Protein 4QNL (pdb70)

Foldseek 3Di:
DVLQVLLVVVCVVVVHDSVQEEEDDFFAFNPNHQKYADPVVRDIFGDDDDDDHRKGWHDADQQGWTAIDVGIDRRLVVCLVVLNADEDPEALQQWDWAAYQRYWHDDPRWTKGFQEDPGQGRDHHGDQCRRAHEDNNGIATSVVRPVVVCVVQVVDDDPFEDEQVPFPPDDFDAPDACQVRLVVPPTAYEDEPPGEYEHQDALLDQPRSYAYFYWYWHAQPFDRDTFIFGRNCLLPPPFAPQNQLVVCLVVVAAAEAEEEEADLQQAFPQDQQADGADADPVRAHDFQEQDASCVHRRVRFLLQQLCLSCQQSLLPDNDDRYDYQYNYYYPDDLLVVRSSSNQSCSQLRYVNNVNAQGQAYEYEQDNDPVDDLVSLQVSVSSNSSRSSRRNHQYEYEYEADPDPSSCSCCSHRVVVVVSVYHYYYLHVLLCQQCVVDDCSLCVWAAHPVGDGGRPRTHNQSSNNLSVVHLCVQQAEEDEALADFQPPVSSWDWKAFPPVRDTFHKDKDADDDALLSVVVRIFIKTFFLGKIKWGHAYQDFFWKKKKDAFLAQWDQQFAKKKWKFPPGGDQDDCDDPCNPVSVVVRVVRTPAIAGALSQQTGPDIFMETGGDGHGDMMMMTIDGDRDRMGTDMIHGRGQVAFKAWFPDKDKDFEAWAWDFVADDCVQPVQRPSADRNRYNHHKHGLYYRFFQFKKKKKKFAQFAAEQKWKWFLAGPSQRWTKTDHHHNQQWFIAIRRVGPGPGTDTKFDNNRHRFIKMKMWGADPVNSKIWIWIATPVRGIIDRPDIDSPSRMHHITIDHNHPGMDMTDMIMITDGHDHDDDDDDPD

Radius of gyration: 43.77 Å; Cα contacts (8 Å, |Δi|>4): 1983; chains: 1; bounding box: 65×56×160 Å

Organism: NCBI:txid1054461

Sequence (826 aa):
TGILTNKQAIARHFGVKQSEVVYFSVGAVLSGYKVIYDKGTQRAYSLPANIGSGVTAISLSPAGVLVHSAGSVDLGALAVTRKEYVTLPDTFTSGSVIQTKNELLTHNGTQYRWAGGLPKSVPLNSTPVSAGGISPTAWVIANDELIRRQELNNGLIPPVGSTSVYDVPGIVVNTTTDNRAAAYAFPGKIFIPNGVTIRCNLLPDDDVRKFVGEGKLIVKNQWYAKDHTFDIAASNGNNKTVNDEIYCCAFRDQTFCRRIGIIGDSITDGAWGKQDWSSPPTNSDGDLDAPSTYNHSLSGGSHSWTEHWNGLLLTQSRRSGETIYQSANCSVSGKKLSDGWGYRNFDRGFFGNTRYGAEAPRVCILAGWNDSSASSIATYRDQIDKFVRKAWGYGCAVGIVTVNDNDSVRAFELSTKKYADKLGVEYFNLGPNLTSASSRNEQTGYYYYVKKDGTWDTTHPQELGQAGNAYQTLGNKYCRRVRPGDLTQAAVENYWDCVGYPSGTHYAPQYVPVSGAPALNVFRFLSKCVTNENVTTTVWCEEEGTVSLLEPWTNAAVVGQSHNIRVESPVGKALFESGEYQERNTQINAYRTVLNGKTASYFGGGKTLTTYGRLRKGLNFIRYIIDGSPTDAYFPLKFGSYKTDGVKLPVRLSKEPNTRRPAPVKQSNANDYGVFGEVLSGTQFSKTADSHLYNGASVGYLAVPRGLKKNTYIALNYNPLTNVGVLVGVNAAGNCIGTFNNANPTDWVVFGDTTREDKGFKVWEYTSSSTGAHTFTVESDDGTATTSAFSTTVATSGYVGLYNPSASSQLFTLEYSTIGNVGLEHHHHHH

Nearest PDB structures (foldseek):
  4qnl-assembly1_A  TM=1.001E+00  e=0.000E+00  Escherichia phage vB_EcoP_G7C
  4oj5-assembly1_B  TM=6.820E-01  e=7.387E-23  Kuttervirus CBA120
  5w6f-assembly1_C  TM=6.525E-01  e=1.036E-22  Kuttervirus CBA120
  4oj6-assembly1_C  TM=4.013E-01  e=1.036E-22  Kuttervirus CBA120
  5w6h-assembly1_C  TM=2.340E-01  e=4.776E-21  Kuttervirus CBA120

CATH classification: 3.30.2020.50 (+1 more: 2.10.10.80)

B-factor: mean 52.01, std 12.49, range [31.35, 166.33]

Secondary structure (DSSP, 8-state):
-HHHHHHHHHHHHHT--GGGEEE--TT-B-TT-SEEEETTTTEEEEPPTTPPTT-BEEEE-TT-EEEETTEEEEHHHHHHHTT--EEEEEETTT-EEE-STTEEEEETTEEEEE-SSSSEEE-SS--TTTTT-BSTTSEEE-TTHHHHHHHHTT-PPPTTEEEGGGSTT---SSSS--HHHHHHS-SEEEE-TT-EEE----TTS-GGGEEES-EEEEE-SSSS-EEEEETTT-------HHHHHHHHHHHT--EEEEEEE-HHHHTTTTSTT--PPPB-TTSSBPSSB---GGGTTTTTSHHHH--HHHHHHTTT-SS--EEEEEEE-TT--TTTTHHHHHHIIIIITBGGGTSS--SEEEE---S-SSS-HHHHHHHHHHHHHHHHHTT-EEEEEE-----S---HHIIIII--TTTT-EEEE-HHHHHHHHTSSSSHHHHHHB-TTS-B-SSS--TTT--------THHHHS-EE-TT---STTHHHH---BEETT--B---EEEE--SSHHHHHHSEEEEEE-SSEE----EESS---EEEEE---TT--TT---EEEEESS-SSPP-SSSTTHHHHHHHHHHHEEEEEE----S-SS--EEE-----SEE-EEEEEB-S--SEEE---EE--TTT-B--B--EEEE------EE----TTT--SSSTTBTBSSTT-B--SB-SS-SS--EEEEETT---BTEEEEEEEETTTTEEEEEEE-TT---EEEEESSS-SS-B--S-S--TT--EEEEEEE-TTT--EEEEEEETTSS-EEEEEEESSS-S-EEEEE--SSS-EEEE-EE----SS---------

InterPro domains:
  IPR036514 SGNH hydrolase superfamily [G3DSA:3.40.50.1110] (243-493)
  IPR040775 Tail spike TSP1/Gp66, N-terminal domain [PF18668] (91-153)
  IPR049297 Tail fiber protein, third domain [PF21562] (179-244)
  IPR054153 Tailspike protein, galactose-binding domain-like [PF21988] (514-665)
  IPR055017 Tailspike protein, C-terminal domain [PF22245] (669-848)

Structure (mmCIF, N/CA/C/O backbone):
data_4QNL
#
_entry.id   4QNL
#
_cell.length_a   92.773
_cell.length_b   92.773
_cell.length_c   551.926
_cell.angle_alpha   90.00
_cell.angle_beta   90.00
_cell.angle_gamma   120.00
#
_symmetry.space_group_name_H-M   'H 3 2'
#
loop_
_entity.id
_entity.type
_entity.pdbx_description
1 polymer 'Tail fiber protein'
2 non-polymer DI(HYDROXYETHYL)ETHER
3 non-polymer 1,2-ETHANEDIOL
4 non-polymer 'ZINC ION'
5 non-polymer 'SULFATE ION'
6 non-polymer 'CHLORIDE ION'
7 water water
#
loop_
_atom_site.group_PDB
_atom_site.id
_atom_site.type_symbol
_atom_site.label_atom_id
_atom_site.label_alt_id
_atom_site.label_comp_id
_atom_site.label_asym_id
_atom_site.label_entity_id
_atom_site.label_seq_id
_atom_site.pdbx_PDB_ins_code
_atom_site.Cartn_x
_atom_site.Cartn_y
_atom_site.Cartn_z
_atom_site.occupancy
_atom_site.B_iso_or_equiv
_atom_site.auth_seq_id
_atom_site.auth_comp_id
_atom_site.auth_asym_id
_atom_site.auth_atom_id
_atom_site.pdbx_PDB_model_num
ATOM 1 N N . THR A 1 13 ? 3.497 4.311 231.474 1.00 85.07 13 THR A N 1
ATOM 2 C CA . THR A 1 13 ? 2.914 5.573 231.032 1.00 84.27 13 THR A CA 1
ATOM 3 C C . THR A 1 13 ? 2.370 5.453 229.608 1.00 76.83 13 THR A C 1
ATOM 4 O O . THR A 1 13 ? 2.789 4.582 228.842 1.00 72.49 13 THR A O 1
ATOM 8 N N . GLY A 1 14 ? 1.430 6.331 229.267 1.00 72.42 14 GLY A N 1
ATOM 9 C CA . GLY A 1 14 ? 0.806 6.322 227.956 1.00 67.01 14 GLY A CA 1
ATOM 10 C C . GLY A 1 14 ? 1.749 6.736 226.842 1.00 60.98 14 GLY A C 1
ATOM 11 O O . GLY A 1 14 ? 1.516 6.424 225.673 1.00 57.11 14 GLY A O 1
ATOM 12 N N . ILE A 1 15 ? 2.814 7.445 227.208 1.00 60.44 15 ILE A N 1
ATOM 13 C CA . ILE A 1 15 ? 3.827 7.864 226.248 1.00 60.04 15 ILE A CA 1
ATOM 14 C C . ILE A 1 15 ? 4.535 6.653 225.650 1.00 59.15 15 ILE A C 1
ATOM 15 O O . ILE A 1 15 ? 4.672 6.541 224.430 1.00 58.31 15 ILE A O 1
ATOM 20 N N . LEU A 1 16 ? 4.976 5.747 226.516 1.00 59.69 16 LEU A N 1
ATOM 21 C CA . LEU A 1 16 ? 5.747 4.587 226.082 1.00 58.92 16 LEU A CA 1
ATOM 22 C C . LEU A 1 16 ? 4.946 3.674 225.159 1.00 57.83 16 LEU A C 1
ATOM 23 O O . LEU A 1 16 ? 5.461 3.216 224.136 1.00 55.74 16 LEU A O 1
ATOM 28 N N . THR A 1 17 ? 3.689 3.417 225.512 1.00 55.15 17 THR A N 1
ATOM 29 C CA . THR A 1 17 ? 2.850 2.548 224.691 1.00 55.51 17 THR A CA 1
ATOM 30 C C . THR A 1 17 ? 2.514 3.208 223.347 1.00 53.38 17 THR A C 1
ATOM 31 O O . THR A 1 17 ? 2.357 2.526 222.333 1.00 52.55 17 THR A O 1
ATOM 35 N N . ASN A 1 18 ? 2.411 4.533 223.339 1.00 53.08 18 ASN A N 1
ATOM 36 C CA . ASN A 1 18 ? 2.162 5.251 222.098 1.00 47.57 18 ASN A CA 1
ATOM 37 C C . ASN A 1 18 ? 3.388 5.198 221.193 1.00 50.76 18 ASN A C 1
ATOM 38 O O . ASN A 1 18 ? 3.282 4.885 220.006 1.00 47.10 18 ASN A O 1
ATOM 43 N N . LYS A 1 19 ? 4.554 5.494 221.761 1.00 50.55 19 LYS A N 1
ATOM 44 C CA . LYS A 1 19 ? 5.809 5.353 221.028 1.00 52.47 19 LYS A CA 1
ATOM 45 C C . LYS A 1 19 ? 5.954 3.925 220.510 1.00 56.49 19 LYS A C 1
ATOM 46 O O . LYS A 1 19 ? 6.459 3.694 219.412 1.00 59.98 19 LYS A O 1
ATOM 52 N N . GLN A 1 20 ? 5.489 2.974 221.309 1.00 55.99 20 GLN A N 1
ATOM 53 C CA . GLN A 1 20 ? 5.505 1.570 220.938 1.00 56.13 20 GLN A CA 1
ATOM 54 C C . GLN A 1 20 ? 4.588 1.309 219.747 1.00 59.48 20 GLN A C 1
ATOM 55 O O . GLN A 1 20 ? 4.968 0.622 218.795 1.00 59.17 20 GLN A O 1
ATOM 61 N N . ALA A 1 21 ? 3.382 1.868 219.806 1.00 47.18 21 ALA A N 1
ATOM 62 C CA . ALA A 1 21 ? 2.414 1.721 218.727 1.00 46.62 21 ALA A CA 1
ATOM 63 C C . ALA A 1 21 ? 2.929 2.357 217.433 1.00 50.91 21 ALA A C 1
ATOM 64 O O . ALA A 1 21 ? 2.831 1.768 216.360 1.00 46.02 21 ALA A O 1
ATOM 66 N N . ILE A 1 22 ? 3.479 3.561 217.555 1.00 51.69 22 ILE A N 1
ATOM 67 C CA . ILE A 1 22 ? 4.091 4.269 216.436 1.00 52.58 22 ILE A CA 1
ATOM 68 C C . ILE A 1 22 ? 5.280 3.501 215.856 1.00 46.40 22 ILE A C 1
ATOM 69 O O . ILE A 1 22 ? 5.426 3.393 214.639 1.00 46.13 22 ILE A O 1
ATOM 74 N N . ALA A 1 23 ? 6.125 2.961 216.727 1.00 46.87 23 ALA A N 1
ATOM 75 C CA . ALA A 1 23 ? 7.322 2.262 216.275 1.00 47.13 23 ALA A CA 1
ATOM 76 C C . ALA A 1 23 ? 6.979 1.044 215.411 1.00 55.89 23 ALA A C 1
ATOM 77 O O . ALA A 1 23 ? 7.662 0.770 214.425 1.00 54.26 23 ALA A O 1
ATOM 79 N N . ARG A 1 24 ? 5.921 0.322 215.776 1.00 52.54 24 ARG A N 1
ATOM 80 C CA . ARG A 1 24 ? 5.510 -0.852 215.010 1.00 51.75 24 ARG A CA 1
ATOM 81 C C . ARG A 1 24 ? 4.858 -0.452 213.695 1.00 52.44 24 ARG A C 1
ATOM 82 O O . ARG A 1 24 ? 4.948 -1.173 212.701 1.00 49.65 24 ARG A O 1
ATOM 90 N N . HIS A 1 25 ? 4.188 0.692 213.698 1.00 45.74 25 HIS A N 1
ATOM 91 C CA . HIS A 1 25 ? 3.526 1.169 212.499 1.00 45.29 25 HIS A CA 1
ATOM 92 C C . HIS A 1 25 ? 4.555 1.518 211.426 1.00 49.25 25 HIS A C 1
ATOM 93 O O . HIS A 1 25 ? 4.370 1.195 210.253 1.00 47.78 25 HIS A O 1
ATOM 100 N N . PHE A 1 26 ? 5.648 2.158 211.836 1.00 45.63 26 PHE A N 1
ATOM 101 C CA . PHE A 1 26 ? 6.685 2.585 210.901 1.00 45.72 26 PHE A CA 1
ATOM 102 C C . PHE A 1 26 ? 7.809 1.571 210.753 1.00 46.06 26 PHE A C 1
ATOM 103 O O . PHE A 1 26 ? 8.614 1.663 209.831 1.00 51.10 26 PHE A O 1
ATOM 111 N N . GLY A 1 27 ? 7.869 0.610 211.666 1.00 46.31 27 GLY A N 1
ATOM 112 C CA . GLY A 1 27 ? 8.886 -0.424 211.601 1.00 52.97 27 GLY A CA 1
ATOM 113 C C . GLY A 1 27 ? 10.235 0.028 212.123 1.00 47.22 27 GLY A C 1
ATOM 114 O O . GLY A 1 27 ? 11.274 -0.453 211.680 1.00 52.84 27 GLY A O 1
ATOM 115 N N . VAL A 1 28 ? 10.219 0.958 213.069 1.00 47.34 28 VAL A N 1
ATOM 116 C CA . VAL A 1 28 ? 11.443 1.411 213.720 1.00 52.83 28 VAL A CA 1
ATOM 117 C C . VAL A 1 28 ? 11.501 0.934 215.173 1.00 56.95 28 VAL A C 1
ATOM 118 O O . VAL A 1 28 ? 10.608 0.226 215.642 1.00 48.18 28 VAL A O 1
ATOM 122 N N . LYS A 1 29 ? 12.561 1.320 215.877 1.00 48.85 29 LYS A N 1
ATOM 123 C CA . LYS A 1 29 ? 12.690 1.014 217.295 1.00 49.34 29 LYS A CA 1
ATOM 124 C C . LYS A 1 29 ? 11.892 2.013 218.120 1.00 53.18 29 LYS A C 1
ATOM 125 O O . LYS A 1 29 ? 11.678 3.153 217.699 1.00 48.92 29 LYS A O 1
ATOM 131 N N . GLN A 1 30 ? 11.458 1.575 219.297 1.00 52.54 30 GLN A N 1
ATOM 132 C CA . GLN A 1 30 ? 10.743 2.441 220.224 1.00 55.57 30 GLN A CA 1
ATOM 133 C C . GLN A 1 30 ? 11.581 3.666 220.576 1.00 56.51 30 GLN A C 1
ATOM 134 O O . GLN A 1 30 ? 11.059 4.778 220.675 1.00 53.77 30 GLN A O 1
ATOM 140 N N . SER A 1 31 ? 12.884 3.456 220.738 1.00 50.35 31 SER A N 1
ATOM 141 C CA . SER A 1 31 ? 13.807 4.536 221.065 1.00 50.78 31 SER A CA 1
ATOM 142 C C . SER A 1 31 ? 13.987 5.536 219.919 1.00 50.42 31 SER A C 1
ATOM 143 O O . SER A 1 31 ? 14.527 6.619 220.126 1.00 54.08 31 SER A O 1
ATOM 146 N N . GLU A 1 32 ? 13.544 5.173 218.717 1.00 49.86 32 GLU A N 1
ATOM 147 C CA . GLU A 1 32 ? 13.710 6.037 217.549 1.00 49.56 32 GLU A CA 1
ATOM 148 C C . GLU A 1 32 ? 12.488 6.917 217.287 1.00 53.47 32 GLU A C 1
ATOM 149 O O . GLU A 1 32 ? 12.427 7.616 216.274 1.00 50.41 32 GLU A O 1
ATOM 155 N N . VAL A 1 33 ? 11.517 6.878 218.195 1.00 48.94 33 VAL A N 1
ATOM 156 C CA . VAL A 1 33 ? 10.372 7.778 218.113 1.00 48.55 33 VAL A CA 1
ATOM 157 C C . VAL A 1 33 ? 10.532 8.906 219.127 1.00 48.96 33 VAL A C 1
ATOM 158 O O . VAL A 1 33 ? 11.000 8.682 220.238 1.00 55.21 33 VAL A O 1
ATOM 162 N N . VAL A 1 34 ? 10.154 10.118 218.740 1.00 48.80 34 VAL A N 1
ATOM 163 C CA . VAL A 1 34 ? 10.229 11.256 219.645 1.00 49.97 34 VAL A CA 1
ATOM 164 C C . VAL A 1 34 ? 8.970 12.119 219.536 1.00 49.38 34 VAL A C 1
ATOM 165 O O . VAL A 1 34 ? 8.466 12.365 218.442 1.00 48.42 34 VAL A O 1
ATOM 169 N N . TYR A 1 35 ? 8.446 12.548 220.680 1.00 49.12 35 TYR A N 1
ATOM 170 C CA . TYR A 1 35 ? 7.364 13.529 220.704 1.00 51.53 35 TYR A CA 1
ATOM 171 C C . TYR A 1 35 ? 7.906 14.901 220.339 1.00 52.73 35 TYR A C 1
ATOM 172 O O . TYR A 1 35 ? 8.976 15.297 220.806 1.00 49.73 35 TYR A O 1
ATOM 181 N N . PHE A 1 36 ? 7.175 15.638 219.514 1.00 52.73 36 PHE A N 1
ATOM 182 C CA . PHE A 1 36 ? 7.552 17.016 219.289 1.00 53.25 36 PHE A CA 1
ATOM 183 C C . PHE A 1 36 ? 7.405 17.783 220.587 1.00 54.56 36 PHE A C 1
ATOM 184 O O . PHE A 1 36 ? 6.466 17.559 221.346 1.00 56.99 36 PHE A O 1
ATOM 192 N N . SER A 1 37 ? 8.355 18.674 220.834 1.00 54.56 37 SER A N 1
ATOM 193 C CA . SER A 1 37 ? 8.227 19.706 221.850 1.00 58.55 37 SER A CA 1
ATOM 194 C C . SER A 1 37 ? 9.286 20.750 221.540 1.00 62.56 37 SER A C 1
ATOM 195 O O . SER A 1 37 ? 10.138 20.529 220.681 1.00 62.81 37 SER A O 1
ATOM 198 N N . VAL A 1 38 ? 9.234 21.887 222.222 1.00 63.68 38 VAL A N 1
ATOM 199 C CA . VAL A 1 38 ? 10.231 22.923 221.993 1.00 61.82 38 VAL A CA 1
ATOM 200 C C . VAL A 1 38 ? 11.547 22.518 222.645 1.00 57.63 38 VAL A C 1
ATOM 201 O O . VAL A 1 38 ? 11.576 22.117 223.805 1.00 60.27 38 VAL A O 1
ATOM 205 N N . GLY A 1 39 ? 12.631 22.596 221.880 1.00 55.93 39 GLY A N 1
ATOM 206 C CA . GLY A 1 39 ? 13.946 22.254 222.385 1.00 53.55 39 GLY A CA 1
ATOM 207 C C . GLY A 1 39 ? 14.269 20.774 222.294 1.00 57.54 39 GLY A C 1
ATOM 208 O O . GLY A 1 39 ? 15.376 20.358 222.626 1.00 59.57 39 GLY A O 1
ATOM 209 N N . ALA A 1 40 ? 13.304 19.977 221.846 1.00 55.51 40 ALA A N 1
ATOM 210 C CA . ALA A 1 40 ? 13.502 18.538 221.722 1.00 57.16 40 ALA A CA 1
ATOM 211 C C . ALA A 1 40 ? 14.612 18.211 220.720 1.00 56.88 40 ALA A C 1
ATOM 212 O O . ALA A 1 40 ? 14.515 18.555 219.543 1.00 59.80 40 ALA A O 1
ATOM 214 N N . VAL A 1 41 ? 15.667 17.555 221.192 1.00 55.84 41 VAL A N 1
ATOM 215 C CA . VAL A 1 41 ? 16.775 17.167 220.320 1.00 58.64 41 VAL A CA 1
ATOM 216 C C . VAL A 1 41 ? 16.309 16.121 219.295 1.00 59.65 41 VAL A C 1
ATOM 217 O O . VAL A 1 41 ? 15.640 15.144 219.645 1.00 59.87 41 VAL A O 1
ATOM 221 N N . LEU A 1 42 ? 16.649 16.336 218.027 1.00 55.76 42 LEU A N 1
ATOM 222 C CA . LEU A 1 42 ? 16.088 15.529 216.948 1.00 56.12 42 LEU A CA 1
ATOM 223 C C . LEU A 1 42 ? 17.039 14.465 216.409 1.00 60.14 42 LEU A C 1
ATOM 224 O O . LEU A 1 42 ? 16.599 13.511 215.762 1.00 60.51 42 LEU A O 1
ATOM 229 N N . SER A 1 43 ? 18.332 14.631 216.671 1.00 61.01 43 SER A N 1
ATOM 230 C CA . SER A 1 43 ? 19.348 13.730 216.130 1.00 59.00 43 SER A CA 1
ATOM 231 C C . SER A 1 43 ? 19.092 12.276 216.503 1.00 53.52 43 SER A C 1
ATOM 232 O O . SER A 1 43 ? 18.724 11.975 217.633 1.00 53.62 43 SER A O 1
ATOM 235 N N . GLY A 1 44 ? 19.277 11.381 215.539 1.00 51.65 44 GLY A N 1
ATOM 236 C CA . GLY A 1 44 ? 19.132 9.957 215.781 1.00 51.53 44 GLY A CA 1
ATOM 237 C C . GLY A 1 44 ? 17.715 9.423 215.650 1.00 55.62 44 GLY A C 1
ATOM 238 O O . GLY A 1 44 ? 17.516 8.227 215.437 1.00 55.78 44 GLY A O 1
ATOM 239 N N . TYR A 1 45 ? 16.727 10.302 215.778 1.00 50.48 45 TYR A N 1
ATOM 240 C CA . TYR A 1 45 ? 15.334 9.875 215.709 1.00 49.84 45 TYR A CA 1
ATOM 241 C C . TYR A 1 45 ? 14.875 9.701 214.269 1.00 54.16 45 TYR A C 1
ATOM 242 O O . TYR A 1 45 ? 15.386 10.353 213.358 1.00 49.36 45 TYR A O 1
ATOM 251 N N . LYS A 1 46 ? 13.913 8.805 214.073 1.00 48.82 46 LYS A N 1
ATOM 252 C CA . LYS A 1 46 ? 13.439 8.465 212.739 1.00 52.70 46 LYS A CA 1
ATOM 253 C C . LYS A 1 46 ? 11.967 8.819 212.551 1.00 54.76 46 LYS A C 1
ATOM 254 O O . LYS A 1 46 ? 11.496 8.961 211.422 1.00 47.43 46 LYS A O 1
ATOM 260 N N . VAL A 1 47 ? 11.244 8.955 213.661 1.00 47.77 47 VAL A N 1
ATOM 261 C CA . VAL A 1 47 ? 9.838 9.348 213.626 1.00 47.33 47 VAL A CA 1
ATOM 262 C C . VAL A 1 47 ? 9.550 10.410 214.685 1.00 50.19 47 VAL A C 1
ATOM 263 O O . VAL A 1 47 ? 9.996 10.297 215.829 1.00 47.97 47 VAL A O 1
ATOM 267 N N . ILE A 1 48 ? 8.810 11.444 214.297 1.00 47.37 48 ILE A N 1
ATOM 268 C CA . ILE A 1 48 ? 8.358 12.453 215.243 1.00 47.58 48 ILE A CA 1
ATOM 269 C C . ILE A 1 48 ? 6.837 12.397 215.362 1.00 51.51 48 ILE A C 1
ATOM 270 O O . ILE A 1 48 ? 6.135 12.127 214.383 1.00 49.16 48 ILE A O 1
ATOM 275 N N . TYR A 1 49 ? 6.338 12.636 216.571 1.00 51.87 49 TYR A N 1
ATOM 276 C CA . TYR A 1 49 ? 4.906 12.586 216.845 1.00 50.10 49 TYR A CA 1
ATOM 277 C C . TYR A 1 49 ? 4.360 13.933 217.310 1.00 47.29 49 TYR A C 1
ATOM 278 O O . TYR A 1 49 ? 4.830 14.490 218.294 1.00 47.75 49 TYR A O 1
ATOM 287 N N . ASP A 1 50 ? 3.368 14.448 216.590 1.00 52.69 50 ASP A N 1
ATOM 288 C CA . ASP A 1 50 ? 2.663 15.672 216.967 1.00 50.75 50 ASP A CA 1
ATOM 289 C C . ASP A 1 50 ? 1.490 15.310 217.874 1.00 52.12 50 ASP A C 1
ATOM 290 O O . ASP A 1 50 ? 0.465 14.828 217.397 1.00 48.74 50 ASP A O 1
ATOM 295 N N . LYS A 1 51 ? 1.632 15.551 219.173 1.00 47.55 51 LYS A N 1
ATOM 296 C CA . LYS A 1 51 ? 0.616 15.115 220.125 1.00 49.23 51 LYS A CA 1
ATOM 297 C C . LYS A 1 51 ? -0.686 15.910 220.003 1.00 51.48 51 LYS A C 1
ATOM 298 O O . LYS A 1 51 ? -1.759 15.412 220.342 1.00 47.35 51 LYS A O 1
ATOM 304 N N . GLY A 1 52 ? -0.588 17.140 219.513 1.00 51.04 52 GLY A N 1
ATOM 305 C CA . GLY A 1 52 ? -1.764 17.962 219.286 1.00 52.73 52 GLY A CA 1
ATOM 306 C C . GLY A 1 52 ? -2.646 17.444 218.159 1.00 56.51 52 GLY A C 1
ATOM 307 O O . GLY A 1 52 ? -3.862 17.339 218.308 1.00 59.52 52 GLY A O 1
ATOM 308 N N . THR A 1 53 ? -2.041 17.116 217.024 1.00 54.72 53 THR A N 1
ATOM 309 C CA . THR A 1 53 ? -2.810 16.599 215.899 1.00 52.43 53 THR A CA 1
ATOM 310 C C . THR A 1 53 ? -2.901 15.077 215.937 1.00 49.69 53 THR A C 1
ATOM 311 O O . THR A 1 53 ? -3.694 14.488 215.212 1.00 45.66 53 THR A O 1
ATOM 315 N N . GLN A 1 54 ? -2.092 14.456 216.794 1.00 49.48 54 GLN A N 1
ATOM 316 C CA . GLN A 1 54 ? -1.973 12.998 216.863 1.00 47.90 54 GLN A CA 1
ATOM 317 C C . GLN A 1 54 ? -1.658 12.413 215.484 1.00 49.77 54 GLN A C 1
ATOM 318 O O . GLN A 1 54 ? -2.310 11.479 215.021 1.00 51.26 54 GLN A O 1
ATOM 324 N N . ARG A 1 55 ? -0.653 12.993 214.835 1.00 50.03 55 ARG A N 1
ATOM 325 C CA . ARG A 1 55 ? -0.129 12.496 213.572 1.00 48.11 55 ARG A CA 1
ATOM 326 C C . ARG A 1 55 ? 1.372 12.260 213.715 1.00 49.88 55 ARG A C 1
ATOM 327 O O . ARG A 1 55 ? 2.066 13.030 214.374 1.00 51.48 55 ARG A O 1
ATOM 335 N N . ALA A 1 56 ? 1.871 11.189 213.109 1.00 50.37 56 ALA A N 1
ATOM 336 C CA . ALA A 1 56 ? 3.300 10.895 213.149 1.00 46.93 56 ALA A CA 1
ATOM 337 C C . ALA A 1 56 ? 3.920 11.032 211.762 1.00 46.32 56 ALA A C 1
ATOM 338 O O . ALA A 1 56 ? 3.293 10.715 210.750 1.00 45.33 56 ALA A O 1
ATOM 340 N N . TYR A 1 57 ? 5.157 11.511 211.729 1.00 46.75 57 TYR A N 1
ATOM 341 C CA . TYR A 1 57 ? 5.887 11.693 210.486 1.00 45.94 57 TYR A CA 1
ATOM 342 C C . TYR A 1 57 ? 7.275 11.097 210.602 1.00 49.71 57 TYR A C 1
ATOM 343 O O . TYR A 1 57 ? 7.954 11.284 211.616 1.00 50.77 57 TYR A O 1
ATOM 352 N N . SER A 1 58 ? 7.700 10.375 209.572 1.00 46.11 58 SER A N 1
ATOM 353 C CA . SER A 1 58 ? 9.080 9.915 209.520 1.00 52.45 58 SER A CA 1
ATOM 354 C C . SER A 1 58 ? 9.972 11.118 209.201 1.00 46.81 58 SER A C 1
ATOM 355 O O . SER A 1 58 ? 9.572 12.016 208.465 1.00 46.73 58 SER A O 1
ATOM 358 N N . LEU A 1 59 ? 11.166 11.139 209.781 1.00 47.27 59 LEU A N 1
ATOM 359 C CA . LEU A 1 59 ? 12.051 12.300 209.710 1.00 49.84 59 LEU A CA 1
ATOM 360 C C . LEU A 1 59 ? 13.031 12.215 208.542 1.00 47.90 59 LEU A C 1
ATOM 361 O O . LEU A 1 59 ? 13.296 11.128 208.031 1.00 50.05 59 LEU A O 1
ATOM 366 N N . PRO A 1 60 ? 13.569 13.367 208.109 1.00 48.22 60 PRO A N 1
ATOM 367 C CA . PRO A 1 60 ? 14.583 13.357 207.050 1.00 54.94 60 PRO A CA 1
ATOM 368 C C . PRO A 1 60 ? 15.797 12.522 207.441 1.00 56.68 60 PRO A C 1
ATOM 369 O O . PRO A 1 60 ? 16.114 12.420 208.625 1.00 57.60 60 PRO A O 1
ATOM 373 N N . ALA A 1 61 ? 16.459 11.941 206.447 1.00 60.43 61 ALA A N 1
ATOM 374 C CA . ALA A 1 61 ? 17.524 10.966 206.668 1.00 66.62 61 ALA A CA 1
ATOM 375 C C . ALA A 1 61 ? 18.653 11.466 207.562 1.00 71.73 61 ALA A C 1
ATOM 376 O O . ALA A 1 61 ? 18.986 10.820 208.558 1.00 75.91 61 ALA A O 1
ATOM 378 N N . ASN A 1 62 ? 19.252 12.602 207.222 1.00 71.80 62 ASN A N 1
ATOM 379 C CA . ASN A 1 62 ? 20.355 13.090 208.039 1.00 75.85 62 ASN A CA 1
ATOM 380 C C . ASN A 1 62 ? 20.128 14.480 208.619 1.00 74.77 62 ASN A C 1
ATOM 381 O O . ASN A 1 62 ? 20.666 15.473 208.130 1.00 74.72 62 ASN A O 1
ATOM 386 N N . ILE A 1 63 ? 19.316 14.533 209.667 1.00 73.01 63 ILE A N 1
ATOM 387 C CA . ILE A 1 63 ? 19.278 15.685 210.551 1.00 70.01 63 ILE A CA 1
ATOM 388 C C . ILE A 1 63 ? 20.641 15.797 211.232 1.00 71.71 63 ILE A C 1
ATOM 389 O O . ILE A 1 63 ? 21.174 14.801 211.729 1.00 70.45 63 ILE A O 1
ATOM 394 N N . GLY A 1 64 ? 21.211 17.000 211.236 1.00 72.50 64 GLY A N 1
ATOM 395 C CA . GLY A 1 64 ? 22.521 17.222 211.825 1.00 73.52 64 GLY A CA 1
ATOM 396 C C . GLY A 1 64 ? 22.605 16.859 213.297 1.00 76.34 64 GLY A C 1
ATOM 397 O O . GLY A 1 64 ? 21.586 16.689 213.969 1.00 77.78 64 GLY A O 1
ATOM 398 N N . SER A 1 65 ? 23.827 16.734 213.804 1.00 76.02 65 SER A N 1
ATOM 399 C CA . SER A 1 65 ? 24.026 16.437 215.215 1.00 74.19 65 SER A CA 1
ATOM 400 C C . SER A 1 65 ? 23.656 17.645 216.070 1.00 69.67 65 SER A C 1
ATOM 401 O O . SER A 1 65 ? 23.872 18.788 215.667 1.00 67.81 65 SER A O 1
ATOM 404 N N . GLY A 1 66 ? 23.089 17.384 217.244 1.00 66.54 66 GLY A N 1
ATOM 405 C CA . GLY A 1 66 ? 22.720 18.438 218.173 1.00 65.85 66 GLY A CA 1
ATOM 406 C C . GLY A 1 66 ? 21.659 19.389 217.649 1.00 67.08 66 GLY A C 1
ATOM 407 O O . GLY A 1 66 ? 21.619 20.556 218.032 1.00 69.18 66 GLY A O 1
ATOM 408 N N . VAL A 1 67 ? 20.796 18.892 216.771 1.00 65.67 67 VAL A N 1
ATOM 409 C CA . VAL A 1 67 ? 19.720 19.707 216.217 1.00 64.88 67 VAL A CA 1
ATOM 410 C C . VAL A 1 67 ? 18.461 19.616 217.087 1.00 59.98 67 VAL A C 1
ATOM 411 O O . VAL A 1 67 ? 18.028 18.525 217.467 1.00 52.74 67 VAL A O 1
ATOM 415 N N . THR A 1 68 ? 17.884 20.771 217.406 1.00 55.02 68 THR A N 1
ATOM 416 C CA . THR A 1 68 ? 16.715 20.835 218.276 1.00 53.76 68 THR A CA 1
ATOM 417 C C . THR A 1 68 ? 15.489 21.387 217.554 1.00 54.18 68 THR A C 1
ATOM 418 O O . THR A 1 68 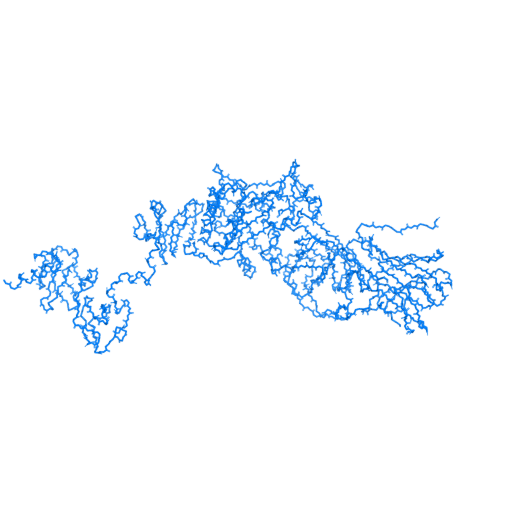? 15.613 22.163 216.605 1.00 52.51 68 THR A O 1
ATOM 422 N N . ALA A 1 69 ? 14.310 20.992 218.027 1.00 53.55 69 ALA A N 1
ATOM 423 C CA . ALA A 1 69 ? 13.042 21.363 217.396 1.00 57.04 69 ALA A CA 1
ATOM 424 C C . ALA A 1 69 ? 12.535 22.729 217.854 1.00 55.17 69 ALA A C 1
ATOM 425 O O . ALA A 1 69 ? 12.602 23.057 219.039 1.00 52.32 69 ALA A O 1
ATOM 427 N N . ILE A 1 70 ? 12.023 23.516 216.910 1.00 53.24 70 ILE A N 1
ATOM 428 C CA . ILE A 1 70 ? 11.440 24.815 217.227 1.00 56.54 70 ILE A CA 1
ATOM 429 C C . ILE A 1 70 ? 9.923 24.771 217.130 1.00 57.70 70 ILE A C 1
ATOM 430 O O . ILE A 1 70 ? 9.224 25.049 218.104 1.00 61.30 70 ILE A O 1
ATOM 435 N N . SER A 1 71 ? 9.419 24.428 215.947 1.00 55.07 71 SER A N 1
ATOM 436 C CA . SER A 1 71 ? 7.979 24.425 215.711 1.00 55.47 71 SER A CA 1
ATOM 437 C C . SER A 1 71 ? 7.536 23.353 214.719 1.00 53.17 71 SER A C 1
ATOM 438 O O . SER A 1 71 ? 8.316 22.908 213.877 1.00 51.51 71 SER A O 1
ATOM 441 N N . LEU A 1 72 ? 6.270 22.957 214.824 1.00 52.88 72 LEU A N 1
ATOM 442 C CA . LEU A 1 72 ? 5.663 22.012 213.889 1.00 51.48 72 LEU A CA 1
ATOM 443 C C . LEU A 1 72 ? 4.257 22.464 213.494 1.00 54.32 72 LEU A C 1
ATOM 444 O O . LEU A 1 72 ? 3.353 22.497 214.329 1.00 53.28 72 LEU A O 1
ATOM 449 N N . SER A 1 73 ? 4.080 22.800 212.216 1.00 55.55 73 SER A N 1
ATOM 450 C CA . SER A 1 73 ? 2.830 23.381 211.716 1.00 56.56 73 SER A CA 1
ATOM 451 C C . SER A 1 73 ? 1.727 22.331 211.519 1.00 60.07 73 SER A C 1
ATOM 452 O O . SER A 1 73 ? 2.001 21.130 211.552 1.00 60.96 73 SER A O 1
ATOM 455 N N . PRO A 1 74 ? 0.470 22.781 211.333 1.00 61.42 74 PRO A N 1
ATOM 456 C CA . PRO A 1 74 ? -0.629 21.854 211.027 1.00 59.24 74 PRO A CA 1
ATOM 457 C C . PRO A 1 74 ? -0.475 21.150 209.681 1.00 59.35 74 PRO A C 1
ATOM 458 O O . PRO A 1 74 ? -1.118 20.123 209.459 1.00 61.52 74 PRO A O 1
ATOM 462 N N . ALA A 1 75 ? 0.356 21.693 208.795 1.00 55.13 75 ALA A N 1
ATOM 463 C CA . ALA A 1 75 ? 0.603 21.052 207.508 1.00 55.98 75 ALA A CA 1
ATOM 464 C C . ALA A 1 75 ? 1.747 20.051 207.616 1.00 57.41 75 ALA A C 1
ATOM 465 O O . ALA A 1 75 ? 2.034 19.319 206.671 1.00 58.67 75 ALA A O 1
ATOM 467 N N . GLY A 1 76 ? 2.400 20.026 208.773 1.00 46.94 76 GLY A N 1
ATOM 468 C CA . GLY A 1 76 ? 3.498 19.108 208.998 1.00 46.88 76 GLY A CA 1
ATOM 469 C C . GLY A 1 76 ? 4.858 19.689 208.661 1.00 49.13 76 GLY A C 1
ATOM 470 O O . GLY A 1 76 ? 5.811 18.950 208.412 1.00 47.25 76 GLY A O 1
ATOM 471 N N . VAL A 1 77 ? 4.961 21.013 208.651 1.00 48.18 77 VAL A N 1
ATOM 472 C CA . VAL A 1 77 ? 6.247 21.650 208.395 1.00 50.19 77 VAL A CA 1
ATOM 473 C C . VAL A 1 77 ? 7.024 21.770 209.700 1.00 54.80 77 VAL A C 1
ATOM 474 O O . VAL A 1 77 ? 6.542 22.346 210.681 1.00 54.96 77 VAL A O 1
ATOM 478 N N . LEU A 1 78 ? 8.225 21.202 209.705 1.00 56.19 78 LEU A N 1
ATOM 479 C CA . LEU A 1 78 ? 9.057 21.172 210.894 1.00 49.00 78 LEU A CA 1
ATOM 480 C C . LEU A 1 78 ? 10.155 22.220 210.815 1.00 56.33 78 LEU A C 1
ATOM 481 O O . LEU A 1 78 ? 10.898 22.277 209.832 1.00 55.09 78 LEU A O 1
ATOM 486 N N . VAL A 1 79 ? 10.254 23.050 211.848 1.00 50.10 79 VAL A N 1
ATOM 487 C CA . VAL A 1 79 ? 11.358 23.997 211.952 1.00 50.78 79 VAL A CA 1
ATOM 488 C C . VAL A 1 79 ? 12.291 23.586 213.084 1.00 53.75 79 VAL A C 1
ATOM 489 O O . VAL A 1 79 ? 11.850 23.297 214.196 1.00 54.84 79 VAL A O 1
ATOM 493 N N . HIS A 1 80 ? 13.585 23.562 212.791 1.00 54.46 80 HIS A N 1
ATOM 494 C CA . HIS A 1 80 ? 14.578 23.142 213.765 1.00 55.56 80 HIS A CA 1
ATOM 495 C C . HIS A 1 80 ? 15.837 23.999 213.674 1.00 57.46 80 HIS A C 1
ATOM 496 O O . HIS A 1 80 ? 15.882 24.975 212.929 1.00 55.51 80 HIS A O 1
ATOM 503 N N . SER A 1 81 ? 16.857 23.618 214.435 1.00 61.73 81 SER A N 1
ATOM 504 C CA . SER A 1 81 ? 18.087 24.393 214.549 1.00 63.66 81 SER A CA 1
ATOM 505 C C . SER A 1 81 ? 18.798 24.607 213.216 1.00 65.17 81 SER A C 1
ATOM 506 O O . SER A 1 81 ? 19.317 25.692 212.951 1.00 63.72 81 SER A O 1
ATOM 509 N N . ALA A 1 82 ? 18.821 23.574 212.380 1.00 65.40 82 ALA A N 1
ATOM 510 C CA . ALA A 1 82 ? 19.603 23.618 211.149 1.00 64.66 82 ALA A CA 1
ATOM 511 C C . ALA A 1 82 ? 18.751 23.845 209.902 1.00 64.78 82 ALA A C 1
ATOM 512 O O . ALA A 1 82 ? 19.222 23.645 208.783 1.00 66.30 82 ALA A O 1
ATOM 514 N N . GLY A 1 83 ? 17.503 24.259 210.087 1.00 63.22 83 GLY A N 1
ATOM 515 C CA . GLY A 1 83 ? 16.656 24.577 208.953 1.00 60.47 83 GLY A CA 1
ATOM 516 C C . GLY A 1 83 ? 15.200 24.171 209.075 1.00 58.32 83 GLY A C 1
ATOM 517 O O . GLY A 1 83 ? 14.629 24.156 210.166 1.00 57.01 83 GLY A O 1
ATOM 518 N N . SER A 1 84 ? 14.600 23.839 207.937 1.00 56.76 84 SER A N 1
ATOM 519 C CA . SER A 1 84 ? 13.174 23.558 207.877 1.00 58.09 84 SER A CA 1
ATOM 520 C C . SER A 1 84 ? 12.863 22.459 206.862 1.00 57.14 84 SER A C 1
ATOM 521 O O . SER A 1 84 ? 13.457 22.416 205.785 1.00 58.45 84 SER A O 1
ATOM 524 N N . VAL A 1 85 ? 11.933 21.573 207.208 1.00 54.98 85 VAL A N 1
ATOM 525 C CA . VAL A 1 85 ? 11.539 20.493 206.309 1.00 54.25 85 VAL A CA 1
ATOM 526 C C . VAL A 1 85 ? 10.022 20.270 206.329 1.00 48.58 85 VAL A C 1
ATOM 527 O O . VAL A 1 85 ? 9.393 20.326 207.387 1.00 48.49 85 VAL A O 1
ATOM 531 N N . ASP A 1 86 ? 9.442 20.042 205.151 1.00 48.30 86 ASP A N 1
ATOM 532 C CA . ASP A 1 86 ? 8.021 19.714 205.023 1.00 47.82 86 ASP A CA 1
ATOM 533 C C . ASP A 1 86 ? 7.817 18.207 205.179 1.00 47.33 86 ASP A C 1
ATOM 534 O O . ASP A 1 86 ? 8.057 17.441 204.245 1.00 47.90 86 ASP A O 1
ATOM 539 N N . LEU A 1 87 ? 7.355 17.786 206.352 1.00 52.62 87 LEU A N 1
ATOM 540 C CA . LEU A 1 87 ? 7.216 16.359 206.638 1.00 52.82 87 LEU A CA 1
ATOM 541 C C . LEU A 1 87 ? 6.092 15.711 205.837 1.00 46.29 87 LEU A C 1
ATOM 542 O O . LEU A 1 87 ? 6.134 14.512 205.567 1.00 46.02 87 LEU A O 1
ATOM 547 N N . GLY A 1 88 ? 5.091 16.502 205.463 1.00 46.24 88 GLY A N 1
ATOM 548 C CA . GLY A 1 88 ? 4.008 16.014 204.626 1.00 45.87 88 GLY A CA 1
ATOM 549 C C . GLY A 1 88 ? 4.510 15.679 203.233 1.00 51.47 88 GLY A C 1
ATOM 550 O O . GLY A 1 88 ? 4.153 14.654 202.656 1.00 45.56 88 GLY A O 1
ATOM 551 N N . ALA A 1 89 ? 5.353 16.554 202.693 1.00 50.94 89 ALA A N 1
ATOM 552 C CA . ALA A 1 89 ? 5.975 16.316 201.400 1.00 49.24 89 ALA A CA 1
ATOM 553 C C . ALA A 1 89 ? 6.921 15.126 201.479 1.00 51.20 89 ALA A C 1
ATOM 554 O O . ALA A 1 89 ? 7.031 14.342 200.532 1.00 51.78 89 ALA A O 1
ATOM 556 N N . LEU A 1 90 ? 7.607 14.993 202.611 1.00 46.42 90 LEU A N 1
ATOM 557 C CA . LEU A 1 90 ? 8.537 13.886 202.790 1.00 46.43 90 LEU A CA 1
ATOM 558 C C . LEU A 1 90 ? 7.782 12.557 202.869 1.00 58.51 90 LEU A C 1
ATOM 559 O O . LEU A 1 90 ? 8.262 11.527 202.386 1.00 45.93 90 LEU A O 1
ATOM 564 N N . ALA A 1 91 ? 6.592 12.589 203.462 1.00 45.69 91 ALA A N 1
ATOM 565 C CA . ALA A 1 91 ? 5.783 11.384 203.586 1.00 45.29 91 ALA A CA 1
ATOM 566 C C . ALA A 1 91 ? 5.249 10.961 202.219 1.00 55.35 91 ALA A C 1
ATOM 567 O O . ALA A 1 91 ? 5.098 9.768 201.942 1.00 54.73 91 ALA A O 1
ATOM 569 N N . VAL A 1 92 ? 4.974 11.940 201.363 1.00 45.20 92 VAL A N 1
ATOM 570 C CA . VAL A 1 92 ? 4.537 11.645 200.005 1.00 46.56 92 VAL A CA 1
ATOM 571 C C . VAL A 1 92 ? 5.621 10.859 199.270 1.00 48.24 92 VAL A C 1
ATOM 572 O O . VAL A 1 92 ? 5.319 9.881 198.581 1.00 45.06 92 VAL A O 1
ATOM 576 N N . THR A 1 93 ? 6.880 11.263 199.436 1.00 45.59 93 THR A N 1
ATOM 577 C CA . THR A 1 93 ? 7.983 10.562 198.772 1.00 50.51 93 THR A CA 1
ATOM 578 C C . THR A 1 93 ? 8.128 9.135 199.290 1.00 45.61 93 THR A C 1
ATOM 579 O O . THR A 1 93 ? 8.647 8.267 198.591 1.00 45.69 93 THR A O 1
ATOM 583 N N . ARG A 1 94 ? 7.670 8.898 200.516 1.00 46.47 94 ARG A N 1
ATOM 584 C CA . ARG A 1 94 ? 7.778 7.578 201.130 1.00 46.10 94 ARG A CA 1
ATOM 585 C C . ARG A 1 94 ? 6.451 6.828 201.092 1.00 48.08 94 ARG A C 1
ATOM 586 O O . ARG A 1 94 ? 6.345 5.719 201.615 1.00 48.67 94 ARG A O 1
ATOM 594 N N . LYS A 1 95 ? 5.453 7.440 200.455 1.00 47.29 95 LYS A N 1
ATOM 595 C CA . LYS A 1 95 ? 4.098 6.889 200.358 1.00 47.68 95 LYS A CA 1
ATOM 596 C C . LYS A 1 95 ? 3.552 6.512 201.732 1.00 48.03 95 LYS A C 1
ATOM 597 O O . LYS A 1 95 ? 2.999 5.430 201.929 1.00 44.04 95 LYS A O 1
ATOM 603 N N . GLU A 1 96 ? 3.725 7.424 202.678 1.00 48.29 96 GLU A N 1
ATOM 604 C CA . GLU A 1 96 ? 3.199 7.258 204.024 1.00 50.82 96 GLU A CA 1
ATOM 605 C C . GLU A 1 96 ? 2.002 8.184 204.208 1.00 50.41 96 GLU A C 1
ATOM 606 O O . GLU A 1 96 ? 2.147 9.373 204.497 1.00 44.28 96 GLU A O 1
ATOM 612 N N . TYR A 1 97 ? 0.817 7.613 204.021 1.00 49.06 97 TYR A N 1
ATOM 613 C CA . TYR A 1 97 ? -0.410 8.384 203.884 1.00 47.23 97 TYR A CA 1
ATOM 614 C C . TYR A 1 97 ? -1.386 8.155 205.021 1.00 48.13 97 TYR A C 1
ATOM 615 O O . TYR A 1 97 ? -1.422 7.078 205.617 1.00 47.78 97 TYR A O 1
ATOM 624 N N . VAL A 1 98 ? -2.194 9.169 205.304 1.00 43.66 98 VAL A N 1
ATOM 625 C CA . VAL A 1 98 ? -3.370 8.971 206.131 1.00 47.80 98 VAL A CA 1
ATOM 626 C C . VAL A 1 98 ? -4.596 9.030 205.225 1.00 49.22 98 VAL A C 1
ATOM 627 O O . VAL A 1 98 ? -4.836 10.031 204.550 1.00 50.08 98 VAL A O 1
ATOM 631 N N . THR A 1 99 ? -5.351 7.937 205.183 1.00 49.35 99 THR A N 1
ATOM 632 C CA . THR A 1 99 ? -6.569 7.890 204.386 1.00 47.98 99 THR A CA 1
ATOM 633 C C . THR A 1 99 ? -7.740 8.390 205.218 1.00 46.75 99 THR A C 1
ATOM 634 O O . THR A 1 99 ? -8.244 7.674 206.083 1.00 49.07 99 THR A O 1
ATOM 638 N N . LEU A 1 100 ? -8.156 9.627 204.961 1.00 48.28 100 LEU A N 1
ATOM 639 C CA . LEU A 1 100 ? -9.264 10.234 205.688 1.00 50.59 100 LEU A CA 1
ATOM 640 C C . LEU A 1 100 ? -10.546 9.412 205.562 1.00 52.24 100 LEU A C 1
ATOM 641 O O . LEU A 1 100 ? -10.786 8.777 204.539 1.00 51.32 100 LEU A O 1
ATOM 646 N N . PRO A 1 101 ? -11.370 9.409 206.618 1.00 58.50 101 PRO A N 1
ATOM 647 C CA . PRO A 1 101 ? -12.638 8.674 206.577 1.00 58.47 101 PRO A CA 1
ATOM 648 C C . PRO A 1 101 ? -13.751 9.485 205.909 1.00 60.20 101 PRO A C 1
ATOM 649 O O . PRO A 1 101 ? -14.896 9.469 206.364 1.00 60.16 101 PRO A O 1
ATOM 653 N N . ASP A 1 102 ? -13.403 10.188 204.835 1.00 61.02 102 ASP A N 1
ATOM 654 C CA . ASP A 1 102 ? -14.360 10.990 204.085 1.00 56.99 102 ASP A CA 1
ATOM 655 C C . ASP A 1 102 ? -14.272 10.730 202.587 1.00 51.82 102 ASP A C 1
ATOM 656 O O . ASP A 1 102 ? -13.419 9.980 202.109 1.00 50.05 102 ASP A O 1
ATOM 661 N N . THR A 1 103 ? -15.169 11.378 201.855 1.00 50.37 103 THR A N 1
ATOM 662 C CA . THR A 1 103 ? -15.167 11.357 200.404 1.00 47.50 103 THR A CA 1
ATOM 663 C C . THR A 1 103 ? -15.257 12.788 199.886 1.00 48.22 103 THR A C 1
ATOM 664 O O . THR A 1 103 ? -15.436 13.724 200.665 1.00 48.93 103 THR A O 1
ATOM 668 N N . PHE A 1 104 ? -15.128 12.963 198.576 1.00 45.81 104 PHE A N 1
ATOM 669 C CA . PHE A 1 104 ? -15.366 14.269 197.979 1.00 49.00 104 PHE A CA 1
ATOM 670 C C . PHE A 1 104 ? -16.846 14.596 198.120 1.00 50.80 104 PHE A C 1
ATOM 671 O O . PHE A 1 104 ? -17.232 15.759 198.253 1.00 45.65 104 PHE A O 1
ATOM 679 N N . THR A 1 105 ? -17.660 13.545 198.104 1.00 45.10 105 THR A N 1
ATOM 680 C CA . THR A 1 105 ? -19.102 13.661 198.250 1.00 49.71 105 THR A CA 1
ATOM 681 C C . THR A 1 105 ? -19.505 14.148 199.641 1.00 51.75 105 THR A C 1
ATOM 682 O O . THR A 1 105 ? -20.376 15.008 199.772 1.00 53.21 105 THR A O 1
ATOM 686 N N . SER A 1 106 ? -18.870 13.602 200.677 1.00 48.70 106 SER A N 1
ATOM 687 C CA . SER A 1 106 ? -19.207 13.971 202.051 1.00 48.30 106 SER A CA 1
ATOM 688 C C . SER A 1 106 ? -18.564 15.285 202.462 1.00 48.27 106 SER A C 1
ATOM 689 O O . SER A 1 106 ? -19.020 15.940 203.391 1.00 52.07 106 SER A O 1
ATOM 692 N N . GLY A 1 107 ? -17.499 15.662 201.767 1.00 49.91 107 GLY A N 1
ATOM 693 C CA . GLY A 1 107 ? -16.764 16.862 202.105 1.00 48.45 107 GLY A CA 1
ATOM 694 C C . GLY A 1 107 ? -15.693 16.586 203.143 1.00 49.77 107 GLY A C 1
ATOM 695 O O . GLY A 1 107 ? -15.742 15.574 203.851 1.00 47.64 107 GLY A O 1
ATOM 696 N N . SER A 1 108 ? -14.730 17.498 203.233 1.00 50.71 108 SER A N 1
ATOM 697 C CA . SER A 1 108 ? -13.613 17.359 204.154 1.00 52.03 108 SER A CA 1
ATOM 698 C C . SER A 1 108 ? -12.731 18.595 204.128 1.00 51.98 108 SER A C 1
ATOM 699 O O . SER A 1 108 ? -12.914 19.485 203.301 1.00 52.93 108 SER A O 1
ATOM 702 N N . VAL A 1 109 ? -11.775 18.643 205.047 1.00 53.40 109 VAL A N 1
ATOM 703 C CA . VAL A 1 109 ? -10.739 19.665 205.017 1.00 52.89 109 VAL A CA 1
ATOM 704 C C . VAL A 1 109 ? -9.380 18.978 204.989 1.00 51.32 109 VAL A C 1
ATOM 705 O O . VAL A 1 109 ? -9.124 18.074 205.774 1.00 50.18 109 VAL A O 1
ATOM 709 N N . ILE A 1 110 ? -8.522 19.393 204.066 1.00 53.80 110 ILE A N 1
ATOM 710 C CA . ILE A 1 110 ? -7.196 18.803 203.939 1.00 53.80 110 ILE A CA 1
ATOM 711 C C . ILE A 1 110 ? -6.161 19.729 204.560 1.00 51.65 110 ILE A C 1
ATOM 712 O O . ILE A 1 110 ? -6.141 20.927 204.279 1.00 50.10 110 ILE A O 1
ATOM 717 N N . GLN A 1 111 ? -5.302 19.170 205.403 1.00 50.58 111 GLN A N 1
ATOM 718 C CA . GLN A 1 111 ? -4.327 19.968 206.130 1.00 48.23 111 GLN A CA 1
ATOM 719 C C . GLN A 1 111 ? -2.897 19.680 205.692 1.00 47.15 111 GLN A C 1
ATOM 720 O O . GLN A 1 111 ? -2.037 20.554 205.759 1.00 47.65 111 GLN A O 1
ATOM 726 N N . THR A 1 112 ? -2.639 18.449 205.262 1.00 46.07 112 THR A N 1
ATOM 727 C CA . THR A 1 112 ? -1.283 18.048 204.904 1.00 48.16 112 THR A CA 1
ATOM 728 C C . THR A 1 112 ? -1.222 17.455 203.506 1.00 49.45 112 THR A C 1
ATOM 729 O O . THR A 1 112 ? -2.233 17.019 202.953 1.00 50.27 112 THR A O 1
ATOM 733 N N . LYS A 1 113 ? -0.021 17.417 202.946 1.00 47.52 113 LYS A N 1
ATOM 734 C CA . LYS A 1 113 ? 0.184 16.803 201.645 1.00 47.54 113 LYS A CA 1
ATOM 735 C C . LYS A 1 113 ? 0.051 15.276 201.677 1.00 47.55 113 LYS A C 1
ATOM 736 O O . LYS A 1 113 ? -0.068 14.649 200.625 1.00 44.92 113 LYS A O 1
ATOM 742 N N . ASN A 1 114 ? 0.065 14.669 202.864 1.00 44.88 114 ASN A N 1
ATOM 743 C CA . ASN A 1 114 ? -0.017 13.210 202.924 1.00 49.27 114 ASN A CA 1
ATOM 744 C C . ASN A 1 114 ? -1.398 12.688 203.350 1.00 47.46 114 ASN A C 1
ATOM 745 O O . ASN A 1 114 ? -1.554 11.509 203.672 1.00 47.36 114 ASN A O 1
ATOM 750 N N . GLU A 1 115 ? -2.403 13.559 203.319 1.00 46.88 115 GLU A N 1
ATOM 751 C CA . GLU A 1 115 ? -3.782 13.132 203.540 1.00 48.40 115 GLU A CA 1
ATOM 752 C C . GLU A 1 115 ? -4.445 12.729 202.220 1.00 49.89 115 GLU A C 1
ATOM 753 O O . GLU A 1 115 ? -4.228 13.362 201.187 1.00 44.20 115 GLU A O 1
ATOM 759 N N . LEU A 1 116 ? -5.244 11.666 202.261 1.00 48.86 116 LEU A N 1
ATOM 760 C CA . LEU A 1 116 ? -5.891 11.150 201.062 1.00 43.66 116 LEU A CA 1
ATOM 761 C C . LEU A 1 116 ? -7.407 11.237 201.159 1.00 49.07 116 LEU A C 1
ATOM 762 O O . LEU A 1 116 ? -8.006 10.800 202.145 1.00 46.48 116 LEU A O 1
ATOM 767 N N . LEU A 1 117 ? -8.021 11.805 200.125 1.00 47.25 117 LEU A N 1
ATOM 768 C CA . LEU A 1 117 ? -9.473 11.914 200.046 1.00 47.17 117 LEU A CA 1
ATOM 769 C C . LEU A 1 117 ? -9.996 11.025 198.919 1.00 47.65 117 LEU A C 1
ATOM 770 O O . LEU A 1 117 ? -9.432 10.993 197.821 1.00 44.86 117 LEU A O 1
ATOM 775 N N . THR A 1 118 ? -11.081 10.311 199.196 1.00 43.61 118 THR A N 1
ATOM 776 C CA . THR A 1 118 ? -11.561 9.275 198.298 1.00 48.92 118 THR A CA 1
ATOM 777 C C . THR A 1 118 ? -12.717 9.744 197.402 1.00 50.11 118 THR A C 1
ATOM 778 O O . THR A 1 118 ? -13.582 10.513 197.816 1.00 51.94 118 THR A O 1
ATOM 782 N N . HIS A 1 119 ? -12.697 9.296 196.153 1.00 52.09 119 HIS A N 1
ATOM 783 C CA . HIS A 1 119 ? -13.802 9.521 195.238 1.00 49.95 119 HIS A CA 1
ATOM 784 C C . HIS A 1 119 ? -13.995 8.257 194.426 1.00 51.74 119 HIS A C 1
ATOM 785 O O . HIS A 1 119 ? -13.124 7.893 193.635 1.00 54.05 119 HIS A O 1
ATOM 792 N N . ASN A 1 120 ? -15.121 7.582 194.646 1.00 50.21 120 ASN A N 1
ATOM 793 C CA . ASN A 1 120 ? -15.418 6.322 193.974 1.00 50.08 120 ASN A CA 1
ATOM 794 C C . ASN A 1 120 ? -14.291 5.302 194.105 1.00 49.10 120 ASN A C 1
ATOM 795 O O . ASN A 1 120 ? -13.873 4.692 193.118 1.00 50.61 120 ASN A O 1
ATOM 800 N N . GLY A 1 121 ? -13.793 5.131 195.323 1.00 47.41 121 GLY A N 1
ATOM 801 C CA . GLY A 1 121 ? -12.806 4.103 195.601 1.00 47.30 121 GLY A CA 1
ATOM 802 C C . GLY A 1 121 ? -11.384 4.470 195.228 1.00 48.82 121 GLY A C 1
ATOM 803 O O . GLY A 1 121 ? -10.479 3.645 195.331 1.00 51.54 121 GLY A O 1
ATOM 804 N N . THR A 1 122 ? -11.184 5.712 194.801 1.00 50.31 122 THR A N 1
ATOM 805 C CA . THR A 1 122 ? -9.860 6.183 194.403 1.00 49.31 122 THR A CA 1
ATOM 806 C C . THR A 1 122 ? -9.364 7.291 195.338 1.00 48.08 122 THR A C 1
ATOM 807 O O . THR A 1 122 ? -10.130 8.171 195.737 1.00 48.24 122 THR A O 1
ATOM 811 N N . GLN A 1 123 ? -8.083 7.236 195.692 1.00 45.88 123 GLN A N 1
ATOM 812 C CA . GLN A 1 123 ? -7.516 8.189 196.639 1.00 46.63 123 GLN A CA 1
ATOM 813 C C . GLN A 1 123 ? -6.747 9.314 195.950 1.00 47.34 123 GLN A C 1
ATOM 814 O O . GLN A 1 123 ? -5.940 9.077 195.049 1.00 46.68 123 GLN A O 1
ATOM 820 N N . TYR A 1 124 ? -7.009 10.540 196.390 1.00 44.19 124 TYR A N 1
ATOM 821 C CA . TYR A 1 124 ? -6.343 11.716 195.849 1.00 44.19 124 TYR A CA 1
ATOM 822 C C . TYR A 1 124 ? -5.582 12.461 196.939 1.00 47.38 124 TYR A C 1
ATOM 823 O O . TYR A 1 124 ? -6.084 12.627 198.049 1.00 46.63 124 TYR A O 1
ATOM 832 N N . ARG A 1 125 ? -4.371 12.901 196.615 1.00 47.70 125 ARG A N 1
ATOM 833 C CA . ARG A 1 125 ? -3.623 13.830 197.457 1.00 45.22 125 ARG A CA 1
ATOM 834 C C . ARG A 1 125 ? -3.751 15.232 196.867 1.00 45.02 125 ARG A C 1
ATOM 835 O O . ARG A 1 125 ? -4.021 15.380 195.676 1.00 45.20 125 ARG A O 1
ATOM 843 N N . TRP A 1 126 ? -3.563 16.255 197.695 1.00 45.23 126 TRP A N 1
ATOM 844 C CA . TRP A 1 126 ? -3.669 17.638 197.232 1.00 49.04 126 TRP A CA 1
ATOM 845 C C . TRP A 1 126 ? -2.295 18.306 197.177 1.00 50.34 126 TRP A C 1
ATOM 846 O O . TRP A 1 126 ? -1.578 18.360 198.182 1.00 48.39 126 TRP A O 1
ATOM 857 N N . ALA A 1 127 ? -1.938 18.814 195.997 1.00 46.36 127 ALA A N 1
ATOM 858 C CA . ALA A 1 127 ? -0.610 19.388 195.767 1.00 49.39 127 ALA A CA 1
ATOM 859 C C . ALA A 1 127 ? -0.601 20.914 195.697 1.00 47.28 127 ALA A C 1
ATOM 860 O O . ALA A 1 127 ? 0.426 21.508 195.377 1.00 50.71 127 ALA A O 1
ATOM 862 N N . GLY A 1 128 ? -1.735 21.545 195.993 1.00 49.86 128 GLY A N 1
ATOM 863 C CA . GLY A 1 128 ? -1.828 22.996 195.981 1.00 47.96 128 GLY A CA 1
ATOM 864 C C . GLY A 1 128 ? -1.747 23.627 197.362 1.00 52.05 128 GLY A C 1
ATOM 865 O O . GLY A 1 128 ? -1.114 23.084 198.272 1.00 52.44 128 GLY A O 1
ATOM 866 N N . GLY A 1 129 ? -2.403 24.775 197.521 1.00 52.09 129 GLY A N 1
ATOM 867 C CA . GLY A 1 129 ? -2.368 25.524 198.765 1.00 49.29 129 GLY A CA 1
ATOM 868 C C . GLY A 1 129 ? -3.086 24.842 199.914 1.00 52.01 129 GLY A C 1
ATOM 869 O O . GLY A 1 129 ? -4.084 24.153 199.707 1.00 51.18 129 GLY A O 1
ATOM 870 N N . LEU A 1 130 ? -2.575 25.042 201.128 1.00 53.38 130 LEU A N 1
ATOM 871 C CA . LEU A 1 130 ? -3.148 24.446 202.334 1.00 55.48 130 LEU A CA 1
ATOM 872 C C . LEU A 1 130 ? -3.577 25.521 203.339 1.00 55.26 130 LEU A C 1
ATOM 873 O O . LEU A 1 130 ? -2.957 26.583 203.417 1.00 55.36 130 LEU A O 1
ATOM 878 N N . PRO A 1 131 ? -4.650 25.256 204.104 1.00 55.65 131 PRO A N 1
ATOM 879 C CA . PRO A 1 131 ? -5.492 24.054 204.042 1.00 53.26 131 PRO A CA 1
ATOM 880 C C . PRO A 1 131 ? -6.422 24.050 202.831 1.00 51.09 131 PRO A C 1
ATOM 881 O O . PRO A 1 131 ? -6.706 25.105 202.268 1.00 53.46 131 PRO A O 1
ATOM 885 N N . LYS A 1 132 ? -6.883 22.868 202.440 1.00 51.83 132 LYS A N 1
ATOM 886 C CA . LYS A 1 132 ? -7.768 22.725 201.291 1.00 52.21 132 LYS A CA 1
ATOM 887 C C . LYS A 1 132 ? -9.185 22.363 201.725 1.00 52.24 132 LYS A C 1
ATOM 888 O O . LYS A 1 132 ? -9.444 21.252 202.191 1.00 53.13 132 LYS A O 1
ATOM 894 N N . SER A 1 133 ? -10.099 23.312 201.572 1.00 53.99 133 SER A N 1
ATOM 895 C CA . SER A 1 133 ? -11.500 23.075 201.877 1.00 59.93 133 SER A CA 1
ATOM 896 C C . SER A 1 133 ? -12.182 22.317 200.734 1.00 59.87 133 SER A C 1
ATOM 897 O O . SER A 1 133 ? -12.060 22.695 199.566 1.00 59.96 133 SER A O 1
ATOM 900 N N . VAL A 1 134 ? -12.880 21.236 201.071 1.00 55.37 134 VAL A N 1
ATOM 901 C CA . VAL A 1 134 ? -13.641 20.481 200.079 1.00 51.82 134 VAL A CA 1
ATOM 902 C C . VAL A 1 134 ? -15.102 20.396 200.503 1.00 51.66 134 VAL A C 1
ATOM 903 O O . VAL A 1 134 ? -15.448 19.618 201.387 1.00 51.74 134 VAL A O 1
ATOM 907 N N . PRO A 1 135 ? -15.966 21.209 199.878 1.00 52.27 135 PRO A N 1
ATOM 908 C CA . PRO A 1 135 ? -17.382 21.218 200.255 1.00 51.68 135 PRO A CA 1
ATOM 909 C C . PRO A 1 135 ? -18.125 19.934 199.910 1.00 53.28 135 PRO A C 1
ATOM 910 O O . PRO A 1 135 ? -17.644 19.102 199.140 1.00 53.49 135 PRO A O 1
ATOM 914 N N . LEU A 1 136 ? -19.307 19.804 200.499 1.00 54.76 136 LEU A N 1
ATOM 915 C CA . LEU A 1 136 ? -20.233 18.714 200.236 1.00 56.73 136 LEU A CA 1
ATOM 916 C C . LEU A 1 136 ? -20.551 18.563 198.741 1.00 53.94 136 LEU A C 1
ATOM 917 O O . LEU A 1 136 ? -20.554 19.544 198.000 1.00 51.03 136 LEU A O 1
ATOM 922 N N . ASN A 1 137 ? -20.815 17.329 198.314 1.00 54.53 137 ASN A N 1
ATOM 923 C CA . ASN A 1 137 ? -21.163 17.020 196.923 1.00 54.37 137 ASN A CA 1
ATOM 924 C C . ASN A 1 137 ? -20.126 17.495 195.924 1.00 53.80 137 ASN A C 1
ATOM 925 O O . ASN A 1 137 ? -20.466 18.062 194.884 1.00 52.36 137 ASN A O 1
ATOM 930 N N . SER A 1 138 ? -18.858 17.266 196.234 1.00 53.89 138 SER A N 1
ATOM 931 C CA . SER A 1 138 ? -17.809 17.697 195.331 1.00 55.10 138 SER A CA 1
ATOM 932 C C . SER A 1 138 ? -17.263 16.565 194.474 1.00 52.86 138 SER A C 1
ATOM 933 O O . SER A 1 138 ? -17.721 15.420 194.525 1.00 48.76 138 SER A O 1
ATOM 936 N N . THR A 1 139 ? -16.264 16.930 193.687 1.00 51.90 139 THR A N 1
ATOM 937 C CA . THR A 1 139 ? -15.620 16.056 192.737 1.00 48.84 139 THR A CA 1
ATOM 938 C C . THR A 1 139 ? -14.190 16.564 192.675 1.00 49.27 139 THR A C 1
ATOM 939 O O . THR A 1 139 ? -13.956 17.755 192.892 1.00 50.42 139 THR A O 1
ATOM 943 N N . PRO A 1 140 ? -13.221 15.668 192.446 1.00 46.04 140 PRO A N 1
ATOM 944 C CA . PRO A 1 140 ? -11.855 16.140 192.201 1.00 53.02 140 PRO A CA 1
ATOM 945 C C . PRO A 1 140 ? -11.785 17.231 191.115 1.00 55.46 140 PRO A C 1
ATOM 946 O O . PRO A 1 140 ? -10.953 18.133 191.210 1.00 61.63 140 PRO A O 1
ATOM 950 N N . VAL A 1 141 ? -12.654 17.154 190.112 1.00 51.27 141 VAL A N 1
ATOM 951 C CA . VAL A 1 141 ? -12.705 18.164 189.060 1.00 51.90 141 VAL A CA 1
ATOM 952 C C . VAL A 1 141 ? -13.391 19.442 189.546 1.00 52.67 141 VAL A C 1
ATOM 953 O O . VAL A 1 141 ? -12.952 20.551 189.244 1.00 53.28 141 VAL A O 1
ATOM 957 N N . SER A 1 142 ? -14.467 19.280 190.308 1.00 54.06 142 SER A N 1
ATOM 958 C CA . SER A 1 142 ? -15.238 20.418 190.799 1.00 53.60 142 SER A CA 1
ATOM 959 C C . SER A 1 142 ? -14.519 21.202 191.900 1.00 54.95 142 SER A C 1
ATOM 960 O O . SER A 1 142 ? -14.832 22.367 192.140 1.00 53.21 142 SER A O 1
ATOM 963 N N . ALA A 1 143 ? -13.564 20.560 192.570 1.00 54.02 143 ALA A N 1
ATOM 964 C CA . ALA A 1 143 ? -12.895 21.170 193.717 1.00 50.58 143 ALA A CA 1
ATOM 965 C C . ALA A 1 143 ? -11.417 21.447 193.460 1.00 49.55 143 ALA A C 1
ATOM 966 O O . ALA A 1 143 ? -10.579 21.200 194.326 1.00 47.45 143 ALA A O 1
ATOM 968 N N . GLY A 1 144 ? -11.099 21.953 192.273 1.00 49.29 144 GLY A N 1
ATOM 969 C CA . GLY A 1 144 ? -9.743 22.376 191.971 1.00 49.24 144 GLY A CA 1
ATOM 970 C C . GLY A 1 144 ? -9.106 21.661 190.797 1.00 50.93 144 GLY A C 1
ATOM 971 O O . GLY A 1 144 ? -7.976 21.966 190.417 1.00 51.85 144 GLY A O 1
ATOM 972 N N . GLY A 1 145 ? -9.825 20.702 190.227 1.00 51.88 145 GLY A N 1
ATOM 973 C CA . GLY A 1 145 ? -9.338 19.974 189.073 1.00 48.10 145 GLY A CA 1
ATOM 974 C C . GLY A 1 145 ? -8.200 19.016 189.369 1.00 53.99 145 GLY A C 1
ATOM 975 O O . GLY A 1 145 ? -7.600 19.046 190.442 1.00 55.40 145 GLY A O 1
ATOM 976 N N . ILE A 1 146 ? -7.907 18.158 188.398 1.00 51.68 146 ILE A N 1
ATOM 977 C CA . ILE A 1 146 ? -6.851 17.164 188.518 1.00 52.73 146 ILE A CA 1
ATOM 978 C C . ILE A 1 146 ? -5.625 17.584 187.714 1.00 55.91 146 ILE A C 1
ATOM 979 O O . ILE A 1 146 ? -5.664 17.625 186.485 1.00 58.11 146 ILE A O 1
ATOM 984 N N . SER A 1 147 ? -4.540 17.897 188.412 1.00 56.99 147 SER A N 1
ATOM 985 C CA . SER A 1 147 ? -3.314 18.354 187.768 1.00 59.70 147 SER A CA 1
ATOM 986 C C . SER A 1 147 ? -2.161 18.260 188.767 1.00 61.07 147 SER A C 1
ATOM 987 O O . SER A 1 147 ? -2.400 18.153 189.969 1.00 59.72 147 SER A O 1
ATOM 990 N N . PRO A 1 148 ? -0.907 18.287 188.274 1.00 64.20 148 PRO A N 1
ATOM 991 C CA . PRO A 1 148 ? 0.266 18.188 189.155 1.00 61.77 148 PRO A CA 1
ATOM 992 C C . PRO A 1 148 ? 0.300 19.232 190.272 1.00 59.86 148 PRO A C 1
ATOM 993 O O . PRO A 1 148 ? 0.935 18.992 191.299 1.00 59.67 148 PRO A O 1
ATOM 997 N N . THR A 1 149 ? -0.366 20.367 190.073 1.00 60.49 149 THR A N 1
ATOM 998 C CA . THR A 1 149 ? -0.425 21.408 191.100 1.00 60.82 149 THR A CA 1
ATOM 999 C C . THR A 1 149 ? -1.773 21.416 191.817 1.00 57.71 149 THR A C 1
ATOM 1000 O O . THR A 1 149 ? -2.106 22.364 192.530 1.00 59.98 149 THR A O 1
ATOM 1004 N N . ALA A 1 150 ? -2.547 20.354 191.625 1.00 53.31 150 ALA A N 1
ATOM 1005 C CA . ALA A 1 150 ? -3.871 20.263 192.226 1.00 53.41 150 ALA A CA 1
ATOM 1006 C C . ALA A 1 150 ? -4.099 18.875 192.815 1.00 53.07 150 ALA A C 1
ATOM 1007 O O . ALA A 1 150 ? -3.289 18.392 193.610 1.00 52.94 150 ALA A O 1
ATOM 1009 N N . TRP A 1 151 ? -5.197 18.231 192.427 1.00 51.30 151 TRP A N 1
ATOM 1010 C CA . TRP A 1 151 ? -5.478 16.881 192.908 1.00 48.34 151 TRP A CA 1
ATOM 1011 C C . TRP A 1 151 ? -4.664 15.858 192.130 1.00 48.36 151 TRP A C 1
ATOM 1012 O O . TRP A 1 151 ? -4.603 15.901 190.903 1.00 47.80 151 TRP A O 1
ATOM 1023 N N . VAL A 1 152 ? -4.028 14.948 192.857 1.00 45.54 152 VAL A N 1
ATOM 1024 C CA . VAL A 1 152 ? -3.212 13.905 192.249 1.00 49.65 152 VAL A CA 1
ATOM 1025 C C . VAL A 1 152 ? -3.664 12.535 192.741 1.00 48.06 152 VAL A C 1
ATOM 1026 O O . VAL A 1 152 ? -3.823 12.328 193.942 1.00 44.71 152 VAL A O 1
ATOM 1030 N N . ILE A 1 153 ? -3.882 11.608 191.814 1.00 44.93 153 ILE A N 1
ATOM 1031 C CA . ILE A 1 153 ? -4.241 10.246 192.185 1.00 50.32 153 ILE A CA 1
ATOM 1032 C C . ILE A 1 153 ? -3.041 9.554 192.822 1.00 51.05 153 ILE A C 1
ATOM 1033 O O . ILE A 1 153 ? -1.981 9.442 192.202 1.00 49.03 153 ILE A O 1
ATOM 1038 N N . ALA A 1 154 ? -3.215 9.095 194.061 1.00 51.33 154 ALA A N 1
ATOM 1039 C CA . ALA A 1 154 ? -2.126 8.493 194.824 1.00 52.36 154 ALA A CA 1
ATOM 1040 C C . ALA A 1 154 ? -1.934 7.015 194.493 1.00 55.80 154 ALA A C 1
ATOM 1041 O O . ALA A 1 154 ? -0.810 6.511 194.510 1.00 59.13 154 ALA A O 1
ATOM 1043 N N . ASN A 1 155 ? -3.031 6.322 194.200 1.00 54.60 155 ASN A N 1
ATOM 1044 C CA . ASN A 1 155 ? -2.965 4.926 193.775 1.00 55.12 155 ASN A CA 1
ATOM 1045 C C . ASN A 1 155 ? -2.198 4.771 192.461 1.00 58.34 155 ASN A C 1
ATOM 1046 O O . ASN A 1 155 ? -2.520 5.428 191.468 1.00 61.49 155 ASN A O 1
ATOM 1051 N N . ASP A 1 156 ? -1.185 3.908 192.466 1.00 54.48 156 ASP A N 1
ATOM 1052 C CA . ASP A 1 156 ? -0.427 3.589 191.261 1.00 51.22 156 ASP A CA 1
ATOM 1053 C C . ASP A 1 156 ? 0.249 4.824 190.664 1.00 50.08 156 ASP A C 1
ATOM 1054 O O . ASP A 1 156 ? 0.413 4.920 189.448 1.00 51.57 156 ASP A O 1
ATOM 1059 N N . GLU A 1 157 ? 0.652 5.760 191.515 1.00 51.94 157 GLU A N 1
ATOM 1060 C CA . GLU A 1 157 ? 1.050 7.088 191.044 1.00 54.69 157 GLU A CA 1
ATOM 1061 C C . GLU A 1 157 ? 2.185 7.096 190.015 1.00 54.28 157 GLU A C 1
ATOM 1062 O O . GLU A 1 157 ? 2.110 7.826 189.030 1.00 52.15 157 GLU A O 1
ATOM 1068 N N . LEU A 1 158 ? 3.229 6.301 190.229 1.00 56.61 158 LEU A N 1
ATOM 1069 C CA . LEU A 1 158 ? 4.353 6.314 189.294 1.00 59.12 158 LEU A CA 1
ATOM 1070 C C . LEU A 1 158 ? 4.001 5.644 187.964 1.00 55.78 158 LEU A C 1
ATOM 1071 O O . LEU A 1 158 ? 4.290 6.188 186.897 1.00 55.97 158 LEU A O 1
ATOM 1076 N N . ILE A 1 159 ? 3.382 4.469 188.029 1.00 50.92 159 ILE A N 1
ATOM 1077 C CA . ILE A 1 159 ? 3.075 3.724 186.818 1.00 51.51 159 ILE A CA 1
ATOM 1078 C C . ILE A 1 159 ? 2.074 4.506 185.962 1.00 51.68 159 ILE A C 1
ATOM 1079 O O . ILE A 1 159 ? 2.067 4.376 184.745 1.00 51.71 159 ILE A O 1
ATOM 1084 N N . ARG A 1 160 ? 1.250 5.338 186.594 1.00 54.31 160 ARG A N 1
ATOM 1085 C CA A ARG A 1 160 ? 0.324 6.188 185.853 0.45 55.34 160 ARG A CA 1
ATOM 1086 C CA B ARG A 1 160 ? 0.325 6.188 185.856 0.55 55.33 160 ARG A CA 1
ATOM 1087 C C . ARG A 1 160 ? 1.080 7.269 185.095 1.00 59.21 160 ARG A C 1
ATOM 1088 O O . ARG A 1 160 ? 0.778 7.554 183.937 1.00 62.41 160 ARG A O 1
ATOM 1103 N N . GLN A 1 161 ? 2.065 7.868 185.754 1.00 64.09 161 GLN A N 1
ATOM 1104 C CA . GLN A 1 161 ? 2.827 8.943 185.139 1.00 68.81 161 GLN A CA 1
ATOM 1105 C C . GLN A 1 161 ? 3.675 8.419 183.988 1.00 69.88 161 GLN A C 1
ATOM 1106 O O . GLN A 1 161 ? 3.822 9.089 182.969 1.00 72.95 161 GLN A O 1
ATOM 1112 N N . GLU A 1 162 ? 4.219 7.216 184.146 1.00 70.67 162 GLU A N 1
ATOM 1113 C CA . GLU A 1 162 ? 5.020 6.605 183.093 1.00 74.42 162 GLU A CA 1
ATOM 1114 C C . GLU A 1 162 ? 4.159 6.306 181.866 1.00 73.56 162 GLU A C 1
ATOM 1115 O O . GLU A 1 162 ? 4.598 6.475 180.732 1.00 73.31 162 GLU A O 1
ATOM 1121 N N . LEU A 1 163 ? 2.927 5.874 182.106 1.00 66.79 163 LEU A N 1
ATOM 1122 C CA . LEU A 1 163 ? 1.980 5.600 181.035 1.00 66.13 163 LEU A CA 1
ATOM 1123 C C . LEU A 1 163 ? 1.498 6.877 180.352 1.00 70.91 163 LEU A C 1
ATOM 1124 O O . LEU A 1 163 ? 1.267 6.895 179.145 1.00 72.21 163 LEU A O 1
ATOM 1129 N N . ASN A 1 164 ? 1.346 7.945 181.129 1.00 75.26 164 ASN A N 1
ATOM 1130 C CA . ASN A 1 164 ? 0.845 9.206 180.597 1.00 79.44 164 ASN A CA 1
ATOM 1131 C C . ASN A 1 164 ? 1.939 10.038 179.941 1.00 78.63 164 ASN A C 1
ATOM 1132 O O . ASN A 1 164 ? 1.659 11.059 179.313 1.00 79.40 164 ASN A O 1
ATOM 1137 N N . ASN A 1 165 ? 3.185 9.605 180.096 1.00 75.17 165 ASN A N 1
ATOM 1138 C CA . ASN A 1 165 ? 4.316 10.312 179.507 1.00 71.73 165 ASN A CA 1
ATOM 1139 C C . ASN A 1 165 ? 5.122 9.435 178.557 1.00 67.06 165 ASN A C 1
ATOM 1140 O O . ASN A 1 165 ? 6.228 9.800 178.164 1.00 65.65 165 ASN A O 1
ATOM 1145 N N . GLY A 1 166 ? 4.562 8.281 178.200 1.00 65.65 166 GLY A N 1
ATOM 1146 C CA . GLY A 1 166 ? 5.238 7.315 177.351 1.00 65.99 166 GLY A CA 1
ATOM 1147 C C . GLY A 1 166 ? 6.648 6.977 177.811 1.00 67.33 166 GLY A C 1
ATOM 1148 O O . GLY A 1 166 ? 7.610 7.127 177.052 1.00 66.57 166 GLY A O 1
ATOM 1149 N N . LEU A 1 167 ? 6.773 6.526 179.055 1.00 63.71 167 LEU A N 1
ATOM 1150 C CA . LEU A 1 167 ? 8.079 6.203 179.619 1.00 65.49 167 LEU A CA 1
ATOM 1151 C C . LEU A 1 167 ? 8.243 4.708 179.871 1.00 64.22 167 LEU A C 1
ATOM 1152 O O . LEU A 1 167 ? 9.171 4.284 180.560 1.00 65.47 167 LEU A O 1
ATOM 1157 N N . ILE A 1 168 ? 7.343 3.910 179.314 1.00 60.73 168 ILE A N 1
ATOM 1158 C CA . ILE A 1 168 ? 7.424 2.467 179.479 1.00 57.92 168 ILE A CA 1
ATOM 1159 C C . ILE A 1 168 ? 8.088 1.815 178.270 1.00 53.69 168 ILE A C 1
ATOM 1160 O O . ILE A 1 168 ? 7.616 1.949 177.144 1.00 51.48 168 ILE A O 1
ATOM 1165 N N . PRO A 1 169 ? 9.202 1.109 178.507 1.00 50.96 169 PRO A N 1
ATOM 1166 C CA . PRO A 1 169 ? 9.993 0.511 177.434 1.00 50.66 169 PRO A CA 1
ATOM 1167 C C . PRO A 1 169 ? 9.218 -0.585 176.730 1.00 54.17 169 PRO A C 1
ATOM 1168 O O . PRO A 1 169 ? 8.455 -1.296 177.380 1.00 57.75 169 PRO A O 1
ATOM 1172 N N . PRO A 1 170 ? 9.393 -0.709 175.409 1.00 53.24 170 PRO A N 1
ATOM 1173 C CA . PRO A 1 170 ? 8.856 -1.860 174.683 1.00 51.95 170 PRO A CA 1
ATOM 1174 C C . PRO A 1 170 ? 9.370 -3.162 175.281 1.00 52.60 170 PRO A C 1
ATOM 1175 O O . PRO A 1 170 ? 10.475 -3.181 175.831 1.00 51.19 170 PRO A O 1
ATOM 1179 N N . VAL A 1 171 ? 8.574 -4.223 175.189 1.00 53.10 171 VAL A N 1
ATOM 1180 C CA . VAL A 1 171 ? 8.985 -5.537 175.664 1.00 51.87 171 VAL A CA 1
ATOM 1181 C C . VAL A 1 171 ? 10.354 -5.890 175.098 1.00 53.83 171 VAL A C 1
ATOM 1182 O O . VAL A 1 171 ? 10.576 -5.801 173.892 1.00 62.13 171 VAL A O 1
ATOM 1186 N N . GLY A 1 172 ? 11.279 -6.263 175.968 1.00 51.62 172 GLY A N 1
ATOM 1187 C CA . GLY A 1 172 ? 12.596 -6.670 175.525 1.00 54.63 172 GLY A CA 1
ATOM 1188 C C . GLY A 1 172 ? 13.616 -5.550 175.506 1.00 58.10 172 GLY A C 1
ATOM 1189 O O . GLY A 1 172 ? 14.773 -5.769 175.148 1.00 64.53 172 GLY A O 1
ATOM 1190 N N . SER A 1 173 ? 13.195 -4.346 175.880 1.00 53.99 173 SER A N 1
ATOM 1191 C CA . SER A 1 173 ? 14.129 -3.232 175.984 1.00 48.63 173 SER A CA 1
ATOM 1192 C C . SER A 1 173 ? 14.248 -2.749 177.430 1.00 48.64 173 SER A C 1
ATOM 1193 O O . SER A 1 173 ? 13.367 -2.983 178.255 1.00 48.58 173 SER A O 1
ATOM 1196 N N . THR A 1 174 ? 15.359 -2.088 177.729 1.00 46.81 174 THR A N 1
ATOM 1197 C CA . THR A 1 174 ? 15.579 -1.509 179.039 1.00 44.07 174 THR A CA 1
ATOM 1198 C C . THR A 1 174 ? 15.597 0.002 178.918 1.00 46.03 174 THR A C 1
ATOM 1199 O O . THR A 1 174 ? 16.162 0.540 177.963 1.00 50.72 174 THR A O 1
ATOM 1203 N N . SER A 1 175 ? 14.976 0.682 179.875 1.00 45.89 175 SER A N 1
ATOM 1204 C CA . SER A 1 175 ? 15.027 2.137 179.927 1.00 45.58 175 SER A CA 1
ATOM 1205 C C . SER A 1 175 ? 16.462 2.613 180.072 1.00 45.13 175 SER A C 1
ATOM 1206 O O . SER A 1 175 ? 17.237 2.045 180.838 1.00 46.27 175 SER A O 1
ATOM 1209 N N . VAL A 1 176 ? 16.800 3.666 179.334 1.00 47.57 176 VAL A N 1
ATOM 1210 C CA . VAL A 1 176 ? 18.155 4.203 179.304 1.00 45.90 176 VAL A CA 1
ATOM 1211 C C . VAL A 1 176 ? 18.628 4.651 180.694 1.00 48.12 176 VAL A C 1
ATOM 1212 O O . VAL A 1 176 ? 19.828 4.658 180.975 1.00 50.27 176 VAL A O 1
ATOM 1216 N N . TYR A 1 177 ? 17.682 4.992 181.567 1.00 47.85 177 TYR A N 1
ATOM 1217 C CA . TYR A 1 177 ? 17.998 5.441 182.924 1.00 48.32 177 TYR A CA 1
ATOM 1218 C C . TYR A 1 177 ? 18.427 4.298 183.846 1.00 52.51 177 TYR A C 1
ATOM 1219 O O . TYR A 1 177 ? 18.933 4.536 184.941 1.00 58.58 177 TYR A O 1
ATOM 1228 N N . ASP A 1 178 ? 18.219 3.063 183.408 1.00 51.90 178 ASP A N 1
ATOM 1229 C CA . ASP A 1 178 ? 18.497 1.896 184.239 1.00 52.00 178 ASP A CA 1
ATOM 1230 C C . ASP A 1 178 ? 19.730 1.128 183.778 1.00 50.36 178 ASP A C 1
ATOM 1231 O O . ASP A 1 178 ? 20.098 0.117 184.378 1.00 50.66 178 ASP A O 1
ATOM 1236 N N . VAL A 1 179 ? 20.355 1.605 182.705 1.00 49.14 179 VAL A N 1
ATOM 1237 C CA . VAL A 1 179 ? 21.487 0.912 182.096 1.00 50.40 179 VAL A CA 1
ATOM 1238 C C . VAL A 1 179 ? 22.809 1.355 182.711 1.00 53.56 179 VAL A C 1
ATOM 1239 O O . VAL A 1 179 ? 23.077 2.553 182.823 1.00 57.62 179 VAL A O 1
ATOM 1243 N N . PRO A 1 180 ? 23.638 0.384 183.121 1.00 53.03 180 PRO A N 1
ATOM 1244 C CA . PRO A 1 180 ? 24.935 0.672 183.740 1.00 53.35 180 PRO A CA 1
ATOM 1245 C C . PRO A 1 180 ? 25.847 1.505 182.846 1.00 54.70 180 PRO A C 1
ATOM 1246 O O . PRO A 1 180 ? 25.973 1.228 181.647 1.00 55.04 180 PRO A O 1
ATOM 1250 N N . GLY A 1 181 ? 26.463 2.529 183.427 1.00 52.96 181 GLY A N 1
ATOM 1251 C CA . GLY A 1 181 ? 27.470 3.303 182.728 1.00 51.94 181 GLY A CA 1
ATOM 1252 C C . GLY A 1 181 ? 26.954 4.462 181.899 1.00 52.00 181 GLY A C 1
ATOM 1253 O O . GLY A 1 181 ? 27.721 5.357 181.551 1.00 54.21 181 GLY A O 1
ATOM 1254 N N . ILE A 1 182 ? 25.665 4.460 181.575 1.00 50.84 182 ILE A N 1
ATOM 1255 C CA . ILE A 1 182 ? 25.106 5.551 180.782 1.00 51.06 182 ILE A CA 1
ATOM 1256 C C . ILE A 1 182 ? 25.017 6.831 181.607 1.00 48.04 182 ILE A C 1
ATOM 1257 O O . ILE A 1 182 ? 24.575 6.808 182.749 1.00 49.02 182 ILE A O 1
ATOM 1262 N N . VAL A 1 183 ? 25.464 7.939 181.025 1.00 49.15 183 VAL A N 1
ATOM 1263 C CA . VAL A 1 183 ? 25.224 9.260 181.592 1.00 50.75 183 VAL A CA 1
ATOM 1264 C C . VAL A 1 183 ? 24.309 10.036 180.656 1.00 56.87 183 VAL A C 1
ATOM 1265 O O . VAL A 1 183 ? 24.637 10.219 179.480 1.00 61.76 183 VAL A O 1
ATOM 1269 N N . VAL A 1 184 ? 23.164 10.486 181.158 1.00 55.11 184 VAL A N 1
ATOM 1270 C CA . VAL A 1 184 ? 22.211 11.175 180.292 1.00 54.91 184 VAL A CA 1
ATOM 1271 C C . VAL A 1 184 ? 22.525 12.665 180.209 1.00 58.90 184 VAL A C 1
ATOM 1272 O O . VAL A 1 184 ? 22.046 13.466 181.006 1.00 64.75 184 VAL A O 1
ATOM 1276 N N . ASN A 1 185 ? 23.363 13.017 179.242 1.00 57.35 185 ASN A N 1
ATOM 1277 C CA . ASN A 1 185 ? 23.622 14.406 178.889 1.00 53.28 185 ASN A CA 1
ATOM 1278 C C . ASN A 1 185 ? 23.917 14.479 177.390 1.00 54.25 185 ASN A C 1
ATOM 1279 O O . ASN A 1 185 ? 23.520 13.591 176.640 1.00 57.05 185 ASN A O 1
ATOM 1284 N N . THR A 1 186 ? 24.617 15.519 176.952 1.00 54.67 186 THR A N 1
ATOM 1285 C CA . THR A 1 186 ? 24.973 15.637 175.543 1.00 55.59 186 THR A CA 1
ATOM 1286 C C . THR A 1 186 ? 26.484 15.612 175.348 1.00 56.38 186 THR A C 1
ATOM 1287 O O . THR A 1 186 ? 26.972 15.719 174.226 1.00 58.19 186 THR A O 1
ATOM 1291 N N . THR A 1 187 ? 27.226 15.458 176.438 1.00 55.43 187 THR A N 1
ATOM 1292 C CA . THR A 1 187 ? 28.678 15.555 176.370 1.00 57.04 187 THR A CA 1
ATOM 1293 C C . THR A 1 187 ? 29.384 14.212 176.555 1.00 56.36 187 THR A C 1
ATOM 1294 O O . THR A 1 187 ? 30.440 13.978 175.970 1.00 57.63 187 THR A O 1
ATOM 1298 N N . THR A 1 188 ? 28.803 13.335 177.367 1.00 54.23 188 THR A N 1
ATOM 1299 C CA . THR A 1 188 ? 29.411 12.036 177.645 1.00 52.90 188 THR A CA 1
ATOM 1300 C C . THR A 1 188 ? 29.121 11.032 176.532 1.00 51.70 188 THR A C 1
ATOM 1301 O O . THR A 1 188 ? 27.965 10.837 176.151 1.00 53.50 188 THR A O 1
ATOM 1305 N N . ASP A 1 189 ? 30.173 10.401 176.014 1.00 49.75 189 ASP A N 1
ATOM 1306 C CA . ASP A 1 189 ? 30.023 9.391 174.969 1.00 49.75 189 ASP A CA 1
ATOM 1307 C C . ASP A 1 189 ? 29.579 8.062 175.563 1.00 47.32 189 ASP A C 1
ATOM 1308 O O . ASP A 1 189 ? 30.370 7.341 176.166 1.00 46.60 189 ASP A O 1
ATOM 1313 N N . ASN A 1 190 ? 28.308 7.741 175.363 1.00 45.51 190 ASN A N 1
ATOM 1314 C CA . ASN A 1 190 ? 27.704 6.554 175.944 1.00 48.15 190 ASN A CA 1
ATOM 1315 C C . ASN A 1 190 ? 27.888 5.288 175.110 1.00 48.40 190 ASN A C 1
ATOM 1316 O O . ASN A 1 190 ? 27.308 4.252 175.421 1.00 50.15 190 ASN A O 1
ATOM 1321 N N . ARG A 1 191 ? 28.704 5.377 174.064 1.00 50.99 191 ARG A N 1
ATOM 1322 C CA . ARG A 1 191 ? 28.892 4.273 173.120 1.00 51.46 191 ARG A CA 1
ATOM 1323 C C . ARG A 1 191 ? 29.383 2.988 173.802 1.00 49.65 191 ARG A C 1
ATOM 1324 O O . ARG A 1 191 ? 28.763 1.933 173.654 1.00 50.39 191 ARG A O 1
ATOM 1332 N N . ALA A 1 192 ? 30.478 3.073 174.551 1.00 44.69 192 ALA A N 1
ATOM 1333 C CA . ALA A 1 192 ? 31.041 1.892 175.206 1.00 50.49 192 ALA A CA 1
ATOM 1334 C C . ALA A 1 192 ? 30.050 1.230 176.170 1.00 49.94 192 ALA A C 1
ATOM 1335 O O . ALA A 1 192 ? 29.953 0.004 176.231 1.00 51.99 192 ALA A O 1
ATOM 1337 N N . ALA A 1 193 ? 29.305 2.043 176.911 1.00 47.98 193 ALA A N 1
ATOM 1338 C CA . ALA A 1 193 ? 28.348 1.521 177.880 1.00 48.36 193 ALA A CA 1
ATOM 1339 C C . ALA A 1 193 ? 27.160 0.859 177.191 1.00 49.64 193 ALA A C 1
ATOM 1340 O O . ALA A 1 193 ? 26.699 -0.205 177.604 1.00 51.54 193 ALA A O 1
ATOM 1342 N N . ALA A 1 194 ? 26.675 1.493 176.132 1.00 47.67 194 ALA A N 1
ATOM 1343 C CA . ALA A 1 194 ? 25.485 1.023 175.437 1.00 42.06 194 ALA A CA 1
ATOM 1344 C C . ALA A 1 194 ? 25.684 -0.340 174.767 1.00 44.56 194 ALA A C 1
ATOM 1345 O O . ALA A 1 194 ? 24.764 -1.153 174.737 1.00 45.65 194 ALA A O 1
ATOM 1347 N N . TYR A 1 195 ? 26.876 -0.600 174.235 1.00 41.61 195 TYR A N 1
ATOM 1348 C CA . TYR A 1 195 ? 27.098 -1.855 173.527 1.00 40.76 195 TYR A CA 1
ATOM 1349 C C . TYR A 1 195 ? 27.784 -2.899 174.404 1.00 44.82 195 TYR A C 1
ATOM 1350 O O . TYR A 1 195 ? 27.904 -4.060 174.011 1.00 46.55 195 TYR A O 1
ATOM 1359 N N . ALA A 1 196 ? 28.215 -2.489 175.594 1.00 46.26 196 ALA A N 1
ATOM 1360 C CA . ALA A 1 196 ? 28.601 -3.443 176.635 1.00 49.11 196 ALA A CA 1
ATOM 1361 C C . ALA A 1 196 ? 27.345 -4.062 177.246 1.00 53.40 196 ALA A C 1
ATOM 1362 O O . ALA A 1 196 ? 27.342 -5.227 177.649 1.00 57.26 196 ALA A O 1
ATOM 1364 N N . PHE A 1 197 ? 26.284 -3.267 177.320 1.00 51.57 197 PHE A N 1
ATOM 1365 C CA . PHE A 1 197 ? 24.975 -3.769 177.711 1.00 56.14 197 PHE A CA 1
ATOM 1366 C C . PHE A 1 197 ? 24.427 -4.648 176.586 1.00 60.41 197 PHE A C 1
ATOM 1367 O O . PHE A 1 197 ? 24.313 -4.202 175.443 1.00 61.35 197 PHE A O 1
ATOM 1375 N N . PRO A 1 198 ? 24.098 -5.908 176.906 1.00 61.18 198 PRO A N 1
ATOM 1376 C CA . PRO A 1 198 ? 23.750 -6.922 175.901 1.00 61.15 198 PRO A CA 1
ATOM 1377 C C . PRO A 1 198 ? 22.350 -6.793 175.287 1.00 64.13 198 PRO A C 1
ATOM 1378 O O . PRO A 1 198 ? 22.109 -7.376 174.228 1.00 67.13 198 PRO A O 1
ATOM 1382 N N . GLY A 1 199 ? 21.449 -6.050 175.923 1.00 60.21 199 GLY A N 1
ATOM 1383 C CA . GLY A 1 199 ? 20.085 -5.946 175.431 1.00 52.85 199 GLY A CA 1
ATOM 1384 C C . GLY A 1 199 ? 19.766 -4.634 174.742 1.00 49.79 199 GLY A C 1
ATOM 1385 O O . GLY A 1 199 ? 20.648 -3.807 174.515 1.00 52.11 199 GLY A O 1
ATOM 1386 N N . LYS A 1 200 ? 18.495 -4.436 174.408 1.00 46.51 200 LYS A N 1
ATOM 1387 C CA . LYS A 1 200 ? 18.074 -3.210 173.739 1.00 46.44 200 LYS A CA 1
ATOM 1388 C C . LYS A 1 200 ? 17.828 -2.070 174.726 1.00 45.74 200 LYS A C 1
ATOM 1389 O O . LYS A 1 200 ? 17.509 -2.298 175.897 1.00 46.87 200 LYS A O 1
ATOM 1395 N N . ILE A 1 201 ? 17.982 -0.843 174.238 1.00 42.13 201 ILE A N 1
ATOM 1396 C CA . ILE A 1 201 ? 17.915 0.338 175.086 1.00 43.31 201 ILE A CA 1
ATOM 1397 C C . ILE A 1 201 ? 16.797 1.283 174.664 1.00 45.03 201 ILE A C 1
ATOM 1398 O O . ILE A 1 201 ? 16.708 1.692 173.503 1.00 47.73 201 ILE A O 1
ATOM 1403 N N . PHE A 1 202 ? 15.942 1.630 175.617 1.00 43.03 202 PHE A N 1
ATOM 1404 C CA . PHE A 1 202 ? 14.808 2.498 175.340 1.00 41.98 202 PHE A CA 1
ATOM 1405 C C . PHE A 1 202 ? 15.076 3.939 175.745 1.00 41.27 202 PHE A C 1
ATOM 1406 O O . PHE A 1 202 ? 15.313 4.232 176.914 1.00 47.72 202 PHE A O 1
ATOM 1414 N N . ILE A 1 203 ? 15.033 4.840 174.775 1.00 36.26 203 ILE A N 1
ATOM 1415 C CA . ILE A 1 203 ? 15.171 6.261 175.055 1.00 39.74 203 ILE A CA 1
ATOM 1416 C C . ILE A 1 203 ? 13.857 6.970 174.739 1.00 41.74 203 ILE A C 1
ATOM 1417 O O . ILE A 1 203 ? 13.404 6.973 173.597 1.00 43.31 203 ILE A O 1
ATOM 1422 N N . PRO A 1 204 ? 13.224 7.550 175.762 1.00 43.67 204 PRO A N 1
ATOM 1423 C CA . PRO A 1 204 ? 11.893 8.149 175.605 1.00 43.45 204 PRO A CA 1
ATOM 1424 C C . PRO A 1 204 ? 11.885 9.423 174.765 1.00 48.22 204 PRO A C 1
ATOM 1425 O O . PRO A 1 204 ? 12.932 10.035 174.540 1.00 51.47 204 PRO A O 1
ATOM 1429 N N . ASN A 1 205 ? 10.697 9.800 174.303 1.00 49.80 205 ASN A N 1
ATOM 1430 C CA . ASN A 1 205 ? 10.497 11.037 173.560 1.00 48.86 205 ASN A CA 1
ATOM 1431 C C . ASN A 1 205 ? 11.001 12.240 174.343 1.00 46.47 205 ASN A C 1
ATOM 1432 O O . ASN A 1 205 ? 10.791 12.327 175.549 1.00 47.52 205 ASN A O 1
ATOM 1437 N N . GLY A 1 206 ? 11.676 13.157 173.659 1.00 47.73 206 GLY A N 1
ATOM 1438 C CA . GLY A 1 206 ? 12.193 14.358 174.295 1.00 45.83 206 GLY A CA 1
ATOM 1439 C C . GLY A 1 206 ? 13.565 14.207 174.929 1.00 47.61 206 GLY A C 1
ATOM 1440 O O . GLY A 1 206 ? 14.148 15.185 175.394 1.00 49.32 206 GLY A O 1
ATOM 1441 N N . VAL A 1 207 ? 14.096 12.989 174.946 1.00 45.60 207 VAL A N 1
ATOM 1442 C CA . VAL A 1 207 ? 15.379 12.755 175.599 1.00 46.08 207 VAL A CA 1
ATOM 1443 C C . VAL A 1 207 ? 16.498 12.526 174.592 1.00 44.17 207 VAL A C 1
ATOM 1444 O O . VAL A 1 207 ? 16.387 11.690 173.698 1.00 43.05 207 VAL A O 1
ATOM 1448 N N . THR A 1 208 ? 17.580 13.279 174.750 1.00 44.22 208 THR A N 1
ATOM 1449 C CA . THR A 1 208 ? 18.741 13.147 173.889 1.00 47.30 208 THR A CA 1
ATOM 1450 C C . THR A 1 208 ? 19.965 12.722 174.690 1.00 50.90 208 THR A C 1
ATOM 1451 O O . THR A 1 208 ? 20.205 13.231 175.781 1.00 56.18 208 THR A O 1
ATOM 1455 N N . ILE A 1 209 ? 20.733 11.776 174.161 1.00 48.52 209 ILE A N 1
ATOM 1456 C CA . ILE A 1 209 ? 22.033 11.465 174.741 1.00 45.89 209 ILE A CA 1
ATOM 1457 C C . ILE A 1 209 ? 23.090 11.480 173.646 1.00 44.35 209 ILE A C 1
ATOM 1458 O O . ILE A 1 209 ? 22.770 11.353 172.463 1.00 42.58 209 ILE A O 1
ATOM 1463 N N . ARG A 1 210 ? 24.347 11.661 174.035 1.00 42.41 210 ARG A N 1
ATOM 1464 C CA . ARG A 1 210 ? 25.439 11.517 173.089 1.00 40.03 210 ARG A CA 1
ATOM 1465 C C . ARG A 1 210 ? 25.893 10.070 173.051 1.00 45.14 210 ARG A C 1
ATOM 1466 O O . ARG A 1 210 ? 26.289 9.502 174.067 1.00 48.99 210 ARG A O 1
ATOM 1474 N N . CYS A 1 211 ? 25.836 9.483 171.865 1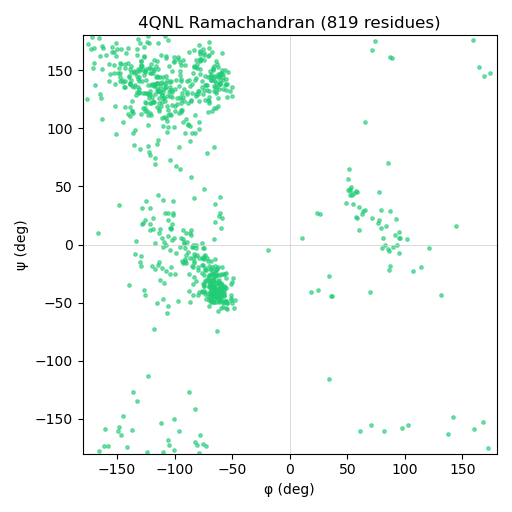.00 47.05 211 CYS A N 1
ATOM 1475 C CA . CYS A 1 211 ? 26.348 8.143 171.649 1.00 44.85 211 CYS A CA 1
ATOM 1476 C C . CYS A 1 211 ? 27.144 8.113 170.354 1.00 45.24 211 CYS A C 1
ATOM 1477 O O . CYS A 1 211 ? 26.569 7.978 169.269 1.00 45.99 211 CYS A O 1
ATOM 1480 N N . ASN A 1 212 ? 28.463 8.253 170.462 1.00 42.63 212 ASN A N 1
ATOM 1481 C CA . ASN A 1 212 ? 29.310 8.327 169.275 1.00 39.79 212 ASN A CA 1
ATOM 1482 C C . ASN A 1 212 ? 29.430 6.981 168.584 1.00 41.93 212 ASN A C 1
ATOM 1483 O O . ASN A 1 212 ? 30.437 6.285 168.721 1.00 42.99 212 ASN A O 1
ATOM 1488 N N . LEU A 1 213 ? 28.390 6.636 167.829 1.00 43.88 213 LEU A N 1
ATOM 1489 C CA . LEU A 1 213 ? 28.300 5.356 167.138 1.00 42.52 213 LEU A CA 1
ATOM 1490 C C . LEU A 1 213 ? 29.422 5.155 166.141 1.00 41.59 213 LEU A C 1
ATOM 1491 O O . LEU A 1 213 ? 29.801 6.074 165.421 1.00 41.04 213 LEU A O 1
ATOM 1496 N N . LEU A 1 214 ? 29.950 3.939 166.110 1.00 42.17 214 LEU A N 1
ATOM 1497 C CA . LEU A 1 214 ? 30.906 3.555 165.092 1.00 44.05 214 LEU A CA 1
ATOM 1498 C C . LEU A 1 214 ? 30.138 2.867 163.964 1.00 45.72 214 LEU A C 1
ATOM 1499 O O . LEU A 1 214 ? 29.108 2.243 164.211 1.00 49.03 214 LEU A O 1
ATOM 1504 N N . PRO A 1 215 ? 30.627 2.995 162.721 1.00 43.35 215 PRO A N 1
ATOM 1505 C CA . PRO A 1 215 ? 29.939 2.517 161.513 1.00 44.30 215 PRO A CA 1
ATOM 1506 C C . PRO A 1 215 ? 29.434 1.073 161.571 1.00 47.26 215 PRO A C 1
ATOM 1507 O O . PRO A 1 215 ? 28.451 0.756 160.905 1.00 49.28 215 PRO A O 1
ATOM 1511 N N . ASP A 1 216 ? 30.088 0.214 162.345 1.00 50.28 216 ASP A N 1
ATOM 1512 C CA . ASP A 1 216 ? 29.655 -1.177 162.452 1.00 49.47 216 ASP A CA 1
ATOM 1513 C C . ASP A 1 216 ? 28.575 -1.391 163.521 1.00 47.85 216 ASP A C 1
ATOM 1514 O O . ASP A 1 216 ? 27.958 -2.455 163.577 1.00 52.14 216 ASP A O 1
ATOM 1519 N N . ASP A 1 217 ? 28.334 -0.386 164.357 1.00 41.53 217 ASP A N 1
ATOM 1520 C CA . ASP A 1 217 ? 27.375 -0.533 165.451 1.00 46.82 217 ASP A CA 1
ATOM 1521 C C . ASP A 1 217 ? 25.933 -0.619 164.954 1.00 46.47 217 ASP A C 1
ATOM 1522 O O . ASP A 1 217 ? 25.472 0.240 164.210 1.00 48.21 217 ASP A O 1
ATOM 1527 N N . ASP A 1 218 ? 25.223 -1.659 165.381 1.00 44.33 218 ASP A N 1
ATOM 1528 C CA . ASP A 1 218 ? 23.830 -1.857 164.988 1.00 42.51 218 ASP A CA 1
ATOM 1529 C C . ASP A 1 218 ? 22.933 -0.816 165.663 1.00 40.18 218 ASP A C 1
ATOM 1530 O O . ASP A 1 218 ? 22.779 -0.820 166.883 1.00 43.31 218 ASP A O 1
ATOM 1535 N N . VAL A 1 219 ? 22.336 0.071 164.873 1.00 38.09 219 VAL A N 1
ATOM 1536 C CA . VAL A 1 219 ? 21.536 1.154 165.442 1.00 39.62 219 VAL A CA 1
ATOM 1537 C C . VAL A 1 219 ? 20.203 0.643 165.982 1.00 36.84 219 VAL A C 1
ATOM 1538 O O . VAL A 1 219 ? 19.483 1.367 166.663 1.00 34.56 219 VAL A O 1
ATOM 1542 N N . ARG A 1 220 ? 19.888 -0.616 165.695 1.00 40.30 220 ARG A N 1
ATOM 1543 C CA . ARG A 1 220 ? 18.667 -1.230 166.209 1.00 40.81 220 ARG A CA 1
ATOM 1544 C C . ARG A 1 220 ? 18.807 -1.600 167.689 1.00 43.90 220 ARG A C 1
ATOM 1545 O O . ARG A 1 220 ? 17.890 -2.154 168.296 1.00 43.63 220 ARG A O 1
ATOM 1553 N N . LYS A 1 221 ? 19.970 -1.285 168.254 1.00 46.03 221 LYS A N 1
ATOM 1554 C CA . LYS A 1 221 ? 20.204 -1.341 169.692 1.00 44.08 221 LYS A CA 1
ATOM 1555 C C . LYS A 1 221 ? 19.224 -0.430 170.439 1.00 43.83 221 LYS A C 1
ATOM 1556 O O . LYS A 1 221 ? 18.777 -0.754 171.538 1.00 40.51 221 LYS A O 1
ATOM 1562 N N . PHE A 1 222 ? 18.887 0.702 169.822 1.00 42.55 222 PHE A N 1
ATOM 1563 C CA . PHE A 1 222 ? 18.044 1.710 170.456 1.00 42.35 222 PHE A CA 1
ATOM 1564 C C . PHE A 1 222 ? 16.606 1.686 169.958 1.00 42.55 222 PHE A C 1
ATOM 1565 O O . PHE A 1 222 ? 16.347 1.645 168.753 1.00 40.46 222 PHE A O 1
ATOM 1573 N N . VAL A 1 223 ? 15.674 1.726 170.901 1.00 43.98 223 VAL A N 1
ATOM 1574 C CA . VAL A 1 223 ? 14.259 1.830 170.580 1.00 43.66 223 VAL A CA 1
ATOM 1575 C C . VAL A 1 223 ? 13.672 3.045 171.284 1.00 45.98 223 VAL A C 1
ATOM 1576 O O . VAL A 1 223 ? 14.348 3.693 172.081 1.00 46.49 223 VAL A O 1
ATOM 1580 N N . GLY A 1 224 ? 12.412 3.349 171.002 1.00 46.12 224 GLY A N 1
ATOM 1581 C CA . GLY A 1 224 ? 11.767 4.495 171.613 1.00 41.75 224 GLY A CA 1
ATOM 1582 C C . GLY A 1 224 ? 11.696 5.653 170.645 1.00 42.76 224 GLY A C 1
ATOM 1583 O O . GLY A 1 224 ? 11.724 5.448 169.432 1.00 48.06 224 GLY A O 1
ATOM 1584 N N . GLU A 1 225 ? 11.608 6.870 171.169 1.00 42.98 225 GLU A N 1
ATOM 1585 C CA . GLU A 1 225 ? 11.432 8.044 170.317 1.00 46.76 225 GLU A CA 1
ATOM 1586 C C . GLU A 1 225 ? 12.454 9.134 170.606 1.00 46.63 225 GLU A C 1
ATOM 1587 O O . GLU A 1 225 ? 12.261 10.288 170.228 1.00 46.17 225 GLU A O 1
ATOM 1593 N N . GLY A 1 226 ? 13.537 8.773 171.282 1.00 43.86 226 GLY A N 1
ATOM 1594 C CA . GLY A 1 226 ? 14.549 9.745 171.644 1.00 43.76 226 GLY A CA 1
ATOM 1595 C C . GLY A 1 226 ? 15.515 10.014 170.509 1.00 42.58 226 GLY A C 1
ATOM 1596 O O . GLY A 1 226 ? 15.285 9.583 169.377 1.00 43.53 226 GLY A O 1
ATOM 1597 N N . LYS A 1 227 ? 16.596 10.726 170.818 1.00 40.41 227 LYS A N 1
ATOM 1598 C CA . LYS A 1 227 ? 17.611 11.066 169.829 1.00 42.25 227 LYS A CA 1
ATOM 1599 C C . LYS A 1 227 ? 19.025 10.771 170.317 1.00 40.19 227 LYS A C 1
ATOM 1600 O O . LYS A 1 227 ? 19.301 10.807 171.513 1.00 40.34 227 LYS A O 1
ATOM 1606 N N . LEU A 1 228 ? 19.918 10.481 169.377 1.00 36.72 228 LEU A N 1
ATOM 1607 C CA . LEU A 1 228 ? 21.337 10.354 169.680 1.00 37.60 228 LEU A CA 1
ATOM 1608 C C . LEU A 1 228 ? 22.114 11.506 169.068 1.00 40.10 228 LEU A C 1
ATOM 1609 O O . LEU A 1 228 ? 21.832 11.922 167.939 1.00 38.99 228 LEU A O 1
ATOM 1614 N N . ILE A 1 229 ? 23.085 12.028 169.813 1.00 41.54 229 ILE A N 1
ATOM 1615 C CA . ILE A 1 229 ? 24.075 12.923 169.231 1.00 42.31 229 ILE A CA 1
ATOM 1616 C C . ILE A 1 229 ? 25.269 12.080 168.814 1.00 41.61 229 ILE A C 1
ATOM 1617 O O . ILE A 1 229 ? 25.935 11.479 169.661 1.00 37.91 229 ILE A O 1
ATOM 1622 N N . VAL A 1 230 ? 25.528 12.038 167.509 1.00 40.22 230 VAL A N 1
ATOM 1623 C CA . VAL A 1 230 ? 26.596 11.220 166.954 1.00 41.31 230 VAL A CA 1
ATOM 1624 C C . VAL A 1 230 ? 27.713 12.055 166.337 1.00 44.54 230 VAL A C 1
ATOM 1625 O O . VAL A 1 230 ? 27.505 12.755 165.348 1.00 47.61 230 VAL A O 1
ATOM 1629 N N . LYS A 1 231 ? 28.898 11.969 166.931 1.00 46.45 231 LYS A N 1
ATOM 1630 C CA . LYS A 1 231 ? 30.088 12.646 166.425 1.00 48.66 231 LYS A CA 1
ATOM 1631 C C . LYS A 1 231 ? 30.527 12.105 165.068 1.00 48.95 231 LYS A C 1
ATOM 1632 O O . LYS A 1 231 ? 30.546 10.891 164.852 1.00 49.10 231 LYS A O 1
ATOM 1638 N N . ASN A 1 232 ? 30.874 13.013 164.160 1.00 46.62 232 ASN A N 1
ATOM 1639 C CA . ASN A 1 232 ? 31.494 12.641 162.895 1.00 44.01 232 ASN A CA 1
ATOM 1640 C C . ASN A 1 232 ? 32.914 12.156 163.155 1.00 42.69 232 ASN A C 1
ATOM 1641 O O . ASN A 1 232 ? 33.718 12.876 163.745 1.00 42.43 232 ASN A O 1
ATOM 1646 N N . GLN A 1 233 ? 33.224 10.941 162.711 1.00 41.07 233 GLN A N 1
ATOM 1647 C CA . GLN A 1 233 ? 34.522 10.337 163.010 1.00 41.83 233 GLN A CA 1
ATOM 1648 C C . GLN A 1 233 ? 35.663 10.930 162.188 1.00 42.16 233 GLN A C 1
ATOM 1649 O O . GLN A 1 233 ? 36.814 10.561 162.379 1.00 41.29 233 GLN A O 1
ATOM 1655 N N . TRP A 1 234 ? 35.350 11.845 161.275 1.00 46.14 234 TRP A N 1
ATOM 1656 C CA . TRP A 1 234 ? 36.365 12.364 160.358 1.00 49.74 234 TRP A CA 1
ATOM 1657 C C . TRP A 1 234 ? 36.417 13.889 160.311 1.00 49.37 234 TRP A C 1
ATOM 1658 O O . TRP A 1 234 ? 37.411 14.465 159.871 1.00 51.31 234 TRP A O 1
ATOM 1669 N N . TYR A 1 235 ? 35.352 14.538 160.773 1.00 49.05 235 TYR A N 1
ATOM 1670 C CA . TYR A 1 235 ? 35.305 15.996 160.812 1.00 46.08 235 TYR A CA 1
ATOM 1671 C C . TYR A 1 235 ? 34.748 16.488 162.147 1.00 49.35 235 TYR A C 1
ATOM 1672 O O . TYR A 1 235 ? 33.922 15.821 162.769 1.00 48.92 235 TYR A O 1
ATOM 1681 N N . ALA A 1 236 ? 35.212 17.657 162.582 1.00 52.87 236 ALA A N 1
ATOM 1682 C CA . ALA A 1 236 ? 34.709 18.284 163.799 1.00 51.05 236 ALA A CA 1
ATOM 1683 C C . ALA A 1 236 ? 33.248 18.684 163.618 1.00 51.16 236 ALA A C 1
ATOM 1684 O O . ALA A 1 236 ? 32.940 19.836 163.306 1.00 53.94 236 ALA A O 1
ATOM 1686 N N . LYS A 1 237 ? 32.355 17.726 163.841 1.00 48.64 237 LYS A N 1
ATOM 1687 C CA . LYS A 1 237 ? 30.966 17.848 163.428 1.00 47.63 237 LYS A CA 1
ATOM 1688 C C . LYS A 1 237 ? 30.116 16.822 164.171 1.00 45.87 237 LYS A C 1
ATOM 1689 O O . LYS A 1 237 ? 30.613 15.755 164.531 1.00 48.30 237 LYS A O 1
ATOM 1695 N N . ASP A 1 238 ? 28.843 17.131 164.400 1.00 42.90 238 ASP A N 1
ATOM 1696 C CA . ASP A 1 238 ? 27.934 16.166 165.027 1.00 41.71 238 ASP A CA 1
ATOM 1697 C C . ASP A 1 238 ? 26.757 15.862 164.113 1.00 41.57 238 ASP A C 1
ATOM 1698 O O . ASP A 1 238 ? 26.386 16.677 163.279 1.00 41.85 238 ASP A O 1
ATOM 1703 N N . HIS A 1 239 ? 26.163 14.688 164.290 1.00 43.40 239 HIS A N 1
ATOM 1704 C CA . HIS A 1 239 ? 24.970 14.310 163.545 1.00 40.73 239 HIS A CA 1
ATOM 1705 C C . HIS A 1 239 ? 23.899 13.784 164.490 1.00 42.92 239 HIS A C 1
ATOM 1706 O O . HIS A 1 239 ? 24.201 13.133 165.489 1.00 45.18 239 HIS A O 1
ATOM 1713 N N . THR A 1 240 ? 22.647 14.080 164.171 1.00 42.68 240 THR A N 1
ATOM 1714 C CA . THR A 1 240 ? 21.526 13.654 164.991 1.00 42.37 240 THR A CA 1
ATOM 1715 C C . THR A 1 240 ? 20.944 12.368 164.445 1.00 44.40 240 THR A C 1
ATOM 1716 O O . THR A 1 240 ? 20.613 12.284 163.265 1.00 50.45 240 THR A O 1
ATOM 1720 N N . PHE A 1 241 ? 20.830 11.361 165.301 1.00 43.62 241 PHE A N 1
ATOM 1721 C CA . PHE A 1 241 ? 20.156 10.130 164.921 1.00 40.65 241 PHE A CA 1
ATOM 1722 C C . PHE A 1 241 ? 18.786 10.067 165.585 1.00 40.11 241 PHE A C 1
ATOM 1723 O O . PHE A 1 241 ? 18.677 10.011 166.809 1.00 41.54 241 PHE A O 1
ATOM 1731 N N . ASP A 1 242 ? 17.743 10.084 164.768 1.00 41.85 242 ASP A N 1
ATOM 1732 C CA . ASP A 1 242 ? 16.372 10.069 165.263 1.00 40.19 242 ASP A CA 1
ATOM 1733 C C . ASP A 1 242 ? 15.887 8.628 165.408 1.00 39.29 242 ASP A C 1
ATOM 1734 O O . ASP A 1 242 ? 15.618 7.948 164.416 1.00 36.65 242 ASP A O 1
ATOM 1739 N N . ILE A 1 243 ? 15.757 8.178 166.653 1.00 36.89 243 ILE A N 1
ATOM 1740 C CA . ILE A 1 243 ? 15.393 6.795 166.921 1.00 38.09 243 ILE A CA 1
ATOM 1741 C C . ILE A 1 243 ? 13.941 6.523 166.513 1.00 41.80 243 ILE A C 1
ATOM 1742 O O . ILE A 1 243 ? 13.627 5.442 166.013 1.00 44.89 243 ILE A O 1
ATOM 1747 N N . ALA A 1 244 ? 13.066 7.509 166.694 1.00 37.98 244 ALA A N 1
ATOM 1748 C CA . ALA A 1 244 ? 11.659 7.356 166.314 1.00 37.52 244 ALA A CA 1
ATOM 1749 C C . ALA A 1 244 ? 11.513 7.083 164.811 1.00 36.28 244 ALA A C 1
ATOM 1750 O O . ALA A 1 244 ? 10.737 6.219 164.391 1.00 34.57 244 ALA A O 1
ATOM 1752 N N . ALA A 1 245 ? 12.269 7.821 164.008 1.00 36.93 245 ALA A N 1
ATOM 1753 C CA . ALA A 1 245 ? 12.276 7.614 162.568 1.00 39.39 245 ALA A CA 1
ATOM 1754 C C . ALA A 1 245 ? 12.896 6.258 162.240 1.00 44.27 245 ALA A C 1
ATOM 1755 O O . ALA A 1 245 ? 12.448 5.560 161.328 1.00 47.24 245 ALA A O 1
ATOM 1757 N N . SER A 1 246 ? 13.926 5.883 162.988 1.00 40.93 246 SER A N 1
ATOM 1758 C CA . SER A 1 246 ? 14.555 4.587 162.788 1.00 44.34 246 SER A CA 1
ATOM 1759 C C . SER A 1 246 ? 13.607 3.434 163.120 1.00 45.32 246 SER A C 1
ATOM 1760 O O . SER A 1 246 ? 13.665 2.365 162.510 1.00 43.56 246 SER A O 1
ATOM 1771 N N . ASN A 1 248 ? 10.039 3.641 163.310 1.00 43.86 248 ASN A N 1
ATOM 1772 C CA . ASN A 1 248 ? 8.722 3.689 162.682 1.00 43.43 248 ASN A CA 1
ATOM 1773 C C . ASN A 1 248 ? 8.753 4.088 161.212 1.00 42.49 248 ASN A C 1
ATOM 1774 O O . ASN A 1 248 ? 7.722 4.080 160.544 1.00 43.21 248 ASN A O 1
ATOM 1779 N N . GLY A 1 249 ? 9.934 4.438 160.712 1.00 39.39 249 GLY A N 1
ATOM 1780 C CA . GLY A 1 249 ? 10.044 5.051 159.403 1.00 41.01 249 GLY A CA 1
ATOM 1781 C C . GLY A 1 249 ? 9.913 6.552 159.572 1.00 42.81 249 GLY A C 1
ATOM 1782 O O . GLY A 1 249 ? 9.412 7.021 160.596 1.00 44.60 249 GLY A O 1
ATOM 1783 N N . ASN A 1 250 ? 10.377 7.308 158.582 1.00 41.30 250 ASN A N 1
ATOM 1784 C CA . ASN A 1 250 ? 10.300 8.767 158.634 1.00 39.95 250 ASN A CA 1
ATOM 1785 C C . ASN A 1 250 ? 9.275 9.295 157.638 1.00 41.90 250 ASN A C 1
ATOM 1786 O O . ASN A 1 250 ? 9.103 10.504 157.492 1.00 41.39 250 ASN A O 1
ATOM 1791 N N . ASN A 1 251 ? 8.615 8.366 156.947 1.00 45.16 251 ASN A N 1
ATOM 1792 C CA . ASN A 1 251 ? 7.588 8.672 155.952 1.00 48.11 251 ASN A CA 1
ATOM 1793 C C . ASN A 1 251 ? 8.094 9.512 154.785 1.00 46.84 251 ASN A C 1
ATOM 1794 O O . ASN A 1 251 ? 7.305 10.035 154.003 1.00 44.61 251 ASN A O 1
ATOM 1799 N N . LYS A 1 252 ? 9.406 9.643 154.661 1.00 45.26 252 LYS A N 1
ATOM 1800 C CA . LYS A 1 252 ? 9.947 10.386 153.545 1.00 46.35 252 LYS A CA 1
ATOM 1801 C C . LYS A 1 252 ? 9.977 9.494 152.318 1.00 46.58 252 LYS A C 1
ATOM 1802 O O . LYS A 1 252 ? 9.948 8.269 152.416 1.00 49.32 252 LYS A O 1
ATOM 1808 N N . THR A 1 253 ? 10.024 10.126 151.159 1.00 43.03 253 THR A N 1
ATOM 1809 C CA . THR A 1 253 ? 9.913 9.418 149.903 1.00 41.74 253 THR A CA 1
ATOM 1810 C C . THR A 1 253 ? 10.904 9.998 148.900 1.00 40.68 253 THR A C 1
ATOM 1811 O O . THR A 1 253 ? 11.085 11.213 148.830 1.00 44.07 253 THR A O 1
ATOM 1815 N N . VAL A 1 254 ? 11.565 9.123 148.150 1.00 40.53 254 VAL A N 1
ATOM 1816 C CA . VAL A 1 254 ? 12.537 9.539 147.146 1.00 37.08 254 VAL A CA 1
ATOM 1817 C C . VAL A 1 254 ? 11.928 10.510 146.140 1.00 36.51 254 VAL A C 1
ATOM 1818 O O . VAL A 1 254 ? 12.497 11.568 145.853 1.00 37.82 254 VAL A O 1
ATOM 1822 N N . ASN A 1 255 ? 10.763 10.155 145.617 1.00 36.44 255 ASN A N 1
ATOM 1823 C CA . ASN A 1 255 ? 10.076 11.024 144.675 1.00 43.60 255 ASN A CA 1
ATOM 1824 C C . ASN A 1 255 ? 9.646 12.330 145.321 1.00 44.04 255 ASN A C 1
ATOM 1825 O O . ASN A 1 255 ? 9.736 13.392 144.706 1.00 45.68 255 ASN A O 1
ATOM 1830 N N . ASP A 1 256 ? 9.203 12.251 146.572 1.00 43.76 256 ASP A N 1
ATOM 1831 C CA . ASP A 1 256 ? 8.760 13.434 147.285 1.00 44.83 256 ASP A CA 1
ATOM 1832 C C . ASP A 1 256 ? 9.893 14.437 147.403 1.00 44.80 256 ASP A C 1
ATOM 1833 O O . ASP A 1 256 ? 9.715 15.610 147.094 1.00 50.90 256 ASP A O 1
ATOM 1838 N N . GLU A 1 257 ? 11.059 13.972 147.838 1.00 42.04 257 GLU A N 1
ATOM 1839 C CA . GLU A 1 257 ? 12.219 14.848 147.976 1.00 42.19 257 GLU A CA 1
ATOM 1840 C C . GLU A 1 257 ? 12.657 15.441 146.639 1.00 43.79 257 GLU A C 1
ATOM 1841 O O . GLU A 1 257 ? 12.995 16.623 146.562 1.00 43.51 257 GLU A O 1
ATOM 1847 N N . ILE A 1 258 ? 12.644 14.620 145.590 1.00 42.27 258 ILE A N 1
ATOM 1848 C CA . ILE A 1 258 ? 13.104 15.057 144.273 1.00 41.63 258 ILE A CA 1
ATOM 1849 C C . ILE A 1 258 ? 12.156 16.094 143.670 1.00 39.39 258 ILE A C 1
ATOM 1850 O O . ILE A 1 258 ? 12.600 17.107 143.123 1.00 36.82 258 ILE A O 1
ATOM 1855 N N . TYR A 1 259 ? 10.853 15.855 143.791 1.00 39.92 259 TYR A N 1
ATOM 1856 C CA . TYR A 1 259 ? 9.865 16.820 143.318 1.00 42.72 259 TYR A CA 1
ATOM 1857 C C . TYR A 1 259 ? 9.857 18.073 144.191 1.00 45.07 259 TYR A C 1
ATOM 1858 O O . TYR A 1 259 ? 9.686 19.178 143.687 1.00 47.12 259 TYR A O 1
ATOM 1867 N N . CYS A 1 260 ? 10.057 17.904 145.496 1.00 43.77 260 CYS A N 1
ATOM 1868 C CA A CYS A 1 260 ? 10.098 19.040 146.409 0.63 43.81 260 CYS A CA 1
ATOM 1869 C CA B CYS A 1 260 ? 10.103 19.043 146.407 0.37 43.78 260 CYS A CA 1
ATOM 1870 C C . CYS A 1 260 ? 11.272 19.955 146.076 1.00 42.82 260 CYS A C 1
ATOM 1871 O O . CYS A 1 260 ? 11.134 21.177 146.068 1.00 45.01 260 CYS A O 1
ATOM 1876 N N . ALA A 1 261 ? 12.422 19.350 145.802 1.00 38.89 261 ALA A N 1
ATOM 1877 C CA . ALA A 1 261 ? 13.623 20.103 145.467 1.00 38.96 261 ALA A CA 1
ATOM 1878 C C . ALA A 1 261 ? 13.448 20.872 144.155 1.00 43.55 261 ALA A C 1
ATOM 1879 O O . ALA A 1 261 ? 13.997 21.955 143.985 1.00 48.68 261 ALA A O 1
ATOM 1881 N N . PHE A 1 262 ? 12.685 20.305 143.228 1.00 43.75 262 PHE A N 1
ATOM 1882 C CA . PHE A 1 262 ? 12.380 20.984 141.978 1.00 46.08 262 PHE A CA 1
ATOM 1883 C C . PHE A 1 262 ? 11.530 22.220 142.253 1.00 49.22 262 PHE A C 1
ATOM 1884 O O . PHE A 1 262 ? 11.812 23.306 141.744 1.00 47.02 262 PHE A O 1
ATOM 1892 N N . ARG A 1 263 ? 10.503 22.044 143.080 1.00 51.47 263 ARG A N 1
ATOM 1893 C CA . ARG A 1 263 ? 9.591 23.127 143.432 1.00 54.13 263 ARG A CA 1
ATOM 1894 C C . ARG A 1 263 ? 10.248 24.204 144.292 1.00 56.85 263 ARG A C 1
ATOM 1895 O O . ARG A 1 263 ? 10.109 25.390 144.007 1.00 60.21 263 ARG A O 1
ATOM 1903 N N . ASP A 1 264 ? 10.947 23.789 145.349 1.00 55.12 264 ASP A N 1
ATOM 1904 C CA . ASP A 1 264 ? 11.555 24.729 146.293 1.00 53.44 264 ASP A CA 1
ATOM 1905 C C . ASP A 1 264 ? 12.899 25.271 145.820 1.00 51.43 264 ASP A C 1
ATOM 1906 O O . ASP A 1 264 ? 13.450 26.191 146.428 1.00 52.45 264 ASP A O 1
ATOM 1911 N N . GLN A 1 265 ? 13.421 24.688 144.745 1.00 47.95 265 GLN A N 1
ATOM 1912 C CA . GLN A 1 265 ? 14.747 25.021 144.226 1.00 48.52 265 GLN A CA 1
ATOM 1913 C C . GLN A 1 265 ? 15.832 24.884 145.287 1.00 49.54 265 GLN A C 1
ATOM 1914 O O . GLN A 1 265 ? 16.795 25.649 145.306 1.00 54.94 265 GLN A O 1
ATOM 1920 N N . THR A 1 266 ? 15.675 23.901 146.166 1.00 46.51 266 THR A N 1
ATOM 1921 C CA . THR A 1 266 ? 16.679 23.627 147.185 1.00 46.87 266 THR A CA 1
ATOM 1922 C C . THR A 1 266 ? 17.601 22.505 146.730 1.00 44.68 266 THR A C 1
ATOM 1923 O O . THR A 1 266 ? 17.262 21.744 145.827 1.00 45.65 266 THR A O 1
ATOM 1927 N N . PHE A 1 267 ? 18.767 22.411 147.358 1.00 43.75 267 PHE A N 1
ATOM 1928 C CA . PHE A 1 267 ? 19.758 21.415 146.985 1.00 43.84 267 PHE A CA 1
ATOM 1929 C C . PHE A 1 267 ? 19.286 20.010 147.336 1.00 43.20 267 PHE A C 1
ATOM 1930 O O . PHE A 1 267 ? 18.651 19.793 148.371 1.00 42.58 267 PHE A O 1
ATOM 1938 N N . CYS A 1 268 ? 19.592 19.056 146.463 1.00 43.11 268 CYS A N 1
ATOM 1939 C CA . CYS A 1 268 ? 19.157 17.683 146.671 1.00 40.19 268 CYS A CA 1
ATOM 1940 C C . CYS A 1 268 ? 20.267 16.679 146.393 1.00 39.81 268 CYS A C 1
ATOM 1941 O O . CYS A 1 268 ? 20.368 16.147 145.288 1.00 43.76 268 CYS A O 1
ATOM 1944 N N . ARG A 1 269 ? 21.103 16.424 147.395 1.00 40.11 269 ARG A N 1
ATOM 1945 C CA A ARG A 1 269 ? 22.177 15.441 147.277 0.45 39.78 269 ARG A CA 1
ATOM 1946 C CA B ARG A 1 269 ? 22.168 15.444 147.233 0.55 40.33 269 ARG A CA 1
ATOM 1947 C C . ARG A 1 269 ? 21.621 14.023 147.308 1.00 41.65 269 ARG A C 1
ATOM 1948 O O . ARG A 1 269 ? 20.977 13.625 148.290 1.00 42.71 269 ARG A O 1
ATOM 1963 N N . ILE A 1 270 ? 21.880 13.266 146.248 1.00 39.75 270 ILE A N 1
ATOM 1964 C CA . ILE A 1 270 ? 21.399 11.899 146.132 1.00 38.63 270 ILE A CA 1
ATOM 1965 C C . ILE A 1 270 ? 22.527 10.890 146.305 1.00 38.28 270 ILE A C 1
ATOM 1966 O O . ILE A 1 270 ? 23.381 10.750 145.434 1.00 40.94 270 ILE A O 1
ATOM 1971 N N . GLY A 1 271 ? 22.523 10.183 147.427 1.00 36.08 271 GLY A N 1
ATOM 1972 C CA . GLY A 1 271 ? 23.557 9.209 147.704 1.00 36.24 271 GLY A CA 1
ATOM 1973 C C . GLY A 1 271 ? 23.137 7.817 147.291 1.00 40.25 271 GLY A C 1
ATOM 1974 O O . GLY A 1 271 ? 21.961 7.464 147.374 1.00 39.97 271 GLY A O 1
ATOM 1975 N N . ILE A 1 272 ? 24.103 7.024 146.837 1.00 41.27 272 ILE A N 1
ATOM 1976 C CA . ILE A 1 272 ? 23.833 5.659 146.414 1.00 38.45 272 ILE A CA 1
ATOM 1977 C C . ILE A 1 272 ? 24.851 4.712 147.031 1.00 40.43 272 ILE A C 1
ATOM 1978 O O . ILE A 1 272 ? 26.058 4.964 146.990 1.00 43.22 272 ILE A O 1
ATOM 1983 N N . ILE A 1 273 ? 24.360 3.631 147.622 1.00 39.84 273 ILE A N 1
ATOM 1984 C CA . ILE A 1 273 ? 25.234 2.585 148.141 1.00 41.93 273 ILE A CA 1
ATOM 1985 C C . ILE A 1 273 ? 25.012 1.367 147.266 1.00 44.34 273 ILE A C 1
ATOM 1986 O O . ILE A 1 273 ? 23.896 0.862 147.169 1.00 46.44 273 ILE A O 1
ATOM 1991 N N . GLY A 1 274 ? 26.065 0.907 146.604 1.00 46.02 274 GLY A N 1
ATOM 1992 C CA . GLY A 1 274 ? 25.907 -0.153 145.631 1.00 43.90 274 GLY A CA 1
ATOM 1993 C C . GLY A 1 274 ? 27.161 -0.942 145.341 1.00 42.40 274 GLY A C 1
ATOM 1994 O O . GLY A 1 274 ? 28.192 -0.769 145.992 1.00 44.57 274 GLY A O 1
ATOM 1995 N N . ASP A 1 275 ? 27.060 -1.820 144.352 1.00 41.57 275 ASP A N 1
ATOM 1996 C CA . ASP A 1 275 ? 28.175 -2.670 143.961 1.00 45.04 275 ASP A CA 1
ATOM 1997 C C . ASP A 1 275 ? 28.716 -2.295 142.580 1.00 43.03 275 ASP A C 1
ATOM 1998 O O . ASP A 1 275 ? 28.571 -1.157 142.130 1.00 44.33 275 ASP A O 1
ATOM 2003 N N . SER A 1 276 ? 29.319 -3.275 141.917 1.00 42.67 276 SER A N 1
ATOM 2004 C CA . SER A 1 276 ? 30.021 -3.081 140.643 1.00 46.19 276 SER A CA 1
ATOM 2005 C C . SER A 1 276 ? 29.227 -2.343 139.563 1.00 45.56 276 SER A C 1
ATOM 2006 O O . SER A 1 276 ? 29.735 -1.415 138.930 1.00 45.87 276 SER A O 1
ATOM 2009 N N . ILE A 1 277 ? 27.988 -2.769 139.354 1.00 44.13 277 ILE A N 1
ATOM 2010 C CA . ILE A 1 277 ? 27.142 -2.202 138.317 1.00 42.21 277 ILE A CA 1
ATOM 2011 C C . ILE A 1 277 ? 26.915 -0.708 138.533 1.00 40.01 277 ILE A C 1
ATOM 2012 O O . ILE A 1 277 ? 26.902 0.068 137.579 1.00 43.48 277 ILE A O 1
ATOM 2017 N N . THR A 1 278 ? 26.755 -0.307 139.791 1.00 38.94 278 THR A N 1
ATOM 2018 C CA . THR A 1 278 ? 26.463 1.086 140.119 1.00 36.16 278 THR A CA 1
ATOM 2019 C C . THR A 1 278 ? 27.747 1.893 140.266 1.00 46.39 278 THR A C 1
ATOM 2020 O O . THR A 1 278 ? 27.759 3.111 140.071 1.00 36.32 278 THR A O 1
ATOM 2024 N N . ASP A 1 279 ? 28.825 1.195 140.610 1.00 44.10 279 ASP A N 1
ATOM 2025 C CA . ASP A 1 279 ? 30.171 1.757 140.601 1.00 37.47 279 ASP A CA 1
ATOM 2026 C C . ASP A 1 279 ? 30.425 2.442 139.255 1.00 46.41 279 ASP A C 1
ATOM 2027 O O . ASP A 1 279 ? 30.856 3.594 139.209 1.00 43.23 279 ASP A O 1
ATOM 2032 N N . GLY A 1 280 ? 30.142 1.733 138.163 1.00 43.85 280 GLY A N 1
ATOM 2033 C CA . GLY A 1 280 ? 30.189 2.339 136.844 1.00 43.93 280 GLY A CA 1
ATOM 2034 C C . GLY A 1 280 ? 30.685 1.453 135.715 1.00 45.42 280 GLY A C 1
ATOM 2035 O O . GLY A 1 280 ? 31.027 1.946 134.644 1.00 48.57 280 GLY A O 1
ATOM 2036 N N . ALA A 1 281 ? 30.722 0.146 135.948 1.00 45.16 281 ALA A N 1
ATOM 2037 C CA . ALA A 1 281 ? 31.177 -0.798 134.940 1.00 46.92 281 ALA A CA 1
ATOM 2038 C C . ALA A 1 281 ? 29.994 -1.354 134.144 1.00 48.33 281 ALA A C 1
ATOM 2039 O O . ALA A 1 281 ? 29.083 -1.940 134.727 1.00 45.39 281 ALA A O 1
ATOM 2041 N N . TRP A 1 282 ? 29.996 -1.176 132.820 1.00 48.37 282 TRP A N 1
ATOM 2042 C CA . TRP A 1 282 ? 31.059 -0.483 132.097 1.00 45.88 282 TRP A CA 1
ATOM 2043 C C . TRP A 1 282 ? 30.544 0.772 131.400 1.00 46.24 282 TRP A C 1
ATOM 2044 O O . TRP A 1 282 ? 30.385 0.793 130.176 1.00 48.49 282 TRP A O 1
ATOM 2055 N N . GLY A 1 283 ? 30.289 1.814 132.181 1.00 42.95 283 GLY A N 1
ATOM 2056 C CA . GLY A 1 283 ? 29.732 3.044 131.649 1.00 44.75 283 GLY A CA 1
ATOM 2057 C C . GLY A 1 283 ? 30.676 3.794 130.737 1.00 41.50 283 GLY A C 1
ATOM 2058 O O . GLY A 1 283 ? 30.244 4.583 129.903 1.00 44.60 283 GLY A O 1
ATOM 2059 N N . LYS A 1 284 ? 31.969 3.564 130.930 1.00 43.82 284 LYS A N 1
ATOM 2060 C CA . LYS A 1 284 ? 33.010 4.034 130.020 1.00 46.75 284 LYS A CA 1
ATOM 2061 C C . LYS A 1 284 ? 34.181 3.072 130.152 1.00 45.47 284 LYS A C 1
ATOM 2062 O O . LYS A 1 284 ? 34.405 2.525 131.226 1.00 47.53 284 LYS A O 1
ATOM 2068 N N . GLN A 1 285 ? 34.924 2.854 129.073 1.00 47.15 285 GLN A N 1
ATOM 2069 C CA . GLN A 1 285 ? 35.966 1.829 129.086 1.00 50.10 285 GLN A CA 1
ATOM 2070 C C . GLN A 1 285 ? 37.097 2.119 130.088 1.00 50.46 285 GLN A C 1
ATOM 2071 O O . GLN A 1 285 ? 37.808 1.205 130.504 1.00 50.28 285 GLN A O 1
ATOM 2077 N N . ASP A 1 286 ? 37.254 3.377 130.489 1.00 48.41 286 ASP A N 1
ATOM 2078 C CA . ASP A 1 286 ? 38.264 3.717 131.491 1.00 48.40 286 ASP A CA 1
ATOM 2079 C C . ASP A 1 286 ? 37.647 3.909 132.885 1.00 46.60 286 ASP A C 1
ATOM 2080 O O . ASP A 1 286 ? 38.073 4.767 133.659 1.00 47.22 286 ASP A O 1
ATOM 2085 N N . TRP A 1 287 ? 36.650 3.090 133.202 1.00 44.84 287 TRP A N 1
ATOM 2086 C CA . TRP A 1 287 ? 35.995 3.141 134.505 1.00 45.60 287 TRP A CA 1
ATOM 2087 C C . TRP A 1 287 ? 36.915 2.670 135.634 1.00 48.34 287 TRP A C 1
ATOM 2088 O O . TRP A 1 287 ? 37.721 1.762 135.449 1.00 52.41 287 TRP A O 1
ATOM 2099 N N . SER A 1 288 ? 36.785 3.287 136.805 1.00 45.53 288 SER A N 1
ATOM 2100 C CA . SER A 1 288 ? 37.539 2.857 137.982 1.00 48.49 288 SER A CA 1
ATOM 2101 C C . SER A 1 288 ? 36.739 3.070 139.274 1.00 49.56 288 SER A C 1
ATOM 2102 O O . SER A 1 288 ? 35.839 3.910 139.339 1.00 49.15 288 SER A O 1
ATOM 2105 N N . SER A 1 289 ? 37.072 2.298 140.301 1.00 48.03 289 SER A N 1
ATOM 2106 C CA . SER A 1 289 ? 36.354 2.355 141.569 1.00 45.68 289 SER A CA 1
ATOM 2107 C C . SER A 1 289 ? 36.766 3.561 142.414 1.00 45.76 289 SER A C 1
ATOM 2108 O O . SER A 1 289 ? 37.823 4.146 142.192 1.00 46.99 289 SER A O 1
ATOM 2111 N N . PRO A 1 290 ? 35.914 3.952 143.375 1.00 43.61 290 PRO A N 1
ATOM 2112 C CA . PRO A 1 290 ? 36.315 4.976 144.347 1.00 46.32 290 PRO A CA 1
ATOM 2113 C C . PRO A 1 290 ? 37.508 4.488 145.163 1.00 49.23 290 PRO A C 1
ATOM 2114 O O . PRO A 1 290 ? 37.677 3.279 145.311 1.00 53.16 290 PRO A O 1
ATOM 2118 N N . PRO A 1 291 ? 38.338 5.409 145.670 1.00 47.50 291 PRO A N 1
ATOM 2119 C CA . PRO A 1 291 ? 39.486 4.961 146.468 1.00 45.18 291 PRO A CA 1
ATOM 2120 C C . PRO A 1 291 ? 39.049 4.258 147.753 1.00 45.33 291 PRO A C 1
ATOM 2121 O O . PRO A 1 291 ? 38.088 4.683 148.400 1.00 42.96 291 PRO A O 1
ATOM 2125 N N . THR A 1 292 ? 39.748 3.176 148.090 1.00 45.99 292 THR A N 1
ATOM 2126 C CA . THR A 1 292 ? 39.464 2.390 149.282 1.00 44.94 292 THR A CA 1
ATOM 2127 C C . THR A 1 292 ? 40.749 2.153 150.073 1.00 51.83 292 THR A C 1
ATOM 2128 O O . THR A 1 292 ? 41.835 2.102 149.495 1.00 57.98 292 THR A O 1
ATOM 2132 N N . ASN A 1 293 ? 40.630 2.012 151.391 1.00 50.45 293 ASN A N 1
ATOM 2133 C CA . ASN A 1 293 ? 41.804 1.798 152.237 1.00 49.59 293 ASN A CA 1
ATOM 2134 C C . ASN A 1 293 ? 42.263 0.343 152.229 1.00 53.10 293 ASN A C 1
ATOM 2135 O O . ASN A 1 293 ? 41.748 -0.475 151.467 1.00 51.85 293 ASN A O 1
ATOM 2140 N N . SER A 1 294 ? 43.220 0.022 153.092 1.00 60.48 294 SER A N 1
ATOM 2141 C CA . SER A 1 294 ? 43.769 -1.330 153.149 1.00 64.93 294 SER A CA 1
ATOM 2142 C C . SER A 1 294 ? 42.764 -2.329 153.722 1.00 67.04 294 SER A C 1
ATOM 2143 O O . SER A 1 294 ? 42.907 -3.536 153.533 1.00 70.56 294 SER A O 1
ATOM 2146 N N . ASP A 1 295 ? 41.744 -1.825 154.411 1.00 62.63 295 ASP A N 1
ATOM 2147 C CA . ASP A 1 295 ? 40.691 -2.682 154.943 1.00 58.31 295 ASP A CA 1
ATOM 2148 C C . ASP A 1 295 ? 39.642 -2.996 153.886 1.00 53.96 295 ASP A C 1
ATOM 2149 O O . ASP A 1 295 ? 38.823 -3.893 154.066 1.00 56.67 295 ASP A O 1
ATOM 2154 N N . GLY A 1 296 ? 39.666 -2.253 152.783 1.00 48.92 296 GLY A N 1
ATOM 2155 C CA . GLY A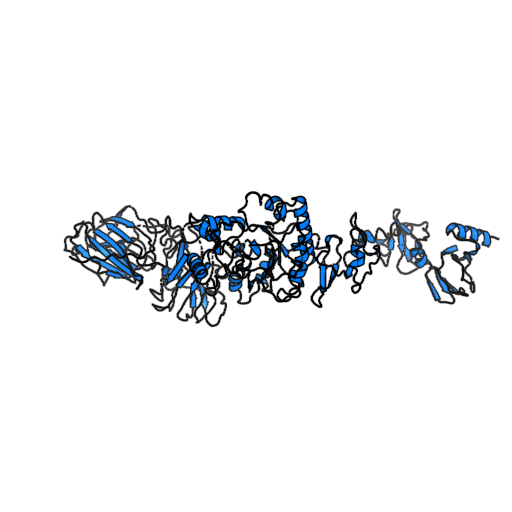 1 296 ? 38.677 -2.423 151.732 1.00 44.08 296 GLY A CA 1
ATOM 2156 C C . GLY A 1 296 ? 37.511 -1.450 151.836 1.00 45.54 296 GLY A C 1
ATOM 2157 O O . GLY A 1 296 ? 36.547 -1.541 151.078 1.00 46.63 296 GLY A O 1
ATOM 2158 N N . ASP A 1 297 ? 37.596 -0.514 152.777 1.00 46.00 297 ASP A N 1
ATOM 2159 C CA . ASP A 1 297 ? 36.541 0.480 152.961 1.00 45.64 297 ASP A CA 1
ATOM 2160 C C . ASP A 1 297 ? 36.858 1.793 152.260 1.00 45.03 297 ASP A C 1
ATOM 2161 O O . ASP A 1 297 ? 38.014 2.086 151.960 1.00 46.57 297 ASP A O 1
ATOM 2166 N N . LEU A 1 298 ? 35.816 2.578 152.011 1.00 43.46 298 LEU A N 1
ATOM 2167 C CA . LEU A 1 298 ? 35.954 3.910 151.434 1.00 41.57 298 LEU A CA 1
ATOM 2168 C C . LEU A 1 298 ? 36.892 4.794 152.248 1.00 40.98 298 LEU A C 1
ATOM 2169 O O . LEU A 1 298 ? 36.789 4.860 153.475 1.00 43.64 298 LEU A O 1
ATOM 2174 N N . ASP A 1 299 ? 37.806 5.468 151.560 1.00 41.65 299 ASP A N 1
ATOM 2175 C CA . ASP A 1 299 ? 38.724 6.395 152.209 1.00 46.36 299 ASP A CA 1
ATOM 2176 C C . ASP A 1 299 ? 37.987 7.536 152.882 1.00 48.18 299 ASP A C 1
ATOM 2177 O O . ASP A 1 299 ? 37.088 8.139 152.294 1.00 49.14 299 ASP A O 1
ATOM 2182 N N . ALA A 1 300 ? 38.384 7.828 154.116 1.00 45.64 300 ALA A N 1
ATOM 2183 C CA . ALA A 1 300 ? 37.856 8.966 154.849 1.00 44.85 300 ALA A CA 1
ATOM 2184 C C . ALA A 1 300 ? 38.912 9.462 155.834 1.00 44.51 300 ALA A C 1
ATOM 2185 O O . ALA A 1 300 ? 39.583 8.656 156.476 1.00 45.41 300 ALA A O 1
ATOM 2187 N N . PRO A 1 301 ? 39.076 10.790 155.950 1.00 45.49 301 PRO A N 1
ATOM 2188 C CA . PRO A 1 301 ? 38.329 11.836 155.238 1.00 43.40 301 PRO A CA 1
ATOM 2189 C C . PRO A 1 301 ? 38.682 11.912 153.747 1.00 47.40 301 PRO A C 1
ATOM 2190 O O . PRO A 1 301 ? 39.715 11.399 153.322 1.00 48.81 301 PRO A O 1
ATOM 2194 N N . SER A 1 302 ? 37.822 12.551 152.966 1.00 45.63 302 SER A N 1
ATOM 2195 C CA . SER A 1 302 ? 37.950 12.501 151.522 1.00 47.48 302 SER A CA 1
ATOM 2196 C C . SER A 1 302 ? 37.365 13.731 150.846 1.00 48.66 302 SER A C 1
ATOM 2197 O O . SER A 1 302 ? 36.472 14.389 151.387 1.00 49.91 302 SER A O 1
ATOM 2200 N N . THR A 1 303 ? 37.887 14.027 149.659 1.00 44.92 303 THR A N 1
ATOM 2201 C CA . THR A 1 303 ? 37.348 15.068 148.797 1.00 44.79 303 THR A CA 1
ATOM 2202 C C . THR A 1 303 ? 37.052 14.461 147.432 1.00 46.68 303 THR A C 1
ATOM 2203 O O . THR A 1 303 ? 36.962 15.161 146.425 1.00 50.62 303 THR A O 1
ATOM 2207 N N . TYR A 1 304 ? 36.905 13.142 147.413 1.00 43.63 304 TYR A N 1
ATOM 2208 C CA . TYR A 1 304 ? 36.670 12.412 146.180 1.00 42.36 304 TYR A CA 1
ATOM 2209 C C . TYR A 1 304 ? 35.233 12.571 145.687 1.00 41.95 304 TYR A C 1
ATOM 2210 O O . TYR A 1 304 ? 34.287 12.503 146.472 1.00 42.93 304 TYR A O 1
ATOM 2219 N N . ASN A 1 305 ? 35.073 12.799 144.388 1.00 42.85 305 ASN A N 1
ATOM 2220 C CA . ASN A 1 305 ? 33.754 12.737 143.775 1.00 40.58 305 ASN A CA 1
ATOM 2221 C C . ASN A 1 305 ? 33.765 11.750 142.622 1.00 42.11 305 ASN A C 1
ATOM 2222 O O . ASN A 1 305 ? 34.450 11.963 141.624 1.00 45.86 305 ASN A O 1
ATOM 2227 N N . HIS A 1 306 ? 32.998 10.673 142.767 1.00 41.37 306 HIS A N 1
ATOM 2228 C CA . HIS A 1 306 ? 32.987 9.592 141.786 1.00 42.35 306 HIS A CA 1
ATOM 2229 C C . HIS A 1 306 ? 32.459 10.043 140.430 1.00 45.57 306 HIS A C 1
ATOM 2230 O O . HIS A 1 306 ? 32.897 9.552 139.389 1.00 49.26 306 HIS A O 1
ATOM 2237 N N . SER A 1 307 ? 31.518 10.981 140.456 1.00 45.85 307 SER A N 1
ATOM 2238 C CA . SER A 1 307 ? 30.872 11.476 139.249 1.00 49.42 307 SER A CA 1
ATOM 2239 C C . SER A 1 307 ? 31.825 12.285 138.376 1.00 50.04 307 SER A C 1
ATOM 2240 O O . SER A 1 307 ? 31.585 12.472 137.185 1.00 51.37 307 SER A O 1
ATOM 2243 N N . LEU A 1 308 ? 32.895 12.785 138.978 1.00 52.63 308 LEU A N 1
ATOM 2244 C CA . LEU A 1 308 ? 33.890 13.549 138.237 1.00 52.39 308 LEU A CA 1
ATOM 2245 C C . LEU A 1 308 ? 35.098 12.676 137.916 1.00 51.53 308 LEU A C 1
ATOM 2246 O O . LEU A 1 308 ? 36.098 13.155 137.383 1.00 51.71 308 LEU A O 1
ATOM 2251 N N . SER A 1 309 ? 34.997 11.392 138.246 1.00 49.57 309 SER A N 1
ATOM 2252 C CA . SER A 1 309 ? 36.119 10.481 138.091 1.00 49.99 309 SER A CA 1
ATOM 2253 C C . SER A 1 309 ? 35.704 9.184 137.400 1.00 49.27 309 SER A C 1
ATOM 2254 O O . SER A 1 309 ? 34.993 9.209 136.397 1.00 50.35 309 SER A O 1
ATOM 2257 N N . GLY A 1 310 ? 36.149 8.055 137.944 1.00 48.06 310 GLY A N 1
ATOM 2258 C CA . GLY A 1 310 ? 35.932 6.759 137.321 1.00 47.71 310 GLY A CA 1
ATOM 2259 C C . GLY A 1 310 ? 34.478 6.347 137.170 1.00 46.90 310 GLY A C 1
ATOM 2260 O O . GLY A 1 310 ? 34.157 5.462 136.376 1.00 48.08 310 GLY A O 1
ATOM 2261 N N . GLY A 1 311 ? 33.595 6.977 137.939 1.00 47.53 311 GLY A N 1
ATOM 2262 C CA . GLY A 1 311 ? 32.175 6.686 137.848 1.00 47.02 311 GLY A CA 1
ATOM 2263 C C . GLY A 1 311 ? 31.404 7.788 137.147 1.00 43.54 311 GLY A C 1
ATOM 2264 O O . GLY A 1 311 ? 30.210 7.974 137.388 1.00 40.92 311 GLY A O 1
ATOM 2265 N N . SER A 1 312 ? 32.089 8.517 136.270 1.00 43.47 312 SER A N 1
ATOM 2266 C CA . SER A 1 312 ? 31.485 9.650 135.578 1.00 43.49 312 SER A CA 1
ATOM 2267 C C . SER A 1 312 ? 30.342 9.219 134.669 1.00 48.62 312 SER A C 1
ATOM 2268 O O . SER A 1 312 ? 29.464 10.023 134.354 1.00 50.75 312 SER A O 1
ATOM 2271 N N . HIS A 1 313 ? 30.353 7.958 134.245 1.00 45.04 313 HIS A N 1
ATOM 2272 C CA . HIS A 1 313 ? 29.322 7.475 133.336 1.00 43.84 313 HIS A CA 1
ATOM 2273 C C . HIS A 1 313 ? 28.595 6.242 133.862 1.00 43.22 313 HIS A C 1
ATOM 2274 O O . HIS A 1 313 ? 28.236 5.342 133.101 1.00 45.64 313 HIS A O 1
ATOM 2281 N N . SER A 1 314 ? 28.366 6.224 135.169 1.00 42.12 314 SER A N 1
ATOM 2282 C CA . SER A 1 314 ? 27.487 5.238 135.775 1.00 43.56 314 SER A CA 1
ATOM 2283 C C . SER A 1 314 ? 26.034 5.627 135.521 1.00 43.07 314 SER A C 1
ATOM 2284 O O . SER A 1 314 ? 25.745 6.794 135.236 1.00 44.52 314 SER A O 1
ATOM 2287 N N . TRP A 1 315 ? 25.125 4.661 135.635 1.00 39.02 315 TRP A N 1
ATOM 2288 C CA . TRP A 1 315 ? 23.701 4.923 135.434 1.00 38.44 315 TRP A CA 1
ATOM 2289 C C . TRP A 1 315 ? 23.205 6.037 136.351 1.00 39.37 315 TRP A C 1
ATOM 2290 O O . TRP A 1 315 ? 22.265 6.754 136.005 1.00 39.10 315 TRP A O 1
ATOM 2301 N N . THR A 1 316 ? 23.844 6.187 137.508 1.00 35.40 316 THR A N 1
ATOM 2302 C CA . THR A 1 316 ? 23.495 7.263 138.428 1.00 39.94 316 THR A CA 1
ATOM 2303 C C . THR A 1 316 ? 23.710 8.632 137.783 1.00 41.08 316 THR A C 1
ATOM 2304 O O . THR A 1 316 ? 22.875 9.523 137.909 1.00 44.98 316 THR A O 1
ATOM 2308 N N . GLU A 1 317 ? 24.822 8.796 137.077 1.00 42.51 317 GLU A N 1
ATOM 2309 C CA . GLU A 1 317 ? 25.117 10.081 136.459 1.00 42.24 317 GLU A CA 1
ATOM 2310 C C . GLU A 1 317 ? 24.254 10.344 135.229 1.00 41.36 317 GLU A C 1
ATOM 2311 O O . GLU A 1 317 ? 24.007 11.502 134.892 1.00 42.83 317 GLU A O 1
ATOM 2317 N N . HIS A 1 318 ? 23.794 9.281 134.567 1.00 38.95 318 HIS A N 1
ATOM 2318 C CA . HIS A 1 318 ? 22.841 9.433 133.463 1.00 38.65 318 HIS A CA 1
ATOM 2319 C C . HIS A 1 318 ? 21.462 9.775 134.009 1.00 41.70 318 HIS A C 1
ATOM 2320 O O . HIS A 1 318 ? 20.711 10.542 133.402 1.00 36.10 318 HIS A O 1
ATOM 2327 N N . TRP A 1 319 ? 21.142 9.193 135.164 1.00 40.24 319 TRP A N 1
ATOM 2328 C CA . TRP A 1 319 ? 19.957 9.564 135.925 1.00 38.37 319 TRP A CA 1
ATOM 2329 C C . TRP A 1 319 ? 20.006 11.050 136.288 1.00 40.71 319 TRP A C 1
ATOM 2330 O O . TRP A 1 319 ? 19.014 11.760 136.113 1.00 40.29 319 TRP A O 1
ATOM 2349 N N . ASN A 1 321 ? 21.704 13.385 134.775 1.00 42.55 321 ASN A N 1
ATOM 2350 C CA . ASN A 1 321 ? 21.553 14.095 133.504 1.00 42.61 321 ASN A CA 1
ATOM 2351 C C . ASN A 1 321 ? 20.085 14.374 133.151 1.00 43.86 321 ASN A C 1
ATOM 2352 O O . ASN A 1 321 ? 19.733 15.483 132.739 1.00 36.73 321 ASN A O 1
ATOM 2357 N N . GLY A 1 322 ? 19.233 13.368 133.326 1.00 39.31 322 GLY A N 1
ATOM 2358 C CA . GLY A 1 322 ? 17.810 13.528 133.088 1.00 39.16 322 GLY A CA 1
ATOM 2359 C C . GLY A 1 322 ? 17.180 14.499 134.070 1.00 44.44 322 GLY A C 1
ATOM 2360 O O . GLY A 1 322 ? 16.376 15.348 133.682 1.00 42.70 322 GLY A O 1
ATOM 2361 N N . LEU A 1 323 ? 17.544 14.377 135.345 1.00 35.03 323 LEU A N 1
ATOM 2362 C CA . LEU A 1 323 ? 17.048 15.299 136.353 1.00 40.95 323 LEU A CA 1
ATOM 2363 C C . LEU A 1 323 ? 17.471 16.733 136.035 1.00 43.57 323 LEU A C 1
ATOM 2364 O O . LEU A 1 323 ? 16.655 17.653 136.101 1.00 49.64 323 LEU A O 1
ATOM 2369 N N . LEU A 1 324 ? 18.743 16.914 135.687 1.00 40.29 324 LEU A N 1
ATOM 2370 C CA . LEU A 1 324 ? 19.293 18.245 135.442 1.00 45.44 324 LEU A CA 1
ATOM 2371 C C . LEU A 1 324 ? 18.718 18.868 134.176 1.00 47.70 324 LEU A C 1
ATOM 2372 O O . LEU A 1 324 ? 18.547 20.084 134.094 1.00 46.21 324 LEU A O 1
ATOM 2377 N N . LEU A 1 325 ? 18.415 18.031 133.192 1.00 49.56 325 LEU A N 1
ATOM 2378 C CA . LEU A 1 325 ? 17.766 18.515 131.984 1.00 50.15 325 LEU A CA 1
ATOM 2379 C C . LEU A 1 325 ? 16.315 18.905 132.267 1.00 50.12 325 LEU A C 1
ATOM 2380 O O . LEU A 1 325 ? 15.773 19.795 131.618 1.00 55.55 325 LEU A O 1
ATOM 2385 N N . THR A 1 326 ? 15.692 18.262 133.248 1.00 44.16 326 THR A N 1
ATOM 2386 C CA . THR A 1 326 ? 14.363 18.685 133.676 1.00 44.34 326 THR A CA 1
ATOM 2387 C C . THR A 1 326 ? 14.459 19.953 134.528 1.00 43.29 326 THR A C 1
ATOM 2388 O O . THR A 1 326 ? 13.637 20.864 134.405 1.00 45.24 326 THR A O 1
ATOM 2392 N N . GLN A 1 327 ? 15.475 20.008 135.382 1.00 40.07 327 GLN A N 1
ATOM 2393 C CA . GLN A 1 327 ? 15.728 21.183 136.206 1.00 43.79 327 GLN A CA 1
ATOM 2394 C C . GLN A 1 327 ? 16.011 22.417 135.349 1.00 48.11 327 GLN A C 1
ATOM 2395 O O . GLN A 1 327 ? 15.631 23.534 135.701 1.00 51.56 327 GLN A O 1
ATOM 2401 N N . SER A 1 328 ? 16.660 22.202 134.211 1.00 49.38 328 SER A N 1
ATOM 2402 C CA . SER A 1 328 ? 17.045 23.289 133.322 1.00 49.97 328 SER A CA 1
ATOM 2403 C C . SER A 1 328 ? 15.851 24.110 132.827 1.00 53.51 328 SER A C 1
ATOM 2404 O O . SER A 1 328 ? 16.008 25.248 132.385 1.00 54.41 328 SER A O 1
ATOM 2407 N N . ARG A 1 329 ? 14.658 23.531 132.909 1.00 54.93 329 ARG A N 1
ATOM 2408 C CA . ARG A 1 329 ? 13.443 24.214 132.481 1.00 53.48 329 ARG A CA 1
ATOM 2409 C C . ARG A 1 329 ? 13.001 25.276 133.487 1.00 58.89 329 ARG A C 1
ATOM 2410 O O . ARG A 1 329 ? 12.128 26.091 133.190 1.00 60.28 329 ARG A O 1
ATOM 2418 N N . ARG A 1 330 ? 13.604 25.263 134.675 1.00 58.02 330 ARG A N 1
ATOM 2419 C CA . ARG A 1 330 ? 13.368 26.312 135.662 1.00 56.68 330 ARG A CA 1
ATOM 2420 C C . ARG A 1 330 ? 14.586 27.209 135.845 1.00 56.70 330 ARG A C 1
ATOM 2421 O O . ARG A 1 330 ? 14.471 28.431 135.850 1.00 59.77 330 ARG A O 1
ATOM 2429 N N . SER A 1 331 ? 15.754 26.597 135.998 1.00 56.44 331 SER A N 1
ATOM 2430 C CA . SER A 1 331 ? 16.944 27.340 136.390 1.00 59.02 331 SER A CA 1
ATOM 2431 C C . SER A 1 331 ? 18.239 26.712 135.892 1.00 62.37 331 SER A C 1
ATOM 2432 O O . SER A 1 331 ? 18.265 25.556 135.467 1.00 65.05 331 SER A O 1
ATOM 2435 N N . GLY A 1 332 ? 19.319 27.482 135.957 1.00 61.62 332 GLY A N 1
ATOM 2436 C CA . GLY A 1 332 ? 20.631 26.977 135.602 1.00 62.64 332 GLY A CA 1
ATOM 2437 C C . GLY A 1 332 ? 21.363 26.384 136.793 1.00 62.93 332 GLY A C 1
ATOM 2438 O O . GLY A 1 332 ? 22.416 25.764 136.630 1.00 61.60 332 GLY A O 1
ATOM 2439 N N . GLU A 1 333 ? 20.805 26.574 137.989 1.00 62.52 333 GLU A N 1
ATOM 2440 C CA . GLU A 1 333 ? 21.415 26.071 139.216 1.00 61.73 333 GLU A CA 1
ATOM 2441 C C . GLU A 1 333 ? 21.391 24.549 139.233 1.00 60.18 333 GLU A C 1
ATOM 2442 O O . GLU A 1 333 ? 20.418 23.932 138.799 1.00 60.85 333 GLU A O 1
ATOM 2448 N N . THR A 1 334 ? 22.466 23.948 139.730 1.00 60.76 334 THR A N 1
ATOM 2449 C CA . THR A 1 334 ? 22.597 22.495 139.737 1.00 62.11 334 THR A CA 1
ATOM 2450 C C . THR A 1 334 ? 22.164 21.902 141.075 1.00 59.01 334 THR A C 1
ATOM 2451 O O . THR A 1 334 ? 22.995 21.634 141.940 1.00 60.90 334 THR A O 1
ATOM 2455 N N . ILE A 1 335 ? 20.863 21.683 141.236 1.00 53.09 335 ILE A N 1
ATOM 2456 C CA . ILE A 1 335 ? 20.324 21.232 142.512 1.00 51.58 335 ILE A CA 1
ATOM 2457 C C . ILE A 1 335 ? 20.396 19.710 142.710 1.00 48.91 335 ILE A C 1
ATOM 2458 O O . ILE A 1 335 ? 20.329 19.229 143.842 1.00 46.41 335 ILE A O 1
ATOM 2463 N N . TYR A 1 336 ? 20.541 18.956 141.621 1.00 47.93 336 TYR A N 1
ATOM 2464 C CA . TYR A 1 336 ? 20.650 17.498 141.716 1.00 45.80 336 TYR A CA 1
ATOM 2465 C C . TYR A 1 336 ? 22.086 17.020 141.529 1.00 46.74 336 TYR A C 1
ATOM 2466 O O . TYR A 1 336 ? 22.641 17.115 140.442 1.00 49.54 336 TYR A O 1
ATOM 2475 N N . GLN A 1 337 ? 22.687 16.510 142.598 1.00 49.16 337 GLN A N 1
ATOM 2476 C CA . GLN A 1 337 ? 24.032 15.949 142.514 1.00 50.98 337 GLN A CA 1
ATOM 2477 C C . GLN A 1 337 ? 24.120 14.626 143.255 1.00 48.54 337 GLN A C 1
ATOM 2478 O O . GLN A 1 337 ? 23.451 14.424 144.269 1.00 47.49 337 GLN A O 1
ATOM 2484 N N . SER A 1 338 ? 24.969 13.736 142.753 1.00 47.93 338 SER A N 1
ATOM 2485 C CA . SER A 1 338 ? 25.087 12.396 143.310 1.00 47.32 338 SER A CA 1
ATOM 2486 C C . SER A 1 338 ? 26.223 12.255 144.322 1.00 47.92 338 SER A C 1
ATOM 2487 O O . SER A 1 338 ? 27.185 13.024 144.328 1.00 49.25 338 SER A O 1
ATOM 2490 N N . ALA A 1 339 ? 26.082 11.257 145.183 1.00 43.48 339 ALA A N 1
ATOM 2491 C CA . ALA A 1 339 ? 27.163 10.795 146.032 1.00 42.05 339 ALA A CA 1
ATOM 2492 C C . ALA A 1 339 ? 27.237 9.284 145.869 1.00 41.52 339 ALA A C 1
ATOM 2493 O O . ALA A 1 339 ? 26.684 8.524 146.672 1.00 38.80 339 ALA A O 1
ATOM 2495 N N . ASN A 1 340 ? 27.899 8.854 144.802 1.00 44.23 340 ASN A N 1
ATOM 2496 C CA . ASN A 1 340 ? 27.911 7.446 144.432 1.00 41.03 340 ASN A CA 1
ATOM 2497 C C . ASN A 1 340 ? 28.989 6.686 145.192 1.00 42.56 340 ASN A C 1
ATOM 2498 O O . ASN A 1 340 ? 30.157 6.673 144.801 1.00 44.31 340 ASN A O 1
ATOM 2503 N N . CYS A 1 341 ? 28.583 6.065 146.294 1.00 40.18 341 CYS A N 1
ATOM 2504 C CA . CYS A 1 341 ? 29.487 5.264 147.104 1.00 41.30 341 CYS A CA 1
ATOM 2505 C C . CYS A 1 341 ? 29.311 3.795 146.749 1.00 44.90 341 CYS A C 1
ATOM 2506 O O . CYS A 1 341 ? 28.808 2.997 147.543 1.00 46.28 341 CYS A O 1
ATOM 2509 N N . SER A 1 342 ? 29.712 3.452 145.531 1.00 45.99 342 SER A N 1
ATOM 2510 C CA . SER A 1 342 ? 29.572 2.091 145.043 1.00 43.89 342 SER A CA 1
ATOM 2511 C C . SER A 1 342 ? 30.931 1.528 144.661 1.00 46.27 342 SER A C 1
ATOM 2512 O O . SER A 1 342 ? 31.714 2.181 143.974 1.00 48.47 342 SER A O 1
ATOM 2515 N N . VAL A 1 343 ? 31.217 0.321 145.129 1.00 43.39 343 VAL A N 1
ATOM 2516 C CA . VAL A 1 343 ? 32.507 -0.295 144.872 1.00 44.45 343 VAL A CA 1
ATOM 2517 C C . VAL A 1 343 ? 32.309 -1.714 144.374 1.00 46.96 343 VAL A C 1
ATOM 2518 O O . VAL A 1 343 ? 31.514 -2.470 144.928 1.00 47.86 343 VAL A O 1
ATOM 2522 N N . SER A 1 344 ? 33.029 -2.060 143.313 1.00 49.26 344 SER A N 1
ATOM 2523 C CA . SER A 1 344 ? 32.942 -3.384 142.723 1.00 48.28 344 SER A CA 1
ATOM 2524 C C . SER A 1 344 ? 33.451 -4.443 143.694 1.00 47.18 344 SER A C 1
ATOM 2525 O O . SER A 1 344 ? 34.484 -4.257 144.340 1.00 40.38 344 SER A O 1
ATOM 2528 N N . GLY A 1 345 ? 32.712 -5.545 143.801 1.00 44.43 345 GLY A N 1
ATOM 2529 C CA . GLY A 1 345 ? 33.112 -6.665 144.634 1.00 47.26 345 GLY A CA 1
ATOM 2530 C C . GLY A 1 345 ? 32.622 -6.605 146.074 1.00 48.36 345 GLY A C 1
ATOM 2531 O O . GLY A 1 345 ? 32.869 -7.513 146.865 1.00 49.02 345 GLY A O 1
ATOM 2532 N N . LYS A 1 346 ? 31.923 -5.534 146.425 1.00 50.26 346 LYS A N 1
ATOM 2533 C CA . LYS A 1 346 ? 31.455 -5.375 147.796 1.00 47.39 346 LYS A CA 1
ATOM 2534 C C . LYS A 1 346 ? 30.060 -5.964 147.968 1.00 48.89 346 LYS A C 1
ATOM 2535 O O . LYS A 1 346 ? 29.293 -6.060 147.010 1.00 49.02 346 LYS A O 1
ATOM 2541 N N . LYS A 1 347 ? 29.742 -6.365 149.193 1.00 49.49 347 LYS A N 1
ATOM 2542 C CA . LYS A 1 347 ? 28.509 -7.091 149.460 1.00 50.45 347 LYS A CA 1
ATOM 2543 C C . LYS A 1 347 ? 27.697 -6.464 150.583 1.00 52.17 347 LYS A C 1
ATOM 2544 O O . LYS A 1 347 ? 28.240 -5.804 151.467 1.00 54.91 347 LYS A O 1
ATOM 2550 N N . LEU A 1 348 ? 26.389 -6.673 150.545 1.00 53.66 348 LEU A N 1
ATOM 2551 C CA . LEU A 1 348 ? 25.532 -6.233 151.633 1.00 55.62 348 LEU A CA 1
ATOM 2552 C C . LEU A 1 348 ? 25.577 -7.253 152.765 1.00 55.85 348 LEU A C 1
ATOM 2553 O O . LEU A 1 348 ? 25.454 -6.896 153.936 1.00 55.31 348 LEU A O 1
ATOM 2558 N N . SER A 1 349 ? 25.771 -8.523 152.410 1.00 58.98 349 SER A N 1
ATOM 2559 C CA . SER A 1 349 ? 25.816 -9.597 153.402 1.00 61.37 349 SER A CA 1
ATOM 2560 C C . SER A 1 349 ? 27.032 -9.484 154.317 1.00 60.75 349 SER A C 1
ATOM 2561 O O . SER A 1 349 ? 27.008 -9.962 155.449 1.00 59.36 349 SER A O 1
ATOM 2564 N N . ASP A 1 350 ? 28.090 -8.851 153.819 1.00 62.24 350 ASP A N 1
ATOM 2565 C CA . ASP A 1 350 ? 29.305 -8.632 154.598 1.00 64.43 350 ASP A CA 1
ATOM 2566 C C . ASP A 1 350 ? 29.140 -7.553 155.656 1.00 63.43 350 ASP A C 1
ATOM 2567 O O . ASP A 1 350 ? 29.895 -7.508 156.620 1.00 64.65 350 ASP A O 1
ATOM 2572 N N . GLY A 1 351 ? 28.162 -6.675 155.463 1.00 62.30 351 GLY A N 1
ATOM 2573 C CA . GLY A 1 351 ? 28.022 -5.503 156.306 1.00 59.56 351 GLY A CA 1
ATOM 2574 C C . GLY A 1 351 ? 28.758 -4.298 155.739 1.00 58.25 351 GLY A C 1
ATOM 2575 O O . GLY A 1 351 ? 28.850 -3.262 156.395 1.00 57.78 351 GLY A O 1
ATOM 2576 N N . TRP A 1 352 ? 29.269 -4.428 154.515 1.00 55.89 352 TRP A N 1
ATOM 2577 C CA . TRP A 1 352 ? 30.070 -3.376 153.890 1.00 50.00 352 TRP A CA 1
ATOM 2578 C C . TRP A 1 352 ? 29.253 -2.116 153.605 1.00 46.22 352 TRP A C 1
ATOM 2579 O O . TRP A 1 352 ? 29.722 -1.003 153.837 1.00 43.16 352 TRP A O 1
ATOM 2590 N N . GLY A 1 353 ? 28.042 -2.296 153.084 1.00 43.27 353 GLY A N 1
ATOM 2591 C CA . GLY A 1 353 ? 27.176 -1.178 152.755 1.00 39.12 353 GLY A CA 1
ATOM 2592 C C . GLY A 1 353 ? 26.700 -0.443 153.994 1.00 46.99 353 GLY A C 1
ATOM 2593 O O . GLY A 1 353 ? 26.515 0.776 153.975 1.00 49.39 353 GLY A O 1
ATOM 2594 N N . TYR A 1 354 ? 26.510 -1.189 155.079 1.00 44.35 354 TYR A N 1
ATOM 2595 C CA . TYR A 1 354 ? 26.076 -0.612 156.345 1.00 40.71 354 TYR A CA 1
ATOM 2596 C C . TYR A 1 354 ? 27.185 0.240 156.957 1.00 40.01 354 TYR A C 1
ATOM 2597 O O . TYR A 1 354 ? 26.951 1.358 157.412 1.00 39.08 354 TYR A O 1
ATOM 2606 N N . ARG A 1 355 ? 28.397 -0.297 156.954 1.00 39.45 355 ARG A N 1
ATOM 2607 C CA . ARG A 1 355 ? 29.551 0.403 157.498 1.00 39.35 355 ARG A CA 1
ATOM 2608 C C . ARG A 1 355 ? 29.903 1.643 156.682 1.00 39.60 355 ARG A C 1
ATOM 2609 O O . ARG A 1 355 ? 30.183 2.713 157.232 1.00 39.11 355 ARG A O 1
ATOM 2617 N N . ASN A 1 356 ? 29.886 1.492 155.362 1.00 37.77 356 ASN A N 1
ATOM 2618 C CA . ASN A 1 356 ? 30.390 2.537 154.488 1.00 38.57 356 ASN A CA 1
ATOM 2619 C C . ASN A 1 356 ? 29.357 3.607 154.179 1.00 40.43 356 ASN A C 1
ATOM 2620 O O . ASN A 1 356 ? 29.654 4.585 153.491 1.00 40.36 356 ASN A O 1
ATOM 2625 N N . PHE A 1 357 ? 28.148 3.416 154.695 1.00 39.79 357 PHE A N 1
ATOM 2626 C CA . PHE A 1 357 ? 27.189 4.501 154.761 1.00 38.85 357 PHE A CA 1
ATOM 2627 C C . PHE A 1 357 ? 27.847 5.672 155.489 1.00 39.53 357 PHE A C 1
ATOM 2628 O O . PHE A 1 357 ? 27.925 6.775 154.954 1.00 39.96 357 PHE A O 1
ATOM 2636 N N . ASP A 1 358 ? 28.331 5.413 156.704 1.00 40.10 358 ASP A N 1
ATOM 2637 C CA . ASP A 1 358 ? 29.015 6.428 157.507 1.00 43.00 358 ASP A CA 1
ATOM 2638 C C . ASP A 1 358 ? 30.254 6.973 156.796 1.00 44.33 358 ASP A C 1
ATOM 2639 O O . ASP A 1 358 ? 30.405 8.181 156.622 1.00 44.18 358 ASP A O 1
ATOM 2644 N N . ARG A 1 359 ? 31.141 6.070 156.396 1.00 42.83 359 ARG A N 1
ATOM 2645 C CA . ARG A 1 359 ? 32.415 6.455 155.802 1.00 42.68 359 ARG A CA 1
ATOM 2646 C C . ARG A 1 359 ? 32.227 7.213 154.492 1.00 41.24 359 ARG A C 1
ATOM 2647 O O . ARG A 1 359 ? 32.959 8.160 154.202 1.00 39.16 359 ARG A O 1
ATOM 2655 N N . GLY A 1 360 ? 31.241 6.790 153.707 1.00 38.42 360 GLY A N 1
ATOM 2656 C CA . GLY A 1 360 ? 31.001 7.376 152.404 1.00 36.04 360 GLY A CA 1
ATOM 2657 C C . GLY A 1 360 ? 30.380 8.760 152.462 1.00 40.23 360 GLY A C 1
ATOM 2658 O O . GLY A 1 360 ? 30.780 9.653 151.719 1.00 40.77 360 GLY A O 1
ATOM 2659 N N . PHE A 1 361 ? 29.405 8.945 153.345 1.00 34.14 361 PHE A N 1
ATOM 2660 C CA . PHE A 1 361 ? 28.690 10.215 153.414 1.00 41.23 361 PHE A CA 1
ATOM 2661 C C . PHE A 1 361 ? 29.239 11.148 154.495 1.00 40.57 361 PHE A C 1
ATOM 2662 O O . PHE A 1 361 ? 29.494 12.317 154.222 1.00 42.21 361 PHE A O 1
ATOM 2670 N N . PHE A 1 362 ? 29.425 10.641 155.713 1.00 38.19 362 PHE A N 1
ATOM 2671 C CA . PHE A 1 362 ? 29.967 11.469 156.790 1.00 41.98 362 PHE A CA 1
ATOM 2672 C C . PHE A 1 362 ? 31.425 11.815 156.513 1.00 43.39 362 PHE A C 1
ATOM 2673 O O . PHE A 1 362 ? 31.892 12.906 156.848 1.00 44.63 362 PHE A O 1
ATOM 2681 N N . GLY A 1 363 ? 32.139 10.874 155.900 1.00 39.88 363 GLY A N 1
ATOM 2682 C CA . GLY A 1 363 ? 33.579 10.979 155.773 1.00 37.95 363 GLY A CA 1
ATOM 2683 C C . GLY A 1 363 ? 34.056 11.705 154.535 1.00 42.53 363 GLY A C 1
ATOM 2684 O O . GLY A 1 363 ? 35.261 11.813 154.301 1.00 45.06 363 GLY A O 1
ATOM 2685 N N . ASN A 1 364 ? 33.114 12.204 153.742 1.00 40.21 364 ASN A N 1
ATOM 2686 C CA . ASN A 1 364 ? 33.443 12.893 152.503 1.00 41.25 364 ASN A CA 1
ATOM 2687 C C . ASN A 1 364 ? 32.863 14.301 152.493 1.00 42.65 364 ASN A C 1
ATOM 2688 O O . ASN A 1 364 ? 31.644 14.486 152.407 1.00 41.64 364 ASN A O 1
ATOM 2693 N N . THR A 1 365 ? 33.739 15.296 152.553 1.00 41.20 365 THR A N 1
ATOM 2694 C CA . THR A 1 365 ? 33.284 16.673 152.654 1.00 40.39 365 THR A CA 1
ATOM 2695 C C . THR A 1 365 ? 32.759 17.197 151.308 1.00 44.45 365 THR A C 1
ATOM 2696 O O . THR A 1 365 ? 31.927 18.102 151.285 1.00 47.54 365 THR A O 1
ATOM 2700 N N . ARG A 1 366 ? 33.210 16.617 150.194 1.00 45.22 366 ARG A N 1
ATOM 2701 C CA . ARG A 1 366 ? 32.616 16.937 148.891 1.00 46.31 366 ARG A CA 1
ATOM 2702 C C . ARG A 1 366 ? 31.189 16.408 148.785 1.00 46.69 366 ARG A C 1
ATOM 2703 O O . ARG A 1 366 ? 30.380 16.926 148.011 1.00 46.45 366 ARG A O 1
ATOM 2711 N N . TYR A 1 367 ? 30.886 15.363 149.548 1.00 42.68 367 TYR A N 1
ATOM 2712 C CA . TYR A 1 367 ? 29.525 14.847 149.596 1.00 41.77 367 TYR A CA 1
ATOM 2713 C C . TYR A 1 367 ? 28.760 15.494 150.751 1.00 45.01 367 TYR A C 1
ATOM 2714 O O . TYR A 1 367 ? 27.683 15.034 151.125 1.00 45.98 367 TYR A O 1
ATOM 2723 N N . GLY A 1 368 ? 29.332 16.550 151.323 1.00 42.78 368 GLY A N 1
ATOM 2724 C CA . GLY A 1 368 ? 28.647 17.328 152.341 1.00 39.19 368 GLY A CA 1
ATOM 2725 C C . GLY A 1 368 ? 28.984 16.921 153.764 1.00 43.20 368 GLY A C 1
ATOM 2726 O O . GLY A 1 368 ? 28.581 17.592 154.716 1.00 42.84 368 GLY A O 1
ATOM 2727 N N . ALA A 1 369 ? 29.729 15.826 153.903 1.00 44.34 369 ALA A N 1
ATOM 2728 C CA . ALA A 1 369 ? 30.096 15.282 155.210 1.00 42.59 369 ALA A CA 1
ATOM 2729 C C . ALA A 1 369 ? 28.869 15.130 156.103 1.00 41.31 369 ALA A C 1
ATOM 2730 O O . ALA A 1 369 ? 28.883 15.528 157.266 1.00 41.92 369 ALA A O 1
ATOM 2732 N N . GLU A 1 370 ? 27.810 14.556 155.539 1.00 41.67 370 GLU A N 1
ATOM 2733 C CA . GLU A 1 370 ? 26.539 14.399 156.236 1.00 46.22 370 GLU A CA 1
ATOM 2734 C C . GLU A 1 370 ? 25.675 13.349 155.544 1.00 45.69 370 GLU A C 1
ATOM 2735 O O . GLU A 1 370 ? 25.982 12.919 154.431 1.00 47.21 370 GLU A O 1
ATOM 2741 N N . ALA A 1 371 ? 24.592 12.940 156.198 1.00 42.69 371 ALA A N 1
ATOM 2742 C CA . ALA A 1 371 ? 23.616 12.074 155.550 1.00 39.43 371 ALA A CA 1
ATOM 2743 C C . ALA A 1 371 ? 23.040 12.799 154.340 1.00 41.03 371 ALA A C 1
ATOM 2744 O O . ALA A 1 371 ? 22.765 13.995 154.404 1.00 44.33 371 ALA A O 1
ATOM 2746 N N . PRO A 1 372 ? 22.877 12.083 153.222 1.00 38.56 372 PRO A N 1
ATOM 2747 C CA . PRO A 1 372 ? 22.334 12.707 152.014 1.00 39.30 372 PRO A CA 1
ATOM 2748 C C . PRO A 1 372 ? 20.811 12.817 152.077 1.00 41.44 372 PRO A C 1
ATOM 2749 O O . PRO A 1 372 ? 20.180 12.036 152.790 1.00 41.61 372 PRO A O 1
ATOM 2753 N N . ARG A 1 373 ? 20.242 13.772 151.346 1.00 37.53 373 ARG A N 1
ATOM 2754 C CA . ARG A 1 373 ? 18.801 14.002 151.344 1.00 40.13 373 ARG A CA 1
ATOM 2755 C C . ARG A 1 373 ? 18.057 12.772 150.829 1.00 40.45 373 ARG A C 1
ATOM 2756 O O . ARG A 1 373 ? 16.997 12.413 151.339 1.00 40.65 373 ARG A O 1
ATOM 2764 N N . VAL A 1 374 ? 18.622 12.136 149.809 1.00 40.98 374 VAL A N 1
ATOM 2765 C CA . VAL A 1 374 ? 18.106 10.869 149.310 1.00 41.86 374 VAL A CA 1
ATOM 2766 C C . VAL A 1 374 ? 19.174 9.796 149.490 1.00 41.97 374 VAL A C 1
ATOM 2767 O O . VAL A 1 374 ? 20.353 10.046 149.241 1.00 44.08 374 VAL A O 1
ATOM 2771 N N . CYS A 1 375 ? 18.768 8.613 149.940 1.00 40.25 375 CYS A N 1
ATOM 2772 C CA . CYS A 1 375 ? 19.687 7.483 150.022 1.00 42.81 375 CYS A CA 1
ATOM 2773 C C . CYS A 1 375 ? 19.149 6.272 149.263 1.00 42.30 375 CYS A C 1
ATOM 2774 O O . CYS A 1 375 ? 18.064 5.761 149.552 1.00 40.95 375 CYS A O 1
ATOM 2777 N N . ILE A 1 376 ? 19.928 5.812 148.294 1.00 39.43 376 ILE A N 1
ATOM 2778 C CA . ILE A 1 376 ? 19.528 4.686 147.477 1.00 38.91 376 ILE A CA 1
ATOM 2779 C C . ILE A 1 376 ? 20.379 3.460 147.794 1.00 38.90 376 ILE A C 1
ATOM 2780 O O . ILE A 1 376 ? 21.611 3.517 147.768 1.00 40.43 376 ILE A O 1
ATOM 2785 N N . LEU A 1 377 ? 19.714 2.357 148.111 1.00 36.98 377 LEU A N 1
ATOM 2786 C CA . LEU A 1 377 ? 20.394 1.081 148.281 1.00 36.91 377 LEU A CA 1
ATOM 2787 C C . LEU A 1 377 ? 20.316 0.325 146.957 1.00 35.73 377 LEU A C 1
ATOM 2788 O O . LEU A 1 377 ? 19.228 -0.054 146.520 1.00 36.34 377 LEU A O 1
ATOM 2793 N N . ALA A 1 378 ? 21.464 0.121 146.316 1.00 36.41 378 ALA A N 1
ATOM 2794 C CA . ALA A 1 378 ? 21.496 -0.456 144.975 1.00 41.20 378 ALA A CA 1
ATOM 2795 C C . ALA A 1 378 ? 22.214 -1.796 144.927 1.00 42.68 378 ALA A C 1
ATOM 2796 O O . ALA A 1 378 ? 22.400 -2.372 143.856 1.00 44.53 378 ALA A O 1
ATOM 2806 N N . GLY A 1 380 ? 22.939 -5.896 145.587 1.00 52.05 380 GLY A N 1
ATOM 2807 C CA . GLY A 1 380 ? 22.122 -7.081 145.427 1.00 57.56 380 GLY A CA 1
ATOM 2808 C C . GLY A 1 380 ? 22.779 -8.213 144.671 1.00 61.39 380 GLY A C 1
ATOM 2809 O O . GLY A 1 380 ? 22.673 -9.371 145.073 1.00 60.49 380 GLY A O 1
ATOM 2810 N N . TRP A 1 381 ? 23.460 -7.881 143.578 1.00 71.85 381 TRP A N 1
ATOM 2811 C CA . TRP A 1 381 ? 23.983 -8.896 142.666 1.00 78.85 381 TRP A CA 1
ATOM 2812 C C . TRP A 1 381 ? 24.986 -9.841 143.326 1.00 79.61 381 TRP A C 1
ATOM 2813 O O . TRP A 1 381 ? 24.884 -11.060 143.183 1.00 74.58 381 TRP A O 1
ATOM 2824 N N . ASN A 1 382 ? 25.950 -9.273 144.045 1.00 85.86 382 ASN A N 1
ATOM 2825 C CA . ASN A 1 382 ? 27.003 -10.056 144.684 1.00 92.34 382 ASN A CA 1
ATOM 2826 C C . ASN A 1 382 ? 26.486 -11.123 145.640 1.00 99.04 382 ASN A C 1
ATOM 2827 O O . ASN A 1 382 ? 26.992 -12.245 145.659 1.00 97.01 382 ASN A O 1
ATOM 2832 N N . ASP A 1 383 ? 25.477 -10.766 146.429 1.00 108.16 383 ASP A N 1
ATOM 2833 C CA . ASP A 1 383 ? 24.946 -11.659 147.456 1.00 117.09 383 ASP A CA 1
ATOM 2834 C C . ASP A 1 383 ? 23.798 -12.530 146.957 1.00 120.57 383 ASP A C 1
ATOM 2835 O O . ASP A 1 383 ? 22.646 -12.104 146.949 1.00 121.23 383 ASP A O 1
ATOM 2840 N N . SER A 1 384 ? 24.119 -13.754 146.551 1.00 120.92 384 SER A N 1
ATOM 2841 C CA . SER A 1 384 ? 23.103 -14.712 146.130 1.00 117.58 384 SER A CA 1
ATOM 2842 C C . SER A 1 384 ? 23.287 -16.043 146.854 1.00 116.64 384 SER A C 1
ATOM 2843 O O . SER A 1 384 ? 22.428 -16.922 146.783 1.00 119.52 384 SER A O 1
ATOM 2846 N N . SER A 1 385 ? 24.410 -16.181 147.553 1.00 110.43 385 SER A N 1
ATOM 2847 C CA . SER A 1 385 ? 24.695 -17.387 148.325 1.00 103.30 385 SER A CA 1
ATOM 2848 C C . SER A 1 385 ? 24.207 -17.226 149.764 1.00 93.32 385 SER A C 1
ATOM 2849 O O . SER A 1 385 ? 24.084 -18.201 150.510 1.00 89.41 385 SER A O 1
ATOM 2852 N N . ALA A 1 386 ? 23.928 -15.984 150.144 1.00 86.05 386 ALA A N 1
ATOM 2853 C CA . ALA A 1 386 ? 23.398 -15.693 151.468 1.00 78.02 386 ALA A CA 1
ATOM 2854 C C . ALA A 1 386 ? 21.913 -16.019 151.522 1.00 68.76 386 ALA A C 1
ATOM 2855 O O . ALA A 1 386 ? 21.220 -15.953 150.513 1.00 66.96 386 ALA A O 1
ATOM 2857 N N . SER A 1 387 ? 21.435 -16.376 152.706 1.00 65.75 387 SER A N 1
ATOM 2858 C CA A SER A 1 387 ? 20.025 -16.690 152.907 0.44 65.06 387 SER A CA 1
ATOM 2859 C CA B SER A 1 387 ? 20.027 -16.693 152.903 0.56 65.10 387 SER A CA 1
ATOM 2860 C C . SER A 1 387 ? 19.127 -15.505 152.565 1.00 64.39 387 SER A C 1
ATOM 2861 O O . SER A 1 387 ? 19.558 -14.353 152.621 1.00 64.27 387 SER A O 1
ATOM 2866 N N . ILE A 1 388 ? 17.880 -15.795 152.208 1.00 59.59 388 ILE A N 1
ATOM 2867 C CA . ILE A 1 388 ? 16.889 -14.749 152.001 1.00 57.67 388 ILE A CA 1
ATOM 2868 C C . ILE A 1 388 ? 16.681 -14.003 153.320 1.00 58.04 388 ILE A C 1
ATOM 2869 O O . ILE A 1 388 ? 16.595 -12.776 153.350 1.00 56.93 388 ILE A O 1
ATOM 2874 N N . ALA A 1 389 ? 16.618 -14.760 154.413 1.00 57.45 389 ALA A N 1
ATOM 2875 C CA . ALA A 1 389 ? 16.433 -14.185 155.742 1.00 54.77 389 ALA A CA 1
ATOM 2876 C C . ALA A 1 389 ? 17.608 -13.295 156.132 1.00 56.62 389 ALA A C 1
ATOM 2877 O O . ALA A 1 389 ? 17.415 -12.197 156.656 1.00 59.45 389 ALA A O 1
ATOM 2879 N N . THR A 1 390 ? 18.821 -13.777 155.880 1.00 54.26 390 THR A N 1
ATOM 2880 C CA . THR A 1 390 ? 20.023 -13.000 156.145 1.00 53.08 390 THR A CA 1
ATOM 2881 C C . THR A 1 390 ? 19.991 -11.676 155.399 1.00 53.14 390 THR A C 1
ATOM 2882 O O . THR A 1 390 ? 20.237 -10.616 155.976 1.00 56.80 390 THR A O 1
ATOM 2886 N N . TYR A 1 391 ? 19.674 -11.738 154.112 1.00 51.62 391 TYR A N 1
ATOM 2887 C CA . TYR A 1 391 ? 19.717 -10.549 153.282 1.00 52.06 391 TYR A CA 1
ATOM 2888 C C . TYR A 1 391 ? 18.624 -9.555 153.673 1.00 48.57 391 TYR A C 1
ATOM 2889 O O . TYR A 1 391 ? 18.833 -8.344 153.609 1.00 46.16 391 TYR A O 1
ATOM 2898 N N . ARG A 1 392 ? 17.467 -10.071 154.084 1.00 45.66 392 ARG A N 1
ATOM 2899 C CA . ARG A 1 392 ? 16.364 -9.221 154.512 1.00 49.57 392 ARG A CA 1
ATOM 2900 C C . ARG A 1 392 ? 16.766 -8.424 155.741 1.00 47.75 392 ARG A C 1
ATOM 2901 O O . ARG A 1 392 ? 16.459 -7.235 155.845 1.00 44.91 392 ARG A O 1
ATOM 2909 N N . ASP A 1 393 ? 17.461 -9.089 156.661 1.00 48.29 393 ASP A N 1
ATOM 2910 C CA . ASP A 1 393 ? 17.884 -8.465 157.907 1.00 49.61 393 ASP A CA 1
ATOM 2911 C C . ASP A 1 393 ? 18.899 -7.358 157.649 1.00 47.61 393 ASP A C 1
ATOM 2912 O O . ASP A 1 393 ? 18.891 -6.328 158.325 1.00 47.83 393 ASP A O 1
ATOM 2917 N N . GLN A 1 394 ? 19.765 -7.575 156.665 1.00 44.90 394 GLN A N 1
ATOM 2918 C CA . GLN A 1 394 ? 20.762 -6.578 156.296 1.00 43.57 394 GLN A CA 1
ATOM 2919 C C . GLN A 1 394 ? 20.103 -5.352 155.675 1.00 44.18 394 GLN A C 1
ATOM 2920 O O . GLN A 1 394 ? 20.554 -4.227 155.880 1.00 42.90 394 GLN A O 1
ATOM 2926 N N . ILE A 1 395 ? 19.037 -5.574 154.911 1.00 40.76 395 ILE A N 1
ATOM 2927 C CA . ILE A 1 395 ? 18.306 -4.470 154.308 1.00 41.85 395 ILE A CA 1
ATOM 2928 C C . ILE A 1 395 ? 17.609 -3.681 155.407 1.00 44.42 395 ILE A C 1
ATOM 2929 O O . ILE A 1 395 ? 17.634 -2.449 155.414 1.00 48.57 395 ILE A O 1
ATOM 2934 N N . ASP A 1 396 ? 17.003 -4.403 156.345 1.00 43.25 396 ASP A N 1
ATOM 2935 C CA . ASP A 1 396 ? 16.349 -3.778 157.488 1.00 44.64 396 ASP A CA 1
ATOM 2936 C C . ASP A 1 396 ? 17.322 -2.904 158.272 1.00 44.75 396 ASP A C 1
ATOM 2937 O O . ASP A 1 396 ? 17.026 -1.749 158.577 1.00 44.55 396 ASP A O 1
ATOM 2942 N N . LYS A 1 397 ? 18.481 -3.469 158.592 1.00 40.42 397 LYS A N 1
ATOM 2943 C CA . LYS A 1 397 ? 19.534 -2.740 159.281 1.00 39.99 397 LYS A CA 1
ATOM 2944 C C . LYS A 1 397 ? 19.908 -1.461 158.524 1.00 45.17 397 LYS A C 1
ATOM 2945 O O . LYS A 1 397 ? 19.948 -0.376 159.106 1.00 41.65 397 LYS A O 1
ATOM 2951 N N . PHE A 1 398 ? 20.160 -1.593 157.224 1.00 39.34 398 PHE A N 1
ATOM 2952 C CA . PHE A 1 398 ? 20.570 -0.461 156.403 1.00 38.83 398 PHE A CA 1
ATOM 2953 C C . PHE A 1 398 ? 19.509 0.640 156.353 1.00 47.69 398 PHE A C 1
ATOM 2954 O O . PHE A 1 398 ? 19.823 1.826 156.509 1.00 44.98 398 PHE A O 1
ATOM 2962 N N . VAL A 1 399 ? 18.260 0.251 156.111 1.00 45.93 399 VAL A N 1
ATOM 2963 C CA . VAL A 1 399 ? 17.187 1.224 155.954 1.00 39.05 399 VAL A CA 1
ATOM 2964 C C . VAL A 1 399 ? 16.975 2.026 157.238 1.00 42.15 399 VAL A C 1
ATOM 2965 O O . VAL A 1 399 ? 16.753 3.237 157.198 1.00 39.93 399 VAL A O 1
ATOM 2969 N N . ARG A 1 400 ? 17.078 1.359 158.382 1.00 39.20 400 ARG A N 1
ATOM 2970 C CA . ARG A 1 400 ? 16.797 2.032 159.639 1.00 41.63 400 ARG A CA 1
ATOM 2971 C C . ARG A 1 400 ? 17.927 2.985 160.028 1.00 40.98 400 ARG A C 1
ATOM 2972 O O . ARG A 1 400 ? 17.670 4.044 160.601 1.00 38.43 400 ARG A O 1
ATOM 2980 N N . LYS A 1 401 ? 19.164 2.638 159.685 1.00 38.43 401 LYS A N 1
ATOM 2981 C CA . LYS A 1 401 ? 20.260 3.583 159.851 1.00 37.91 401 LYS A CA 1
ATOM 2982 C C . LYS A 1 401 ? 19.999 4.837 159.026 1.00 45.08 401 LYS A C 1
ATOM 2983 O O . LYS A 1 401 ? 20.145 5.957 159.517 1.00 44.39 401 LYS A O 1
ATOM 2989 N N . ALA A 1 402 ? 19.596 4.643 157.774 1.00 37.60 402 ALA A N 1
ATOM 2990 C CA . ALA A 1 402 ? 19.378 5.760 156.871 1.00 40.16 402 ALA A CA 1
ATOM 2991 C C . ALA A 1 402 ? 18.156 6.570 157.302 1.00 43.12 402 ALA A C 1
ATOM 2992 O O . ALA A 1 402 ? 18.172 7.800 157.258 1.00 42.52 402 ALA A O 1
ATOM 2994 N N . TRP A 1 403 ? 17.103 5.875 157.721 1.00 37.82 403 TRP A N 1
ATOM 2995 C CA . TRP A 1 403 ? 15.929 6.528 158.295 1.00 50.26 403 TRP A CA 1
ATOM 2996 C C . TRP A 1 403 ? 16.301 7.420 159.475 1.00 49.87 403 TRP A C 1
ATOM 2997 O O . TRP A 1 403 ? 15.881 8.578 159.555 1.00 44.66 403 TRP A O 1
ATOM 3008 N N . GLY A 1 404 ? 17.087 6.862 160.392 1.00 37.75 404 GLY A N 1
ATOM 3009 C CA . GLY A 1 404 ? 17.461 7.560 161.601 1.00 37.57 404 GLY A CA 1
ATOM 3010 C C . GLY A 1 404 ? 18.251 8.828 161.349 1.00 43.62 404 GLY A C 1
ATOM 3011 O O . GLY A 1 404 ? 18.164 9.786 162.118 1.00 37.27 404 GLY A O 1
ATOM 3012 N N . TYR A 1 405 ? 19.021 8.841 160.268 1.00 40.31 405 TYR A N 1
ATOM 3013 C CA . TYR A 1 405 ? 19.859 9.994 159.966 1.00 43.91 405 TYR A CA 1
ATOM 3014 C C . TYR A 1 405 ? 19.169 11.012 159.062 1.00 41.82 405 TYR A C 1
ATOM 3015 O O . TYR A 1 405 ? 19.764 12.023 158.700 1.00 40.66 405 TYR A O 1
ATOM 3024 N N . GLY A 1 406 ? 17.916 10.742 158.709 1.00 38.67 406 GLY A N 1
ATOM 3025 C CA . GLY A 1 406 ? 17.097 11.707 157.995 1.00 36.50 406 GLY A CA 1
ATOM 3026 C C . GLY A 1 406 ? 16.916 11.497 156.499 1.00 37.84 406 GLY A C 1
ATOM 3027 O O . GLY A 1 406 ? 16.292 12.327 155.839 1.00 37.71 406 GLY A O 1
ATOM 3028 N N . CYS A 1 407 ? 17.441 10.393 155.971 1.00 37.19 407 CYS A N 1
ATOM 3029 C CA . CYS A 1 407 ? 17.407 10.116 154.530 1.00 38.62 407 CYS A CA 1
ATOM 3030 C C . CYS A 1 407 ? 16.043 9.656 154.017 1.00 39.20 407 CYS A C 1
ATOM 3031 O O . CYS A 1 407 ? 15.357 8.867 154.667 1.00 39.38 407 CYS A O 1
ATOM 3034 N N . ALA A 1 408 ? 15.666 10.132 152.834 1.00 39.80 408 ALA A N 1
ATOM 3035 C CA . ALA A 1 408 ? 14.554 9.535 152.106 1.00 41.74 408 ALA A CA 1
ATOM 3036 C C . ALA A 1 408 ? 15.086 8.315 151.370 1.00 40.95 408 ALA A C 1
ATOM 3037 O O . ALA A 1 408 ? 15.878 8.441 150.437 1.00 40.50 408 ALA A O 1
ATOM 3039 N N . VAL A 1 409 ? 14.654 7.138 151.810 1.00 40.04 409 VAL A N 1
ATOM 3040 C CA . VAL A 1 409 ? 15.237 5.877 151.366 1.00 39.88 409 VAL A CA 1
ATOM 3041 C C . VAL A 1 409 ? 14.522 5.282 150.156 1.00 42.49 409 VAL A C 1
ATOM 3042 O O . VAL A 1 409 ? 13.288 5.222 150.109 1.00 41.84 409 VAL A O 1
ATOM 3046 N N . GLY A 1 410 ? 15.314 4.848 149.180 1.00 41.88 410 GLY A N 1
ATOM 3047 C CA . GLY A 1 410 ? 14.804 4.074 148.063 1.00 39.68 410 GLY A CA 1
ATOM 3048 C C . GLY A 1 410 ? 15.633 2.817 147.881 1.00 39.45 410 GLY A C 1
ATOM 3049 O O . GLY A 1 410 ? 16.808 2.774 148.253 1.00 41.71 410 GLY A O 1
ATOM 3050 N N . ILE A 1 411 ? 15.013 1.791 147.315 1.00 37.53 411 ILE A N 1
ATOM 3051 C CA . ILE A 1 411 ? 15.685 0.535 147.016 1.00 35.57 411 ILE A CA 1
ATOM 3052 C C . ILE A 1 411 ? 15.581 0.242 145.514 1.00 38.60 411 ILE A C 1
ATOM 3053 O O . ILE A 1 411 ? 14.497 0.311 144.936 1.00 39.35 411 ILE A O 1
ATOM 3058 N N . VAL A 1 412 ? 16.702 -0.065 144.870 1.00 40.19 412 VAL A N 1
ATOM 3059 C CA . VAL A 1 412 ? 16.674 -0.260 143.423 1.00 40.68 412 VAL A CA 1
ATOM 3060 C C . VAL A 1 412 ? 17.355 -1.545 142.960 1.00 41.42 412 VAL A C 1
ATOM 3061 O O . VAL A 1 412 ? 18.469 -1.870 143.367 1.00 45.27 412 VAL A O 1
ATOM 3065 N N . THR A 1 413 ? 16.643 -2.280 142.116 1.00 42.85 413 THR A N 1
ATOM 3066 C CA . THR A 1 413 ? 17.207 -3.383 141.362 1.00 42.13 413 THR A CA 1
ATOM 3067 C C . THR A 1 413 ? 17.657 -2.840 140.014 1.00 42.23 413 THR A C 1
ATOM 3068 O O . THR A 1 413 ? 16.869 -2.210 139.311 1.00 42.18 413 THR A O 1
ATOM 3072 N N . VAL A 1 414 ? 18.913 -3.078 139.649 1.00 44.79 414 VAL A N 1
ATOM 3073 C CA . VAL A 1 414 ? 19.471 -2.445 138.457 1.00 50.17 414 VAL A CA 1
ATOM 3074 C C . VAL A 1 414 ? 19.496 -3.354 137.223 1.00 53.31 414 VAL A C 1
ATOM 3075 O O . VAL A 1 414 ? 19.465 -2.870 136.094 1.00 53.63 414 VAL A O 1
ATOM 3079 N N . ASN A 1 415 ? 19.525 -4.666 137.435 1.00 54.26 415 ASN A N 1
ATOM 3080 C CA . ASN A 1 415 ? 19.702 -5.603 136.334 1.00 49.74 415 ASN A CA 1
ATOM 3081 C C . ASN A 1 415 ? 18.777 -6.816 136.447 1.00 46.44 415 ASN A C 1
ATOM 3082 O O . ASN A 1 415 ? 18.539 -7.321 137.542 1.00 45.61 415 ASN A O 1
ATOM 3087 N N . ASP A 1 416 ? 18.261 -7.278 135.308 1.00 45.58 416 ASP A N 1
ATOM 3088 C CA . ASP A 1 416 ? 17.365 -8.436 135.274 1.00 49.84 416 ASP A CA 1
ATOM 3089 C C . ASP A 1 416 ? 17.912 -9.601 134.452 1.00 51.19 416 ASP A C 1
ATOM 3090 O O . ASP A 1 416 ? 17.173 -10.530 134.132 1.00 53.13 416 ASP A O 1
ATOM 3095 N N . ASN A 1 417 ? 19.193 -9.565 134.107 1.00 48.44 417 ASN A N 1
ATOM 3096 C CA 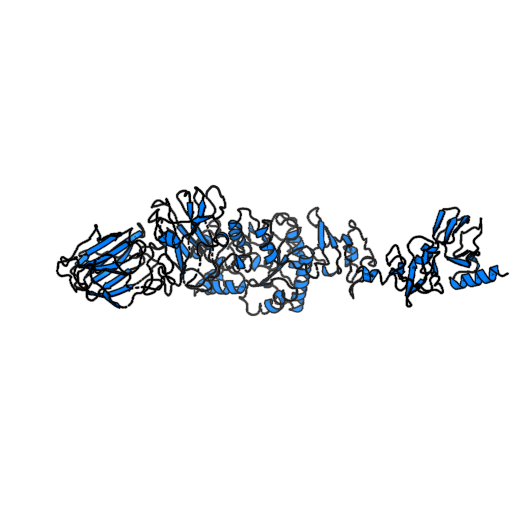. ASN A 1 417 ? 19.699 -10.492 133.103 1.00 48.04 417 ASN A CA 1
ATOM 3097 C C . ASN A 1 417 ? 20.087 -11.867 133.638 1.00 47.59 417 ASN A C 1
ATOM 3098 O O . ASN A 1 417 ? 20.471 -12.748 132.872 1.00 50.27 417 ASN A O 1
ATOM 3103 N N . ASP A 1 418 ? 19.964 -12.060 134.945 1.00 47.77 418 ASP A N 1
ATOM 3104 C CA . ASP A 1 418 ? 20.228 -13.364 135.540 1.00 49.59 418 ASP A CA 1
ATOM 3105 C C . ASP A 1 418 ? 18.947 -13.972 136.102 1.00 48.89 418 ASP A C 1
ATOM 3106 O O . ASP A 1 418 ? 18.251 -13.352 136.908 1.00 50.57 418 ASP A O 1
ATOM 3111 N N . SER A 1 419 ? 18.660 -15.197 135.673 1.00 47.66 419 SER A N 1
ATOM 3112 C CA . SER A 1 419 ? 17.454 -15.924 136.056 1.00 49.87 419 SER A CA 1
ATOM 3113 C C . SER A 1 419 ? 17.261 -16.031 137.572 1.00 48.82 419 SER A C 1
ATOM 3114 O O . SER A 1 419 ? 16.190 -15.721 138.096 1.00 50.68 419 SER A O 1
ATOM 3117 N N . VAL A 1 420 ? 18.301 -16.468 138.271 1.00 44.05 420 VAL A N 1
ATOM 3118 C CA . VAL A 1 420 ? 18.214 -16.693 139.705 1.00 42.39 420 VAL A CA 1
ATOM 3119 C C . VAL A 1 420 ? 18.200 -15.373 140.475 1.00 45.07 420 VAL A C 1
ATOM 3120 O O . VAL A 1 420 ? 17.507 -15.248 141.485 1.00 47.49 420 VAL A O 1
ATOM 3124 N N . ARG A 1 421 ? 18.950 -14.386 139.991 1.00 43.24 421 ARG A N 1
ATOM 3125 C CA . ARG A 1 421 ? 19.030 -13.095 140.672 1.00 45.12 421 ARG A CA 1
ATOM 3126 C C . ARG A 1 421 ? 17.691 -12.367 140.675 1.00 46.12 421 ARG A C 1
ATOM 3127 O O . ARG A 1 421 ? 17.332 -11.734 141.665 1.00 48.17 421 ARG A O 1
ATOM 3143 N N . ALA A 1 423 ? 14.725 -13.654 140.873 1.00 40.91 423 ALA A N 1
ATOM 3144 C CA . ALA A 1 423 ? 13.912 -14.244 141.925 1.00 48.97 423 ALA A CA 1
ATOM 3145 C C . ALA A 1 423 ? 14.439 -13.838 143.301 1.00 46.70 423 ALA A C 1
ATOM 3146 O O . ALA A 1 423 ? 13.660 -13.534 144.204 1.00 43.94 423 ALA A O 1
ATOM 3148 N N . PHE A 1 424 ? 15.760 -13.829 143.451 1.00 40.46 424 PHE A N 1
ATOM 3149 C CA . PHE A 1 424 ? 16.376 -13.411 144.701 1.00 46.14 424 PHE A CA 1
ATOM 3150 C C . PHE A 1 424 ? 16.030 -11.957 145.027 1.00 44.50 424 PHE A C 1
ATOM 3151 O O . PHE A 1 424 ? 15.613 -11.648 146.138 1.00 45.84 424 PHE A O 1
ATOM 3159 N N . GLU A 1 425 ? 16.213 -11.072 144.051 1.00 48.54 425 GLU A N 1
ATOM 3160 C CA . GLU A 1 425 ? 15.923 -9.650 144.223 1.00 51.06 425 GLU A CA 1
ATOM 3161 C C . GLU A 1 425 ? 14.466 -9.417 144.631 1.00 46.80 425 GLU A C 1
ATOM 3162 O O . GLU A 1 425 ? 14.167 -8.539 145.445 1.00 40.68 425 GLU A O 1
ATOM 3168 N N . LEU A 1 426 ? 13.566 -10.213 144.067 1.00 43.14 426 LEU A N 1
ATOM 3169 C CA . LEU A 1 426 ? 12.149 -10.088 144.370 1.00 40.69 426 LEU A CA 1
ATOM 3170 C C . LEU A 1 426 ? 11.865 -10.455 145.825 1.00 42.47 426 LEU A C 1
ATOM 3171 O O . LEU A 1 426 ? 11.043 -9.824 146.486 1.00 39.45 426 LEU A O 1
ATOM 3176 N N . SER A 1 427 ? 12.566 -11.470 146.318 1.00 38.88 427 SER A N 1
ATOM 3177 C CA . SER A 1 427 ? 12.281 -12.038 147.629 1.00 43.74 427 SER A CA 1
ATOM 3178 C C . SER A 1 427 ? 12.955 -11.276 148.750 1.00 41.86 427 SER A C 1
ATOM 3179 O O . SER A 1 427 ? 12.665 -11.491 149.920 1.00 41.28 427 SER A O 1
ATOM 3182 N N . THR A 1 428 ? 13.864 -10.386 148.385 1.00 43.97 428 THR A N 1
ATOM 3183 C CA . THR A 1 428 ? 14.576 -9.603 149.373 1.00 39.24 428 THR A CA 1
ATOM 3184 C C . THR A 1 428 ? 14.291 -8.113 149.190 1.00 40.66 428 THR A C 1
ATOM 3185 O O . THR A 1 428 ? 13.548 -7.516 149.965 1.00 44.32 428 THR A O 1
ATOM 3189 N N . LYS A 1 429 ? 14.858 -7.524 148.147 1.00 39.93 429 LYS A N 1
ATOM 3190 C CA . LYS A 1 429 ? 14.774 -6.081 147.944 1.00 42.85 429 LYS A CA 1
ATOM 3191 C C . LYS A 1 429 ? 13.365 -5.578 147.637 1.00 44.25 429 LYS A C 1
ATOM 3192 O O . LYS A 1 429 ? 12.956 -4.529 148.131 1.00 36.54 429 LYS A O 1
ATOM 3198 N N . LYS A 1 430 ? 12.620 -6.323 146.833 1.00 44.45 430 LYS A N 1
ATOM 3199 C CA . LYS A 1 430 ? 11.247 -5.943 146.520 1.00 41.60 430 LYS A CA 1
ATOM 3200 C C . LYS A 1 430 ? 10.362 -6.213 147.723 1.00 41.66 430 LYS A C 1
ATOM 3201 O O . LYS A 1 430 ? 9.484 -5.419 148.063 1.00 40.35 430 LYS A O 1
ATOM 3207 N N . TYR A 1 431 ? 10.617 -7.347 148.363 1.00 43.40 431 TYR A N 1
ATOM 3208 C CA . TYR A 1 431 ? 9.876 -7.765 149.538 1.00 43.72 431 TYR A CA 1
ATOM 3209 C C . TYR A 1 431 ? 9.998 -6.748 150.668 1.00 45.85 431 TYR A C 1
ATOM 3210 O O . TYR A 1 431 ? 8.995 -6.341 151.252 1.00 45.31 431 TYR A O 1
ATOM 3227 N N . ALA A 1 433 ? 11.104 -3.650 150.524 1.00 42.88 433 ALA A N 1
ATOM 3228 C CA . ALA A 1 433 ? 10.646 -2.330 150.118 1.00 43.12 433 ALA A CA 1
ATOM 3229 C C . ALA A 1 433 ? 9.172 -2.163 150.450 1.00 46.15 433 ALA A C 1
ATOM 3230 O O . ALA A 1 433 ? 8.755 -1.133 150.987 1.00 48.83 433 ALA A O 1
ATOM 3232 N N . ASP A 1 434 ? 8.390 -3.191 150.140 1.00 46.14 434 ASP A N 1
ATOM 3233 C CA . ASP A 1 434 ? 6.957 -3.172 150.412 1.00 46.67 434 ASP A CA 1
ATOM 3234 C C . ASP A 1 434 ? 6.678 -3.223 151.908 1.00 47.46 434 ASP A C 1
ATOM 3235 O O . ASP A 1 434 ? 5.838 -2.482 152.403 1.00 51.90 434 ASP A O 1
ATOM 3240 N N . LYS A 1 435 ? 7.393 -4.091 152.618 1.00 42.87 435 LYS A N 1
ATOM 3241 C CA . LYS A 1 435 ? 7.167 -4.297 154.045 1.00 47.28 435 LYS A CA 1
ATOM 3242 C C . LYS A 1 435 ? 7.568 -3.082 154.883 1.00 48.89 435 LYS A C 1
ATOM 3243 O O . LYS A 1 435 ? 6.903 -2.754 155.864 1.00 49.12 435 LYS A O 1
ATOM 3249 N N . LEU A 1 436 ? 8.654 -2.422 154.493 1.00 47.70 436 LEU A N 1
ATOM 3250 C CA . LEU A 1 436 ? 9.144 -1.247 155.210 1.00 45.12 436 LEU A CA 1
ATOM 3251 C C . LEU A 1 436 ? 8.440 0.022 154.755 1.00 44.24 436 LEU A C 1
ATOM 3252 O O . LEU A 1 436 ? 8.465 1.038 155.443 1.00 47.30 436 LEU A O 1
ATOM 3257 N N . GLY A 1 437 ? 7.823 -0.035 153.583 1.00 46.25 437 GLY A N 1
ATOM 3258 C CA . GLY A 1 437 ? 7.135 1.119 153.042 1.00 41.82 437 GLY A CA 1
ATOM 3259 C C . GLY A 1 437 ? 8.094 2.125 152.441 1.00 45.06 437 GLY A C 1
ATOM 3260 O O . GLY A 1 437 ? 7.973 3.323 152.681 1.00 45.67 437 GLY A O 1
ATOM 3261 N N . VAL A 1 438 ? 9.055 1.639 151.662 1.00 40.34 438 VAL A N 1
ATOM 3262 C CA . VAL A 1 438 ? 9.962 2.528 150.950 1.00 40.13 438 VAL A CA 1
ATOM 3263 C C . VAL A 1 438 ? 9.865 2.269 149.456 1.00 43.48 438 VAL A C 1
ATOM 3264 O O . VAL A 1 438 ? 9.604 1.143 149.024 1.00 44.33 438 VAL A O 1
ATOM 3268 N N . GLU A 1 439 ? 10.059 3.319 148.668 1.00 42.12 439 GLU A N 1
ATOM 3269 C CA . GLU A 1 439 ? 9.904 3.216 147.220 1.00 41.16 439 GLU A CA 1
ATOM 3270 C C . GLU A 1 439 ? 10.866 2.199 146.607 1.00 41.03 439 GLU A C 1
ATOM 3271 O O . GLU A 1 439 ? 12.034 2.112 146.995 1.00 41.12 439 GLU A O 1
ATOM 3277 N N . TYR A 1 440 ? 10.352 1.415 145.663 1.00 40.67 440 TYR A N 1
ATOM 3278 C CA . TYR A 1 440 ? 11.136 0.385 144.998 1.00 39.15 440 TYR A CA 1
ATOM 3279 C C . TYR A 1 440 ? 11.284 0.716 143.524 1.00 39.98 440 TYR A C 1
ATOM 3280 O O . TYR A 1 440 ? 10.338 1.179 142.893 1.00 40.74 440 TYR A O 1
ATOM 3289 N N . PHE A 1 441 ? 12.473 0.490 142.976 1.00 38.96 441 PHE A N 1
ATOM 3290 C CA . PHE A 1 441 ? 12.724 0.784 141.566 1.00 42.52 441 PHE A CA 1
ATOM 3291 C C . PHE A 1 441 ? 13.390 -0.392 140.854 1.00 42.31 441 PHE A C 1
ATOM 3292 O O . PHE A 1 441 ? 14.266 -1.051 141.412 1.00 43.85 441 PHE A O 1
ATOM 3300 N N . ASN A 1 442 ? 12.981 -0.653 139.617 1.00 45.45 442 ASN A N 1
ATOM 3301 C CA . ASN A 1 442 ? 13.658 -1.662 138.807 1.00 42.21 442 ASN A CA 1
ATOM 3302 C C . ASN A 1 442 ? 14.065 -1.101 137.451 1.00 43.49 442 ASN A C 1
ATOM 3303 O O . ASN A 1 442 ? 13.220 -0.707 136.650 1.00 38.65 442 ASN A O 1
ATOM 3308 N N . LEU A 1 443 ? 15.370 -1.070 137.204 1.00 42.11 443 LEU A N 1
ATOM 3309 C CA . LEU A 1 443 ? 15.905 -0.520 135.967 1.00 43.52 443 LEU A CA 1
ATOM 3310 C C . LEU A 1 443 ? 16.039 -1.609 134.906 1.00 43.04 443 LEU A C 1
ATOM 3311 O O . LEU A 1 443 ? 16.228 -1.322 133.717 1.00 45.05 443 LEU A O 1
ATOM 3316 N N . GLY A 1 444 ? 15.940 -2.856 135.351 1.00 39.49 444 GLY A N 1
ATOM 3317 C CA . GLY A 1 444 ? 16.063 -4.014 134.483 1.00 42.91 444 GLY A CA 1
ATOM 3318 C C . GLY A 1 444 ? 15.247 -4.013 133.200 1.00 43.51 444 GLY A C 1
ATOM 3319 O O . GLY A 1 444 ? 15.812 -4.200 132.118 1.00 43.07 444 GLY A O 1
ATOM 3320 N N . PRO A 1 445 ? 13.917 -3.825 133.310 1.00 41.74 445 PRO A N 1
ATOM 3321 C CA . PRO A 1 445 ? 13.044 -3.877 132.129 1.00 40.06 445 PRO A CA 1
ATOM 3322 C C . PRO A 1 445 ? 13.511 -3.002 130.967 1.00 41.91 445 PRO A C 1
ATOM 3323 O O . PRO A 1 445 ? 13.493 -3.460 129.816 1.00 39.36 445 PRO A O 1
ATOM 3327 N N . ASN A 1 446 ? 13.938 -1.777 131.256 1.00 38.93 446 ASN A N 1
ATOM 3328 C CA . ASN A 1 446 ? 14.362 -0.881 130.188 1.00 38.83 446 ASN A CA 1
ATOM 3329 C C . ASN A 1 446 ? 15.703 -1.295 129.603 1.00 39.18 446 ASN A C 1
ATOM 3330 O O . ASN A 1 446 ? 15.961 -1.068 128.426 1.00 45.29 446 ASN A O 1
ATOM 3335 N N . LEU A 1 447 ? 16.557 -1.893 130.427 1.00 39.44 447 LEU A N 1
ATOM 3336 C CA . LEU A 1 447 ? 17.817 -2.434 129.936 1.00 42.85 447 LEU A CA 1
ATOM 3337 C C . LEU A 1 447 ? 17.517 -3.539 128.934 1.00 44.33 447 LEU A C 1
ATOM 3338 O O . LEU A 1 447 ? 18.098 -3.587 127.852 1.00 50.25 447 LEU A O 1
ATOM 3343 N N . THR A 1 448 ? 16.583 -4.408 129.301 1.00 40.19 448 THR A N 1
ATOM 3344 C CA . THR A 1 448 ? 16.146 -5.497 128.439 1.00 45.19 448 THR A CA 1
ATOM 3345 C C . THR A 1 448 ? 15.598 -4.980 127.104 1.00 46.73 448 THR A C 1
ATOM 3346 O O . THR A 1 448 ? 15.913 -5.528 126.051 1.00 48.29 448 THR A O 1
ATOM 3350 N N . SER A 1 449 ? 14.795 -3.919 127.150 1.00 45.91 449 SER A N 1
ATOM 3351 C CA . SER A 1 449 ? 14.239 -3.327 125.936 1.00 44.38 449 SER A CA 1
ATOM 3352 C C . SER A 1 449 ? 15.320 -2.788 125.026 1.00 43.69 449 SER A C 1
ATOM 3353 O O . SER A 1 449 ? 15.408 -3.176 123.860 1.00 45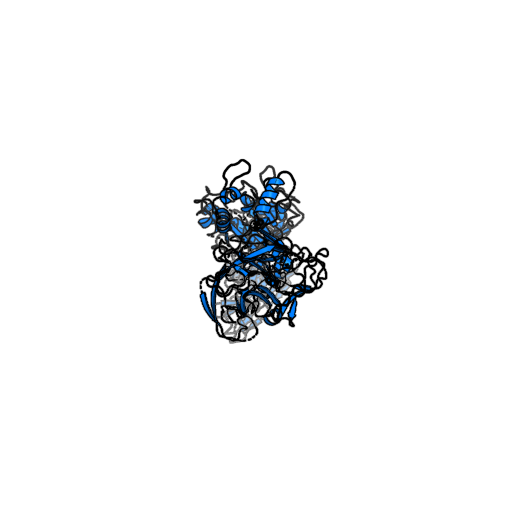.78 449 SER A O 1
ATOM 3356 N N . ALA A 1 450 ? 16.128 -1.877 125.561 1.00 41.06 450 ALA A N 1
ATOM 3357 C CA . ALA A 1 450 ? 17.187 -1.247 124.782 1.00 43.11 450 ALA A CA 1
ATOM 3358 C C . ALA A 1 450 ? 18.145 -2.284 124.202 1.00 42.04 450 ALA A C 1
ATOM 3359 O O . ALA A 1 450 ? 18.518 -2.209 123.031 1.00 45.05 450 ALA A O 1
ATOM 3361 N N . SER A 1 451 ? 18.530 -3.258 125.019 1.00 40.71 451 SER A N 1
ATOM 3362 C CA . SER A 1 451 ? 19.526 -4.238 124.597 1.00 44.04 451 SER A CA 1
ATOM 3363 C C . SER A 1 451 ? 18.961 -5.278 123.627 1.00 44.74 451 SER A C 1
ATOM 3364 O O . SER A 1 451 ? 19.720 -5.950 122.934 1.00 42.18 451 SER A O 1
ATOM 3367 N N . SER A 1 452 ? 17.638 -5.405 123.573 1.00 41.38 452 SER A N 1
ATOM 3368 C CA . SER A 1 452 ? 17.010 -6.391 122.700 1.00 47.19 452 SER A CA 1
ATOM 3369 C C . SER A 1 452 ? 16.300 -5.763 121.504 1.00 44.60 452 SER A C 1
ATOM 3370 O O . SER A 1 452 ? 15.347 -6.332 120.986 1.00 47.24 452 SER A O 1
ATOM 3373 N N . ARG A 1 453 ? 16.758 -4.596 121.068 1.00 44.36 453 ARG A N 1
ATOM 3374 C CA . ARG A 1 453 ? 16.122 -3.920 119.941 1.00 47.48 453 ARG A CA 1
ATOM 3375 C C . ARG A 1 453 ? 16.284 -4.713 118.635 1.00 51.95 453 ARG A C 1
ATOM 3376 O O . ARG A 1 453 ? 15.320 -4.869 117.886 1.00 50.96 453 ARG A O 1
ATOM 3384 N N . ASN A 1 454 ? 17.487 -5.219 118.366 1.00 42.28 454 ASN A N 1
ATOM 3385 C CA . ASN A 1 454 ? 17.700 -6.072 117.195 1.00 46.19 454 ASN A CA 1
ATOM 3386 C C . ASN A 1 454 ? 18.798 -7.118 117.396 1.00 50.77 454 ASN A C 1
ATOM 3387 O O . ASN A 1 454 ? 19.176 -7.437 118.525 1.00 53.51 454 ASN A O 1
ATOM 3392 N N . GLU A 1 455 ? 19.313 -7.641 116.288 1.00 44.17 455 GLU A N 1
ATOM 3393 C CA . GLU A 1 455 ? 20.278 -8.733 116.331 1.00 51.17 455 GLU A CA 1
ATOM 3394 C C . GLU A 1 455 ? 21.694 -8.249 116.628 1.00 53.10 455 GLU A C 1
ATOM 3395 O O . GLU A 1 455 ? 22.595 -9.059 116.861 1.00 45.56 455 GLU A O 1
ATOM 3401 N N . GLN A 1 456 ? 21.890 -6.934 116.618 1.00 44.52 456 GLN A N 1
ATOM 3402 C CA . GLN A 1 456 ? 23.221 -6.376 116.823 1.00 44.67 456 GLN A CA 1
ATOM 3403 C C . GLN A 1 456 ? 23.404 -5.699 118.186 1.00 46.08 456 GLN A C 1
ATOM 3404 O O . GLN A 1 456 ? 24.532 -5.576 118.662 1.00 45.39 456 GLN A O 1
ATOM 3410 N N . THR A 1 457 ? 22.312 -5.268 118.816 1.00 46.32 457 THR A N 1
ATOM 3411 C CA . THR A 1 457 ? 22.419 -4.518 120.071 1.00 46.83 457 THR A CA 1
ATOM 3412 C C . THR A 1 457 ? 23.053 -5.338 121.192 1.00 47.41 457 THR A C 1
ATOM 3413 O O . THR A 1 457 ? 23.649 -4.778 122.108 1.00 49.28 457 THR A O 1
ATOM 3417 N N . GLY A 1 458 ? 22.929 -6.659 121.117 1.00 46.60 458 GLY A N 1
ATOM 3418 C CA . GLY A 1 458 ? 23.551 -7.532 122.097 1.00 46.71 458 GLY A CA 1
ATOM 3419 C C . GLY A 1 458 ? 25.051 -7.308 122.159 1.00 50.99 458 GLY A C 1
ATOM 3420 O O . GLY A 1 458 ? 25.658 -7.385 123.225 1.00 52.66 458 GLY A O 1
ATOM 3421 N N . TYR A 1 459 ? 25.652 -7.026 121.007 1.00 52.97 459 TYR A N 1
ATOM 3422 C CA . TYR A 1 459 ? 27.064 -6.682 120.961 1.00 49.67 459 TYR A CA 1
ATOM 3423 C C . TYR A 1 459 ? 27.320 -5.346 121.655 1.00 47.78 459 TYR A C 1
ATOM 3424 O O . TYR A 1 459 ? 28.224 -5.232 122.480 1.00 48.16 459 TYR A O 1
ATOM 3433 N N . TYR A 1 460 ? 26.528 -4.336 121.303 1.00 44.99 460 TYR A N 1
ATOM 3434 C CA . TYR A 1 460 ? 26.736 -2.983 121.813 1.00 45.38 460 TYR A CA 1
ATOM 3435 C C . TYR A 1 460 ? 26.510 -2.868 123.316 1.00 48.02 460 TYR A C 1
ATOM 3436 O O . TYR A 1 460 ? 27.019 -1.949 123.956 1.00 43.21 460 TYR A O 1
ATOM 3445 N N . TYR A 1 461 ? 25.741 -3.794 123.875 1.00 43.24 461 TYR A N 1
ATOM 3446 C CA . TYR A 1 461 ? 25.320 -3.678 125.261 1.00 42.85 461 TYR A CA 1
ATOM 3447 C C . TYR A 1 461 ? 26.080 -4.614 126.197 1.00 43.30 461 TYR A C 1
ATOM 3448 O O . TYR A 1 461 ? 26.213 -4.328 127.386 1.00 43.13 461 TYR A O 1
ATOM 3457 N N . TYR A 1 462 ? 26.601 -5.716 125.668 1.00 43.92 462 TYR A N 1
ATOM 3458 C CA . TYR A 1 462 ? 27.117 -6.762 126.546 1.00 45.92 462 TYR A CA 1
ATOM 3459 C C . TYR A 1 462 ? 28.491 -7.318 126.173 1.00 45.17 462 TYR A C 1
ATOM 3460 O O . TYR A 1 462 ? 28.986 -8.229 126.834 1.00 52.21 462 TYR A O 1
ATOM 3469 N N . VAL A 1 463 ? 29.119 -6.778 125.136 1.00 45.39 463 VAL A N 1
ATOM 3470 C CA . VAL A 1 463 ? 30.444 -7.267 124.760 1.00 50.76 463 VAL A CA 1
ATOM 3471 C C . VAL A 1 463 ? 31.540 -6.317 125.231 1.00 49.00 463 VAL A C 1
ATOM 3472 O O . VAL A 1 463 ? 31.575 -5.145 124.853 1.00 48.28 463 VAL A O 1
ATOM 3476 N N . LYS A 1 464 ? 32.436 -6.838 126.060 1.00 51.43 464 LYS A N 1
ATOM 3477 C CA . LYS A 1 464 ? 33.503 -6.031 126.637 1.00 54.97 464 LYS A CA 1
ATOM 3478 C C . LYS A 1 464 ? 34.630 -5.782 125.638 1.00 55.96 464 LYS A C 1
ATOM 3479 O O . LYS A 1 464 ? 34.712 -6.447 124.606 1.00 58.01 464 LYS A O 1
ATOM 3485 N N . LYS A 1 465 ? 35.494 -4.822 125.958 1.00 54.98 465 LYS A N 1
ATOM 3486 C CA . LYS A 1 465 ? 36.610 -4.443 125.093 1.00 52.66 465 LYS A CA 1
ATOM 3487 C C . LYS A 1 465 ? 37.545 -5.609 124.761 1.00 51.43 465 LYS A C 1
ATOM 3488 O O . LYS A 1 465 ? 38.213 -5.595 123.730 1.00 54.72 465 LYS A O 1
ATOM 3494 N N . ASP A 1 466 ? 37.589 -6.615 125.629 1.00 51.05 466 ASP A N 1
ATOM 3495 C CA . ASP A 1 466 ? 38.422 -7.793 125.398 1.00 53.23 466 ASP A CA 1
ATOM 3496 C C . ASP A 1 466 ? 37.661 -8.881 124.638 1.00 53.02 466 ASP A C 1
ATOM 3497 O O . ASP A 1 466 ? 38.128 -10.017 124.520 1.00 51.53 466 ASP A O 1
ATOM 3502 N N . GLY A 1 467 ? 36.478 -8.526 124.144 1.00 54.07 467 GLY A N 1
ATOM 3503 C CA . GLY A 1 467 ? 35.687 -9.415 123.312 1.00 52.95 467 GLY A CA 1
ATOM 3504 C C . GLY A 1 467 ? 34.962 -10.523 124.055 1.00 54.55 467 GLY A C 1
ATOM 3505 O O . GLY A 1 467 ? 34.550 -11.511 123.446 1.00 57.78 467 GLY A O 1
ATOM 3506 N N . THR A 1 468 ? 34.800 -10.369 125.366 1.00 51.88 468 THR A N 1
ATOM 3507 C CA . THR A 1 468 ? 34.053 -11.346 126.149 1.00 50.01 468 THR A CA 1
ATOM 3508 C C . THR A 1 468 ? 32.626 -10.868 126.434 1.00 48.43 468 THR A C 1
ATOM 3509 O O . THR A 1 468 ? 32.319 -9.678 126.339 1.00 48.44 468 THR A O 1
ATOM 3513 N N . TRP A 1 469 ? 31.763 -11.815 126.785 1.00 48.37 469 TRP A N 1
ATOM 3514 C CA . TRP A 1 469 ? 30.342 -11.563 127.013 1.00 50.84 469 TRP A CA 1
ATOM 3515 C C . TRP A 1 469 ? 30.017 -11.295 128.495 1.00 53.43 469 TRP A C 1
ATOM 3516 O O . TRP A 1 469 ? 30.344 -12.103 129.368 1.00 47.50 469 TRP A O 1
ATOM 3527 N N . ASP A 1 470 ? 29.369 -10.163 128.772 1.00 50.58 470 ASP A N 1
ATOM 3528 C CA . ASP A 1 470 ? 29.011 -9.790 130.141 1.00 45.86 470 ASP A CA 1
ATOM 3529 C C . ASP A 1 470 ? 27.670 -9.054 130.190 1.00 47.32 470 ASP A C 1
ATOM 3530 O O . ASP A 1 470 ? 27.583 -7.877 129.833 1.00 46.19 470 ASP A O 1
ATOM 3535 N N . THR A 1 471 ? 26.633 -9.750 130.653 1.00 44.84 471 THR A N 1
ATOM 3536 C CA . THR A 1 471 ? 25.301 -9.162 130.774 1.00 45.52 471 THR A CA 1
ATOM 3537 C C . THR A 1 471 ? 25.058 -8.643 132.178 1.00 47.47 471 THR A C 1
ATOM 3538 O O . THR A 1 471 ? 24.000 -8.078 132.466 1.00 46.11 471 THR A O 1
ATOM 3542 N N . THR A 1 472 ? 26.041 -8.844 133.048 1.00 46.00 472 THR A N 1
ATOM 3543 C CA . THR A 1 472 ? 25.968 -8.362 134.419 1.00 44.69 472 THR A CA 1
ATOM 3544 C C . THR A 1 472 ? 26.418 -6.903 134.503 1.00 46.06 472 THR A C 1
ATOM 3545 O O . THR A 1 472 ? 25.786 -6.087 135.175 1.00 46.59 472 THR A O 1
ATOM 3549 N N . HIS A 1 473 ? 27.505 -6.580 133.808 1.00 48.01 473 HIS A N 1
ATOM 3550 C CA . HIS A 1 473 ? 28.023 -5.216 133.773 1.00 43.69 473 HIS A CA 1
ATOM 3551 C C . HIS A 1 473 ? 27.910 -4.644 132.369 1.00 43.53 473 HIS A C 1
ATOM 3552 O O . HIS A 1 473 ? 28.834 -4.773 131.573 1.00 43.99 473 HIS A O 1
ATOM 3559 N N . PRO A 1 474 ? 26.774 -4.000 132.063 1.00 42.91 474 PRO A N 1
ATOM 3560 C CA . PRO A 1 474 ? 26.493 -3.534 130.702 1.00 46.30 474 PRO A CA 1
ATOM 3561 C C . PRO A 1 474 ? 27.488 -2.482 130.228 1.00 42.90 474 PRO A C 1
ATOM 3562 O O . PRO A 1 474 ? 28.098 -1.805 131.059 1.00 42.95 474 PRO A O 1
ATOM 3566 N N . GLN A 1 475 ? 27.647 -2.366 128.911 1.00 43.03 475 GLN A N 1
ATOM 3567 C CA . GLN A 1 475 ? 28.460 -1.315 128.306 1.00 46.61 475 GLN A CA 1
ATOM 3568 C C . GLN A 1 475 ? 27.775 0.050 128.397 1.00 46.59 475 GLN A C 1
ATOM 3569 O O . GLN A 1 475 ? 26.716 0.185 129.015 1.00 42.09 475 GLN A O 1
ATOM 3575 N N . GLU A 1 476 ? 28.380 1.045 127.754 1.00 45.24 476 GLU A N 1
ATOM 3576 C CA . GLU A 1 476 ? 27.965 2.445 127.876 1.00 46.20 476 GLU A CA 1
ATOM 3577 C C . GLU A 1 476 ? 26.470 2.675 127.641 1.00 45.60 476 GLU A C 1
ATOM 3578 O O . GLU A 1 476 ? 25.815 3.377 128.411 1.00 51.30 476 GLU A O 1
ATOM 3584 N N . LEU A 1 477 ? 25.935 2.081 126.583 1.00 41.63 477 LEU A N 1
ATOM 3585 C CA . LEU A 1 477 ? 24.520 2.225 126.249 1.00 41.11 477 LEU A CA 1
ATOM 3586 C C . LEU A 1 477 ? 23.613 1.573 127.288 1.00 40.82 477 LEU A C 1
ATOM 3587 O O . LEU A 1 477 ? 22.478 2.010 127.501 1.00 42.52 477 LEU A O 1
ATOM 3592 N N . GLY A 1 478 ? 24.114 0.519 127.923 1.00 41.14 478 GLY A N 1
ATOM 3593 C CA . GLY A 1 478 ? 23.357 -0.176 128.947 1.00 50.31 478 GLY A CA 1
ATOM 3594 C C . GLY A 1 478 ? 23.237 0.669 130.199 1.00 48.23 478 GLY A C 1
ATOM 3595 O O . GLY A 1 478 ? 22.161 0.775 130.793 1.00 51.72 478 GLY A O 1
ATOM 3596 N N . GLN A 1 479 ? 24.352 1.272 130.596 1.00 44.51 479 GLN A N 1
ATOM 3597 C CA . GLN A 1 479 ? 24.381 2.163 131.741 1.00 44.27 479 GLN A CA 1
ATOM 3598 C C . GLN A 1 479 ? 23.448 3.354 131.525 1.00 43.19 479 GLN A C 1
ATOM 3599 O O . GLN A 1 479 ? 22.806 3.828 132.460 1.00 44.49 479 GLN A O 1
ATOM 3613 N N . ALA A 1 481 ? 20.694 3.324 129.554 1.00 45.44 481 ALA A N 1
ATOM 3614 C CA . ALA A 1 481 ? 19.322 2.831 129.554 1.00 43.99 481 ALA A CA 1
ATOM 3615 C C . ALA A 1 481 ? 18.824 2.619 130.980 1.00 43.07 481 ALA A C 1
ATOM 3616 O O . ALA A 1 481 ? 17.648 2.829 131.272 1.00 41.79 481 ALA A O 1
ATOM 3626 N N . GLY A 1 483 ? 19.943 4.330 133.754 1.00 40.54 483 GLY A N 1
ATOM 3627 C CA . GLY A 1 483 ? 19.717 5.686 134.220 1.00 39.01 483 GLY A CA 1
ATOM 3628 C C . GLY A 1 483 ? 18.425 6.290 133.695 1.00 38.64 483 GLY A C 1
ATOM 3629 O O . GLY A 1 483 ? 17.727 6.997 134.418 1.00 42.51 483 GLY A O 1
ATOM 3630 N N . ASN A 1 484 ? 18.107 6.009 132.434 1.00 38.55 484 ASN A N 1
ATOM 3631 C CA . ASN A 1 484 ? 16.880 6.505 131.823 1.00 38.24 484 ASN A CA 1
ATOM 3632 C C . ASN A 1 484 ? 15.635 5.956 132.522 1.00 38.03 484 ASN A C 1
ATOM 3633 O O . ASN A 1 484 ? 14.662 6.679 132.731 1.00 39.92 484 ASN A O 1
ATOM 3638 N N . ALA A 1 485 ? 15.673 4.675 132.881 1.00 38.15 485 ALA A N 1
ATOM 3639 C CA . ALA A 1 485 ? 14.583 4.052 133.616 1.00 43.25 485 ALA A CA 1
ATOM 3640 C C . ALA A 1 485 ? 14.390 4.734 134.962 1.00 46.04 485 ALA A C 1
ATOM 3641 O O . ALA A 1 485 ? 13.261 5.010 135.370 1.00 53.11 485 ALA A O 1
ATOM 3651 N N . TYR A 1 487 ? 15.191 7.733 135.737 1.00 39.08 487 TYR A N 1
ATOM 3652 C CA . TYR A 1 487 ? 14.647 9.065 135.500 1.00 39.84 487 TYR A CA 1
ATOM 3653 C C . TYR A 1 487 ? 13.144 8.999 135.271 1.00 40.25 487 TYR A C 1
ATOM 3654 O O . TYR A 1 487 ? 12.393 9.823 135.786 1.00 41.39 487 TYR A O 1
ATOM 3679 N N . GLN A 1 489 ? 11.103 6.778 136.353 1.00 40.68 489 GLN A N 1
ATOM 3680 C CA . GLN A 1 489 ? 10.433 6.402 137.593 1.00 42.74 489 GLN A CA 1
ATOM 3681 C C . GLN A 1 489 ? 10.576 7.473 138.675 1.00 40.20 489 GLN A C 1
ATOM 3682 O O . GLN A 1 489 ? 10.150 7.275 139.801 1.00 37.77 489 GLN A O 1
ATOM 3688 N N . THR A 1 490 ? 11.166 8.612 138.325 1.00 42.47 490 THR A N 1
ATOM 3689 C CA . THR A 1 490 ? 11.227 9.742 139.246 1.00 40.39 490 THR A CA 1
ATOM 3690 C C . THR A 1 490 ? 10.586 10.981 138.618 1.00 42.71 490 THR A C 1
ATOM 3691 O O . THR A 1 490 ? 9.376 10.995 138.414 1.00 44.14 490 THR A O 1
ATOM 3695 N N . LEU A 1 491 ? 11.376 12.015 138.323 1.00 37.85 491 LEU A N 1
ATOM 3696 C CA . LEU A 1 491 ? 10.835 13.237 137.713 1.00 44.84 491 LEU A CA 1
ATOM 3697 C C . LEU A 1 491 ? 10.160 12.986 136.361 1.00 44.83 491 LEU A C 1
ATOM 3698 O O . LEU A 1 491 ? 9.192 13.662 136.011 1.00 43.94 491 LEU A O 1
ATOM 3703 N N . GLY A 1 492 ? 10.676 12.017 135.609 1.00 41.39 492 GLY A N 1
ATOM 3704 C CA . GLY A 1 492 ? 10.148 11.704 134.296 1.00 43.92 492 GLY A CA 1
ATOM 3705 C C . GLY A 1 492 ? 8.674 11.352 134.297 1.00 44.96 492 GLY A C 1
ATOM 3706 O O . GLY A 1 492 ? 7.977 11.525 133.296 1.00 43.31 492 GLY A O 1
ATOM 3707 N N . ASN A 1 493 ? 8.196 10.877 135.437 1.00 48.63 493 ASN A N 1
ATOM 3708 C CA . ASN A 1 493 ? 6.817 10.437 135.570 1.00 53.78 493 ASN A CA 1
ATOM 3709 C C . ASN A 1 493 ? 5.798 11.538 135.276 1.00 52.49 493 ASN A C 1
ATOM 3710 O O . ASN A 1 493 ? 4.724 11.268 134.746 1.00 50.16 493 ASN A O 1
ATOM 3715 N N . LYS A 1 494 ? 6.131 12.776 135.625 1.00 51.71 494 LYS A N 1
ATOM 3716 C CA . LYS A 1 494 ? 5.222 13.892 135.391 1.00 49.11 494 LYS A CA 1
ATOM 3717 C C . LYS A 1 494 ? 5.796 14.872 134.372 1.00 48.74 494 LYS A C 1
ATOM 3718 O O . LYS A 1 494 ? 5.073 15.683 133.798 1.00 48.49 494 LYS A O 1
ATOM 3724 N N . TYR A 1 495 ? 7.099 14.793 134.138 1.00 46.72 495 TYR A N 1
ATOM 3725 C CA . TYR A 1 495 ? 7.758 15.805 133.332 1.00 49.74 495 TYR A CA 1
ATOM 3726 C C . TYR A 1 495 ? 8.222 15.271 131.984 1.00 48.98 495 TYR A C 1
ATOM 3727 O O . TYR A 1 495 ? 8.869 15.977 131.212 1.00 49.18 495 TYR A O 1
ATOM 3736 N N . CYS A 1 496 ? 7.864 14.027 131.697 1.00 48.62 496 CYS A N 1
ATOM 3737 C CA . CYS A 1 496 ? 8.174 13.427 130.410 1.00 49.39 496 CYS A CA 1
ATOM 3738 C C . CYS A 1 496 ? 6.952 12.663 129.911 1.00 51.44 496 CYS A C 1
ATOM 3739 O O . CYS A 1 496 ? 6.425 11.794 130.604 1.00 50.83 496 CYS A O 1
ATOM 3742 N N . ARG A 1 497 ? 6.485 13.000 128.717 1.00 51.44 497 ARG A N 1
ATOM 3743 C CA . ARG A 1 497 ? 5.283 12.363 128.191 1.00 49.62 497 ARG A CA 1
ATOM 3744 C C . ARG A 1 497 ? 5.592 11.013 127.556 1.00 48.51 497 ARG A C 1
ATOM 3745 O O . ARG A 1 497 ? 6.624 10.823 126.906 1.00 36.95 497 ARG A O 1
ATOM 3753 N N . ARG A 1 498 ? 4.685 10.070 127.777 1.00 40.76 498 ARG A N 1
ATOM 3754 C CA . ARG A 1 498 ? 4.772 8.759 127.170 1.00 42.63 498 ARG A CA 1
ATOM 3755 C C . ARG A 1 498 ? 3.991 8.797 125.859 1.00 46.72 498 ARG A C 1
ATOM 3756 O O . ARG A 1 498 ? 2.811 9.146 125.849 1.00 51.39 498 ARG A O 1
ATOM 3764 N N . VAL A 1 499 ? 4.648 8.465 124.753 1.00 41.99 499 VAL A N 1
ATOM 3765 C CA . VAL A 1 499 ? 4.015 8.616 123.448 1.00 44.22 499 VAL A CA 1
ATOM 3766 C C . VAL A 1 499 ? 3.938 7.319 122.640 1.00 45.19 499 VAL A C 1
ATOM 3767 O O . VAL A 1 499 ? 4.756 6.407 122.793 1.00 41.74 499 VAL A O 1
ATOM 3771 N N . ARG A 1 500 ? 2.917 7.253 121.792 1.00 47.70 500 ARG A N 1
ATOM 3772 C CA . ARG A 1 500 ? 2.743 6.187 120.814 1.00 45.85 500 ARG A CA 1
ATOM 3773 C C . ARG A 1 500 ? 2.419 6.869 119.500 1.00 47.65 500 ARG A C 1
ATOM 3774 O O . ARG A 1 500 ? 2.071 8.050 119.508 1.00 37.80 500 ARG A O 1
ATOM 3782 N N . PRO A 1 501 ? 2.545 6.148 118.368 1.00 44.22 501 PRO A N 1
ATOM 3783 C CA . PRO A 1 501 ? 2.168 6.745 117.082 1.00 43.31 501 PRO A CA 1
ATOM 3784 C C . PRO A 1 501 ? 0.778 7.374 117.130 1.00 43.07 501 PRO A C 1
ATOM 3785 O O . PRO A 1 501 ? -0.152 6.783 117.688 1.00 41.84 501 PRO A O 1
ATOM 3789 N N . GLY A 1 502 ? 0.654 8.577 116.576 1.00 46.01 502 GLY A N 1
ATOM 3790 C CA . GLY A 1 502 ? -0.602 9.300 116.604 1.00 45.19 502 GLY A CA 1
ATOM 3791 C C . GLY A 1 502 ? -0.602 10.469 117.571 1.00 47.27 502 GLY A C 1
ATOM 3792 O O . GLY A 1 502 ? -1.386 11.402 117.416 1.00 50.80 502 GLY A O 1
ATOM 3793 N N . ASP A 1 503 ? 0.274 10.426 118.571 1.00 45.12 503 ASP A N 1
ATOM 3794 C CA . ASP A 1 503 ? 0.335 11.498 119.559 1.00 45.90 503 ASP A CA 1
ATOM 3795 C C . ASP A 1 503 ? 1.062 12.730 119.017 1.00 47.08 503 ASP A C 1
ATOM 3796 O O . ASP A 1 503 ? 1.901 12.628 118.120 1.00 46.05 503 ASP A O 1
ATOM 3809 N N . LEU A 1 505 ? 2.957 16.506 120.553 1.00 39.61 505 LEU A N 1
ATOM 3810 C CA . LEU A 1 505 ? 3.333 17.428 121.609 1.00 41.62 505 LEU A CA 1
ATOM 3811 C C . LEU A 1 505 ? 3.083 18.848 121.095 1.00 46.26 505 LEU A C 1
ATOM 3812 O O . LEU A 1 505 ? 3.766 19.310 120.186 1.00 50.52 505 LEU A O 1
ATOM 3817 N N . THR A 1 506 ? 2.091 19.532 121.655 1.00 44.98 506 THR A N 1
ATOM 3818 C CA . THR A 1 506 ? 1.674 20.826 121.114 1.00 43.01 506 THR A CA 1
ATOM 3819 C C . THR A 1 506 ? 2.315 22.008 121.828 1.00 46.30 506 THR A C 1
ATOM 3820 O O . THR A 1 506 ? 3.339 21.864 122.498 1.00 46.88 506 THR A O 1
ATOM 3824 N N . GLN A 1 507 ? 1.700 23.179 121.682 1.00 46.36 507 GLN A N 1
ATOM 3825 C CA . GLN A 1 507 ? 2.276 24.410 122.213 1.00 44.77 507 GLN A CA 1
ATOM 3826 C C . GLN A 1 507 ? 1.780 24.683 123.624 1.00 46.17 507 GLN A C 1
ATOM 3827 O O . GLN A 1 507 ? 2.200 25.647 124.262 1.00 50.09 507 GLN A O 1
ATOM 3833 N N . ALA A 1 508 ? 0.889 23.824 124.106 1.00 47.12 508 ALA A N 1
ATOM 3834 C CA . ALA A 1 508 ? 0.301 23.982 125.430 1.00 43.48 508 ALA A CA 1
ATOM 3835 C C . ALA A 1 508 ? 1.165 23.333 126.501 1.00 46.14 508 ALA A C 1
ATOM 3836 O O . ALA A 1 508 ? 1.656 22.216 126.324 1.00 49.46 508 ALA A O 1
ATOM 3838 N N . ALA A 1 509 ? 1.334 24.045 127.611 1.00 48.15 509 ALA A N 1
ATOM 3839 C CA . ALA A 1 509 ? 2.129 23.582 128.748 1.00 48.35 509 ALA A CA 1
ATOM 3840 C C . ALA A 1 509 ? 3.541 23.189 128.324 1.00 49.51 509 ALA A C 1
ATOM 3841 O O . ALA A 1 509 ? 4.065 22.166 128.768 1.00 51.17 509 ALA A O 1
ATOM 3843 N N . VAL A 1 510 ? 4.162 23.994 127.467 1.00 46.15 510 VAL A N 1
ATOM 3844 C CA . VAL A 1 510 ? 5.503 23.663 127.007 1.00 46.74 510 VAL A CA 1
ATOM 3845 C C . VAL A 1 510 ? 6.500 23.736 128.158 1.00 44.66 510 VAL A C 1
ATOM 3846 O O . VAL A 1 510 ? 7.488 23.002 128.169 1.00 41.53 510 VAL A O 1
ATOM 3850 N N . GLU A 1 511 ? 6.223 24.598 129.135 1.00 46.31 511 GLU A N 1
ATOM 3851 C CA . GLU A 1 511 ? 7.122 24.784 130.272 1.00 52.76 511 GLU A CA 1
ATOM 3852 C C . GLU A 1 511 ? 7.307 23.488 131.060 1.00 48.08 511 GLU A C 1
ATOM 3853 O O . GLU A 1 511 ? 8.341 23.286 131.690 1.00 46.70 511 GLU A O 1
ATOM 3859 N N . ASN A 1 512 ? 6.313 22.607 130.998 1.00 46.67 512 ASN A N 1
ATOM 3860 C CA . ASN A 1 512 ? 6.429 21.274 131.582 1.00 46.59 512 ASN A CA 1
ATOM 3861 C C . ASN A 1 512 ? 7.460 20.396 130.883 1.00 45.21 512 ASN A C 1
ATOM 3862 O O . ASN A 1 512 ? 8.075 19.540 131.515 1.00 37.99 512 ASN A O 1
ATOM 3867 N N . TYR A 1 513 ? 7.643 20.602 129.579 1.00 44.02 513 TYR A N 1
ATOM 3868 C CA . TYR A 1 513 ? 8.416 19.666 128.765 1.00 41.24 513 TYR A CA 1
ATOM 3869 C C . TYR A 1 513 ? 9.645 20.273 128.098 1.00 41.94 513 TYR A C 1
ATOM 3870 O O . TYR A 1 513 ? 10.547 19.552 127.684 1.00 40.73 513 TYR A O 1
ATOM 3879 N N . TRP A 1 514 ? 9.685 21.594 127.995 1.00 43.74 514 TRP A N 1
ATOM 3880 C CA . TRP A 1 514 ? 10.771 22.253 127.287 1.00 45.80 514 TRP A CA 1
ATOM 3881 C C . TRP A 1 514 ? 11.577 23.175 128.181 1.00 46.16 514 TRP A C 1
ATOM 3882 O O . TRP A 1 514 ? 11.051 23.737 129.138 1.00 47.67 514 TRP A O 1
ATOM 3893 N N . ASP A 1 515 ? 12.855 23.340 127.857 1.00 45.43 515 ASP A N 1
ATOM 3894 C CA . ASP A 1 515 ? 13.615 24.466 128.381 1.00 48.32 515 ASP A CA 1
ATOM 3895 C C . ASP A 1 515 ? 13.991 25.365 127.209 1.00 49.18 515 ASP A C 1
ATOM 3896 O O . ASP A 1 515 ? 13.735 25.027 126.055 1.00 47.64 515 ASP A O 1
ATOM 3901 N N . CYS A 1 516 ? 14.575 26.515 127.514 1.00 50.31 516 CYS A N 1
ATOM 3902 C CA . CYS A 1 516 ? 15.014 27.452 126.495 1.00 50.72 516 CYS A CA 1
ATOM 3903 C C . CYS A 1 516 ? 16.205 28.237 127.027 1.00 52.33 516 CYS A C 1
ATOM 3904 O O . CYS A 1 516 ? 16.042 29.229 127.740 1.00 54.65 516 CYS A O 1
ATOM 3907 N N . VAL A 1 517 ? 17.402 27.771 126.692 1.00 52.36 517 VAL A N 1
ATOM 3908 C CA . VAL A 1 517 ? 18.630 28.405 127.152 1.00 49.21 517 VAL A CA 1
ATOM 3909 C C . VAL A 1 517 ? 19.267 29.209 126.030 1.00 51.58 517 VAL A C 1
ATOM 3910 O O . VAL A 1 517 ? 19.481 28.694 124.931 1.00 53.58 517 VAL A O 1
ATOM 3914 N N . GLY A 1 518 ? 19.563 30.475 126.308 1.00 50.22 518 GLY A N 1
ATOM 3915 C CA . GLY A 1 518 ? 20.197 31.340 125.331 1.00 47.96 518 GLY A CA 1
ATOM 3916 C C . GLY A 1 518 ? 21.707 31.190 125.293 1.00 47.39 518 GLY A C 1
ATOM 3917 O O . GLY A 1 518 ? 22.340 30.898 126.306 1.00 49.10 518 GLY A O 1
ATOM 3918 N N . TYR A 1 519 ? 22.283 31.375 124.113 1.00 44.35 519 TYR A N 1
ATOM 3919 C CA . TYR A 1 519 ? 23.730 31.408 123.963 1.00 57.14 519 TYR A CA 1
ATOM 3920 C C . TYR A 1 519 ? 24.137 32.735 123.324 1.00 57.20 519 TYR A C 1
ATOM 3921 O O . TYR A 1 519 ? 23.496 33.185 122.376 1.00 55.57 519 TYR A O 1
ATOM 3930 N N . PRO A 1 520 ? 25.207 33.368 123.834 1.00 59.48 520 PRO A N 1
ATOM 3931 C CA . PRO A 1 520 ? 26.104 32.893 124.893 1.00 57.61 520 PRO A CA 1
ATOM 3932 C C . PRO A 1 520 ? 25.725 33.308 126.313 1.00 60.29 520 PRO A C 1
ATOM 3933 O O . PRO A 1 520 ? 26.449 32.954 127.243 1.00 64.25 520 PRO A O 1
ATOM 3937 N N . SER A 1 521 ? 24.629 34.038 126.487 1.00 59.36 521 SER A N 1
ATOM 3938 C CA . SER A 1 521 ? 24.292 34.578 127.803 1.00 57.94 521 SER A CA 1
ATOM 3939 C C . SER A 1 521 ? 24.077 33.477 128.843 1.00 58.87 521 SER A C 1
ATOM 3940 O O . SER A 1 521 ? 24.384 33.658 130.021 1.00 60.98 521 SER A O 1
ATOM 3943 N N . GLY A 1 522 ? 23.555 32.336 128.404 1.00 58.17 522 GLY A N 1
ATOM 3944 C CA . GLY A 1 522 ? 23.308 31.227 129.306 1.00 56.08 522 GLY A CA 1
ATOM 3945 C C . GLY A 1 522 ? 22.041 31.419 130.117 1.00 56.54 522 GLY A C 1
ATOM 3946 O O . GLY A 1 522 ? 21.814 30.724 131.105 1.00 57.50 522 GLY A O 1
ATOM 3947 N N . THR A 1 523 ? 21.214 32.369 129.696 1.00 54.96 523 THR A N 1
ATOM 3948 C CA . THR A 1 523 ? 19.937 32.634 130.349 1.00 52.19 523 THR A CA 1
ATOM 3949 C C . THR A 1 523 ? 18.934 31.513 130.105 1.00 50.14 523 THR A C 1
ATOM 3950 O O . THR A 1 523 ? 18.760 31.073 128.972 1.00 52.32 523 THR A O 1
ATOM 3954 N N . HIS A 1 524 ? 18.277 31.054 131.165 1.00 48.02 524 HIS A N 1
ATOM 3955 C CA . HIS A 1 524 ? 17.170 30.112 131.024 1.00 48.74 524 HIS A CA 1
ATOM 3956 C C . HIS A 1 524 ? 15.860 30.884 130.950 1.00 50.11 524 HIS A C 1
ATOM 3957 O O . HIS A 1 524 ? 15.384 31.402 131.957 1.00 50.72 524 HIS A O 1
ATOM 3964 N N . TYR A 1 525 ? 15.290 30.967 129.753 1.00 50.10 525 TYR A N 1
ATOM 3965 C CA . TYR A 1 525 ? 14.113 31.800 129.513 1.00 52.56 525 TYR A CA 1
ATOM 3966 C C . TYR A 1 525 ? 12.812 31.101 129.890 1.00 55.27 525 TYR A C 1
ATOM 3967 O O . TYR A 1 525 ? 12.725 29.875 129.873 1.00 60.63 525 TYR A O 1
ATOM 3976 N N . ALA A 1 526 ? 11.804 31.893 130.235 1.00 54.24 526 ALA A N 1
ATOM 3977 C CA . ALA A 1 526 ? 10.493 31.359 130.581 1.00 52.41 526 ALA A CA 1
ATOM 3978 C C . ALA A 1 526 ? 9.513 31.573 129.437 1.00 53.25 526 ALA A C 1
ATOM 3979 O O . ALA A 1 526 ? 9.424 32.673 128.890 1.00 53.58 526 ALA A O 1
ATOM 3981 N N . PRO A 1 527 ? 8.760 30.523 129.084 1.00 51.56 527 PRO A N 1
ATOM 3982 C CA . PRO A 1 527 ? 7.811 30.579 127.968 1.00 53.02 527 PRO A CA 1
ATOM 3983 C C . PRO A 1 527 ? 6.704 31.611 128.185 1.00 56.02 527 PRO A C 1
ATOM 3984 O O . PRO A 1 527 ? 6.289 31.850 129.316 1.00 54.74 527 PRO A O 1
ATOM 3988 N N . GLN A 1 528 ? 6.250 32.224 127.096 1.00 58.56 528 GLN A N 1
ATOM 3989 C CA . GLN A 1 528 ? 5.117 33.141 127.127 1.00 60.29 528 GLN A CA 1
ATOM 3990 C C . GLN A 1 528 ? 4.088 32.667 126.117 1.00 58.93 528 GLN A C 1
ATOM 3991 O O . GLN A 1 528 ? 4.450 32.107 125.088 1.00 63.17 528 GLN A O 1
ATOM 3997 N N . TYR A 1 529 ? 2.813 32.898 126.398 1.00 52.83 529 TYR A N 1
ATOM 3998 C CA . TYR A 1 529 ? 1.763 32.545 125.453 1.00 50.53 529 TYR A CA 1
ATOM 3999 C C . TYR A 1 529 ? 1.212 33.798 124.795 1.00 50.38 529 TYR A C 1
ATOM 4000 O O . TYR A 1 529 ? 0.570 34.616 125.448 1.00 52.44 529 TYR A O 1
ATOM 4009 N N . VAL A 1 530 ? 1.481 33.954 123.501 1.00 46.89 530 VAL A N 1
ATOM 4010 C CA . VAL A 1 530 ? 1.053 35.147 122.787 1.00 47.75 530 VAL A CA 1
ATOM 4011 C C . VAL A 1 530 ? 0.030 34.812 121.713 1.00 47.14 530 VAL A C 1
ATOM 4012 O O . VAL A 1 530 ? 0.079 33.738 121.111 1.00 44.80 530 VAL A O 1
ATOM 4016 N N . PRO A 1 531 ? -0.926 35.726 121.496 1.00 49.62 531 PRO A N 1
ATOM 4017 C CA . PRO A 1 531 ? -1.918 35.554 120.434 1.00 49.60 531 PRO A CA 1
ATOM 4018 C C . PRO A 1 531 ? -1.298 35.803 119.067 1.00 50.67 531 PRO A C 1
ATOM 4019 O O . PRO A 1 531 ? -0.519 36.743 118.898 1.00 54.94 531 PRO A O 1
ATOM 4023 N N . VAL A 1 532 ? -1.635 34.953 118.105 1.00 47.44 532 VAL A N 1
ATOM 4024 C CA . VAL A 1 532 ? -1.105 35.086 116.757 1.00 48.20 532 VAL A CA 1
ATOM 4025 C C . VAL A 1 532 ? -2.243 35.119 115.740 1.00 46.53 532 VAL A C 1
ATOM 4026 O O . VAL A 1 532 ? -3.282 34.478 115.935 1.00 47.45 532 VAL A O 1
ATOM 4030 N N . SER A 1 533 ? -2.046 35.888 114.671 1.00 46.71 533 SER A N 1
ATOM 4031 C CA . SER A 1 533 ? -3.004 35.966 113.569 1.00 49.65 533 SER A CA 1
ATOM 4032 C C . SER A 1 533 ? -2.361 36.622 112.349 1.00 49.82 533 SER A C 1
ATOM 4033 O O . SER A 1 533 ? -1.175 36.960 112.370 1.00 48.73 533 SER A O 1
ATOM 4036 N N . GLY A 1 534 ? -3.146 36.799 111.289 1.00 51.72 534 GLY A N 1
ATOM 4037 C CA . GLY A 1 534 ? -2.681 37.508 110.108 1.00 54.77 534 GLY A CA 1
ATOM 4038 C C . GLY A 1 534 ? -2.131 36.591 109.033 1.00 56.40 534 GLY A C 1
ATOM 4039 O O . GLY A 1 534 ? -1.589 37.046 108.031 1.00 56.36 534 GLY A O 1
ATOM 4040 N N . ALA A 1 535 ? -2.264 35.290 109.264 1.00 55.20 535 ALA A N 1
ATOM 4041 C CA . ALA A 1 535 ? -1.873 34.268 108.306 1.00 51.28 535 ALA A CA 1
ATOM 4042 C C . ALA A 1 535 ? -2.667 33.015 108.636 1.00 55.78 535 ALA A C 1
ATOM 4043 O O . ALA A 1 535 ? -2.869 32.704 109.814 1.00 60.29 535 ALA A O 1
ATOM 4045 N N . PRO A 1 536 ? -3.133 32.299 107.600 1.00 53.17 536 PRO A N 1
ATOM 4046 C CA . PRO A 1 536 ? -4.077 31.183 107.746 1.00 49.04 536 PRO A CA 1
ATOM 4047 C C . PRO A 1 536 ? -3.699 30.176 108.836 1.00 49.96 536 PRO A C 1
ATOM 4048 O O . PRO A 1 536 ? -4.558 29.821 109.643 1.00 51.36 536 PRO A O 1
ATOM 4052 N N . ALA A 1 537 ? -2.442 29.739 108.864 1.00 49.21 537 ALA A N 1
ATOM 4053 C CA . ALA A 1 537 ? -1.994 28.758 109.853 1.00 47.73 537 ALA A CA 1
ATOM 4054 C C . ALA A 1 537 ? -2.003 29.333 111.268 1.00 48.02 537 ALA A C 1
ATOM 4055 O O . ALA A 1 537 ? -2.306 28.625 112.224 1.00 48.34 537 ALA A O 1
ATOM 4057 N N . LEU A 1 538 ? -1.670 30.615 111.399 1.00 50.68 538 LEU A N 1
ATOM 4058 C CA . LEU A 1 538 ? -1.692 31.280 112.703 1.00 48.24 538 LEU A CA 1
ATOM 4059 C C . LEU A 1 538 ? -3.118 31.382 113.230 1.00 47.95 538 LEU A C 1
ATOM 4060 O O . LEU A 1 538 ? -3.351 31.276 114.430 1.00 48.99 538 LEU A O 1
ATOM 4065 N N . ASN A 1 539 ? -4.069 31.587 112.323 1.00 49.72 539 ASN A N 1
ATOM 4066 C CA . ASN A 1 539 ? -5.479 31.654 112.699 1.00 49.52 539 ASN A CA 1
ATOM 4067 C C . ASN A 1 539 ? -5.986 30.306 113.186 1.00 46.89 539 ASN A C 1
ATOM 4068 O O . ASN A 1 539 ? -7.007 30.223 113.858 1.00 47.18 539 ASN A O 1
ATOM 4073 N N . VAL A 1 540 ? -5.267 29.247 112.835 1.00 47.21 540 VAL A N 1
ATOM 4074 C CA . VAL A 1 540 ? -5.593 27.920 113.324 1.00 46.26 540 VAL A CA 1
ATOM 4075 C C . VAL A 1 540 ? -5.057 27.761 114.741 1.00 47.24 540 VAL A C 1
ATOM 4076 O O . VAL A 1 540 ? -5.744 27.242 115.617 1.00 50.55 540 VAL A O 1
ATOM 4080 N N . PHE A 1 541 ? -3.831 28.231 114.958 1.00 45.82 541 PHE A N 1
ATOM 4081 C CA . PHE A 1 541 ? -3.189 28.154 116.266 1.00 45.58 541 PHE A CA 1
ATOM 4082 C C . PHE A 1 541 ? -3.905 29.015 117.293 1.00 45.01 541 PHE A C 1
ATOM 4083 O O . PHE A 1 541 ? -4.197 28.561 118.405 1.00 40.98 541 PHE A O 1
ATOM 4091 N N . ARG A 1 542 ? -4.150 30.270 116.906 1.00 48.52 542 ARG A N 1
ATOM 4092 C CA . ARG A 1 542 ? -4.680 31.330 117.776 1.00 50.51 542 ARG A CA 1
ATOM 4093 C C . ARG A 1 542 ? -3.663 31.778 118.834 1.00 52.11 542 ARG A C 1
ATOM 4094 O O . ARG A 1 542 ? -3.520 32.971 119.104 1.00 49.51 542 ARG A O 1
ATOM 4102 N N . PHE A 1 543 ? -2.955 30.820 119.416 1.00 41.54 543 PHE A N 1
ATOM 4103 C CA . PHE A 1 543 ? -1.933 31.110 120.409 1.00 41.49 543 PHE A CA 1
ATOM 4104 C C . PHE A 1 543 ? -0.713 30.234 120.187 1.00 44.18 543 PHE A C 1
ATOM 4105 O O . PHE A 1 543 ? -0.837 29.040 119.919 1.00 42.24 543 PHE A O 1
ATOM 4113 N N . LEU A 1 544 ? 0.467 30.828 120.311 1.00 46.07 544 LEU A N 1
ATOM 4114 C CA . LEU A 1 544 ? 1.707 30.062 120.309 1.00 46.69 544 LEU A CA 1
ATOM 4115 C C . LEU A 1 544 ? 2.514 30.404 121.554 1.00 50.03 544 LEU A C 1
ATOM 4116 O O . LEU A 1 544 ? 2.265 31.423 122.204 1.00 51.34 544 LEU A O 1
ATOM 4121 N N . SER A 1 545 ? 3.474 29.548 121.887 1.00 49.65 545 SER A N 1
ATOM 4122 C CA . SER A 1 545 ? 4.385 29.830 122.987 1.00 51.88 545 SER A CA 1
ATOM 4123 C C . SER A 1 545 ? 5.769 30.193 122.459 1.00 51.26 545 SER A C 1
ATOM 4124 O O . SER A 1 545 ? 6.245 29.623 121.475 1.00 51.46 545 SER A O 1
ATOM 4127 N N . LYS A 1 546 ? 6.413 31.151 123.114 1.00 51.39 546 LYS A N 1
ATOM 4128 C CA . LYS A 1 546 ? 7.708 31.630 122.658 1.00 48.38 546 LYS A CA 1
ATOM 4129 C C . LYS A 1 546 ? 8.561 32.144 123.808 1.00 48.19 546 LYS A C 1
ATOM 4130 O O . LYS A 1 546 ? 8.105 32.231 124.949 1.00 48.85 546 LYS A O 1
ATOM 4136 N N . CYS A 1 547 ? 9.809 32.474 123.493 1.00 47.30 547 CYS A N 1
ATOM 4137 C CA . CYS A 1 547 ? 10.676 33.204 124.409 1.00 46.23 547 CYS A CA 1
ATOM 4138 C C . CYS A 1 547 ? 11.255 34.405 123.685 1.00 48.38 547 CYS A C 1
ATOM 4139 O O . CYS A 1 547 ? 11.604 34.317 122.499 1.00 47.54 547 CYS A O 1
ATOM 4142 N N . VAL A 1 548 ? 11.347 35.531 124.386 1.00 44.32 548 VAL A N 1
ATOM 4143 C CA . VAL A 1 548 ? 12.017 36.699 123.831 1.00 46.70 548 VAL A CA 1
ATOM 4144 C C . VAL A 1 548 ? 13.462 36.683 124.311 1.00 48.08 548 VAL A C 1
ATOM 4145 O O . VAL A 1 548 ? 13.729 36.766 125.509 1.00 44.76 548 VAL A O 1
ATOM 4149 N N . THR A 1 549 ? 14.398 36.548 123.378 1.00 47.39 549 THR A N 1
ATOM 4150 C CA . THR A 1 549 ? 15.780 36.276 123.755 1.00 45.24 549 THR A CA 1
ATOM 4151 C C . THR A 1 549 ? 16.779 37.250 123.154 1.00 46.30 549 THR A C 1
ATOM 4152 O O . THR A 1 549 ? 17.740 37.632 123.816 1.00 49.64 549 THR A O 1
ATOM 4156 N N . ASN A 1 550 ? 16.556 37.633 121.898 1.00 47.62 550 ASN A N 1
ATOM 4157 C CA . ASN A 1 550 ? 17.506 38.447 121.133 1.00 50.33 550 ASN A CA 1
ATOM 4158 C C . ASN A 1 550 ? 18.873 37.779 121.030 1.00 53.72 550 ASN A C 1
ATOM 4159 O O . ASN A 1 550 ? 19.888 38.443 120.826 1.00 56.24 550 ASN A O 1
ATOM 4164 N N . GLU A 1 551 ? 18.890 36.458 121.168 1.00 53.43 551 GLU A N 1
ATOM 4165 C CA . GLU A 1 551 ? 20.115 35.685 121.021 1.00 52.22 551 GLU A CA 1
ATOM 4166 C C . GLU A 1 551 ? 19.785 34.258 120.602 1.00 48.78 551 GLU A C 1
ATOM 4167 O O . GLU A 1 551 ? 18.631 33.834 120.690 1.00 45.24 551 GLU A O 1
ATOM 4173 N N . ASN A 1 552 ? 20.797 33.527 120.141 1.00 49.44 552 ASN A N 1
ATOM 4174 C CA . ASN A 1 552 ? 20.627 32.120 119.795 1.00 50.01 552 ASN A CA 1
ATOM 4175 C C . ASN A 1 552 ? 20.116 31.312 120.990 1.00 49.80 552 ASN A C 1
ATOM 4176 O O . ASN A 1 552 ? 20.479 31.587 122.137 1.00 48.37 552 ASN A O 1
ATOM 4181 N N . VAL A 1 553 ? 19.258 30.328 120.727 1.00 46.49 553 VAL A N 1
ATOM 4182 C CA . VAL A 1 553 ? 18.735 29.492 121.802 1.00 47.85 553 VAL A CA 1
ATOM 4183 C C . VAL A 1 553 ? 18.864 27.998 121.530 1.00 47.83 553 VAL A C 1
ATOM 4184 O O . VAL A 1 553 ? 18.979 27.557 120.388 1.00 46.92 553 VAL A O 1
ATOM 4188 N N . THR A 1 554 ? 18.842 27.230 122.612 1.00 50.99 554 THR A N 1
ATOM 4189 C CA . THR A 1 554 ? 18.787 25.779 122.549 1.00 45.61 554 THR A CA 1
ATOM 4190 C C . THR A 1 554 ? 17.564 25.304 123.320 1.00 44.89 554 THR A C 1
ATOM 4191 O O . THR A 1 554 ? 17.490 25.470 124.537 1.00 48.04 554 THR A O 1
ATOM 4203 N N . THR A 1 556 ? 15.414 22.109 124.487 1.00 44.45 556 THR A N 1
ATOM 4204 C CA . THR A 1 556 ? 15.498 20.661 124.640 1.00 45.25 556 THR A CA 1
ATOM 4205 C C . THR A 1 556 ? 14.257 20.091 125.305 1.00 47.02 556 THR A C 1
ATOM 4206 O O . THR A 1 556 ? 13.631 20.736 126.151 1.00 45.75 556 THR A O 1
ATOM 4210 N N . THR A 1 557 ? 13.905 18.874 124.912 1.00 38.42 557 THR A N 1
ATOM 4211 C CA . THR A 1 557 ? 12.855 18.140 125.592 1.00 43.30 557 THR A CA 1
ATOM 4212 C C . THR A 1 557 ? 13.202 16.664 125.593 1.00 43.68 557 THR A C 1
ATOM 4213 O O . THR A 1 557 ? 14.174 16.247 124.963 1.00 42.15 557 THR A O 1
ATOM 4225 N N . VAL A 1 559 ? 11.052 12.697 125.432 1.00 37.36 559 VAL A N 1
ATOM 4226 C CA . VAL A 1 559 ? 9.817 11.932 125.378 1.00 41.28 559 VAL A CA 1
ATOM 4227 C C . VAL A 1 559 ? 10.146 10.469 125.601 1.00 42.57 559 VAL A C 1
ATOM 4228 O O . VAL A 1 559 ? 11.281 10.040 125.384 1.00 41.76 559 VAL A O 1
ATOM 4232 N N . TRP A 1 560 ? 9.158 9.712 126.062 1.00 37.13 560 TRP A N 1
ATOM 4233 C CA . TRP A 1 560 ? 9.332 8.288 126.271 1.00 43.13 560 TRP A CA 1
ATOM 4234 C C . TRP A 1 560 ? 8.500 7.520 125.254 1.00 45.24 560 TRP A C 1
ATOM 4235 O O . TRP A 1 560 ? 7.270 7.518 125.323 1.00 48.98 560 TRP A O 1
ATOM 4246 N N . CYS A 1 561 ? 9.175 6.885 124.299 1.00 43.14 561 CYS A N 1
ATOM 4247 C CA . CYS A 1 561 ? 8.498 6.080 123.292 1.00 40.72 561 CYS A CA 1
ATOM 4248 C C . CYS A 1 561 ? 8.111 4.727 123.856 1.00 41.67 561 CYS A C 1
ATOM 4249 O O . CYS A 1 561 ? 8.968 3.985 124.335 1.00 45.44 561 CYS A O 1
ATOM 4252 N N . GLU A 1 562 ? 6.823 4.404 123.788 1.00 43.76 562 GLU A N 1
ATOM 4253 C CA . GLU A 1 562 ? 6.306 3.152 124.338 1.00 45.95 562 GLU A CA 1
ATOM 4254 C C . GLU A 1 562 ? 6.562 1.965 123.414 1.00 48.12 562 GLU A C 1
ATOM 4255 O O . GLU A 1 562 ? 6.518 0.816 123.848 1.00 49.05 562 GLU A O 1
ATOM 4261 N N . GLU A 1 563 ? 6.814 2.250 122.139 1.00 50.12 563 GLU A N 1
ATOM 4262 C CA . GLU A 1 563 ? 6.978 1.215 121.120 1.00 45.75 563 GLU A CA 1
ATOM 4263 C C . GLU A 1 563 ? 8.247 1.414 120.320 1.00 45.47 563 GLU A C 1
ATOM 4264 O O . GLU A 1 563 ? 8.736 2.537 120.197 1.00 45.85 563 GLU A O 1
ATOM 4270 N N . GLU A 1 564 ? 8.770 0.327 119.760 1.00 43.42 564 GLU A N 1
ATOM 4271 C CA . GLU A 1 564 ? 9.823 0.426 118.759 1.00 43.52 564 GLU A CA 1
ATOM 4272 C C . GLU A 1 564 ? 9.204 0.816 117.415 1.00 43.88 564 GLU A C 1
ATOM 4273 O O . GLU A 1 564 ? 8.010 0.625 117.197 1.00 45.93 564 GLU A O 1
ATOM 4279 N N . GLY A 1 565 ? 10.015 1.370 116.522 1.00 44.47 565 GLY A N 1
ATOM 4280 C CA . GLY A 1 565 ? 9.552 1.697 115.186 1.00 45.68 565 GLY A CA 1
ATOM 4281 C C . GLY A 1 565 ? 8.866 3.044 115.066 1.00 47.61 565 GLY A C 1
ATOM 4282 O O . GLY A 1 565 ? 8.286 3.358 114.029 1.00 50.22 565 GLY A O 1
ATOM 4291 N N . THR A 1 567 ? 8.382 7.263 114.959 1.00 44.48 567 THR A N 1
ATOM 4292 C CA . THR A 1 567 ? 9.024 8.347 114.229 1.00 44.60 567 THR A CA 1
ATOM 4293 C C . THR A 1 567 ? 8.590 9.689 114.779 1.00 46.10 567 THR A C 1
ATOM 4294 O O . THR A 1 567 ? 7.642 9.764 115.557 1.00 48.14 567 THR A O 1
ATOM 4298 N N . VAL A 1 568 ? 9.271 10.753 114.362 1.00 47.20 568 VAL A N 1
ATOM 4299 C CA . VAL A 1 568 ? 8.879 12.093 114.784 1.00 47.82 568 VAL A CA 1
ATOM 4300 C C . VAL A 1 568 ? 8.982 13.103 113.637 1.00 48.33 568 VAL A C 1
ATOM 4301 O O . VAL A 1 568 ? 9.848 12.997 112.770 1.00 47.46 568 VAL A O 1
ATOM 4305 N N . SER A 1 569 ? 8.062 14.062 113.634 1.00 49.20 569 SER A N 1
ATOM 4306 C CA . SER A 1 569 ? 8.072 15.164 112.685 1.00 45.34 569 SER A CA 1
ATOM 4307 C C . SER A 1 569 ? 8.141 16.469 113.446 1.00 42.33 569 SER A C 1
ATOM 4308 O O . SER A 1 569 ? 7.661 16.559 114.573 1.00 46.43 569 SER A O 1
ATOM 4311 N N . LEU A 1 570 ? 8.722 17.482 112.818 1.00 39.46 570 LEU A N 1
ATOM 4312 C CA . LEU A 1 570 ? 8.859 18.790 113.437 1.00 40.52 570 LEU A CA 1
ATOM 4313 C C . LEU A 1 570 ? 7.913 19.822 112.829 1.00 42.65 570 LEU A C 1
ATOM 4314 O O . LEU A 1 570 ? 7.777 19.912 111.606 1.00 41.51 570 LEU A O 1
ATOM 4319 N N . LEU A 1 571 ? 7.260 20.604 113.682 1.00 40.76 571 LEU A N 1
ATOM 4320 C CA . LEU A 1 571 ? 6.528 21.775 113.209 1.00 40.51 571 LEU A CA 1
ATOM 4321 C C . LEU A 1 571 ? 7.150 23.056 113.749 1.00 42.37 571 LEU A C 1
ATOM 4322 O O . LEU A 1 571 ? 7.206 23.263 114.961 1.00 41.93 571 LEU A O 1
ATOM 4327 N N . GLU A 1 572 ? 7.620 23.912 112.848 1.00 39.87 572 GLU A N 1
ATOM 4328 C CA . GLU A 1 572 ? 8.044 25.251 113.232 1.00 40.15 572 GLU A CA 1
ATOM 4329 C C . GLU A 1 572 ? 6.911 26.209 112.872 1.00 40.38 572 GLU A C 1
ATOM 4330 O O . GLU A 1 572 ? 6.734 26.564 111.713 1.00 55.31 572 GLU A O 1
ATOM 4336 N N . PRO A 1 573 ? 6.121 26.609 113.880 1.00 40.29 573 PRO A N 1
ATOM 4337 C CA . PRO A 1 573 ? 4.818 27.260 113.687 1.00 43.99 573 PRO A CA 1
ATOM 4338 C C . PRO A 1 573 ? 4.870 28.706 113.204 1.00 46.31 573 PRO A C 1
ATOM 4339 O O . PRO A 1 573 ? 3.865 29.191 112.694 1.00 46.52 573 PRO A O 1
ATOM 4343 N N . TRP A 1 574 ? 6.000 29.385 113.375 1.00 45.64 574 TRP A N 1
ATOM 4344 C CA . TRP A 1 574 ? 6.141 30.754 112.887 1.00 43.74 574 TRP A CA 1
ATOM 4345 C C . TRP A 1 574 ? 7.605 31.154 112.823 1.00 45.31 574 TRP A C 1
ATOM 4346 O O . TRP A 1 574 ? 8.239 31.386 113.851 1.00 45.82 574 TRP A O 1
ATOM 4357 N N . THR A 1 575 ? 8.127 31.253 111.605 1.00 44.72 575 THR A N 1
ATOM 4358 C CA . THR A 1 575 ? 9.553 31.439 111.394 1.00 44.71 575 THR A CA 1
ATOM 4359 C C . THR A 1 575 ? 9.948 32.911 111.440 1.00 47.20 575 THR A C 1
ATOM 4360 O O . THR A 1 575 ? 11.084 33.265 111.128 1.00 46.21 575 THR A O 1
ATOM 4364 N N . ASN A 1 576 ? 8.996 33.745 111.858 1.00 49.91 576 ASN A N 1
ATOM 4365 C CA . ASN A 1 576 ? 9.179 35.181 112.085 1.00 49.93 576 ASN A CA 1
ATOM 4366 C C . ASN A 1 576 ? 10.163 35.870 111.134 1.00 49.93 576 ASN A C 1
ATOM 4367 O O . ASN A 1 576 ? 9.914 35.941 109.928 1.00 50.21 576 ASN A O 1
ATOM 4372 N N . ALA A 1 577 ? 11.270 36.379 111.668 1.00 48.19 577 ALA A N 1
ATOM 4373 C CA . ALA A 1 577 ? 12.216 37.148 110.856 1.00 49.65 577 ALA A CA 1
ATOM 4374 C C . ALA A 1 577 ? 13.440 36.334 110.437 1.00 50.05 577 ALA A C 1
ATOM 4375 O O . ALA A 1 577 ? 14.509 36.897 110.198 1.00 50.99 577 ALA A O 1
ATOM 4377 N N . ALA A 1 578 ? 13.284 35.017 110.340 1.00 47.13 578 ALA A N 1
ATOM 4378 C CA . ALA A 1 578 ? 14.401 34.153 109.970 1.00 48.23 578 ALA A CA 1
ATOM 4379 C C . ALA A 1 578 ? 14.848 34.398 108.535 1.00 51.67 578 ALA A C 1
ATOM 4380 O O . ALA A 1 578 ? 14.053 34.775 107.672 1.00 50.32 578 ALA A O 1
ATOM 4382 N N . VAL A 1 579 ? 16.135 34.184 108.295 1.00 53.94 579 VAL A N 1
ATOM 4383 C CA . VAL A 1 579 ? 16.725 34.359 106.977 1.00 49.91 579 VAL A CA 1
ATOM 4384 C C . VAL A 1 579 ? 17.257 33.021 106.490 1.00 50.13 579 VAL A C 1
ATOM 4385 O O . VAL A 1 579 ? 17.849 32.272 107.264 1.00 50.35 579 VAL A O 1
ATOM 4389 N N . VAL A 1 580 ? 17.030 32.723 105.214 1.00 52.42 580 VAL A N 1
ATOM 4390 C CA . VAL A 1 580 ? 17.509 31.490 104.597 1.00 52.18 580 VAL A CA 1
ATOM 4391 C C . VAL A 1 580 ? 19.017 31.308 104.778 1.00 51.12 580 VAL A C 1
ATOM 4392 O O . VAL A 1 580 ? 19.802 32.202 104.458 1.00 48.97 580 VAL A O 1
ATOM 4396 N N . GLY A 1 581 ? 19.413 30.152 105.303 1.00 50.00 581 GLY A N 1
ATOM 4397 C CA . GLY A 1 581 ? 20.821 29.825 105.438 1.00 49.68 581 GLY A CA 1
ATOM 4398 C C . GLY A 1 581 ? 21.302 29.719 106.873 1.00 52.18 581 GLY A C 1
ATOM 4399 O O . GLY A 1 581 ? 22.347 29.120 107.140 1.00 54.62 581 GLY A O 1
ATOM 4400 N N . GLN A 1 582 ? 20.551 30.310 107.797 1.00 47.48 582 GLN A N 1
ATOM 4401 C CA . GLN A 1 582 ? 20.890 30.232 109.213 1.00 48.31 582 GLN A CA 1
ATOM 4402 C C . GLN A 1 582 ? 20.892 28.767 109.648 1.00 48.77 582 GLN A C 1
ATOM 4403 O O . GLN A 1 582 ? 20.126 27.956 109.124 1.00 49.80 582 GLN A O 1
ATOM 4409 N N . SER A 1 583 ? 21.771 28.427 110.585 1.00 47.76 583 SER A N 1
ATOM 4410 C CA . SER A 1 583 ? 21.988 27.032 110.963 1.00 49.44 583 SER A CA 1
ATOM 4411 C C . SER A 1 583 ? 21.021 26.523 112.026 1.00 50.60 583 SER A C 1
ATOM 4412 O O . SER A 1 583 ? 21.446 26.076 113.092 1.00 52.07 583 SER A O 1
ATOM 4415 N N . HIS A 1 584 ? 19.726 26.591 111.739 1.00 48.79 584 HIS A N 1
ATOM 4416 C CA . HIS A 1 584 ? 18.727 25.953 112.587 1.00 46.17 584 HIS A CA 1
ATOM 4417 C C . HIS A 1 584 ? 18.792 24.452 112.379 1.00 46.11 584 HIS A C 1
ATOM 4418 O O . HIS A 1 584 ? 18.683 23.978 111.250 1.00 51.98 584 HIS A O 1
ATOM 4425 N N . ASN A 1 585 ? 18.975 23.695 113.451 1.00 45.89 585 ASN A N 1
ATOM 4426 C CA . ASN A 1 585 ? 18.997 22.248 113.307 1.00 50.22 585 ASN A CA 1
ATOM 4427 C C . ASN A 1 585 ? 18.426 21.519 114.516 1.00 48.07 585 ASN A C 1
ATOM 4428 O O . ASN A 1 585 ? 18.191 22.111 115.571 1.00 47.95 585 ASN A O 1
ATOM 4433 N N . ILE A 1 586 ? 18.192 20.226 114.342 1.00 46.32 586 ILE A N 1
ATOM 4434 C CA . ILE A 1 586 ? 17.594 19.417 115.385 1.00 44.81 586 ILE A CA 1
ATOM 4435 C C . ILE A 1 586 ? 18.303 18.074 115.446 1.00 45.60 586 ILE A C 1
ATOM 4436 O O . ILE A 1 586 ? 18.841 17.600 114.449 1.00 46.37 586 ILE A O 1
ATOM 4441 N N . ARG A 1 587 ? 18.317 17.476 116.630 1.00 47.03 587 ARG A N 1
ATOM 4442 C CA . ARG A 1 587 ? 19.066 16.253 116.864 1.00 46.75 587 ARG A CA 1
ATOM 4443 C C . ARG A 1 587 ? 18.346 15.384 117.886 1.00 45.49 587 ARG A C 1
ATOM 4444 O O . ARG A 1 587 ? 17.788 15.897 118.859 1.00 46.81 587 ARG A O 1
ATOM 4452 N N . VAL A 1 588 ? 18.341 14.074 117.665 1.00 41.11 588 VAL A N 1
ATOM 4453 C CA . VAL A 1 588 ? 17.761 13.166 118.646 1.00 42.08 588 VAL A CA 1
ATOM 4454 C C . VAL A 1 588 ? 18.767 12.122 119.115 1.00 44.20 588 VAL A C 1
ATOM 4455 O O . VAL A 1 588 ? 19.418 11.455 118.305 1.00 43.70 588 VAL A O 1
ATOM 4459 N N . GLU A 1 589 ? 18.886 11.988 120.432 1.00 42.64 589 GLU A N 1
ATOM 4460 C CA . GLU A 1 589 ? 19.750 10.982 121.030 1.00 44.47 589 GLU A CA 1
ATOM 4461 C C . GLU A 1 589 ? 18.932 9.982 121.843 1.00 44.77 589 GLU A C 1
ATOM 4462 O O . GLU A 1 589 ? 18.031 10.367 122.593 1.00 38.79 589 GLU A O 1
ATOM 4468 N N . SER A 1 590 ? 19.250 8.700 121.689 1.00 43.65 590 SER A N 1
ATOM 4469 C CA . SER A 1 590 ? 18.583 7.645 122.449 1.00 39.07 590 SER A CA 1
ATOM 4470 C C . SER A 1 590 ? 19.376 6.345 122.387 1.00 39.39 590 SER A C 1
ATOM 4471 O O . SER A 1 590 ? 19.683 5.863 121.311 1.00 42.32 590 SER A O 1
ATOM 4474 N N . PRO A 1 591 ? 19.705 5.762 123.548 1.00 49.83 591 PRO A N 1
ATOM 4475 C CA . PRO A 1 591 ? 19.348 6.226 124.893 1.00 43.87 591 PRO A CA 1
ATOM 4476 C C . PRO A 1 591 ? 20.075 7.509 125.307 1.00 43.30 591 PRO A C 1
ATOM 4477 O O . PRO A 1 591 ? 21.015 7.964 124.642 1.00 41.28 591 PRO A O 1
ATOM 4481 N N . VAL A 1 592 ? 19.613 8.085 126.407 1.00 41.18 592 VAL A N 1
ATOM 4482 C CA . VAL A 1 592 ? 20.046 9.400 126.842 1.00 44.14 592 VAL A CA 1
ATOM 4483 C C . VAL A 1 592 ? 21.044 9.281 127.975 1.00 47.86 592 VAL A C 1
ATOM 4484 O O . VAL A 1 592 ? 20.981 8.340 128.768 1.00 50.34 592 VAL A O 1
ATOM 4488 N N . GLY A 1 593 ? 21.966 10.233 128.054 1.00 45.03 593 GLY A N 1
ATOM 4489 C CA . GLY A 1 593 ? 22.869 10.299 129.184 1.00 49.63 593 GLY A CA 1
ATOM 4490 C C . GLY A 1 593 ? 23.956 11.327 128.988 1.00 49.59 593 GLY A C 1
ATOM 4491 O O . GLY A 1 593 ? 23.952 12.075 128.009 1.00 46.90 593 GLY A O 1
ATOM 4492 N N . LYS A 1 594 ? 24.883 11.372 129.935 1.00 48.64 594 LYS A N 1
ATOM 4493 C CA . LYS A 1 594 ? 26.076 12.181 129.779 1.00 48.00 594 LYS A CA 1
ATOM 4494 C C . LYS A 1 594 ? 26.883 11.594 128.635 1.00 50.33 594 LYS A C 1
ATOM 4495 O O . LYS A 1 594 ? 27.292 10.435 128.696 1.00 52.42 594 LYS A O 1
ATOM 4501 N N . ALA A 1 595 ? 27.072 12.384 127.580 1.00 49.11 595 ALA A N 1
ATOM 4502 C CA . ALA A 1 595 ? 27.840 11.961 126.413 1.00 48.11 595 ALA A CA 1
ATOM 4503 C C . ALA A 1 595 ? 29.229 11.475 126.800 1.00 47.08 595 ALA A C 1
ATOM 4504 O O . ALA A 1 595 ? 29.886 12.072 127.652 1.00 50.29 595 ALA A O 1
ATOM 4506 N N . LEU A 1 596 ? 29.666 10.386 126.180 1.00 45.13 596 LEU A N 1
ATOM 4507 C CA . LEU A 1 596 ? 31.022 9.895 126.384 1.00 46.96 596 LEU A CA 1
ATOM 4508 C C . LEU A 1 596 ? 32.045 10.940 125.945 1.00 51.77 596 LEU A C 1
ATOM 4509 O O . LEU A 1 596 ? 31.826 11.676 124.980 1.00 52.10 596 LEU A O 1
ATOM 4514 N N . PHE A 1 597 ? 33.161 10.997 126.664 1.00 55.20 597 PHE A N 1
ATOM 4515 C CA . PHE A 1 597 ? 34.198 11.991 126.408 1.00 55.24 597 PHE A CA 1
ATOM 4516 C C . PHE A 1 597 ? 34.889 11.752 125.069 1.00 58.12 597 PHE A C 1
ATOM 4517 O O . PHE A 1 597 ? 35.566 10.741 124.878 1.00 56.84 597 PHE A O 1
ATOM 4525 N N . GLU A 1 598 ? 34.723 12.696 124.145 1.00 61.22 598 GLU A N 1
ATOM 4526 C CA . GLU A 1 598 ? 35.320 12.594 122.815 1.00 64.85 598 GLU A CA 1
ATOM 4527 C C . GLU A 1 598 ? 36.820 12.859 122.856 1.00 67.29 598 GLU A C 1
ATOM 4528 O O . GLU A 1 598 ? 37.339 13.631 122.051 1.00 69.81 598 GLU A O 1
ATOM 4534 N N . SER A 1 599 ? 37.515 12.222 123.793 1.00 65.78 599 SER A N 1
ATOM 4535 C CA . SER A 1 599 ? 38.938 12.459 123.973 1.00 67.60 599 SER A CA 1
ATOM 4536 C C . SER A 1 599 ? 39.583 11.323 124.747 1.00 68.44 599 SER A C 1
ATOM 4537 O O . SER A 1 599 ? 38.943 10.309 125.024 1.00 71.27 599 SER A O 1
ATOM 4540 N N . GLY A 1 600 ? 40.853 11.500 125.094 1.00 64.18 600 GLY A N 1
ATOM 4541 C CA . GLY A 1 600 ? 41.556 10.538 125.919 1.00 62.59 600 GLY A CA 1
ATOM 4542 C C . GLY A 1 600 ? 41.863 9.227 125.224 1.00 61.33 600 GLY A C 1
ATOM 4543 O O . GLY A 1 600 ? 41.954 9.160 123.998 1.00 60.27 600 GLY A O 1
ATOM 4544 N N . GLU A 1 601 ? 42.016 8.178 126.025 1.00 62.17 601 GLU A N 1
ATOM 4545 C CA . GLU A 1 601 ? 42.433 6.868 125.542 1.00 63.99 601 GLU A CA 1
ATOM 4546 C C . GLU A 1 601 ? 41.406 6.222 124.615 1.00 64.79 601 GLU A C 1
ATOM 4547 O O . GLU A 1 601 ? 41.767 5.584 123.629 1.00 64.58 601 GLU A O 1
ATOM 4553 N N . TYR A 1 602 ? 40.127 6.392 124.936 1.00 66.81 602 TYR A N 1
ATOM 4554 C CA . TYR A 1 602 ? 39.059 5.731 124.192 1.00 63.17 602 TYR A CA 1
ATOM 4555 C C . TYR A 1 602 ? 38.239 6.709 123.361 1.00 63.14 602 TYR A C 1
ATOM 4556 O O . TYR A 1 602 ? 37.021 6.569 123.250 1.00 60.05 602 TYR A O 1
ATOM 4565 N N . GLN A 1 603 ? 38.915 7.691 122.771 1.00 67.93 603 GLN A N 1
ATOM 4566 C CA . GLN A 1 603 ? 38.255 8.691 121.937 1.00 68.12 603 GLN A CA 1
ATOM 4567 C C . GLN A 1 603 ? 37.500 8.068 120.763 1.00 65.83 603 GLN A C 1
ATOM 4568 O O . GLN A 1 603 ? 36.385 8.484 120.447 1.00 61.89 603 GLN A O 1
ATOM 4574 N N . GLU A 1 604 ? 38.100 7.068 120.126 1.00 67.96 604 GLU A N 1
ATOM 4575 C CA . GLU A 1 604 ? 37.472 6.444 118.965 1.00 71.35 604 GLU A CA 1
ATOM 4576 C C . GLU A 1 604 ? 36.222 5.656 119.351 1.00 65.12 604 GLU A C 1
ATOM 4577 O O . GLU A 1 604 ? 35.169 5.808 118.729 1.00 62.59 604 GLU A O 1
ATOM 4583 N N . ARG A 1 605 ? 36.347 4.811 120.370 1.00 61.17 605 ARG A N 1
ATOM 4584 C CA . ARG A 1 605 ? 35.215 4.035 120.861 1.00 54.09 605 ARG A CA 1
ATOM 4585 C C . ARG A 1 605 ? 34.106 4.971 121.332 1.00 52.71 605 ARG A C 1
ATOM 4586 O O . ARG A 1 605 ? 32.927 4.763 121.037 1.00 49.48 605 ARG A O 1
ATOM 4594 N N . ASN A 1 606 ? 34.496 6.018 122.049 1.00 51.92 606 ASN A N 1
ATOM 4595 C CA . ASN A 1 606 ? 33.533 6.974 122.570 1.00 50.69 606 ASN A CA 1
ATOM 4596 C C . ASN A 1 606 ? 32.797 7.720 121.466 1.00 50.08 606 ASN A C 1
ATOM 4597 O O . ASN A 1 606 ? 31.584 7.925 121.546 1.00 50.66 606 ASN A O 1
ATOM 4602 N N . THR A 1 607 ? 33.531 8.118 120.434 1.00 49.36 607 THR A N 1
ATOM 4603 C CA . THR A 1 607 ? 32.933 8.789 119.287 1.00 48.30 607 THR A CA 1
ATOM 4604 C C . THR A 1 607 ? 31.959 7.863 118.560 1.00 46.17 607 THR A C 1
ATOM 4605 O O . THR A 1 607 ? 30.873 8.278 118.141 1.00 46.50 607 THR A O 1
ATOM 4609 N N . GLN A 1 608 ? 32.359 6.604 118.422 1.00 45.26 608 GLN A N 1
ATOM 4610 C CA . GLN A 1 608 ? 31.521 5.585 117.809 1.00 46.86 608 GLN A CA 1
ATOM 4611 C C . GLN A 1 608 ? 30.186 5.435 118.543 1.00 48.22 608 GLN A C 1
ATOM 4612 O O . GLN A 1 608 ? 29.121 5.478 117.925 1.00 51.11 608 GLN A O 1
ATOM 4618 N N . ILE A 1 609 ? 30.243 5.283 119.863 1.00 47.09 609 ILE A N 1
ATOM 4619 C CA . ILE A 1 609 ? 29.036 5.039 120.649 1.00 43.24 609 ILE A CA 1
ATOM 4620 C C . ILE A 1 609 ? 28.115 6.266 120.679 1.00 42.69 609 ILE A C 1
ATOM 4621 O O . ILE A 1 609 ? 26.896 6.128 120.580 1.00 45.38 609 ILE A O 1
ATOM 4626 N N . ASN A 1 610 ? 28.691 7.460 120.794 1.00 42.82 610 ASN A N 1
ATOM 4627 C CA . ASN A 1 610 ? 27.900 8.688 120.727 1.00 46.59 610 ASN A CA 1
ATOM 4628 C C . ASN A 1 610 ? 27.182 8.846 119.387 1.00 50.25 610 ASN A C 1
ATOM 4629 O O . ASN A 1 610 ? 26.021 9.268 119.339 1.00 53.71 610 ASN A O 1
ATOM 4634 N N . ALA A 1 611 ? 27.874 8.504 118.301 1.00 50.06 611 ALA A N 1
ATOM 4635 C CA . ALA A 1 611 ? 27.281 8.557 116.970 1.00 45.46 611 ALA A CA 1
ATOM 4636 C C . ALA A 1 611 ? 26.116 7.584 116.874 1.00 46.06 611 ALA A C 1
ATOM 4637 O O . ALA A 1 611 ? 25.060 7.917 116.335 1.00 46.33 611 ALA A O 1
ATOM 4639 N N . TYR A 1 612 ? 26.317 6.385 117.407 1.00 42.51 612 TYR A N 1
ATOM 4640 C CA . TYR A 1 612 ? 25.273 5.374 117.443 1.00 51.32 612 TYR A CA 1
ATOM 4641 C C . TYR A 1 612 ? 24.045 5.866 118.229 1.00 52.26 612 TYR A C 1
ATOM 4642 O O . TYR A 1 612 ? 22.909 5.626 117.814 1.00 51.56 612 TYR A O 1
ATOM 4651 N N . ARG A 1 613 ? 24.282 6.555 119.350 1.00 54.52 613 ARG A N 1
ATOM 4652 C CA . ARG A 1 613 ? 23.206 7.139 120.165 1.00 52.15 613 ARG A CA 1
ATOM 4653 C C . ARG A 1 613 ? 22.408 8.164 119.389 1.00 52.75 613 ARG A C 1
ATOM 4654 O O . ARG A 1 613 ? 21.204 8.309 119.583 1.00 52.40 613 ARG A O 1
ATOM 4662 N N . THR A 1 614 ? 23.110 8.919 118.555 1.00 52.94 614 THR A N 1
ATOM 4663 C CA . THR A 1 614 ? 22.493 10.002 117.808 1.00 52.13 614 THR A CA 1
ATOM 4664 C C . THR A 1 614 ? 21.750 9.415 116.621 1.00 49.62 614 THR A C 1
ATOM 4665 O O . THR A 1 614 ? 22.348 9.101 115.594 1.00 50.31 614 THR A O 1
ATOM 4669 N N . VAL A 1 615 ? 20.440 9.266 116.780 1.00 47.51 615 VAL A N 1
ATOM 4670 C CA . VAL A 1 615 ? 19.622 8.522 115.832 1.00 46.65 615 VAL A CA 1
ATOM 4671 C C . VAL A 1 615 ? 19.016 9.409 114.747 1.00 45.68 615 VAL A C 1
ATOM 4672 O O . VAL A 1 615 ? 18.547 8.909 113.724 1.00 46.95 615 VAL A O 1
ATOM 4676 N N . LEU A 1 616 ? 19.026 10.720 114.978 1.00 43.66 616 LEU A N 1
ATOM 4677 C CA . LEU A 1 616 ? 18.549 11.702 114.000 1.00 44.68 616 LEU A CA 1
ATOM 4678 C C . LEU A 1 616 ? 19.350 12.992 114.135 1.00 42.23 616 LEU A C 1
ATOM 4679 O O . LEU A 1 616 ? 19.761 13.353 115.229 1.00 47.83 616 LEU A O 1
ATOM 4684 N N . ASN A 1 617 ? 19.556 13.684 113.021 1.00 45.39 617 ASN A N 1
ATOM 4685 C CA . ASN A 1 617 ? 20.328 14.919 113.003 1.00 46.02 617 ASN A CA 1
ATOM 4686 C C . ASN A 1 617 ? 20.186 15.642 111.661 1.00 48.59 617 ASN A C 1
ATOM 4687 O O . ASN A 1 617 ? 20.222 15.005 110.610 1.00 50.85 617 ASN A O 1
ATOM 4692 N N . GLY A 1 618 ? 20.021 16.964 111.689 1.00 48.73 618 GLY A N 1
ATOM 4693 C CA . GLY A 1 618 ? 19.981 17.731 110.453 1.00 48.92 618 GLY A CA 1
ATOM 4694 C C . GLY A 1 618 ? 19.328 19.101 110.520 1.00 49.64 618 GLY A C 1
ATOM 4695 O O . GLY A 1 618 ? 18.792 19.498 111.552 1.00 50.48 618 GLY A O 1
ATOM 4696 N N . LYS A 1 619 ? 19.385 19.820 109.400 1.00 53.06 619 LYS A N 1
ATOM 4697 C CA . LYS A 1 619 ? 18.781 21.147 109.249 1.00 52.04 619 LYS A CA 1
ATOM 4698 C C . LYS A 1 619 ? 17.260 21.091 109.248 1.00 53.18 619 LYS A C 1
ATOM 4699 O O . LYS A 1 619 ? 16.667 20.155 108.711 1.00 56.21 619 LYS A O 1
ATOM 4705 N N . THR A 1 620 ? 16.630 22.105 109.837 1.00 50.22 620 THR A N 1
ATOM 4706 C CA . THR A 1 620 ? 15.176 22.210 109.824 1.00 49.23 620 THR A CA 1
ATOM 4707 C C . THR A 1 620 ? 14.707 22.953 108.571 1.00 49.08 620 THR A C 1
ATOM 4708 O O . THR A 1 620 ? 15.508 23.586 107.877 1.00 48.00 620 THR A O 1
ATOM 4712 N N . ALA A 1 621 ? 13.411 22.870 108.285 1.00 48.06 621 ALA A N 1
ATOM 4713 C CA . ALA A 1 621 ? 12.841 23.512 107.104 1.00 47.35 621 ALA A CA 1
ATOM 4714 C C . ALA A 1 621 ? 13.040 25.026 107.135 1.00 50.15 621 ALA A C 1
ATOM 4715 O O . ALA A 1 621 ? 13.244 25.653 106.095 1.00 51.66 621 ALA A O 1
ATOM 4725 N N . SER A 1 623 ? 15.528 26.643 108.030 1.00 45.55 623 SER A N 1
ATOM 4726 C CA . SER A 1 623 ? 16.861 26.933 107.516 1.00 50.28 623 SER A CA 1
ATOM 4727 C C . SER A 1 623 ? 16.863 27.029 105.990 1.00 52.70 623 SER A C 1
ATOM 4728 O O . SER A 1 623 ? 17.690 27.723 105.389 1.00 51.86 623 SER A O 1
ATOM 4731 N N . TYR A 1 624 ? 15.921 26.324 105.374 1.00 53.19 624 TYR A N 1
ATOM 4732 C CA . TYR A 1 624 ? 15.797 26.283 103.929 1.00 49.31 624 TYR A CA 1
ATOM 4733 C C . TYR A 1 624 ? 14.935 27.414 103.380 1.00 49.50 624 TYR A C 1
ATOM 4734 O O . TYR A 1 624 ? 15.245 27.985 102.334 1.00 50.58 624 TYR A O 1
ATOM 4743 N N . PHE A 1 625 ? 13.848 27.733 104.078 1.00 46.42 625 PHE A N 1
ATOM 4744 C CA . PHE A 1 625 ? 12.823 28.587 103.485 1.00 47.91 625 PHE A CA 1
ATOM 4745 C C . PHE A 1 625 ? 12.678 29.962 104.146 1.00 49.94 625 PHE A C 1
ATOM 4746 O O . PHE A 1 625 ? 12.080 30.873 103.570 1.00 44.37 625 PHE A O 1
ATOM 4754 N N . GLY A 1 626 ? 13.244 30.117 105.337 1.00 47.50 626 GLY A N 1
ATOM 4755 C CA . GLY A 1 626 ? 13.334 31.425 105.966 1.00 47.27 626 GLY A CA 1
ATOM 4756 C C . GLY A 1 626 ? 12.086 31.882 106.695 1.00 46.67 626 GLY A C 1
ATOM 4757 O O . GLY A 1 626 ? 11.221 31.077 107.035 1.00 45.77 626 GLY A O 1
ATOM 4758 N N . GLY A 1 627 ? 11.991 33.190 106.915 1.00 44.36 627 GLY A N 1
ATOM 4759 C CA . GLY A 1 627 ? 10.965 33.764 107.769 1.00 45.88 627 GLY A CA 1
ATOM 4760 C C . GLY A 1 627 ? 9.571 33.927 107.191 1.00 45.67 627 GLY A C 1
ATOM 4761 O O . GLY A 1 627 ? 9.344 33.726 105.998 1.00 48.13 627 GLY A O 1
ATOM 4762 N N . GLY A 1 628 ? 8.631 34.287 108.060 1.00 46.76 628 GLY A N 1
ATOM 4763 C CA . GLY A 1 628 ? 7.266 34.583 107.660 1.00 46.65 628 GLY A CA 1
ATOM 4764 C C . GLY A 1 628 ? 6.462 33.367 107.244 1.00 48.24 628 GLY A C 1
ATOM 4765 O O . GLY A 1 628 ? 5.473 33.483 106.521 1.00 48.71 628 GLY A O 1
ATOM 4766 N N . LYS A 1 629 ? 6.880 32.195 107.708 1.00 49.72 629 LYS A N 1
ATOM 4767 C CA . LYS A 1 629 ? 6.258 30.950 107.275 1.00 50.09 629 LYS A CA 1
ATOM 4768 C C . LYS A 1 629 ? 5.912 30.011 108.436 1.00 49.37 629 LYS A C 1
ATOM 4769 O O . LYS A 1 629 ? 6.324 30.224 109.583 1.00 47.48 629 LYS A O 1
ATOM 4775 N N . THR A 1 630 ? 5.127 28.985 108.119 1.00 47.14 630 THR A N 1
ATOM 4776 C CA . THR A 1 630 ? 4.878 27.866 109.014 1.00 45.09 630 THR A CA 1
ATOM 4777 C C . THR A 1 630 ? 5.345 26.597 108.301 1.00 48.79 630 THR A C 1
ATOM 4778 O O . THR A 1 630 ? 4.887 26.291 107.196 1.00 52.33 630 THR A O 1
ATOM 4782 N N . LEU A 1 631 ? 6.275 25.870 108.913 1.00 46.18 631 LEU A N 1
ATOM 4783 C CA . LEU A 1 631 ? 6.996 24.828 108.183 1.00 46.51 631 LEU A CA 1
ATOM 4784 C C . LEU A 1 631 ? 7.090 23.502 108.919 1.00 45.03 631 LEU A C 1
ATOM 4785 O O . LEU A 1 631 ? 7.234 23.457 110.139 1.00 49.15 631 LEU A O 1
ATOM 4790 N N . THR A 1 632 ? 7.037 22.419 108.154 1.00 43.82 632 THR A N 1
ATOM 4791 C CA . THR A 1 632 ? 7.092 21.083 108.722 1.00 41.41 632 THR A CA 1
ATOM 4792 C C . THR A 1 632 ? 8.331 20.328 108.248 1.00 42.72 632 THR A C 1
ATOM 4793 O O . THR A 1 632 ? 8.704 20.403 107.073 1.00 43.05 632 THR A O 1
ATOM 4797 N N . THR A 1 633 ? 8.974 19.615 109.171 1.00 40.04 633 THR A N 1
ATOM 4798 C CA . THR A 1 633 ? 10.167 18.834 108.853 1.00 46.14 633 THR A CA 1
ATOM 4799 C C . THR A 1 633 ? 10.023 17.387 109.281 1.00 46.56 633 THR A C 1
ATOM 4800 O O . THR A 1 633 ? 9.895 17.104 110.472 1.00 48.75 633 THR A O 1
ATOM 4804 N N . TYR A 1 634 ? 10.056 16.461 108.331 1.00 40.12 634 TYR A N 1
ATOM 4805 C CA . TYR A 1 634 ? 10.102 15.057 108.713 1.00 46.10 634 TYR A CA 1
ATOM 4806 C C . TYR A 1 634 ? 11.497 14.743 109.218 1.00 47.04 634 TYR A C 1
ATOM 4807 O O . TYR A 1 634 ? 12.493 15.187 108.641 1.00 40.32 634 TYR A O 1
ATOM 4824 N N . GLY A 1 636 ? 12.410 11.304 111.373 1.00 47.51 636 GLY A N 1
ATOM 4825 C CA . GLY A 1 636 ? 12.643 9.877 111.228 1.00 43.50 636 GLY A CA 1
ATOM 4826 C C . GLY A 1 636 ? 12.497 9.054 112.496 1.00 47.41 636 GLY A C 1
ATOM 4827 O O . GLY A 1 636 ? 11.851 9.475 113.461 1.00 48.20 636 GLY A O 1
ATOM 4828 N N . ARG A 1 637 ? 13.122 7.878 112.495 1.00 46.64 637 ARG A N 1
ATOM 4829 C CA . ARG A 1 637 ? 12.920 6.886 113.552 1.00 44.86 637 ARG A CA 1
ATOM 4830 C C . ARG A 1 637 ? 13.473 7.273 114.919 1.00 43.03 637 ARG A C 1
ATOM 4831 O O . ARG A 1 637 ? 14.549 7.854 115.035 1.00 45.04 637 ARG A O 1
ATOM 4839 N N . LEU A 1 638 ? 12.715 6.923 115.953 1.00 44.35 638 LEU A N 1
ATOM 4840 C CA . LEU A 1 638 ? 13.152 7.068 117.333 1.00 43.20 638 LEU A CA 1
ATOM 4841 C C . LEU A 1 638 ? 13.514 5.704 117.908 1.00 45.50 638 LEU A C 1
ATOM 4842 O O . LEU A 1 638 ? 13.629 4.721 117.169 1.00 48.71 638 LEU A O 1
ATOM 4847 N N . ARG A 1 639 ? 13.693 5.652 119.223 1.00 42.34 639 ARG A N 1
ATOM 4848 C CA . ARG A 1 639 ? 13.941 4.395 119.923 1.00 44.61 639 ARG A CA 1
ATOM 4849 C C . ARG A 1 639 ? 12.911 4.201 121.029 1.00 45.10 639 ARG A C 1
ATOM 4850 O O . ARG A 1 639 ? 12.394 5.175 121.586 1.00 42.64 639 ARG A O 1
ATOM 4858 N N . LYS A 1 640 ? 12.609 2.947 121.348 1.00 44.37 640 LYS A N 1
ATOM 4859 C CA . LYS A 1 640 ? 11.820 2.653 122.538 1.00 43.46 640 LYS A CA 1
ATOM 4860 C C . LYS A 1 640 ? 12.599 3.169 123.742 1.00 43.14 640 LYS A C 1
ATOM 4861 O O . LYS A 1 640 ? 13.824 3.088 123.768 1.00 42.87 640 LYS A O 1
ATOM 4867 N N . GLY A 1 641 ? 11.897 3.726 124.720 1.00 38.01 641 GLY A N 1
ATOM 4868 C CA . GLY A 1 641 ? 12.555 4.292 125.881 1.00 37.91 641 GLY A CA 1
ATOM 4869 C C . GLY A 1 641 ? 12.730 5.794 125.760 1.00 43.16 641 GLY A C 1
ATOM 4870 O O . GLY A 1 641 ? 12.016 6.457 125.006 1.00 43.76 641 GLY A O 1
ATOM 4871 N N . LEU A 1 642 ? 13.691 6.333 126.501 1.00 39.29 642 LEU A N 1
ATOM 4872 C CA . LEU A 1 642 ? 13.875 7.776 126.588 1.00 39.95 642 LEU A CA 1
ATOM 4873 C C . LEU A 1 642 ? 14.592 8.338 125.367 1.00 39.75 642 LEU A C 1
ATOM 4874 O O . LEU A 1 642 ? 15.614 7.805 124.938 1.00 38.80 642 LEU A O 1
ATOM 4879 N N . ASN A 1 643 ? 14.043 9.415 124.812 1.00 40.75 643 ASN A N 1
ATOM 4880 C CA . ASN A 1 643 ? 14.648 10.109 123.677 1.00 40.19 643 ASN A CA 1
ATOM 4881 C C . ASN A 1 643 ? 14.921 11.573 123.998 1.00 39.73 643 ASN A C 1
ATOM 4882 O O . ASN A 1 643 ? 14.028 12.287 124.449 1.00 40.87 643 ASN A O 1
ATOM 4887 N N . PHE A 1 644 ? 16.151 12.013 123.748 1.00 39.78 644 PHE A N 1
ATOM 4888 C CA . PHE A 1 644 ? 16.559 13.398 123.973 1.00 43.42 644 PHE A CA 1
ATOM 4889 C C . PHE A 1 644 ? 16.499 14.204 122.671 1.00 47.71 644 PHE A C 1
ATOM 4890 O O . PHE A 1 644 ? 17.079 13.810 121.659 1.00 47.32 644 PHE A O 1
ATOM 4898 N N . ILE A 1 645 ? 15.786 15.327 122.699 1.00 49.51 645 ILE A N 1
ATOM 4899 C CA . ILE A 1 645 ? 15.583 16.141 121.500 1.00 48.03 645 ILE A CA 1
ATOM 4900 C C . ILE A 1 645 ? 16.130 17.553 121.673 1.00 52.85 645 ILE A C 1
ATOM 4901 O O . ILE A 1 645 ? 15.592 18.339 122.449 1.00 56.26 645 ILE A O 1
ATOM 4906 N N . ARG A 1 646 ? 17.197 17.875 120.947 1.00 55.09 646 ARG A N 1
ATOM 4907 C CA . ARG A 1 646 ? 17.801 19.202 121.037 1.00 56.67 646 ARG A CA 1
ATOM 4908 C C . ARG A 1 646 ? 17.552 20.029 119.774 1.00 54.08 646 ARG A C 1
ATOM 4909 O O . ARG A 1 646 ? 17.855 19.603 118.657 1.00 54.19 646 ARG A O 1
ATOM 4917 N N . TYR A 1 647 ? 17.005 21.224 119.974 1.00 51.88 647 TYR A N 1
ATOM 4918 C CA . TYR A 1 647 ? 16.611 22.102 118.881 1.00 47.79 647 TYR A CA 1
ATOM 4919 C C . TYR A 1 647 ? 17.335 23.442 118.985 1.00 47.88 647 TYR A C 1
ATOM 4920 O O . TYR A 1 647 ? 17.224 24.136 119.992 1.00 48.59 647 TYR A O 1
ATOM 4929 N N . ILE A 1 648 ? 18.082 23.790 117.942 1.00 49.18 648 ILE A N 1
ATOM 4930 C CA . ILE A 1 648 ? 18.884 25.008 117.931 1.00 50.04 648 ILE A CA 1
ATOM 4931 C C . ILE A 1 648 ? 18.340 26.041 116.952 1.00 48.09 648 ILE A C 1
ATOM 4932 O O . ILE A 1 648 ? 18.110 25.737 115.781 1.00 46.43 648 ILE A O 1
ATOM 4937 N N . ILE A 1 649 ? 18.148 27.264 117.431 1.00 47.60 649 ILE A N 1
ATOM 4938 C CA . ILE A 1 649 ? 17.799 28.374 116.556 1.00 45.96 649 ILE A CA 1
ATOM 4939 C C . ILE A 1 649 ? 18.960 29.360 116.480 1.00 48.15 649 ILE A C 1
ATOM 4940 O O . ILE A 1 649 ? 19.489 29.800 117.499 1.00 51.10 649 ILE A O 1
ATOM 4945 N N . ASP A 1 650 ? 19.343 29.695 115.254 1.00 52.77 650 ASP A N 1
ATOM 4946 C CA . ASP A 1 650 ? 20.526 30.498 114.958 1.00 55.03 650 ASP A CA 1
ATOM 4947 C C . ASP A 1 650 ? 20.126 31.916 114.538 1.00 53.62 650 ASP A C 1
ATOM 4948 O O . ASP A 1 650 ? 18.941 32.229 114.432 1.00 51.65 650 ASP A O 1
ATOM 4953 N N . GLY A 1 651 ? 21.113 32.777 114.313 1.00 55.04 651 GLY A N 1
ATOM 4954 C CA . GLY A 1 651 ? 20.861 34.084 113.736 1.00 55.42 651 GLY A CA 1
ATOM 4955 C C . GLY A 1 651 ? 20.298 35.100 114.707 1.00 56.66 651 GLY A C 1
ATOM 4956 O O . GLY A 1 651 ? 19.678 36.079 114.289 1.00 56.65 651 GLY A O 1
ATOM 4957 N N . SER A 1 652 ? 20.505 34.859 116.000 1.00 58.33 652 SER A N 1
ATOM 4958 C CA . SER A 1 652 ? 20.170 35.830 117.038 1.00 58.72 652 SER A CA 1
ATOM 4959 C C . SER A 1 652 ? 18.733 36.355 116.932 1.00 59.88 652 SER A C 1
ATOM 4960 O O . SER A 1 652 ? 18.523 37.540 116.679 1.00 63.70 652 SER A O 1
ATOM 4963 N N . PRO A 1 653 ? 17.738 35.474 117.119 1.00 57.08 653 PRO A N 1
ATOM 4964 C CA . PRO A 1 653 ? 16.347 35.888 116.909 1.00 55.61 653 PRO A CA 1
ATOM 4965 C C . PRO A 1 653 ? 15.776 36.696 118.072 1.00 55.49 653 PRO A C 1
ATOM 4966 O O . PRO A 1 653 ? 16.142 36.463 119.222 1.00 54.42 653 PRO A O 1
ATOM 4970 N N . THR A 1 654 ? 14.886 37.637 117.769 1.00 56.06 654 THR A N 1
ATOM 4971 C CA . THR A 1 654 ? 14.174 38.360 118.813 1.00 56.59 654 THR A CA 1
ATOM 4972 C C . THR A 1 654 ? 13.184 37.414 119.485 1.00 57.06 654 THR A C 1
ATOM 4973 O O . THR A 1 654 ? 13.180 37.261 120.707 1.00 55.52 654 THR A O 1
ATOM 4977 N N . ASP A 1 655 ? 12.355 36.771 118.672 1.00 57.89 655 ASP A N 1
ATOM 4978 C CA . ASP A 1 655 ? 11.402 35.792 119.173 1.00 55.82 655 ASP A CA 1
ATOM 4979 C C . ASP A 1 655 ? 11.817 34.382 118.766 1.00 53.23 655 ASP A C 1
ATOM 4980 O O . ASP A 1 655 ? 12.247 34.150 117.635 1.00 54.66 655 ASP A O 1
ATOM 4985 N N . ALA A 1 656 ? 11.692 33.446 119.699 1.00 50.72 656 ALA A N 1
ATOM 4986 C CA . ALA A 1 656 ? 11.939 32.039 119.420 1.00 47.66 656 ALA A CA 1
ATOM 4987 C C . ALA A 1 656 ? 10.724 31.225 119.831 1.00 47.87 656 ALA A C 1
ATOM 4988 O O . ALA A 1 656 ? 10.386 31.165 121.010 1.00 52.07 656 ALA A O 1
ATOM 4990 N N . TYR A 1 657 ? 10.063 30.604 118.862 1.00 44.90 657 TYR A N 1
ATOM 4991 C CA . TYR A 1 657 ? 8.827 29.878 119.138 1.00 42.73 657 TYR A CA 1
ATOM 4992 C C . TYR A 1 657 ? 9.093 28.398 119.387 1.00 46.40 657 TYR A C 1
ATOM 4993 O O . TYR A 1 657 ? 9.940 27.790 118.726 1.00 46.38 657 TYR A O 1
ATOM 5002 N N . PHE A 1 658 ? 8.373 27.823 120.345 1.00 40.15 658 PHE A N 1
ATOM 5003 C CA . PHE A 1 658 ? 8.503 26.402 120.616 1.00 42.67 658 PHE A CA 1
ATOM 5004 C C . PHE A 1 658 ? 7.865 25.605 119.491 1.00 41.59 658 PHE A C 1
ATOM 5005 O O . PHE A 1 658 ? 6.802 25.962 118.997 1.00 42.02 658 PHE A O 1
ATOM 5013 N N . PRO A 1 659 ? 8.533 24.528 119.063 1.00 44.02 659 PRO A N 1
ATOM 5014 C CA . PRO A 1 659 ? 7.996 23.694 117.992 1.00 44.84 659 PRO A CA 1
ATOM 5015 C C . PRO A 1 659 ? 6.980 22.694 118.520 1.00 46.93 659 PRO A C 1
ATOM 5016 O O . PRO A 1 659 ? 6.925 22.467 119.730 1.00 49.54 659 PRO A O 1
ATOM 5028 N N . LEU A 1 661 ? 5.662 18.569 117.998 1.00 38.11 661 LEU A N 1
ATOM 5029 C CA . LEU A 1 661 ? 6.177 17.300 117.502 1.00 38.05 661 LEU A CA 1
ATOM 5030 C C . LEU A 1 661 ? 5.042 16.320 117.266 1.00 41.87 661 LEU A C 1
ATOM 5031 O O . LEU A 1 661 ? 4.197 16.130 118.136 1.00 39.95 661 LEU A O 1
ATOM 5036 N N . LYS A 1 662 ? 5.022 15.715 116.081 1.00 44.53 662 LYS A N 1
ATOM 5037 C CA . LYS A 1 662 ? 4.047 14.683 115.749 1.00 44.42 662 LYS A CA 1
ATOM 5038 C C . LYS A 1 662 ? 4.734 13.328 115.649 1.00 48.90 662 LYS A C 1
ATOM 5039 O O . LYS A 1 662 ? 5.783 13.197 115.016 1.00 50.62 662 LYS A O 1
ATOM 5045 N N . PHE A 1 663 ? 4.138 12.318 116.271 1.00 47.91 663 PHE A N 1
ATOM 5046 C CA . PHE A 1 663 ? 4.746 10.998 116.314 1.00 43.62 663 PHE A CA 1
ATOM 5047 C C . PHE A 1 663 ? 4.012 10.002 115.432 1.00 44.84 663 PHE A C 1
ATOM 5048 O O . PHE A 1 663 ? 2.777 9.932 115.433 1.00 46.43 663 PHE A O 1
ATOM 5056 N N . GLY A 1 664 ? 4.786 9.240 114.668 1.00 45.08 664 GLY A N 1
ATOM 5057 C CA . GLY A 1 664 ? 4.230 8.239 113.778 1.00 48.51 664 GLY A CA 1
ATOM 5058 C C . GLY A 1 664 ? 5.021 6.947 113.826 1.00 51.88 664 GLY A C 1
ATOM 5059 O O . GLY A 1 664 ? 5.750 6.694 114.783 1.00 52.91 664 GLY A O 1
ATOM 5060 N N . SER A 1 665 ? 4.876 6.135 112.783 1.00 52.78 665 SER A N 1
ATOM 5061 C CA . SER A 1 665 ? 5.592 4.870 112.668 1.00 50.50 665 SER A CA 1
ATOM 5062 C C . SER A 1 665 ? 6.240 4.739 111.296 1.00 46.72 665 SER A C 1
ATOM 5063 O O . SER A 1 665 ? 5.659 5.144 110.290 1.00 46.51 665 SER A O 1
ATOM 5066 N N . TYR A 1 666 ? 7.437 4.161 111.243 1.00 47.45 666 TYR A N 1
ATOM 5067 C CA . TYR A 1 666 ? 8.137 4.021 109.965 1.00 47.87 666 TYR A CA 1
ATOM 5068 C C . TYR A 1 666 ? 7.476 2.973 109.081 1.00 48.02 666 TYR A C 1
ATOM 5069 O O . TYR A 1 666 ? 7.792 2.866 107.901 1.00 55.28 666 TYR A O 1
ATOM 5078 N N . LYS A 1 667 ? 6.567 2.194 109.655 1.00 48.47 667 LYS A N 1
ATOM 5079 C CA . LYS A 1 667 ? 5.872 1.161 108.902 1.00 53.94 667 LYS A CA 1
ATOM 5080 C C . LYS A 1 667 ? 4.681 1.732 108.138 1.00 57.34 667 LYS A C 1
ATOM 5081 O O . LYS A 1 667 ? 4.162 1.094 107.222 1.00 58.41 667 LYS A O 1
ATOM 5087 N N . THR A 1 668 ? 4.249 2.936 108.506 1.00 55.52 668 THR A N 1
ATOM 5088 C CA . THR A 1 668 ? 3.071 3.520 107.874 1.00 52.56 668 THR A CA 1
ATOM 5089 C C . THR A 1 668 ? 3.254 4.948 107.371 1.00 52.53 668 THR A C 1
ATOM 5090 O O . THR A 1 668 ? 2.433 5.416 106.589 1.00 54.76 668 THR A O 1
ATOM 5094 N N . ASP A 1 669 ? 4.306 5.641 107.807 1.00 46.82 669 ASP A N 1
ATOM 5095 C CA . ASP A 1 669 ? 4.509 7.034 107.397 1.00 44.96 669 ASP A CA 1
ATOM 5096 C C . ASP A 1 669 ? 4.646 7.179 105.873 1.00 48.68 669 ASP A C 1
ATOM 5097 O O . ASP A 1 669 ? 5.151 6.284 105.192 1.00 49.31 669 ASP A O 1
ATOM 5102 N N . GLY A 1 670 ? 4.182 8.315 105.354 1.00 47.67 670 GLY A N 1
ATOM 5103 C CA . GLY A 1 670 ? 4.218 8.608 103.929 1.00 42.52 670 GLY A CA 1
ATOM 5104 C C . GLY A 1 670 ? 2.914 9.243 103.473 1.00 42.54 670 GLY A C 1
ATOM 5105 O O . GLY A 1 670 ? 2.151 9.754 104.286 1.00 42.91 670 GLY A O 1
ATOM 5106 N N . VAL A 1 671 ? 2.667 9.236 102.168 1.00 44.97 671 VAL A N 1
ATOM 5107 C CA . VAL A 1 671 ? 1.348 9.568 101.639 1.00 46.55 671 VAL A CA 1
ATOM 5108 C C . VAL A 1 671 ? 0.929 8.433 100.719 1.00 47.40 671 VAL A C 1
ATOM 5109 O O . VAL A 1 671 ? 1.701 8.015 99.861 1.00 49.75 671 VAL A O 1
ATOM 5113 N N . LYS A 1 672 ? -0.279 7.917 100.909 1.00 46.84 672 LYS A N 1
ATOM 5114 C CA . LYS A 1 672 ? -0.732 6.774 100.126 1.00 46.37 672 LYS A CA 1
ATOM 5115 C C . LYS A 1 672 ? -2.148 6.970 99.603 1.00 46.19 672 LYS A C 1
ATOM 5116 O O . LYS A 1 672 ? -3.127 6.754 100.318 1.00 46.73 672 LYS A O 1
ATOM 5122 N N . LEU A 1 673 ? -2.240 7.382 98.345 1.00 47.69 673 LEU A N 1
ATOM 5123 C CA . LEU A 1 673 ? -3.521 7.517 97.664 1.00 51.33 673 LEU A CA 1
ATOM 5124 C C . LEU A 1 673 ? -3.652 6.448 96.590 1.00 53.36 673 LEU A C 1
ATOM 5125 O O . LEU A 1 673 ? -3.061 6.566 95.519 1.00 51.83 673 LEU A O 1
ATOM 5130 N N . PRO A 1 674 ? -4.418 5.387 96.879 1.00 57.14 674 PRO A N 1
ATOM 5131 C CA . PRO A 1 674 ? -4.640 4.333 95.885 1.00 56.21 674 PRO A CA 1
ATOM 5132 C C . PRO A 1 674 ? -5.381 4.869 94.667 1.00 58.66 674 PRO A C 1
ATOM 5133 O O . PRO A 1 674 ? -5.842 6.011 94.691 1.00 61.65 674 PRO A O 1
ATOM 5145 N N . VAL A 1 676 ? -7.884 6.163 92.261 1.00 55.07 676 VAL A N 1
ATOM 5146 C CA . VAL A 1 676 ? -9.221 6.719 92.411 1.00 52.54 676 VAL A CA 1
ATOM 5147 C C . VAL A 1 676 ? -9.687 7.355 91.104 1.00 55.39 676 VAL A C 1
ATOM 5148 O O . VAL A 1 676 ? -8.899 7.931 90.348 1.00 53.06 676 VAL A O 1
ATOM 5152 N N . ARG A 1 677 ? -10.981 7.230 90.845 1.00 56.16 677 ARG A N 1
ATOM 5153 C CA . ARG A 1 677 ? -11.589 7.764 89.641 1.00 57.89 677 ARG A CA 1
ATOM 5154 C C . ARG A 1 677 ? -12.806 8.582 90.035 1.00 58.30 677 ARG A C 1
ATOM 5155 O O . ARG A 1 677 ? -13.796 8.039 90.527 1.00 56.99 677 ARG A O 1
ATOM 5163 N N . LEU A 1 678 ? -12.724 9.891 89.841 1.00 58.93 678 LEU A N 1
ATOM 5164 C CA . LEU A 1 678 ? -13.824 10.760 90.226 1.00 60.43 678 LEU A CA 1
ATOM 5165 C C . LEU A 1 678 ? -13.949 11.979 89.317 1.00 60.10 678 LEU A C 1
ATOM 5166 O O . LEU A 1 678 ? -12.969 12.452 88.729 1.00 59.10 678 LEU A O 1
ATOM 5171 N N . SER A 1 679 ? -15.175 12.473 89.200 1.00 60.42 679 SER A N 1
ATOM 5172 C CA . SER A 1 679 ? -15.452 13.628 88.367 1.00 58.75 679 SER A CA 1
ATOM 5173 C C . SER A 1 679 ? -15.420 14.894 89.200 1.00 59.37 679 SER A C 1
ATOM 5174 O O . SER A 1 679 ? -15.656 14.861 90.405 1.00 58.14 679 SER A O 1
ATOM 5177 N N . LYS A 1 680 ? -15.128 16.013 88.552 1.00 60.06 680 LYS A N 1
ATOM 5178 C CA . LYS A 1 680 ? -15.136 17.294 89.237 1.00 60.28 680 LYS A CA 1
ATOM 5179 C C . LYS A 1 680 ? -15.946 18.318 88.443 1.00 61.69 680 LYS A C 1
ATOM 5180 O O . LYS A 1 680 ? -16.025 18.258 87.215 1.00 60.86 680 LYS A O 1
ATOM 5186 N N . GLU A 1 681 ? -16.557 19.248 89.165 1.00 62.48 681 GLU A N 1
ATOM 5187 C CA . GLU A 1 681 ? -17.406 20.282 88.585 1.00 65.48 681 GLU A CA 1
ATOM 5188 C C . GLU A 1 681 ? -16.614 21.298 87.764 1.00 64.71 681 GLU A C 1
ATOM 5189 O O . GLU A 1 681 ? -15.454 21.578 88.067 1.00 61.28 681 GLU A O 1
ATOM 5195 N N . PRO A 1 682 ? -17.247 21.867 86.725 1.00 67.34 682 PRO A N 1
ATOM 5196 C CA . PRO A 1 682 ? -16.574 22.848 85.866 1.00 67.19 682 PRO A CA 1
ATOM 5197 C C . PRO A 1 682 ? -16.470 24.249 86.475 1.00 69.97 682 PRO A C 1
ATOM 5198 O O . PRO A 1 682 ? -17.159 24.567 87.445 1.00 69.97 682 PRO A O 1
ATOM 5202 N N . ASN A 1 683 ? -15.591 25.060 85.892 1.00 73.72 683 ASN A N 1
ATOM 5203 C CA . ASN A 1 683 ? -15.442 26.481 86.210 1.00 72.31 683 ASN A CA 1
ATOM 5204 C C . ASN A 1 683 ? -14.952 26.764 87.626 1.00 72.73 683 ASN A C 1
ATOM 5205 O O . ASN A 1 683 ? -15.396 27.715 88.269 1.00 72.90 683 ASN A O 1
ATOM 5223 N N . THR A 1 685 ? -11.952 27.914 90.304 1.00 67.27 685 THR A N 1
ATOM 5224 C CA . THR A 1 685 ? -10.879 28.899 90.292 1.00 65.97 685 THR A CA 1
ATOM 5225 C C . THR A 1 685 ? -9.940 28.585 91.437 1.00 64.52 685 THR A C 1
ATOM 5226 O O . THR A 1 685 ? -9.043 29.358 91.771 1.00 66.06 685 THR A O 1
ATOM 5230 N N . ARG A 1 686 ? -10.169 27.420 92.025 1.00 63.87 686 ARG A N 1
ATOM 5231 C CA A ARG A 1 686 ? -9.432 26.974 93.198 0.53 63.27 686 ARG A CA 1
ATOM 5232 C CA B ARG A 1 686 ? -9.443 26.980 93.203 0.47 63.31 686 ARG A CA 1
ATOM 5233 C C . ARG A 1 686 ? -9.310 25.460 93.175 1.00 62.82 686 ARG A C 1
ATOM 5234 O O . ARG A 1 686 ? -10.305 24.756 93.011 1.00 67.44 686 ARG A O 1
ATOM 5249 N N . PRO A 1 687 ? -8.084 24.944 93.321 1.00 56.10 687 PRO A N 1
ATOM 5250 C CA . PRO A 1 687 ? -7.970 23.487 93.406 1.00 54.49 687 PRO A CA 1
ATOM 5251 C C . PRO A 1 687 ? -8.672 22.948 94.659 1.00 54.30 687 PRO A C 1
ATOM 5252 O O . PRO A 1 687 ? -8.879 23.692 95.614 1.00 54.88 687 PRO A O 1
ATOM 5256 N N . ALA A 1 688 ? -9.047 21.674 94.643 1.00 53.51 688 ALA A N 1
ATOM 5257 C CA . ALA A 1 688 ? -9.667 21.043 95.801 1.00 52.02 688 ALA A CA 1
ATOM 5258 C C . ALA A 1 688 ? -9.031 19.684 96.059 1.00 54.82 688 ALA A C 1
ATOM 5259 O O . ALA A 1 688 ? -8.795 18.927 95.120 1.00 56.18 688 ALA A O 1
ATOM 5261 N N . PRO A 1 689 ? -8.757 19.372 97.337 1.00 54.09 689 PRO A N 1
ATOM 5262 C CA . PRO A 1 689 ? -8.153 18.089 97.716 1.00 54.92 689 PRO A CA 1
ATOM 5263 C C . PRO A 1 689 ? -8.968 16.904 97.210 1.00 52.28 689 PRO A C 1
ATOM 5264 O O . PRO A 1 689 ? -10.198 16.959 97.216 1.00 50.12 689 PRO A O 1
ATOM 5268 N N . VAL A 1 690 ? -8.287 15.849 96.780 1.00 52.24 690 VAL A N 1
ATOM 5269 C CA . VAL A 1 690 ? -8.968 14.668 96.272 1.00 55.70 690 VAL A CA 1
ATOM 5270 C C . VAL A 1 690 ? -9.751 13.980 97.380 1.00 56.43 690 VAL A C 1
ATOM 5271 O O . VAL A 1 690 ? -10.903 13.596 97.184 1.00 55.75 690 VAL A O 1
ATOM 5283 N N . LYS A 1 692 ? -10.848 14.395 101.448 1.00 66.48 692 LYS A N 1
ATOM 5284 C CA . LYS A 1 692 ? -10.939 15.213 102.653 1.00 68.94 692 LYS A CA 1
ATOM 5285 C C . LYS A 1 692 ? -11.336 14.400 103.878 1.00 65.97 692 LYS A C 1
ATOM 5286 O O . LYS A 1 692 ? -12.007 13.373 103.772 1.00 65.68 692 LYS A O 1
ATOM 5292 N N . GLN A 1 693 ? -10.904 14.866 105.042 1.00 65.10 693 GLN A N 1
ATOM 5293 C CA . GLN A 1 693 ? -11.449 14.394 106.310 1.00 60.26 693 GLN A CA 1
ATOM 5294 C C . GLN A 1 693 ? -12.303 15.505 106.896 1.00 60.27 693 GLN A C 1
ATOM 5295 O O . GLN A 1 693 ? -12.411 16.583 106.309 1.00 61.06 693 GLN A O 1
ATOM 5301 N N . SER A 1 694 ? -12.906 15.255 108.051 1.00 64.92 694 SER A N 1
ATOM 5302 C CA . SER A 1 694 ? -13.587 16.322 108.771 1.00 66.21 694 SER A CA 1
ATOM 5303 C C . SER A 1 694 ? -12.547 17.343 109.233 1.00 62.72 694 SER A C 1
ATOM 5304 O O . SER A 1 694 ? -11.377 17.006 109.420 1.00 60.88 694 SER A O 1
ATOM 5307 N N . ASN A 1 695 ? -12.968 18.590 109.407 1.00 62.43 695 ASN A N 1
ATOM 5308 C CA . ASN A 1 695 ? -12.071 19.621 109.913 1.00 68.47 695 ASN A CA 1
ATOM 5309 C C . ASN A 1 695 ? -11.607 19.335 111.341 1.00 70.12 695 ASN A C 1
ATOM 5310 O O . ASN A 1 695 ? -10.533 19.777 111.752 1.00 73.77 695 ASN A O 1
ATOM 5315 N N . ALA A 1 696 ? -12.418 18.599 112.094 1.00 64.45 696 ALA A N 1
ATOM 5316 C CA . ALA A 1 696 ? -12.058 18.243 113.460 1.00 65.00 696 ALA A CA 1
ATOM 5317 C C . ALA A 1 696 ? -10.917 17.234 113.460 1.00 65.49 696 ALA A C 1
ATOM 5318 O O . ALA A 1 696 ? -10.100 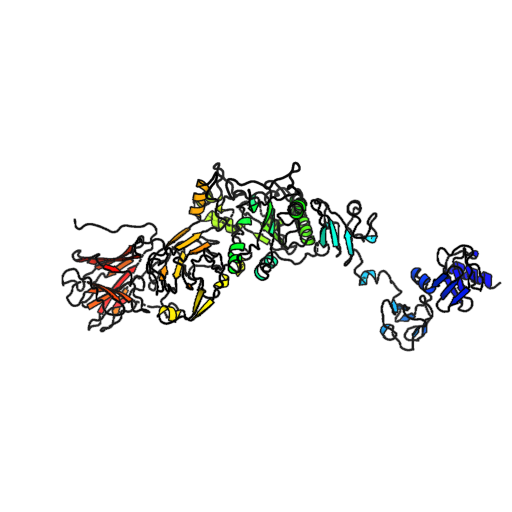17.212 114.378 1.00 67.16 696 ALA A O 1
ATOM 5320 N N . ASN A 1 697 ? -10.868 16.402 112.424 1.00 63.82 697 ASN A N 1
ATOM 5321 C CA . ASN A 1 697 ? -9.813 15.404 112.294 1.00 64.94 697 ASN A CA 1
ATOM 5322 C C . ASN A 1 697 ? -8.511 16.013 111.781 1.00 66.45 697 ASN A C 1
ATOM 5323 O O . ASN A 1 697 ? -7.427 15.668 112.248 1.00 68.38 697 ASN A O 1
ATOM 5328 N N . ASP A 1 698 ? -8.622 16.922 110.818 1.00 65.81 698 ASP A N 1
ATOM 5329 C CA . ASP A 1 698 ? -7.446 17.586 110.267 1.00 64.12 698 ASP A CA 1
ATOM 5330 C C . ASP A 1 698 ? -7.779 18.972 109.756 1.00 63.71 698 ASP A C 1
ATOM 5331 O O . ASP A 1 698 ? -8.586 19.122 108.841 1.00 65.54 698 ASP A O 1
ATOM 5336 N N . TYR A 1 699 ? -7.150 19.987 110.336 1.00 63.18 699 TYR A N 1
ATOM 5337 C CA . TYR A 1 699 ? -7.358 21.344 109.856 1.00 63.19 699 TYR A CA 1
ATOM 5338 C C . TYR A 1 699 ? -6.182 21.818 109.006 1.00 61.43 699 TYR A C 1
ATOM 5339 O O . TYR A 1 699 ? -6.004 23.015 108.790 1.00 63.75 699 TYR A O 1
ATOM 5348 N N . GLY A 1 700 ? -5.373 20.872 108.539 1.00 56.53 700 GLY A N 1
ATOM 5349 C CA . GLY A 1 700 ? -4.449 21.130 107.449 1.00 53.14 700 GLY A CA 1
ATOM 5350 C C . GLY A 1 700 ? -3.091 21.755 107.718 1.00 50.48 700 GLY A C 1
ATOM 5351 O O . GLY A 1 700 ? -2.439 22.215 106.785 1.00 52.94 700 GLY A O 1
ATOM 5352 N N . VAL A 1 701 ? -2.634 21.772 108.964 1.00 48.01 701 VAL A N 1
ATOM 5353 C CA . VAL A 1 701 ? -1.313 22.340 109.220 1.00 45.89 701 VAL A CA 1
ATOM 5354 C C . VAL A 1 701 ? -0.248 21.283 109.506 1.00 47.03 701 VAL A C 1
ATOM 5355 O O . VAL A 1 701 ? 0.800 21.266 108.865 1.00 49.72 701 VAL A O 1
ATOM 5359 N N . PHE A 1 702 ? -0.524 20.401 110.461 1.00 49.76 702 PHE A N 1
ATOM 5360 C CA . PHE A 1 702 ? 0.498 19.497 110.976 1.00 48.78 702 PHE A CA 1
ATOM 5361 C C . PHE A 1 702 ? -0.021 18.081 111.221 1.00 46.48 702 PHE A C 1
ATOM 5362 O O . PHE A 1 702 ? 0.707 17.111 111.019 1.00 45.01 702 PHE A O 1
ATOM 5370 N N . GLY A 1 703 ? -1.278 17.974 111.649 1.00 46.43 703 GLY A N 1
ATOM 5371 C CA . GLY A 1 703 ? -1.859 16.714 112.091 1.00 45.01 703 GLY A CA 1
ATOM 5372 C C . GLY A 1 703 ? -1.716 15.505 111.175 1.00 48.66 703 GLY A C 1
ATOM 5373 O O . GLY A 1 703 ? -1.620 14.374 111.651 1.00 48.81 703 GLY A O 1
ATOM 5374 N N . GLU A 1 704 ? -1.703 15.723 109.864 1.00 47.01 704 GLU A N 1
ATOM 5375 C CA . GLU A 1 704 ? -1.636 14.599 108.938 1.00 47.50 704 GLU A CA 1
ATOM 5376 C C . GLU A 1 704 ? -0.392 14.611 108.052 1.00 44.96 704 GLU A C 1
ATOM 5377 O O . GLU A 1 704 ? -0.390 14.009 106.987 1.00 45.04 704 GLU A O 1
ATOM 5383 N N . VAL A 1 705 ? 0.665 15.286 108.491 1.00 45.48 705 VAL A N 1
ATOM 5384 C CA . VAL A 1 705 ? 1.921 15.271 107.753 1.00 46.09 705 VAL A CA 1
ATOM 5385 C C . VAL A 1 705 ? 2.523 13.866 107.707 1.00 46.01 705 VAL A C 1
ATOM 5386 O O . VAL A 1 705 ? 2.849 13.286 108.741 1.00 49.33 705 VAL A O 1
ATOM 5390 N N . LEU A 1 706 ? 2.653 13.334 106.494 1.00 49.28 706 LEU A N 1
ATOM 5391 C CA . LEU A 1 706 ? 3.226 12.010 106.247 1.00 51.72 706 LEU A CA 1
ATOM 5392 C C . LEU A 1 706 ? 2.636 10.918 107.143 1.00 54.42 706 LEU A C 1
ATOM 5393 O O . LEU A 1 706 ? 3.336 9.986 107.546 1.00 51.03 706 LEU A O 1
ATOM 5398 N N . SER A 1 707 ? 1.345 11.030 107.441 1.00 44.50 707 SER A N 1
ATOM 5399 C CA . SER A 1 707 ? 0.688 10.057 108.307 1.00 47.84 707 SER A CA 1
ATOM 5400 C C . SER A 1 707 ? 0.432 8.736 107.588 1.00 44.84 707 SER A C 1
ATOM 5401 O O . SER A 1 707 ? 0.047 7.757 108.212 1.00 45.91 707 SER A O 1
ATOM 5404 N N . GLY A 1 708 ? 0.636 8.716 106.275 1.00 53.29 708 GLY A N 1
ATOM 5405 C CA . GLY A 1 708 ? 0.595 7.475 105.523 1.00 51.30 708 GLY A CA 1
ATOM 5406 C C . GLY A 1 708 ? -0.764 7.037 105.028 1.00 52.20 708 GLY A C 1
ATOM 5407 O O . GLY A 1 708 ? -1.014 5.842 104.854 1.00 51.02 708 GLY A O 1
ATOM 5408 N N . THR A 1 709 ? -1.639 8.004 104.782 1.00 53.15 709 THR A N 1
ATOM 5409 C CA . THR A 1 709 ? -2.991 7.703 104.336 1.00 52.35 709 THR A CA 1
ATOM 5410 C C . THR A 1 709 ? -3.348 8.397 103.028 1.00 51.74 709 THR A C 1
ATOM 5411 O O . THR A 1 709 ? -2.539 9.121 102.432 1.00 49.22 709 THR A O 1
ATOM 5415 N N . GLN A 1 710 ? -4.586 8.177 102.602 1.00 50.23 710 GLN A N 1
ATOM 5416 C CA . GLN A 1 710 ? -5.153 8.854 101.448 1.00 49.75 710 GLN A CA 1
ATOM 5417 C C . GLN A 1 710 ? -5.501 10.305 101.780 1.00 51.22 710 GLN A C 1
ATOM 5418 O O . GLN A 1 710 ? -5.941 11.056 100.916 1.00 52.41 710 GLN A O 1
ATOM 5424 N N . PHE A 1 711 ? -5.301 10.686 103.040 1.00 53.26 711 PHE A N 1
ATOM 5425 C CA . PHE A 1 711 ? -5.640 12.022 103.518 1.00 52.39 711 PHE A CA 1
ATOM 5426 C C . PHE A 1 711 ? -4.396 12.834 103.833 1.00 53.72 711 PHE A C 1
ATOM 5427 O O . PHE A 1 711 ? -4.488 13.996 104.231 1.00 52.48 711 PHE A O 1
ATOM 5435 N N . SER A 1 712 ? -3.231 12.218 103.677 1.00 55.00 712 SER A N 1
ATOM 5436 C CA . SER A 1 712 ? -2.028 12.765 104.286 1.00 43.71 712 SER A CA 1
ATOM 5437 C C . SER A 1 712 ? -1.433 13.946 103.532 1.00 53.80 712 SER A C 1
ATOM 5438 O O . SER A 1 712 ? -1.663 14.146 102.329 1.00 49.16 712 SER A O 1
ATOM 5441 N N . LYS A 1 713 ? -0.657 14.726 104.273 1.00 51.35 713 LYS A N 1
ATOM 5442 C CA . LYS A 1 713 ? 0.028 15.888 103.747 1.00 49.85 713 LYS A CA 1
ATOM 5443 C C . LYS A 1 713 ? 1.520 15.584 103.632 1.00 51.68 713 LYS A C 1
ATOM 5444 O O . LYS A 1 713 ? 2.073 14.854 104.458 1.00 53.22 713 LYS A O 1
ATOM 5450 N N . THR A 1 714 ? 2.168 16.124 102.605 1.00 48.33 714 THR A N 1
ATOM 5451 C CA . THR A 1 714 ? 3.622 16.067 102.521 1.00 48.11 714 THR A CA 1
ATOM 5452 C C . THR A 1 714 ? 4.248 17.072 103.485 1.00 50.61 714 THR A C 1
ATOM 5453 O O . THR A 1 714 ? 3.559 17.939 104.033 1.00 43.82 714 THR A O 1
ATOM 5457 N N . ALA A 1 715 ? 5.557 16.950 103.679 1.00 49.67 715 ALA A N 1
ATOM 5458 C CA . ALA A 1 715 ? 6.314 17.883 104.507 1.00 50.72 715 ALA A CA 1
ATOM 5459 C C . ALA A 1 715 ? 7.132 18.830 103.636 1.00 44.32 715 ALA A C 1
ATOM 5460 O O . ALA A 1 715 ? 7.492 18.486 102.516 1.00 44.22 715 ALA A O 1
ATOM 5462 N N . ASP A 1 716 ? 7.428 20.017 104.156 1.00 46.69 716 ASP A N 1
ATOM 5463 C CA . ASP A 1 716 ? 8.227 20.994 103.422 1.00 48.68 716 ASP A CA 1
ATOM 5464 C C . ASP A 1 716 ? 9.642 20.486 103.173 1.00 51.21 716 ASP A C 1
ATOM 5465 O O . ASP A 1 716 ? 10.180 20.639 102.071 1.00 50.98 716 ASP A O 1
ATOM 5470 N N . SER A 1 717 ? 10.242 19.881 104.193 1.00 48.58 717 SER A N 1
ATOM 5471 C CA . SER A 1 717 ? 11.564 19.290 104.036 1.00 47.31 717 SER A CA 1
ATOM 5472 C C . SER A 1 717 ? 11.763 18.092 104.958 1.00 45.69 717 SER A C 1
ATOM 5473 O O . SER A 1 717 ? 10.957 17.839 105.847 1.00 53.38 717 SER A O 1
ATOM 5476 N N . HIS A 1 718 ? 12.841 17.355 104.714 1.00 50.12 718 HIS A N 1
ATOM 5477 C CA . HIS A 1 718 ? 13.253 16.226 105.541 1.00 50.48 718 HIS A CA 1
ATOM 5478 C C . HIS A 1 718 ? 14.617 16.521 106.149 1.00 50.44 718 HIS A C 1
ATOM 5479 O O . HIS A 1 718 ? 15.424 17.229 105.540 1.00 49.07 718 HIS A O 1
ATOM 5486 N N . LEU A 1 719 ? 14.877 15.972 107.334 1.00 47.47 719 LEU A N 1
ATOM 5487 C CA . LEU A 1 719 ? 16.223 15.981 107.899 1.00 48.22 719 LEU A CA 1
ATOM 5488 C C . LEU A 1 719 ? 17.183 15.348 106.913 1.00 48.39 719 LEU A C 1
ATOM 5489 O O . LEU A 1 719 ? 18.330 15.765 106.778 1.00 52.13 719 LEU A O 1
ATOM 5494 N N . TYR A 1 720 ? 16.691 14.319 106.237 1.00 49.68 720 TYR A N 1
ATOM 5495 C CA . TYR A 1 720 ? 17.446 13.639 105.203 1.00 48.86 720 TYR A CA 1
ATOM 5496 C C . TYR A 1 720 ? 16.753 13.849 103.866 1.00 49.03 720 TYR A C 1
ATOM 5497 O O . TYR A 1 720 ? 15.925 13.041 103.447 1.00 50.79 720 TYR A O 1
ATOM 5506 N N . ASN A 1 721 ? 17.087 14.960 103.217 1.00 49.57 721 ASN A N 1
ATOM 5507 C CA . ASN A 1 721 ? 16.492 15.323 101.935 1.00 50.28 721 ASN A CA 1
ATOM 5508 C C . ASN A 1 721 ? 17.174 14.626 100.765 1.00 51.41 721 ASN A C 1
ATOM 5509 O O . ASN A 1 721 ? 18.252 14.048 100.917 1.00 47.56 721 ASN A O 1
ATOM 5514 N N . GLY A 1 722 ? 16.540 14.688 99.598 1.00 51.69 722 GLY A N 1
ATOM 5515 C CA . GLY A 1 722 ? 17.080 14.069 98.398 1.00 50.53 722 GLY A CA 1
ATOM 5516 C C . GLY A 1 722 ? 17.160 12.556 98.481 1.00 53.68 722 GLY A C 1
ATOM 5517 O O . GLY A 1 722 ? 18.029 11.937 97.862 1.00 47.38 722 GLY A O 1
ATOM 5518 N N . ALA A 1 723 ? 16.247 11.962 99.246 1.00 52.18 723 ALA A N 1
ATOM 5519 C CA . ALA A 1 723 ? 16.239 10.519 99.464 1.00 50.40 723 ALA A CA 1
ATOM 5520 C C . ALA A 1 723 ? 14.834 9.939 99.314 1.00 49.91 723 ALA A C 1
ATOM 5521 O O . ALA A 1 723 ? 14.655 8.718 99.306 1.00 49.28 723 ALA A O 1
ATOM 5523 N N . SER A 1 724 ? 13.846 10.823 99.194 1.00 47.91 724 SER A N 1
ATOM 5524 C CA . SER A 1 724 ? 12.449 10.420 99.078 1.00 51.17 724 SER A CA 1
ATOM 5525 C C . SER A 1 724 ? 11.917 10.631 97.660 1.00 55.78 724 SER A C 1
ATOM 5526 O O . SER A 1 724 ? 12.493 11.389 96.880 1.00 56.35 724 SER A O 1
ATOM 5529 N N . VAL A 1 725 ? 10.823 9.949 97.327 1.00 55.86 725 VAL A N 1
ATOM 5530 C CA . VAL A 1 725 ? 10.266 10.010 95.981 1.00 53.14 725 VAL A CA 1
ATOM 5531 C C . VAL A 1 725 ? 8.751 10.163 95.964 1.00 53.46 725 VAL A C 1
ATOM 5532 O O . VAL A 1 725 ? 8.023 9.253 96.361 1.00 54.21 725 VAL A O 1
ATOM 5536 N N . GLY A 1 726 ? 8.279 11.310 95.490 1.00 50.44 726 GLY A N 1
ATOM 5537 C CA . GLY A 1 726 ? 6.865 11.485 95.222 1.00 49.36 726 GLY A CA 1
ATOM 5538 C C . GLY A 1 726 ? 6.551 10.878 93.867 1.00 54.99 726 GLY A C 1
ATOM 5539 O O . GLY A 1 726 ? 7.362 10.947 92.943 1.00 44.69 726 GLY A O 1
ATOM 5540 N N . TYR A 1 727 ? 5.376 10.272 93.745 1.00 50.71 727 TYR A N 1
ATOM 5541 C CA . TYR A 1 727 ? 5.000 9.614 92.506 1.00 47.32 727 TYR A CA 1
ATOM 5542 C C . TYR A 1 727 ? 3.517 9.779 92.201 1.00 50.52 727 TYR A C 1
ATOM 5543 O O . TYR A 1 727 ? 2.659 9.333 92.964 1.00 49.85 727 TYR A O 1
ATOM 5552 N N . LEU A 1 728 ? 3.228 10.424 91.075 1.00 49.49 728 LEU A N 1
ATOM 5553 C CA . LEU A 1 728 ? 1.860 10.585 90.607 1.00 46.05 728 LEU A CA 1
ATOM 5554 C C . LEU A 1 728 ? 1.661 9.820 89.304 1.00 49.70 728 LEU A C 1
ATOM 5555 O O . LEU A 1 728 ? 2.491 9.896 88.401 1.00 49.35 728 LEU A O 1
ATOM 5560 N N . ALA A 1 729 ? 0.566 9.075 89.213 1.00 45.52 729 ALA A N 1
ATOM 5561 C CA . ALA A 1 729 ? 0.225 8.380 87.981 1.00 48.51 729 ALA A CA 1
ATOM 5562 C C . ALA A 1 729 ? -1.145 8.820 87.494 1.00 52.76 729 ALA A C 1
ATOM 5563 O O . ALA A 1 729 ? -2.121 8.770 88.244 1.00 46.11 729 ALA A O 1
ATOM 5565 N N . VAL A 1 730 ? -1.206 9.265 86.241 1.00 50.57 730 VAL A N 1
ATOM 5566 C CA . VAL A 1 730 ? -2.469 9.622 85.604 1.00 50.12 730 VAL A CA 1
ATOM 5567 C C . VAL A 1 730 ? -2.634 8.772 84.352 1.00 47.58 730 VAL A C 1
ATOM 5568 O O . VAL A 1 730 ? -2.371 9.239 83.249 1.00 51.38 730 VAL A O 1
ATOM 5572 N N . PRO A 1 731 ? -3.067 7.514 84.524 1.00 52.04 731 PRO A N 1
ATOM 5573 C CA . PRO A 1 731 ? -3.033 6.498 83.461 1.00 53.31 731 PRO A CA 1
ATOM 5574 C C . PRO A 1 731 ? -3.848 6.849 82.217 1.00 57.50 731 PRO A C 1
ATOM 5575 O O . PRO A 1 731 ? -3.425 6.509 81.110 1.00 58.72 731 PRO A O 1
ATOM 5579 N N . ARG A 1 732 ? -4.986 7.515 82.384 1.00 58.28 732 ARG A N 1
ATOM 5580 C CA . ARG A 1 732 ? -5.818 7.861 81.235 1.00 59.57 732 ARG A CA 1
ATOM 5581 C C . ARG A 1 732 ? -5.738 9.343 80.884 1.00 57.94 732 ARG A C 1
ATOM 5582 O O . ARG A 1 732 ? -6.620 9.882 80.214 1.00 59.57 732 ARG A O 1
ATOM 5590 N N . GLY A 1 733 ? -4.668 9.994 81.327 1.00 54.04 733 GLY A N 1
ATOM 5591 C CA . GLY A 1 733 ? -4.440 11.390 81.004 1.00 53.78 733 GLY A CA 1
ATOM 5592 C C . GLY A 1 733 ? -5.523 12.336 81.491 1.00 53.07 733 GLY A C 1
ATOM 5593 O O . GLY A 1 733 ? -6.301 12.008 82.384 1.00 55.01 733 GLY A O 1
ATOM 5594 N N . LEU A 1 734 ? -5.567 13.521 80.894 1.00 52.27 734 LEU A N 1
ATOM 5595 C CA . LEU A 1 734 ? -6.498 14.560 81.315 1.00 49.15 734 LEU A CA 1
ATOM 5596 C C . LEU A 1 734 ? -7.077 15.311 80.119 1.00 53.95 734 LEU A C 1
ATOM 5597 O O . LEU A 1 734 ? -6.472 15.358 79.042 1.00 55.17 734 LEU A O 1
ATOM 5602 N N . LYS A 1 735 ? -8.251 15.899 80.317 1.00 50.22 735 LYS A N 1
ATOM 5603 C CA . LYS A 1 735 ? -8.854 16.781 79.325 1.00 53.87 735 LYS A CA 1
ATOM 5604 C C . LYS A 1 735 ? -8.137 18.132 79.297 1.00 57.10 735 LYS A C 1
ATOM 5605 O O . LYS A 1 735 ? -7.412 18.473 80.229 1.00 59.18 735 LYS A O 1
ATOM 5611 N N . LYS A 1 736 ? -8.335 18.894 78.226 1.00 51.54 736 LYS A N 1
ATOM 5612 C CA . LYS A 1 736 ? -7.733 20.220 78.111 1.00 51.49 736 LYS A CA 1
ATOM 5613 C C . LYS A 1 736 ? -8.230 21.163 79.209 1.00 56.85 736 LYS A C 1
ATOM 5614 O O . LYS A 1 736 ? -9.398 21.112 79.600 1.00 51.39 736 LYS A O 1
ATOM 5620 N N . ASN A 1 737 ? -7.331 22.022 79.687 1.00 53.41 737 ASN A N 1
ATOM 5621 C CA . ASN A 1 737 ? -7.618 22.972 80.759 1.00 51.44 737 ASN A CA 1
ATOM 5622 C C . ASN A 1 737 ? -8.082 22.225 82.004 1.00 52.41 737 ASN A C 1
ATOM 5623 O O . ASN A 1 737 ? -9.056 22.599 82.660 1.00 52.56 737 ASN A O 1
ATOM 5628 N N . THR A 1 738 ? -7.358 21.156 82.314 1.00 51.63 738 THR A N 1
ATOM 5629 C CA . THR A 1 738 ? -7.661 20.304 83.448 1.00 52.14 738 THR A CA 1
ATOM 5630 C C . THR A 1 738 ? -6.336 19.832 84.049 1.00 52.16 738 THR A C 1
ATOM 5631 O O . THR A 1 738 ? -5.412 19.472 83.315 1.00 48.98 738 THR A O 1
ATOM 5635 N N . TYR A 1 739 ? -6.231 19.873 85.380 1.00 51.34 739 TYR A N 1
ATOM 5636 C CA . TYR A 1 739 ? -4.947 19.664 86.050 1.00 49.81 739 TYR A CA 1
ATOM 5637 C C . TYR A 1 739 ? -5.066 18.892 87.361 1.00 53.15 739 TYR A C 1
ATOM 5638 O O . TYR A 1 739 ? -6.094 18.945 88.034 1.00 56.10 739 TYR A O 1
ATOM 5647 N N . ILE A 1 740 ? -4.000 18.176 87.712 1.00 52.85 740 ILE A N 1
ATOM 5648 C CA . ILE A 1 740 ? -3.849 17.583 89.036 1.00 49.29 740 ILE A CA 1
ATOM 5649 C C . ILE A 1 740 ? -3.046 18.555 89.895 1.00 48.87 740 ILE A C 1
ATOM 5650 O O . ILE A 1 740 ? -2.131 19.206 89.396 1.00 47.85 740 ILE A O 1
ATOM 5655 N N . ALA A 1 741 ? -3.389 18.665 91.175 1.00 49.48 741 ALA A N 1
ATOM 5656 C CA . ALA A 1 741 ? -2.651 19.540 92.079 1.00 49.86 741 ALA A CA 1
ATOM 5657 C C . ALA A 1 741 ? -1.754 18.729 93.009 1.00 51.26 741 ALA A C 1
ATOM 5658 O O . ALA A 1 741 ? -2.192 17.748 93.606 1.00 52.94 741 ALA A O 1
ATOM 5660 N N . LEU A 1 742 ? -0.494 19.137 93.116 1.00 48.13 742 LEU A N 1
ATOM 5661 C CA . LEU A 1 742 ? 0.441 18.503 94.035 1.00 48.87 742 LEU A CA 1
ATOM 5662 C C . LEU A 1 742 ? 0.883 19.508 95.088 1.00 43.71 742 LEU A C 1
ATOM 5663 O O . LEU A 1 742 ? 1.037 20.689 94.784 1.00 43.84 742 LEU A O 1
ATOM 5668 N N . ASN A 1 743 ? 1.080 19.036 96.319 1.00 47.47 743 ASN A N 1
ATOM 5669 C CA . ASN A 1 743 ? 1.420 19.908 97.441 1.00 43.55 743 ASN A CA 1
ATOM 5670 C C . ASN A 1 743 ? 0.454 21.067 97.579 1.00 49.94 743 ASN A C 1
ATOM 5671 O O . ASN A 1 743 ? 0.882 22.196 97.799 1.00 49.72 743 ASN A O 1
ATOM 5676 N N . TYR A 1 744 ? -0.840 20.809 97.430 1.00 50.03 744 TYR A N 1
ATOM 5677 C CA . TYR A 1 744 ? -1.801 21.900 97.509 1.00 50.44 744 TYR A CA 1
ATOM 5678 C C . TYR A 1 744 ? -2.221 22.182 98.946 1.00 52.71 744 TYR A C 1
ATOM 5679 O O . TYR A 1 744 ? -2.682 21.290 99.663 1.00 56.63 744 TYR A O 1
ATOM 5688 N N . ASN A 1 745 ? -2.048 23.435 99.354 1.00 52.90 745 ASN A N 1
ATOM 5689 C CA . ASN A 1 745 ? -2.403 23.888 100.695 1.00 50.38 745 ASN A CA 1
ATOM 5690 C C . ASN A 1 745 ? -3.670 24.729 100.631 1.00 51.54 745 ASN A C 1
ATOM 5691 O O . ASN A 1 745 ? -3.621 25.897 100.255 1.00 51.76 745 ASN A O 1
ATOM 5696 N N . PRO A 1 746 ? -4.813 24.134 100.996 1.00 52.01 746 PRO A N 1
ATOM 5697 C CA . PRO A 1 746 ? -6.113 24.814 100.930 1.00 48.93 746 PRO A CA 1
ATOM 5698 C C . PRO A 1 746 ? -6.210 26.032 101.848 1.00 50.69 746 PRO A C 1
ATOM 5699 O O . PRO A 1 746 ? -7.058 26.894 101.618 1.00 53.45 746 PRO A O 1
ATOM 5703 N N . LEU A 1 747 ? -5.358 26.099 102.869 1.00 48.89 747 LEU A N 1
ATOM 5704 C CA . LEU A 1 747 ? -5.362 27.224 103.801 1.00 50.14 747 LEU A CA 1
ATOM 5705 C C . LEU A 1 747 ? -4.754 28.477 103.182 1.00 50.22 747 LEU A C 1
ATOM 5706 O O . LEU A 1 747 ? -5.247 29.586 103.394 1.00 49.88 747 LEU A O 1
ATOM 5711 N N . THR A 1 748 ? -3.677 28.290 102.427 1.00 49.66 748 THR A N 1
ATOM 5712 C CA . THR A 1 748 ? -2.968 29.403 101.810 1.00 49.63 748 THR A CA 1
ATOM 5713 C C . THR A 1 748 ? -3.270 29.489 100.317 1.00 51.02 748 THR A C 1
ATOM 5714 O O . THR A 1 748 ? -2.826 30.419 99.639 1.00 50.76 748 THR A O 1
ATOM 5718 N N . ASN A 1 749 ? -4.024 28.507 99.825 1.00 49.68 749 ASN A N 1
ATOM 5719 C CA . ASN A 1 749 ? -4.386 28.403 98.413 1.00 47.85 749 ASN A CA 1
ATOM 5720 C C . ASN A 1 749 ? -3.156 28.340 97.505 1.00 48.73 749 ASN A C 1
ATOM 5721 O O . ASN A 1 749 ? -3.082 29.030 96.489 1.00 50.72 749 ASN A O 1
ATOM 5726 N N . VAL A 1 750 ? -2.191 27.506 97.880 1.00 45.75 750 VAL A N 1
ATOM 5727 C CA . VAL A 1 750 ? -0.928 27.412 97.160 1.00 46.64 750 VAL A CA 1
ATOM 5728 C C . VAL A 1 750 ? -0.563 25.959 96.856 1.00 49.04 750 VAL A C 1
ATOM 5729 O O . VAL A 1 750 ? -0.595 25.103 97.742 1.00 50.68 750 VAL A O 1
ATOM 5733 N N . GLY A 1 751 ? -0.218 25.683 95.601 1.00 46.08 751 GLY A N 1
ATOM 5734 C CA . GLY A 1 751 ? 0.232 24.355 95.216 1.00 47.28 751 GLY A CA 1
ATOM 5735 C C . GLY A 1 751 ? 0.762 24.282 93.794 1.00 48.59 751 GLY A C 1
ATOM 5736 O O . GLY A 1 751 ? 0.762 25.277 93.069 1.00 44.85 751 GLY A O 1
ATOM 5737 N N . VAL A 1 752 ? 1.217 23.096 93.399 1.00 44.34 752 VAL A N 1
ATOM 5738 C CA . VAL A 1 752 ? 1.723 22.862 92.049 1.00 44.49 752 VAL A CA 1
ATOM 5739 C C . VAL A 1 752 ? 0.643 22.263 91.151 1.00 51.91 752 VAL A C 1
ATOM 5740 O O . VAL A 1 752 ? -0.087 21.363 91.566 1.00 52.28 752 VAL A O 1
ATOM 5744 N N . LEU A 1 753 ? 0.543 22.772 89.924 1.00 51.47 753 LEU A N 1
ATOM 5745 C CA . LEU A 1 753 ? -0.377 22.236 88.928 1.00 50.30 753 LEU A CA 1
ATOM 5746 C C . LEU A 1 753 ? 0.361 21.478 87.838 1.00 52.71 753 LEU A C 1
ATOM 5747 O O . LEU A 1 753 ? 1.416 21.913 87.370 1.00 51.90 753 LEU A O 1
ATOM 5752 N N . VAL A 1 754 ? -0.198 20.347 87.428 1.00 45.44 754 VAL A N 1
ATOM 5753 C CA . VAL A 1 754 ? 0.312 19.638 86.267 1.00 47.16 754 VAL A CA 1
ATOM 5754 C C . VAL A 1 754 ? -0.864 19.039 85.492 1.00 49.98 754 VAL A C 1
ATOM 5755 O O . VAL A 1 754 ? -1.796 18.488 86.087 1.00 51.21 754 VAL A O 1
ATOM 5759 N N . GLY A 1 755 ? -0.835 19.182 84.168 1.00 49.81 755 GLY A N 1
ATOM 5760 C CA . GLY A 1 755 ? -1.911 18.697 83.322 1.00 49.26 755 GLY A CA 1
ATOM 5761 C C . GLY A 1 755 ? -1.846 19.203 81.893 1.00 54.05 755 GLY A C 1
ATOM 5762 O O . GLY A 1 755 ? -0.771 19.513 81.375 1.00 55.89 755 GLY A O 1
ATOM 5763 N N . VAL A 1 756 ? -3.006 19.284 81.250 1.00 56.23 756 VAL A N 1
ATOM 5764 C CA . VAL A 1 756 ? -3.089 19.673 79.845 1.00 53.23 756 VAL A CA 1
ATOM 5765 C C . VAL A 1 756 ? -3.742 21.039 79.701 1.00 53.61 756 VAL A C 1
ATOM 5766 O O . VAL A 1 756 ? -4.874 21.235 80.142 1.00 52.44 756 VAL A O 1
ATOM 5770 N N . ASN A 1 757 ? -3.042 21.986 79.082 1.00 56.84 757 ASN A N 1
ATOM 5771 C CA . ASN A 1 757 ? -3.606 23.324 78.934 1.00 57.87 757 ASN A CA 1
ATOM 5772 C C . ASN A 1 757 ? -4.608 23.367 77.791 1.00 59.16 757 ASN A C 1
ATOM 5773 O O . ASN A 1 757 ? -4.858 22.353 77.140 1.00 59.10 757 ASN A O 1
ATOM 5778 N N . ALA A 1 758 ? -5.176 24.546 77.554 1.00 59.94 758 ALA A N 1
ATOM 5779 C CA . ALA A 1 758 ? -6.210 24.716 76.543 1.00 59.53 758 ALA A CA 1
ATOM 5780 C C . ALA A 1 758 ? -5.701 24.392 75.138 1.00 62.90 758 ALA A C 1
ATOM 5781 O O . ALA A 1 758 ? -6.458 23.918 74.294 1.00 64.95 758 ALA A O 1
ATOM 5783 N N . ALA A 1 759 ? -4.416 24.642 74.897 1.00 61.21 759 ALA A N 1
ATOM 5784 C CA . ALA A 1 759 ? -3.819 24.405 73.586 1.00 57.12 759 ALA A CA 1
ATOM 5785 C C . ALA A 1 759 ? -3.504 22.929 73.357 1.00 54.77 759 ALA A C 1
ATOM 5786 O O . ALA A 1 759 ? -3.189 22.523 72.239 1.00 54.82 759 ALA A O 1
ATOM 5788 N N . GLY A 1 760 ? -3.576 22.129 74.416 1.00 52.73 760 GLY A N 1
ATOM 5789 C CA . GLY A 1 760 ? -3.342 20.702 74.293 1.00 56.50 760 GLY A CA 1
ATOM 5790 C C . GLY A 1 760 ? -1.914 20.282 74.595 1.00 59.21 760 GLY A C 1
ATOM 5791 O O . GLY A 1 760 ? -1.521 19.142 74.340 1.00 60.26 760 GLY A O 1
ATOM 5792 N N . ASN A 1 761 ? -1.128 21.207 75.130 1.00 59.65 761 ASN A N 1
ATOM 5793 C CA . ASN A 1 761 ? 0.211 20.871 75.594 1.00 60.70 761 ASN A CA 1
ATOM 5794 C C . ASN A 1 761 ? 0.192 20.388 77.039 1.00 58.02 761 ASN A C 1
ATOM 5795 O O . ASN A 1 761 ? -0.756 20.646 77.783 1.00 56.86 761 ASN A O 1
ATOM 5808 N N . CYS A 1 763 ? 1.740 20.855 80.765 1.00 50.88 763 CYS A N 1
ATOM 5809 C CA . CYS A 1 763 ? 2.259 22.022 81.460 1.00 51.28 763 CYS A CA 1
ATOM 5810 C C . CYS A 1 763 ? 2.356 21.765 82.951 1.00 52.81 763 CYS A C 1
ATOM 5811 O O . CYS A 1 763 ? 1.628 20.944 83.502 1.00 52.14 763 CYS A O 1
ATOM 5814 N N . ILE A 1 764 ? 3.278 22.470 83.592 1.00 54.40 764 ILE A N 1
ATOM 5815 C CA . ILE A 1 764 ? 3.430 22.409 85.029 1.00 55.74 764 ILE A CA 1
ATOM 5816 C C . ILE A 1 764 ? 3.802 23.802 85.527 1.00 58.93 764 ILE A C 1
ATOM 5817 O O . ILE A 1 764 ? 4.548 24.529 84.865 1.00 59.89 764 ILE A O 1
ATOM 5822 N N . GLY A 1 765 ? 3.250 24.188 86.674 1.00 58.76 765 GLY A N 1
ATOM 5823 C CA . GLY A 1 765 ? 3.450 25.528 87.193 1.00 56.46 765 GLY A CA 1
ATOM 5824 C C . GLY A 1 765 ? 3.043 25.674 88.642 1.00 54.26 765 GLY A C 1
ATOM 5825 O O . GLY A 1 765 ? 2.545 24.731 89.255 1.00 52.28 765 GLY A O 1
ATOM 5826 N N . THR A 1 766 ? 3.255 26.868 89.186 1.00 54.80 766 THR A N 1
ATOM 5827 C CA . THR A 1 766 ? 2.922 27.162 90.576 1.00 51.22 766 THR A CA 1
ATOM 5828 C C . THR A 1 766 ? 1.602 27.906 90.699 1.00 50.45 766 THR A C 1
ATOM 5829 O O . THR A 1 766 ? 1.483 29.042 90.249 1.00 52.87 766 THR A O 1
ATOM 5833 N N . PHE A 1 767 ? 0.609 27.273 91.310 1.00 50.83 767 PHE A N 1
ATOM 5834 C CA . PHE A 1 767 ? -0.625 27.977 91.635 1.00 51.37 767 PHE A CA 1
ATOM 5835 C C . PHE A 1 767 ? -0.427 28.744 92.939 1.00 51.56 767 PHE A C 1
ATOM 5836 O O . PHE A 1 767 ? -0.568 28.184 94.022 1.00 49.76 767 PHE A O 1
ATOM 5844 N N . ASN A 1 768 ? -0.089 30.024 92.820 1.00 53.70 768 ASN A N 1
ATOM 5845 C CA . ASN A 1 768 ? 0.235 30.861 93.970 1.00 55.32 768 ASN A CA 1
ATOM 5846 C C . ASN A 1 768 ? -0.917 31.807 94.318 1.00 56.34 768 ASN A C 1
ATOM 5847 O O . ASN A 1 768 ? -0.837 33.015 94.079 1.00 57.36 768 ASN A O 1
ATOM 5852 N N . ASN A 1 769 ? -1.984 31.233 94.875 1.00 55.60 769 ASN A N 1
ATOM 5853 C CA . ASN A 1 769 ? -3.229 31.941 95.195 1.00 56.94 769 ASN A CA 1
ATOM 5854 C C . ASN A 1 769 ? -3.856 32.581 93.955 1.00 55.45 769 ASN A C 1
ATOM 5855 O O . ASN A 1 769 ? -4.650 33.516 94.047 1.00 58.71 769 ASN A O 1
ATOM 5860 N N . ALA A 1 770 ? -3.497 32.040 92.798 1.00 53.97 770 ALA A N 1
ATOM 5861 C CA . ALA A 1 770 ? -3.993 32.484 91.502 1.00 53.84 770 ALA A CA 1
ATOM 5862 C C . ALA A 1 770 ? -3.473 31.494 90.480 1.00 56.53 770 ALA A C 1
ATOM 5863 O O . ALA A 1 770 ? -2.611 30.677 90.805 1.00 58.22 770 ALA A O 1
ATOM 5865 N N . ASN A 1 771 ? -3.991 31.553 89.257 1.00 57.16 771 ASN A N 1
ATOM 5866 C CA . ASN A 1 771 ? -3.463 30.720 88.185 1.00 57.83 771 ASN A CA 1
ATOM 5867 C C . ASN A 1 771 ? -1.989 31.043 87.983 1.00 59.14 771 ASN A C 1
ATOM 5868 O O . ASN A 1 771 ? -1.568 32.178 88.201 1.00 60.27 771 ASN A O 1
ATOM 5873 N N . PRO A 1 772 ? -1.193 30.038 87.589 1.00 58.71 772 PRO A N 1
ATOM 5874 C CA . PRO A 1 772 ? 0.261 30.218 87.493 1.00 57.70 772 PRO A CA 1
ATOM 5875 C C . PRO A 1 772 ? 0.688 31.279 86.482 1.00 60.29 772 PRO A C 1
ATOM 5876 O O . PRO A 1 772 ? 0.054 31.444 85.440 1.00 60.31 772 PRO A O 1
ATOM 5880 N N . THR A 1 773 ? 1.763 31.990 86.809 1.00 62.08 773 THR A N 1
ATOM 5881 C CA . THR A 1 773 ? 2.385 32.936 85.894 1.00 62.44 773 THR A CA 1
ATOM 5882 C C . THR A 1 773 ? 3.770 32.433 85.515 1.00 62.89 773 THR A C 1
ATOM 5883 O O . THR A 1 773 ? 4.560 33.151 84.905 1.00 65.49 773 THR A O 1
ATOM 5887 N N . ASP A 1 774 ? 4.057 31.190 85.888 1.00 60.86 774 ASP A N 1
ATOM 5888 C CA . ASP A 1 774 ? 5.370 30.595 85.667 1.00 56.42 774 ASP A CA 1
ATOM 5889 C C . ASP A 1 774 ? 5.261 29.251 84.958 1.00 50.95 774 ASP A C 1
ATOM 5890 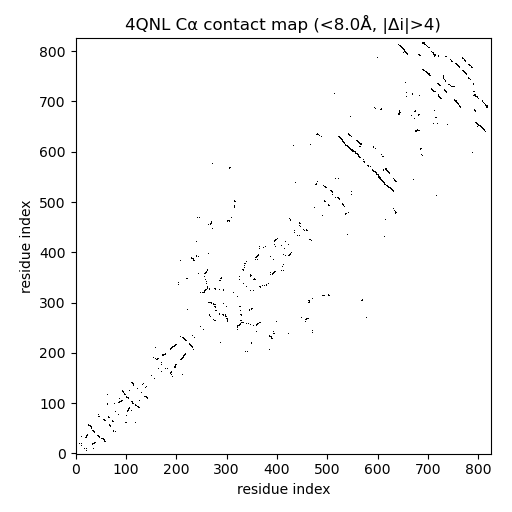O O . ASP A 1 774 ? 6.082 28.361 85.183 1.00 50.56 774 ASP A O 1
ATOM 5895 N N . TRP A 1 775 ? 4.243 29.112 84.112 1.00 50.34 775 TRP A N 1
ATOM 5896 C CA . TRP A 1 775 ? 3.967 27.860 83.407 1.00 50.90 775 TRP A CA 1
ATOM 5897 C C . TRP A 1 775 ? 5.178 27.298 82.667 1.00 55.37 775 TRP A C 1
ATOM 5898 O O . TRP A 1 775 ? 5.869 28.020 81.949 1.00 58.12 775 TRP A O 1
ATOM 5909 N N . VAL A 1 776 ? 5.426 26.004 82.850 1.00 55.21 776 VAL A N 1
ATOM 5910 C CA . VAL A 1 776 ? 6.420 25.289 82.059 1.00 52.32 776 VAL A CA 1
ATOM 5911 C C . VAL A 1 776 ? 5.696 24.388 81.061 1.00 52.97 776 VAL A C 1
ATOM 5912 O O . VAL A 1 776 ? 5.116 23.366 81.431 1.00 54.75 776 VAL A O 1
ATOM 5916 N N . VAL A 1 777 ? 5.721 24.784 79.794 1.00 48.34 777 VAL A N 1
ATOM 5917 C CA . VAL A 1 777 ? 4.951 24.110 78.759 1.00 51.86 777 VAL A CA 1
ATOM 5918 C C . VAL A 1 777 ? 5.838 23.233 77.872 1.00 52.36 777 VAL A C 1
ATOM 5919 O O . VAL A 1 777 ? 6.920 23.652 77.454 1.00 54.95 777 VAL A O 1
ATOM 5923 N N . PHE A 1 778 ? 5.378 22.018 77.585 1.00 51.09 778 PHE A N 1
ATOM 5924 C CA . PHE A 1 778 ? 6.195 21.049 76.853 1.00 51.34 778 PHE A CA 1
ATOM 5925 C C . PHE A 1 778 ? 5.346 20.023 76.112 1.00 51.22 778 PHE A C 1
ATOM 5926 O O . PHE A 1 778 ? 4.135 19.955 76.303 1.00 51.99 778 PHE A O 1
ATOM 5934 N N . GLY A 1 779 ? 5.993 19.233 75.260 1.00 54.38 779 GLY A N 1
ATOM 5935 C CA . GLY A 1 779 ? 5.309 18.238 74.449 1.00 56.25 779 GLY A CA 1
ATOM 5936 C C . GLY A 1 779 ? 4.523 18.843 73.300 1.00 56.12 779 GLY A C 1
ATOM 5937 O O . GLY A 1 779 ? 4.432 20.065 73.184 1.00 55.55 779 GLY A O 1
ATOM 5938 N N . ASP A 1 780 ? 3.953 17.993 72.448 1.00 58.05 780 ASP A N 1
ATOM 5939 C CA . ASP A 1 780 ? 3.135 18.472 71.331 1.00 59.71 780 ASP A CA 1
ATOM 5940 C C . ASP A 1 780 ? 1.764 18.944 71.822 1.00 61.96 780 ASP A C 1
ATOM 5941 O O . ASP A 1 780 ? 1.521 19.025 73.026 1.00 63.39 780 ASP A O 1
ATOM 5946 N N . THR A 1 781 ? 0.865 19.240 70.889 1.00 61.57 781 THR A N 1
ATOM 5947 C CA . THR A 1 781 ? -0.448 19.767 71.248 1.00 62.50 781 THR A CA 1
ATOM 5948 C C . THR A 1 781 ? -1.540 18.702 71.200 1.00 59.66 781 THR A C 1
ATOM 5949 O O . THR A 1 781 ? -2.719 19.017 71.024 1.00 58.75 781 THR A O 1
ATOM 5953 N N . THR A 1 782 ? -1.144 17.444 71.363 1.00 58.08 782 THR A N 1
ATOM 5954 C CA . THR A 1 782 ? -2.081 16.329 71.300 1.00 59.40 782 THR A CA 1
ATOM 5955 C C . THR A 1 782 ? -2.079 15.517 72.594 1.00 60.15 782 THR A C 1
ATOM 5956 O O . THR A 1 782 ? -2.313 14.308 72.573 1.00 62.40 782 THR A O 1
ATOM 5960 N N . ARG A 1 783 ? -1.825 16.178 73.719 1.00 58.84 783 ARG A N 1
ATOM 5961 C CA . ARG A 1 783 ? -1.651 15.464 74.983 1.00 57.37 783 ARG A CA 1
ATOM 5962 C C . ARG A 1 783 ? -2.965 15.077 75.669 1.00 57.58 783 ARG A C 1
ATOM 5963 O O . ARG A 1 783 ? -2.949 14.420 76.712 1.00 54.80 783 ARG A O 1
ATOM 5971 N N . GLU A 1 784 ? -4.100 15.469 75.096 1.00 58.20 784 GLU A N 1
ATOM 5972 C CA . GLU A 1 784 ? -5.378 15.177 75.737 1.00 59.19 784 GLU A CA 1
ATOM 5973 C C . GLU A 1 784 ? -5.629 13.671 75.812 1.00 59.58 784 GLU A C 1
ATOM 5974 O O . GLU A 1 784 ? -5.475 12.956 74.822 1.00 60.47 784 GLU A O 1
ATOM 5980 N N . ASP A 1 785 ? -5.990 13.210 77.008 1.00 55.92 785 ASP A N 1
ATOM 5981 C CA . ASP A 1 785 ? -6.339 11.815 77.269 1.00 55.60 785 ASP A CA 1
ATOM 5982 C C . ASP A 1 785 ? -5.186 10.846 77.033 1.00 55.54 785 ASP A C 1
ATOM 5983 O O . ASP A 1 785 ? -5.401 9.663 76.758 1.00 51.95 785 ASP A O 1
ATOM 5988 N N . LYS A 1 786 ? -3.962 11.347 77.168 1.00 52.25 786 LYS A N 1
ATOM 5989 C CA . LYS A 1 786 ? -2.784 10.495 77.101 1.00 52.79 786 LYS A CA 1
ATOM 5990 C C . LYS A 1 786 ? -2.077 10.460 78.450 1.00 55.88 786 LYS A C 1
ATOM 5991 O O . LYS A 1 786 ? -1.842 11.500 79.069 1.00 57.62 786 LYS A O 1
ATOM 5997 N N . GLY A 1 787 ? -1.742 9.252 78.896 1.00 55.37 787 GLY A N 1
ATOM 5998 C CA . GLY A 1 787 ? -1.211 9.035 80.227 1.00 49.73 787 GLY A CA 1
ATOM 5999 C C . GLY A 1 787 ? 0.159 9.631 80.467 1.00 52.95 787 GLY A C 1
ATOM 6000 O O . GLY A 1 787 ? 0.958 9.783 79.536 1.00 53.22 787 GLY A O 1
ATOM 6001 N N . PHE A 1 788 ? 0.419 9.982 81.724 1.00 48.01 788 PHE A N 1
ATOM 6002 C CA . PHE A 1 788 ? 1.732 10.458 82.139 1.00 47.60 788 PHE A CA 1
ATOM 6003 C C . PHE A 1 788 ? 1.994 10.123 83.605 1.00 47.86 788 PHE A C 1
ATOM 6004 O O . PHE A 1 788 ? 1.074 9.794 84.350 1.00 47.59 788 PHE A O 1
ATOM 6012 N N . LYS A 1 789 ? 3.264 10.178 83.994 1.00 48.57 789 LYS A N 1
ATOM 6013 C CA . LYS A 1 789 ? 3.665 10.034 85.386 1.00 49.54 789 LYS A CA 1
ATOM 6014 C C . LYS A 1 789 ? 4.337 11.326 85.826 1.00 51.76 789 LYS A C 1
ATOM 6015 O O . LYS A 1 789 ? 4.820 12.098 84.994 1.00 52.26 789 LYS A O 1
ATOM 6021 N N . VAL A 1 790 ? 4.374 11.557 87.132 1.00 49.39 790 VAL A N 1
ATOM 6022 C CA . VAL A 1 790 ? 5.127 12.676 87.678 1.00 48.03 790 VAL A CA 1
ATOM 6023 C C . VAL A 1 790 ? 5.948 12.202 88.868 1.00 47.19 790 VAL A C 1
ATOM 6024 O O . VAL A 1 790 ? 5.430 11.554 89.778 1.00 47.49 790 VAL A O 1
ATOM 6028 N N . TRP A 1 791 ? 7.239 12.511 88.842 1.00 46.15 791 TRP A N 1
ATOM 6029 C CA . TRP A 1 791 ? 8.132 12.146 89.925 1.00 49.88 791 TRP A CA 1
ATOM 6030 C C . TRP A 1 791 ? 8.609 13.398 90.640 1.00 51.63 791 TRP A C 1
ATOM 6031 O O . TRP A 1 791 ? 9.043 14.356 90.001 1.00 52.14 791 TRP A O 1
ATOM 6042 N N . GLU A 1 792 ? 8.521 13.389 91.967 1.00 54.06 792 GLU A N 1
ATOM 6043 C CA . GLU A 1 792 ? 8.939 14.537 92.762 1.00 55.64 792 GLU A CA 1
ATOM 6044 C C . GLU A 1 792 ? 10.142 14.201 93.634 1.00 53.23 792 GLU A C 1
ATOM 6045 O O . GLU A 1 792 ? 10.163 13.177 94.322 1.00 53.71 792 GLU A O 1
ATOM 6051 N N . TYR A 1 793 ? 11.142 15.074 93.600 1.00 51.21 793 TYR A N 1
ATOM 6052 C CA . TYR A 1 793 ? 12.343 14.908 94.407 1.00 49.72 793 TYR A CA 1
ATOM 6053 C C . TYR A 1 793 ? 12.596 16.170 95.228 1.00 49.38 793 TYR A C 1
ATOM 6054 O O . TYR A 1 793 ? 11.941 17.192 95.021 1.00 50.13 793 TYR A O 1
ATOM 6063 N N . THR A 1 794 ? 13.531 16.100 96.169 1.00 48.02 794 THR A N 1
ATOM 6064 C CA . THR A 1 794 ? 13.906 17.277 96.939 1.00 48.15 794 THR A CA 1
ATOM 6065 C C . THR A 1 794 ? 15.410 17.468 96.892 1.00 49.36 794 THR A C 1
ATOM 6066 O O . THR A 1 794 ? 16.156 16.504 96.773 1.00 48.11 794 THR A O 1
ATOM 6070 N N . SER A 1 795 ? 15.856 18.715 96.984 1.00 53.19 795 SER A N 1
ATOM 6071 C CA . SER A 1 795 ? 17.281 18.998 97.051 1.00 54.98 795 SER A CA 1
ATOM 6072 C C . SER A 1 795 ? 17.744 19.101 98.494 1.00 58.68 795 SER A C 1
ATOM 6073 O O . SER A 1 795 ? 17.136 19.814 99.295 1.00 58.39 795 SER A O 1
ATOM 6076 N N . SER A 1 796 ? 18.822 18.401 98.831 1.00 59.84 796 SER A N 1
ATOM 6077 C CA . SER A 1 796 ? 19.393 18.527 100.168 1.00 60.85 796 SER A CA 1
ATOM 6078 C C . SER A 1 796 ? 20.177 19.835 100.276 1.00 57.41 796 SER A C 1
ATOM 6079 O O . SER A 1 796 ? 20.557 20.251 101.369 1.00 56.07 796 SER A O 1
ATOM 6082 N N . SER A 1 797 ? 20.401 20.481 99.133 1.00 52.81 797 SER A N 1
ATOM 6083 C CA . SER A 1 797 ? 21.119 21.752 99.084 1.00 56.30 797 SER A CA 1
ATOM 6084 C C . SER A 1 797 ? 20.199 22.960 99.298 1.00 55.06 797 SER A C 1
ATOM 6085 O O . SER A 1 797 ? 20.486 23.836 100.110 1.00 54.05 797 SER A O 1
ATOM 6088 N N . THR A 1 798 ? 19.092 22.994 98.563 1.00 53.82 798 THR A N 1
ATOM 6089 C CA . THR A 1 798 ? 18.201 24.152 98.544 1.00 50.54 798 THR A CA 1
ATOM 6090 C C . THR A 1 798 ? 16.861 23.884 99.215 1.00 49.72 798 THR A C 1
ATOM 6091 O O . THR A 1 798 ? 16.151 24.816 99.585 1.00 50.17 798 THR A O 1
ATOM 6095 N N . GLY A 1 799 ? 16.504 22.611 99.343 1.00 50.75 799 GLY A N 1
ATOM 6096 C CA . GLY A 1 799 ? 15.208 22.237 99.877 1.00 46.18 799 GLY A CA 1
ATOM 6097 C C . GLY A 1 799 ? 14.120 22.280 98.821 1.00 51.52 799 GLY A C 1
ATOM 6098 O O . GLY A 1 799 ? 12.959 21.979 99.102 1.00 56.03 799 GLY A O 1
ATOM 6099 N N . ALA A 1 800 ? 14.496 22.648 97.598 1.00 48.73 800 ALA A N 1
ATOM 6100 C CA . ALA A 1 800 ? 13.530 22.793 96.514 1.00 47.33 800 ALA A CA 1
ATOM 6101 C C . ALA A 1 800 ? 12.888 21.464 96.140 1.00 48.70 800 ALA A C 1
ATOM 6102 O O . ALA A 1 800 ? 13.526 20.415 96.195 1.00 45.23 800 ALA A O 1
ATOM 6104 N N . HIS A 1 801 ? 11.616 21.518 95.765 1.00 44.85 801 HIS A N 1
ATOM 6105 C CA . HIS A 1 801 ? 10.932 20.344 95.254 1.00 44.61 801 HIS A CA 1
ATOM 6106 C C . HIS A 1 801 ? 10.980 20.365 93.729 1.00 57.41 801 HIS A C 1
ATOM 6107 O O . HIS A 1 801 ? 10.402 21.240 93.081 1.00 58.32 801 HIS A O 1
ATOM 6114 N N . THR A 1 802 ? 11.702 19.404 93.165 1.00 54.06 802 THR A N 1
ATOM 6115 C CA . THR A 1 802 ? 11.921 19.341 91.732 1.00 52.52 802 THR A CA 1
ATOM 6116 C C . THR A 1 802 ? 11.049 18.259 91.119 1.00 51.33 802 THR A C 1
ATOM 6117 O O . THR A 1 802 ? 10.886 17.183 91.694 1.00 51.99 802 THR A O 1
ATOM 6121 N N . PHE A 1 803 ? 10.486 18.551 89.953 1.00 48.31 803 PHE A N 1
ATOM 6122 C CA . PHE A 1 803 ? 9.531 17.649 89.330 1.00 48.24 803 PHE A CA 1
ATOM 6123 C C . PHE A 1 803 ? 9.999 17.166 87.968 1.00 50.85 803 PHE A C 1
ATOM 6124 O O . PHE A 1 803 ? 10.548 17.932 87.175 1.00 50.17 803 PHE A O 1
ATOM 6132 N N . THR A 1 804 ? 9.785 15.881 87.712 1.00 51.64 804 THR A N 1
ATOM 6133 C CA . THR A 1 804 ? 10.011 15.309 86.396 1.00 52.62 804 THR A CA 1
ATOM 6134 C C . THR A 1 804 ? 8.696 14.746 85.871 1.00 52.72 804 THR A C 1
ATOM 6135 O O . THR A 1 804 ? 8.071 13.904 86.516 1.00 52.01 804 THR A O 1
ATOM 6139 N N . VAL A 1 805 ? 8.267 15.224 84.711 1.00 52.83 805 VAL A N 1
ATOM 6140 C CA . VAL A 1 805 ? 7.027 14.744 84.115 1.00 52.16 805 VAL A CA 1
ATOM 6141 C C . VAL A 1 805 ? 7.333 13.966 82.844 1.00 51.85 805 VAL A C 1
ATOM 6142 O O . VAL A 1 805 ? 8.108 14.416 82.008 1.00 53.23 805 VAL A O 1
ATOM 6146 N N . GLU A 1 806 ? 6.738 12.787 82.716 1.00 50.85 806 GLU A N 1
ATOM 6147 C CA . GLU A 1 806 ? 6.976 11.934 81.562 1.00 51.45 806 GLU A CA 1
ATOM 6148 C C . GLU A 1 806 ? 5.684 11.295 81.071 1.00 50.71 806 GLU A C 1
ATOM 6149 O O . GLU A 1 806 ? 5.035 10.544 81.798 1.00 53.97 806 GLU A O 1
ATOM 6155 N N . SER A 1 807 ? 5.311 11.600 79.834 1.00 51.47 807 SER A N 1
ATOM 6156 C CA . SER A 1 807 ? 4.166 10.954 79.211 1.00 54.01 807 SER A CA 1
ATOM 6157 C C . SER A 1 807 ? 4.476 9.480 78.988 1.00 56.39 807 SER A C 1
ATOM 6158 O O . SER A 1 807 ? 5.638 9.097 78.826 1.00 54.87 807 SER A O 1
ATOM 6161 N N . ASP A 1 808 ? 3.435 8.654 78.992 1.00 58.14 808 ASP A N 1
ATOM 6162 C CA . ASP A 1 808 ? 3.606 7.216 78.843 1.00 58.48 808 ASP A CA 1
ATOM 6163 C C . ASP A 1 808 ? 4.123 6.828 77.455 1.00 61.98 808 ASP A C 1
ATOM 6164 O O . ASP A 1 808 ? 4.813 5.822 77.318 1.00 66.06 808 ASP A O 1
ATOM 6169 N N . ASP A 1 809 ? 3.808 7.622 76.431 1.00 61.34 809 ASP A N 1
ATOM 6170 C CA . ASP A 1 809 ? 4.268 7.306 75.077 1.00 61.18 809 ASP A CA 1
ATOM 6171 C C . ASP A 1 809 ? 5.712 7.763 74.845 1.00 61.09 809 ASP A C 1
ATOM 6172 O O . ASP A 1 809 ? 6.260 7.580 73.760 1.00 64.53 809 ASP A O 1
ATOM 6177 N N . GLY A 1 810 ? 6.314 8.367 75.865 1.00 56.26 810 GLY A N 1
ATOM 6178 C CA . GLY A 1 810 ? 7.716 8.741 75.817 1.00 53.20 810 GLY A CA 1
ATOM 6179 C C . GLY A 1 810 ? 8.035 10.026 75.075 1.00 53.48 810 GLY A C 1
ATOM 6180 O O . GLY A 1 810 ? 9.188 10.454 75.051 1.00 54.39 810 GLY A O 1
ATOM 6181 N N . THR A 1 811 ? 7.025 10.654 74.481 1.00 54.37 811 THR A N 1
ATOM 6182 C CA . THR A 1 811 ? 7.261 11.810 73.616 1.00 56.62 811 THR A CA 1
ATOM 6183 C C . THR A 1 811 ? 7.397 13.136 74.366 1.00 58.56 811 THR A C 1
ATOM 6184 O O . THR A 1 811 ? 8.075 14.044 73.895 1.00 61.15 811 THR A O 1
ATOM 6188 N N . ALA A 1 812 ? 6.756 13.252 75.525 1.00 57.49 812 ALA A N 1
ATOM 6189 C CA . ALA A 1 812 ? 6.729 14.524 76.242 1.00 54.35 812 ALA A CA 1
ATOM 6190 C C . ALA A 1 812 ? 7.330 14.406 77.641 1.00 52.51 812 ALA A C 1
ATOM 6191 O O . ALA A 1 812 ? 6.781 13.731 78.509 1.00 49.96 812 ALA A O 1
ATOM 6193 N N . THR A 1 813 ? 8.470 15.062 77.848 1.00 51.85 813 THR A N 1
ATOM 6194 C CA . THR A 1 813 ? 9.156 15.035 79.136 1.00 51.08 813 THR A CA 1
ATOM 6195 C C . THR A 1 813 ? 9.677 16.413 79.530 1.00 52.29 813 THR A C 1
ATOM 6196 O O . THR A 1 813 ? 10.044 17.216 78.673 1.00 53.91 813 THR A O 1
ATOM 6200 N N . THR A 1 814 ? 9.718 16.680 80.831 1.00 49.34 814 THR A N 1
ATOM 6201 C CA . THR A 1 814 ? 10.408 17.861 81.337 1.00 50.03 814 THR A CA 1
ATOM 6202 C C . THR A 1 814 ? 10.819 17.667 82.791 1.00 49.49 814 THR A C 1
ATOM 6203 O O . THR A 1 814 ? 10.143 16.980 83.557 1.00 51.21 814 THR A O 1
ATOM 6207 N N . SER A 1 815 ? 11.949 18.258 83.158 1.00 49.35 815 SER A N 1
ATOM 6208 C CA . SER A 1 815 ? 12.374 18.303 84.551 1.00 48.39 815 SER A CA 1
ATOM 6209 C C . SER A 1 815 ? 12.680 19.744 84.906 1.00 49.52 815 SER A C 1
ATOM 6210 O O . SER A 1 815 ? 13.359 20.026 85.888 1.00 53.55 815 SER A O 1
ATOM 6213 N N . ALA A 1 816 ? 12.158 20.654 84.093 1.00 50.29 816 ALA A N 1
ATOM 6214 C CA . ALA A 1 816 ? 12.529 22.058 84.171 1.00 51.12 816 ALA A CA 1
ATOM 6215 C C . ALA A 1 816 ? 11.721 22.838 85.200 1.00 54.08 816 ALA A C 1
ATOM 6216 O O . ALA A 1 816 ? 11.765 24.067 85.208 1.00 62.15 816 ALA A O 1
ATOM 6218 N N . PHE A 1 817 ? 10.987 22.142 86.062 1.00 47.16 817 PHE A N 1
ATOM 6219 C CA . PHE A 1 817 ? 10.203 22.837 87.079 1.00 45.74 817 PHE A CA 1
ATOM 6220 C C . PHE A 1 817 ? 10.674 22.539 88.492 1.00 47.75 817 PHE A C 1
ATOM 6221 O O . PHE A 1 817 ? 10.878 21.387 88.873 1.00 46.25 817 PHE A O 1
ATOM 6229 N N . SER A 1 818 ? 10.821 23.598 89.272 1.00 48.88 818 SER A N 1
ATOM 6230 C CA . SER A 1 818 ? 11.307 23.489 90.633 1.00 46.31 818 SER A CA 1
ATOM 6231 C C . SER A 1 818 ? 10.646 24.563 91.481 1.00 46.63 818 SER A C 1
ATOM 6232 O O . SER A 1 818 ? 10.408 25.668 91.003 1.00 48.74 818 SER A O 1
ATOM 6235 N N . THR A 1 819 ? 10.341 24.246 92.733 1.00 45.72 819 THR A N 1
ATOM 6236 C CA . THR A 1 819 ? 9.688 25.219 93.600 1.00 45.80 819 THR A CA 1
ATOM 6237 C C . THR A 1 819 ? 10.229 25.204 95.030 1.00 48.25 819 THR A C 1
ATOM 6238 O O . THR A 1 819 ? 10.595 24.154 95.569 1.00 47.82 819 THR A O 1
ATOM 6242 N N . THR A 1 820 ? 10.296 26.390 95.627 1.00 47.49 820 THR A N 1
ATOM 6243 C CA . THR A 1 820 ? 10.600 26.526 97.044 1.00 50.26 820 THR A CA 1
ATOM 6244 C C . THR A 1 820 ? 9.445 27.255 97.713 1.00 49.32 820 THR A C 1
ATOM 6245 O O . THR A 1 820 ? 9.584 27.779 98.815 1.00 47.27 820 THR A O 1
ATOM 6249 N N . VAL A 1 821 ? 8.308 27.281 97.023 1.00 49.74 821 VAL A N 1
ATOM 6250 C CA . VAL A 1 821 ? 7.120 27.986 97.485 1.00 48.05 821 VAL A CA 1
ATOM 6251 C C . VAL A 1 821 ? 5.993 26.997 97.773 1.00 50.22 821 VAL A C 1
ATOM 6252 O O . VAL A 1 821 ? 5.386 27.026 98.846 1.00 56.55 821 VAL A O 1
ATOM 6256 N N . ALA A 1 822 ? 5.717 26.124 96.811 1.00 49.22 822 ALA A N 1
ATOM 6257 C CA . ALA A 1 822 ? 4.697 25.089 96.979 1.00 51.40 822 ALA A CA 1
ATOM 6258 C C . ALA A 1 822 ? 5.339 23.782 97.445 1.00 49.94 822 ALA A C 1
ATOM 6259 O O . ALA A 1 822 ? 5.317 22.775 96.734 1.00 49.44 822 ALA A O 1
ATOM 6261 N N . THR A 1 823 ? 5.895 23.808 98.651 1.00 50.65 823 THR A N 1
ATOM 6262 C CA . THR A 1 823 ? 6.746 22.728 99.136 1.00 50.78 823 THR A CA 1
ATOM 6263 C C . THR A 1 823 ? 6.002 21.621 99.883 1.00 51.43 823 THR A C 1
ATOM 6264 O O . THR A 1 823 ? 6.553 20.539 100.088 1.00 55.45 823 THR A O 1
ATOM 6268 N N . SER A 1 824 ? 4.764 21.877 100.297 1.00 45.65 824 SER A N 1
ATOM 6269 C CA . SER A 1 824 ? 3.979 20.827 100.943 1.00 47.80 824 SER A CA 1
ATOM 6270 C C . SER A 1 824 ? 2.476 21.078 100.858 1.00 51.45 824 SER A C 1
ATOM 6271 O O . SER A 1 824 ? 2.027 22.215 100.726 1.00 50.68 824 SER A O 1
ATOM 6274 N N . GLY A 1 825 ? 1.703 20.002 100.941 1.00 43.55 825 GLY A N 1
ATOM 6275 C CA . GLY A 1 825 ? 0.261 20.099 100.853 1.00 43.54 825 GLY A CA 1
ATOM 6276 C C . GLY A 1 825 ? -0.360 18.769 100.494 1.00 43.43 825 GLY A C 1
ATOM 6277 O O . GLY A 1 825 ? 0.252 17.720 100.680 1.00 43.38 825 GLY A O 1
ATOM 6278 N N . TYR A 1 826 ? -1.576 18.820 99.964 1.00 43.47 826 TYR A N 1
ATOM 6279 C CA . TYR A 1 826 ? -2.330 17.617 99.643 1.00 43.46 826 TYR A CA 1
ATOM 6280 C C . TYR A 1 826 ? -2.494 17.432 98.133 1.00 58.64 826 TYR A C 1
ATOM 6281 O O . TYR A 1 826 ? -2.291 18.369 97.350 1.00 43.61 826 TYR A O 1
ATOM 6290 N N . VAL A 1 827 ? -2.857 16.218 97.727 1.00 52.53 827 VAL A N 1
ATOM 6291 C CA . VAL A 1 827 ? -3.202 15.961 96.335 1.00 49.37 827 VAL A CA 1
ATOM 6292 C C . VAL A 1 827 ? -4.576 16.556 96.048 1.00 46.95 827 VAL A C 1
ATOM 6293 O O . VAL A 1 827 ? -5.522 16.373 96.818 1.00 45.71 827 VAL A O 1
ATOM 6297 N N . GLY A 1 828 ? -4.679 17.278 94.940 1.00 47.55 828 GLY A N 1
ATOM 6298 C CA . GLY A 1 828 ? -5.917 17.943 94.594 1.00 45.81 828 GLY A CA 1
ATOM 6299 C C . GLY A 1 828 ? -6.238 17.881 93.118 1.00 45.33 828 GLY A C 1
ATOM 6300 O O . GLY A 1 828 ? -5.405 17.484 92.298 1.00 45.58 828 GLY A O 1
ATOM 6301 N N . LEU A 1 829 ? -7.461 18.275 92.783 1.00 46.81 829 LEU A N 1
ATOM 6302 C CA . LEU A 1 829 ? -7.904 18.329 91.400 1.00 48.03 829 LEU A CA 1
ATOM 6303 C C . LEU A 1 829 ? -8.281 19.760 91.047 1.00 50.57 829 LEU A C 1
ATOM 6304 O O . LEU A 1 829 ? -8.746 20.509 91.902 1.00 56.04 829 LEU A O 1
ATOM 6309 N N . TYR A 1 830 ? -8.074 20.137 89.789 1.00 47.80 830 TYR A N 1
ATOM 6310 C CA . TYR A 1 830 ? -8.393 21.482 89.331 1.00 46.75 830 TYR A CA 1
ATOM 6311 C C . TYR A 1 830 ? -9.069 21.426 87.963 1.00 48.81 830 TYR A C 1
ATOM 6312 O O . TYR A 1 830 ? -8.459 21.014 86.977 1.00 48.00 830 TYR A O 1
ATOM 6321 N N . ASN A 1 831 ? -10.335 21.831 87.914 1.00 48.96 831 ASN A N 1
ATOM 6322 C CA . ASN A 1 831 ? -11.072 21.879 86.658 1.00 51.74 831 ASN A CA 1
ATOM 6323 C C . ASN A 1 831 ? -11.615 23.277 86.368 1.00 55.35 831 ASN A C 1
ATOM 6324 O O . ASN A 1 831 ? -12.766 23.584 86.687 1.00 57.88 831 ASN A O 1
ATOM 6329 N N . PRO A 1 832 ? -10.778 24.135 85.766 1.00 52.74 832 PRO A N 1
ATOM 6330 C CA . PRO A 1 832 ? -11.213 25.476 85.372 1.00 52.10 832 PRO A CA 1
ATOM 6331 C C . PRO A 1 832 ? -11.907 25.469 84.015 1.00 53.35 832 PRO A C 1
ATOM 6332 O O . PRO A 1 832 ? -12.342 26.521 83.550 1.00 53.83 832 PRO A O 1
ATOM 6336 N N . SER A 1 833 ? -12.009 24.295 83.393 1.00 54.48 833 SER A N 1
ATOM 6337 C CA . SER A 1 833 ? -12.673 24.175 82.098 1.00 57.11 833 SER A CA 1
ATOM 6338 C C . SER A 1 833 ? -14.177 24.377 82.249 1.00 57.51 833 SER A C 1
ATOM 6339 O O . SER A 1 833 ? -14.693 24.487 83.367 1.00 57.07 833 SER A O 1
ATOM 6342 N N . ALA A 1 834 ? -14.877 24.415 81.121 1.00 57.31 834 ALA A N 1
ATOM 6343 C CA . ALA A 1 834 ? -16.297 24.741 81.113 1.00 60.51 834 ALA A CA 1
ATOM 6344 C C . ALA A 1 834 ? -17.186 23.503 81.191 1.00 62.46 834 ALA A C 1
ATOM 6345 O O . ALA A 1 834 ? -18.410 23.612 81.108 1.00 66.38 834 ALA A O 1
ATOM 6347 N N . SER A 1 835 ? -16.577 22.332 81.350 1.00 60.66 835 SER A N 1
ATOM 6348 C CA . SER A 1 835 ? -17.344 21.093 81.457 1.00 62.68 835 SER A CA 1
ATOM 6349 C C . SER A 1 835 ? -16.873 20.216 82.614 1.00 62.29 835 SER A C 1
ATOM 6350 O O . SER A 1 835 ? -15.699 20.225 82.974 1.00 62.92 835 SER A O 1
ATOM 6353 N N . SER A 1 836 ? -17.807 19.471 83.197 1.00 60.49 836 SER A N 1
ATOM 6354 C CA . SER A 1 836 ? -17.493 18.477 84.216 1.00 56.99 836 SER A CA 1
ATOM 6355 C C . SER A 1 836 ? -16.604 17.386 83.619 1.00 58.11 836 SER A C 1
ATOM 6356 O O . SER A 1 836 ? -16.856 16.924 82.506 1.00 58.76 836 SER A O 1
ATOM 6359 N N . GLN A 1 837 ? -15.554 16.988 84.336 1.00 53.75 837 GLN A N 1
ATOM 6360 C CA . GLN A 1 837 ? -14.600 16.024 83.781 1.00 54.00 837 GLN A CA 1
ATOM 6361 C C . GLN A 1 837 ? -14.169 14.956 84.780 1.00 55.40 837 GLN A C 1
ATOM 6362 O O . GLN A 1 837 ? -14.182 15.181 85.988 1.00 60.66 837 GLN A O 1
ATOM 6368 N N . LEU A 1 838 ? -13.772 13.799 84.255 1.00 53.48 838 LEU A N 1
ATOM 6369 C CA . LEU A 1 838 ? -13.261 12.688 85.054 1.00 52.65 838 LEU A CA 1
ATOM 6370 C C . LEU A 1 838 ? -11.759 12.780 85.303 1.00 55.93 838 LEU A C 1
ATOM 6371 O O . LEU A 1 838 ? -10.994 13.156 84.417 1.00 56.61 838 LEU A O 1
ATOM 6376 N N . PHE A 1 839 ? -11.347 12.412 86.512 1.00 58.00 839 PHE A N 1
ATOM 6377 C CA . PHE A 1 839 ? -9.939 12.387 86.889 1.00 53.56 839 PHE A CA 1
ATOM 6378 C C . PHE A 1 839 ? -9.579 11.014 87.434 1.00 57.41 839 PHE A C 1
ATOM 6379 O O . PHE A 1 839 ? -10.192 10.551 88.400 1.00 54.40 839 PHE A O 1
ATOM 6387 N N . THR A 1 840 ? -8.591 10.364 86.830 1.00 47.70 840 THR A N 1
ATOM 6388 C CA . THR A 1 840 ? -8.123 9.080 87.337 1.00 47.59 840 THR A CA 1
ATOM 6389 C C . THR A 1 840 ? -6.657 9.181 87.736 1.00 48.95 840 THR A C 1
ATOM 6390 O O . THR A 1 840 ? -5.814 9.561 86.930 1.00 47.06 840 THR A O 1
ATOM 6394 N N . LEU A 1 841 ? -6.356 8.846 88.987 1.00 48.05 841 LEU A N 1
ATOM 6395 C CA . LEU A 1 841 ? -5.005 9.024 89.496 1.00 48.84 841 LEU A CA 1
ATOM 6396 C C . LEU A 1 841 ? -4.679 8.184 90.729 1.00 51.27 841 LEU A C 1
ATOM 6397 O O . LEU A 1 841 ? -5.564 7.654 91.405 1.00 45.98 841 LEU A O 1
ATOM 6402 N N . GLU A 1 842 ? -3.384 8.061 90.997 1.00 51.24 842 GLU A N 1
ATOM 6403 C CA . GLU A 1 842 ? -2.896 7.543 92.266 1.00 52.09 842 GLU A CA 1
ATOM 6404 C C . GLU A 1 842 ? -1.643 8.325 92.635 1.00 51.87 842 GLU A C 1
ATOM 6405 O O . GLU A 1 842 ? -0.965 8.878 91.772 1.00 45.05 842 GLU A O 1
ATOM 6411 N N . TYR A 1 843 ? -1.347 8.384 93.925 1.00 51.19 843 TYR A N 1
ATOM 6412 C CA . TYR A 1 843 ? -0.191 9.123 94.394 1.00 49.90 843 TYR A CA 1
ATOM 6413 C C . TYR A 1 843 ? 0.425 8.437 95.597 1.00 49.47 843 TYR A C 1
ATOM 6414 O O . TYR A 1 843 ? -0.284 7.920 96.455 1.00 49.27 843 TYR A O 1
ATOM 6423 N N . SER A 1 844 ? 1.750 8.438 95.656 1.00 50.55 844 SER A N 1
ATOM 6424 C CA . SER A 1 844 ? 2.452 7.876 96.798 1.00 50.58 844 SER A CA 1
ATOM 6425 C C . SER A 1 844 ? 3.731 8.648 97.079 1.00 48.62 844 SER A C 1
ATOM 6426 O O . SER A 1 844 ? 4.499 8.958 96.167 1.00 46.94 844 SER A O 1
ATOM 6437 N N . THR A 1 846 ? 7.118 8.189 99.134 1.00 50.00 846 THR A N 1
ATOM 6438 C CA . THR A 1 846 ? 7.931 7.213 99.844 1.00 50.92 846 THR A CA 1
ATOM 6439 C C . THR A 1 846 ? 9.146 7.869 100.483 1.00 50.03 846 THR A C 1
ATO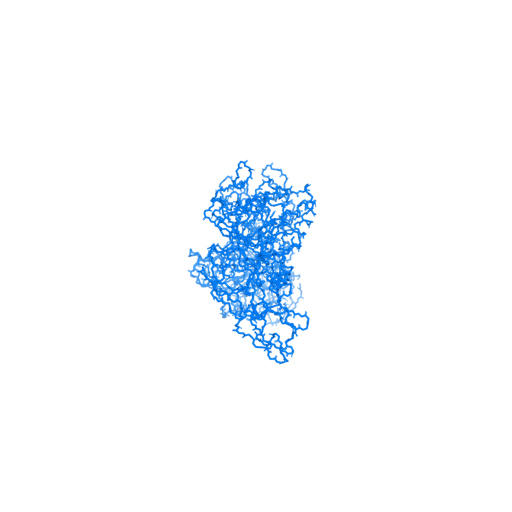M 6440 O O . THR A 1 846 ? 9.936 8.529 99.809 1.00 48.84 846 THR A O 1
ATOM 6444 N N . ILE A 1 847 ? 9.282 7.667 101.788 1.00 51.72 847 ILE A N 1
ATOM 6445 C CA . ILE A 1 847 ? 10.372 8.235 102.569 1.00 51.68 847 ILE A CA 1
ATOM 6446 C C . ILE A 1 847 ? 11.654 7.410 102.452 1.00 55.17 847 ILE A C 1
ATOM 6447 O O . ILE A 1 847 ? 11.637 6.191 102.633 1.00 56.71 847 ILE A O 1
ATOM 6452 N N . GLY A 1 848 ? 12.762 8.081 102.150 1.00 54.91 848 GLY A N 1
ATOM 6453 C CA . GLY A 1 848 ? 14.066 7.445 102.147 1.00 57.05 848 GLY A CA 1
ATOM 6454 C C . GLY A 1 848 ? 15.026 8.143 103.092 1.00 61.68 848 GLY A C 1
ATOM 6455 O O . GLY A 1 848 ? 14.704 9.193 103.649 1.00 64.72 848 GLY A O 1
ATOM 6456 N N . ASN A 1 849 ? 16.211 7.568 103.269 1.00 62.46 849 ASN A N 1
ATOM 6457 C CA . ASN A 1 849 ? 17.191 8.128 104.190 1.00 67.23 849 ASN A CA 1
ATOM 6458 C C . ASN A 1 849 ? 18.549 8.386 103.547 1.00 70.36 849 ASN A C 1
ATOM 6459 O O . ASN A 1 849 ? 19.167 9.425 103.778 1.00 73.69 849 ASN A O 1
ATOM 6464 N N . VAL A 1 850 ? 19.019 7.437 102.749 1.00 68.55 850 VAL A N 1
ATOM 6465 C CA . VAL A 1 850 ? 20.242 7.642 101.993 1.00 69.26 850 VAL A CA 1
ATOM 6466 C C . VAL A 1 850 ? 19.897 8.360 100.694 1.00 67.69 850 VAL A C 1
ATOM 6467 O O . VAL A 1 850 ? 18.970 7.961 99.990 1.00 70.33 850 VAL A O 1
ATOM 6471 N N . GLY A 1 851 ? 20.631 9.428 100.393 1.00 65.51 851 GLY A N 1
ATOM 6472 C CA . GLY A 1 851 ? 20.379 10.228 99.206 1.00 66.05 851 GLY A CA 1
ATOM 6473 C C . GLY A 1 851 ? 20.444 9.451 97.902 1.00 69.59 851 GLY A C 1
ATOM 6474 O O . GLY A 1 851 ? 21.286 8.567 97.736 1.00 74.35 851 GLY A O 1
ATOM 6475 N N . LEU A 1 852 ? 19.550 9.782 96.973 1.00 64.27 852 LEU A N 1
ATOM 6476 C CA . LEU A 1 852 ? 19.497 9.099 95.685 1.00 58.04 852 LEU A CA 1
ATOM 6477 C C . LEU A 1 852 ? 19.578 10.085 94.520 1.00 57.57 852 LEU A C 1
ATOM 6478 O O . LEU A 1 852 ? 19.116 11.221 94.624 1.00 60.02 852 LEU A O 1
ATOM 6483 N N . GLU A 1 853 ? 20.160 9.643 93.410 1.00 82.25 853 GLU A N 1
ATOM 6484 C CA . GLU A 1 853 ? 20.237 10.470 92.213 1.00 81.71 853 GLU A CA 1
ATOM 6485 C C . GLU A 1 853 ? 19.165 10.059 91.216 1.00 76.82 853 GLU A C 1
ATOM 6486 O O . GLU A 1 853 ? 18.669 8.936 91.258 1.00 76.94 853 GLU A O 1
ATOM 6492 N N . HIS A 1 854 ? 18.812 10.972 90.318 1.00 76.66 854 HIS A N 1
ATOM 6493 C CA . HIS A 1 854 ? 17.723 10.727 89.379 1.00 83.85 854 HIS A CA 1
ATOM 6494 C C . HIS A 1 854 ? 17.938 11.429 88.037 1.00 82.67 854 HIS A C 1
ATOM 6495 O O . HIS A 1 854 ? 16.982 11.871 87.401 1.00 83.56 854 HIS A O 1
ATOM 6502 N N . HIS A 1 855 ? 19.189 11.530 87.606 1.00 84.16 855 HIS A N 1
ATOM 6503 C CA . HIS A 1 855 ? 19.497 12.223 86.360 1.00 88.74 855 HIS A CA 1
ATOM 6504 C C . HIS A 1 855 ? 19.944 11.265 85.262 1.00 90.91 855 HIS A C 1
ATOM 6505 O O . HIS A 1 855 ? 20.621 10.273 85.523 1.00 89.03 855 HIS A O 1
ATOM 6512 N N . HIS A 1 856 ? 19.550 11.576 84.032 1.00 96.98 856 HIS A N 1
ATOM 6513 C CA . HIS A 1 856 ? 19.986 10.835 82.854 1.00 102.65 856 HIS A CA 1
ATOM 6514 C C . HIS A 1 856 ? 20.209 11.827 81.718 1.00 109.40 856 HIS A C 1
ATOM 6515 O O . HIS A 1 856 ? 19.767 12.971 81.805 1.00 108.37 856 HIS A O 1
ATOM 6522 N N . HIS A 1 857 ? 20.897 11.410 80.660 1.00 119.13 857 HIS A N 1
ATOM 6523 C CA . HIS A 1 857 ? 21.096 12.297 79.518 1.00 127.34 857 HIS A CA 1
ATOM 6524 C C . HIS A 1 857 ? 20.265 11.886 78.294 1.00 136.49 857 HIS A C 1
ATOM 6525 O O . HIS A 1 857 ? 19.789 10.755 78.199 1.00 136.60 857 HIS A O 1
ATOM 6532 N N . HIS A 1 858 ? 20.103 12.826 77.363 1.00 144.90 858 HIS A N 1
ATOM 6533 C CA . HIS A 1 858 ? 19.286 12.647 76.162 1.00 153.29 858 HIS A CA 1
ATOM 6534 C C . HIS A 1 858 ? 19.795 11.577 75.192 1.00 156.29 858 HIS A C 1
ATOM 6535 O O . HIS A 1 858 ? 19.079 11.192 74.267 1.00 156.35 858 HIS A O 1
ATOM 6542 N N . HIS A 1 859 ? 21.024 11.108 75.392 1.00 157.91 859 HIS A N 1
ATOM 6543 C CA . HIS A 1 859 ? 21.609 10.093 74.514 1.00 157.05 859 HIS A CA 1
ATOM 6544 C C . HIS A 1 859 ? 20.844 8.771 74.565 1.00 157.41 859 HIS A C 1
ATOM 6545 O O . HIS A 1 859 ? 21.055 7.893 73.728 1.00 156.96 859 HIS A O 1
#

Solvent-accessible surface area: 34626 Å² total